Protein AF-0000000084429171 (afdb_homodimer)

Organism: Penicillium patulum (NCBI:txid5078)

InterPro domains:
  IPR000396 Cyclic-AMP phosphodiesterase, class-II [PF02112] (31-155)
  IPR000396 Cyclic-AMP phosphodiesterase, class-II [PF02112] (253-352)
  IPR000396 Cyclic-AMP phosphodiesterase, class-II [PR00388] (100-118)
  IPR000396 Cyclic-AMP phosphodiesterase, class-II [PR00388] (312-323)
  IPR000396 Cyclic-AMP phosphodiesterase, class-II [PR00388] (331-344)
  IPR000396 Cyclic-AMP phosphodiesterase, class-II [PTHR28283] (2-492)
  IPR000396 Cyclic-AMP phosphodiesterase, class-II [cd07735] (7-351)
  IPR036866 Ribonuclease Z/Hydroxyacylglutathione hydrolase-like [G3DSA:3.60.15.10] (13-355)
  IPR036866 Ribonuclease Z/Hydroxyacylglutathione hydrolase-like [SSF56281] (97-347)

Foldseek 3Di:
DPPFFQKWKFWLAFACDPPQQRFGKMKMFGPVCLLAWFGIEIEFPSPALSSQLVLCVVQPDPDPPAWDAGCDWSRHRDTAPGRHSNVSSLVCVATRHQAYEYFAQDNSRCVRVQVSLVSQDPVSFAHEYEYAQLRVLCCCVPPCPCPNGPNCPPPPPHVRNHYYHHADAQADQVDDDDLCGRWDDRTVQKTKHKHKAFQDKDFQDCPVVVNDSPPSNDPPPPPPDPPPPPDCPPPPPDDDDDPPPPVPPPPDPPDSPDGDIDTRITMKMWMAGPPPRAIEIEGDAADFCLLDPHHRLLVVLLSCQVCLLVPRYQEYEFAAAAEPVDDSVPQSRHHYLVRVLLSLLSSLVNNVVVNVVVVVVVVVVVVVVPDPDPDDDDDDDYDDDDDDDYYDDDDDDDDDDDDPPDPPPPVCPPPPPPPCPVPPPPSPPLVPDQPPVVRSNANYEYEYGRHYADPDPDDTRVVNRQVSNVVSCVVSRRNYHYHYDDNRHMDGD/DPPFFQKWKFWLAFACDPPQQRFGKMKMFGPVCLLAWFGIEIEFPSPALSSQLVLCVVQPDPDPPAWDAGCDWSRHRDTANGRHSNVSSLVCVATRHQAYEYFAQDNSRCVRVQVSLVSQDPVSFAHEYEYAQLRVLCCCVPPCPCPNGPNCPPPPPHVRNHYYHHADAQADQVDDDDLCGRWDDRTVQKTKHKHKAFQDKDFQDCPVVVNDSPPSNDPPPPPPPPPPPPDCPPPDPDDDPPPPCPVPPPPDPPDSPDGDIDTRITMKMWMAGPPPRAIEIEGDAADFCLLDPHHRLLVVLLSCQVCLLVPRYQEYEFAAAAEPVDDSVPQSRHHYLVRVLLSLLSSLVSNVVVNVVVVVVVVCVVVVVPDPDPDDDDDDDDDDDDDDDDDDDDDDDDDPPPPPPPPPPPVCPPPPPPPCPVPPVPSPPLVPPQPPVVRSNANYEYEYGRHYAPPDPDDTVVVNRQVSNVVSCVVSRRNYHYHYDDNRHMDGD

Secondary structure (DSSP, 8-state):
-----SEEEEEEE-B-SSSGGGBSEEEEEEGGGTT-TT-EEEEEESSSHHHHHHHHHHH----SSS-EE--SSTTTT-EESSSSHHHHHHHIIIIIEEEEE-S---HHHHHHHHHHGGG--GGG-PEEEEE-HHHHHHHHHHTSSSSSS---BSSTT--SSEEEEEPPBT-BTTS--GGGTB-EEEETTEEEEEEEEEEEEEE--B-TTT-SB--TT------------------------------------SSTTS--EEEEEEEEEEEEETTT--EEEEE-S---TTTSSS-HHHHHHHHHHHHHHTT-EEEEEEE--S-TTS-GGG-TT---HHHHHHHHHHHHHHHHHHHHHHHHHHHHHHH--S--------------------------------------------------TTSSS----GGGGTT-SS-TTTT-EEEEE-BPP--SSSPPHHHHHHHHHHHHHHHTT---EEE---TTS-EE-/-----SEEEEEEE-B-SSSGGGBSEEEEEEGGGTT-TT-EEEEEESSSHHHHHHHHHHH----SSS-EE--SSTTTT-EESSSSHHHHHHHIIIIIEEEEE-S---HHHHHHHHHHGGG--GGG-PEEEEE-HHHHHHHHHHTSSSSSS---BSSTT--SSEEEEEPPBT-BTTS--GGGTB-EEEETTEEEEEEEEEEEEEE--B-TTT-SB--TT---------------------S--------------SSTTS--EEEEEEEEEEEEETTT--EEEEE-S---TTTSSS-HHHHHHHHHHHHHHTT-EEEEEEE--S-TTS-GGG-TT---HHHHHHHHHHHHHHHHHHHHHHHHHHHHHHHS-S--------------------------------------------------TTSSS----GGGGTT-SS-TTTT-EEEEE-BPP--SSSPPHHHHHHHHHHHHHHHTT---EEE---TTS-EE-

pLDDT: mean 77.56, std 29.95, range [14.12, 98.94]

Nearest PDB structures (foldseek):
  4ojv-assembly1_A  TM=7.947E-01  e=2.753E-25  Saccharomyces cerevisiae S288C
  6kns-assembly3_C-2  TM=7.940E-01  e=4.463E-09  Bacillus subtilis
  2fk6-assembly1_A-2  TM=5.391E-01  e=2.054E-06  Bacillus subtilis
  3qh8-assembly1_A  TM=6.195E-01  e=1.087E-05  Brucella abortus 2308
  4ojv-assembly1_A  TM=7.947E-01  e=4.058E-25  Saccharomyces cerevisiae S288C

Structure (mmCIF, N/CA/C/O backbone):
data_AF-0000000084429171-model_v1
#
loop_
_entity.id
_entity.type
_entity.pdbx_description
1 polymer 'Cyclic-AMP phosphodiesterase, class-II'
#
loop_
_atom_site.group_PDB
_atom_site.id
_atom_site.type_symbol
_atom_site.label_atom_id
_atom_site.label_alt_id
_atom_site.label_comp_id
_atom_site.label_asym_id
_atom_site.label_entity_id
_atom_site.label_seq_id
_atom_site.pdbx_PDB_ins_code
_atom_site.Cartn_x
_atom_site.Cartn_y
_atom_site.Cartn_z
_atom_site.occupancy
_atom_site.B_iso_or_equiv
_atom_site.auth_seq_id
_atom_site.auth_comp_id
_atom_site.auth_asym_id
_atom_site.auth_atom_id
_atom_site.pdbx_PDB_model_num
ATOM 1 N N . MET A 1 1 ? -4.066 -26.031 -35.844 1 31.12 1 MET A N 1
ATOM 2 C CA . MET A 1 1 ? -4.824 -24.828 -35.5 1 31.12 1 MET A CA 1
ATOM 3 C C . MET A 1 1 ? -4.344 -24.25 -34.156 1 31.12 1 MET A C 1
ATOM 5 O O . MET A 1 1 ? -4.164 -25 -33.188 1 31.12 1 MET A O 1
ATOM 9 N N . ALA A 1 2 ? -3.631 -23.281 -34.156 1 42.75 2 ALA A N 1
ATOM 10 C CA . ALA A 1 2 ? -3.018 -22.734 -32.938 1 42.75 2 ALA A CA 1
ATOM 11 C C . ALA A 1 2 ? -4 -22.75 -31.781 1 42.75 2 ALA A C 1
ATOM 13 O O . ALA A 1 2 ? -5.137 -22.297 -31.906 1 42.75 2 ALA A O 1
ATOM 14 N N . GLU A 1 3 ? -3.953 -23.719 -30.844 1 62.72 3 GLU A N 1
ATOM 15 C CA . GLU A 1 3 ? -4.883 -23.984 -29.75 1 62.72 3 GLU A CA 1
ATOM 16 C C . GLU A 1 3 ? -5.285 -22.688 -29.047 1 62.72 3 GLU A C 1
ATOM 18 O O . GLU A 1 3 ? -4.445 -21.812 -28.812 1 62.72 3 GLU A O 1
ATOM 23 N N . LYS A 1 4 ? -6.547 -22.25 -29.203 1 85.56 4 LYS A N 1
ATOM 24 C CA . LYS A 1 4 ? -7.172 -21.062 -28.625 1 85.56 4 LYS A CA 1
ATOM 25 C C . LYS A 1 4 ? -6.824 -20.938 -27.141 1 85.56 4 LYS A C 1
ATOM 27 O O . LYS A 1 4 ? -6.84 -21.938 -26.406 1 85.56 4 LYS A O 1
ATOM 32 N N . ALA A 1 5 ? -6.355 -19.812 -26.766 1 95.62 5 ALA A N 1
ATOM 33 C CA . ALA A 1 5 ? -5.961 -19.547 -25.375 1 95.62 5 ALA A CA 1
ATOM 34 C C . ALA A 1 5 ? -7.129 -19.781 -24.422 1 95.62 5 ALA A C 1
ATOM 36 O O . ALA A 1 5 ? -8.25 -19.344 -24.688 1 95.62 5 ALA A O 1
ATOM 37 N N . ALA A 1 6 ? -6.887 -20.531 -23.422 1 97.69 6 ALA A N 1
ATOM 38 C CA . ALA A 1 6 ? -7.891 -20.812 -22.406 1 97.69 6 ALA A CA 1
ATOM 39 C C . ALA A 1 6 ? -7.934 -19.703 -21.359 1 97.69 6 ALA A C 1
ATOM 41 O O . ALA A 1 6 ? -9 -19.375 -20.828 1 97.69 6 ALA A O 1
ATOM 42 N N . PHE A 1 7 ? -6.738 -19.125 -21.094 1 98.12 7 PHE A N 1
ATOM 43 C CA . PHE A 1 7 ? -6.605 -18.109 -20.062 1 98.12 7 PHE A CA 1
ATOM 44 C C . PHE A 1 7 ? -6.066 -16.812 -20.641 1 98.12 7 PHE A C 1
ATOM 46 O O . PHE A 1 7 ? -5.336 -16.812 -21.625 1 98.12 7 PHE A O 1
ATOM 53 N N . GLN A 1 8 ? -6.484 -15.773 -20.016 1 98.38 8 GLN A N 1
ATOM 54 C CA . GLN A 1 8 ? -5.75 -14.516 -20.094 1 98.38 8 GLN A CA 1
ATOM 55 C C . GLN A 1 8 ? -5.289 -14.062 -18.719 1 98.38 8 GLN A C 1
ATOM 57 O O . GLN A 1 8 ? -6.066 -14.086 -17.75 1 98.38 8 GLN A O 1
ATOM 62 N N . VAL A 1 9 ? -4.023 -13.719 -18.609 1 98.81 9 VAL A N 1
ATOM 63 C CA . VAL A 1 9 ? -3.443 -13.266 -17.359 1 98.81 9 VAL A CA 1
ATOM 64 C C . VAL A 1 9 ? -2.9 -11.852 -17.516 1 98.81 9 VAL A C 1
ATOM 66 O O . VAL A 1 9 ? -2.223 -11.539 -18.5 1 98.81 9 VAL A O 1
ATOM 69 N N . ILE A 1 10 ? -3.287 -10.977 -16.625 1 98.75 10 ILE A N 1
ATOM 70 C CA . ILE A 1 10 ? -2.805 -9.602 -16.594 1 98.75 10 ILE A CA 1
ATOM 71 C C . ILE A 1 10 ? -2.025 -9.352 -15.297 1 98.75 10 ILE A C 1
ATOM 73 O O . ILE A 1 10 ? -2.58 -9.453 -14.203 1 98.75 10 ILE A O 1
ATOM 77 N N . VAL A 1 11 ? -0.753 -9.07 -15.453 1 98.62 11 VAL A N 1
ATOM 78 C CA . VAL A 1 11 ? 0.075 -8.797 -14.289 1 98.62 11 VAL A CA 1
ATOM 79 C C . VAL A 1 11 ? 0.024 -7.305 -13.953 1 98.62 11 VAL A C 1
ATOM 81 O O . VAL A 1 11 ? 0.568 -6.48 -14.695 1 98.62 11 VAL A O 1
ATOM 84 N N . LEU A 1 12 ? -0.607 -6.961 -12.844 1 98.44 12 LEU A N 1
ATOM 85 C CA . LEU A 1 12 ? -0.762 -5.57 -12.422 1 98.44 12 LEU A CA 1
ATOM 86 C C . LEU A 1 12 ? 0.488 -5.074 -11.703 1 98.44 12 LEU A C 1
ATOM 88 O O . LEU A 1 12 ? 0.891 -3.922 -11.867 1 98.44 12 LEU A O 1
ATOM 92 N N . GLY A 1 13 ? 1.049 -5.871 -10.867 1 97.56 13 GLY A N 1
ATOM 93 C CA . GLY A 1 13 ? 2.289 -5.617 -10.148 1 97.56 13 GLY A CA 1
ATOM 94 C C . GLY A 1 13 ? 3.246 -6.793 -10.18 1 97.56 13 GLY A C 1
ATOM 95 O O . GLY A 1 13 ? 2.998 -7.816 -9.539 1 97.56 13 GLY A O 1
ATOM 96 N N . PRO A 1 14 ? 4.336 -6.688 -10.844 1 95.31 14 PRO A N 1
ATOM 97 C CA . PRO A 1 14 ? 5.238 -7.82 -11.062 1 95.31 14 PRO A CA 1
ATOM 98 C C . PRO A 1 14 ? 6.32 -7.93 -9.992 1 95.31 14 PRO A C 1
ATOM 100 O O . PRO A 1 14 ? 7.121 -8.867 -10.008 1 95.31 14 PRO A O 1
ATOM 103 N N . THR A 1 15 ? 6.367 -7.012 -9.031 1 97 15 THR A N 1
ATOM 104 C CA . THR A 1 15 ? 7.531 -6.965 -8.156 1 97 15 THR A CA 1
ATOM 105 C C . THR A 1 15 ? 7.125 -7.23 -6.707 1 97 15 THR A C 1
ATOM 107 O O . THR A 1 15 ? 5.938 -7.273 -6.387 1 97 15 THR A O 1
ATOM 110 N N . GLY A 1 16 ? 8.117 -7.484 -5.91 1 96.44 16 GLY A N 1
ATOM 111 C CA . GLY A 1 16 ? 7.934 -7.617 -4.477 1 96.44 16 GLY A CA 1
ATOM 112 C C . GLY A 1 16 ? 8.438 -6.418 -3.695 1 96.44 16 GLY A C 1
ATOM 113 O O . GLY A 1 16 ? 8.641 -6.5 -2.482 1 96.44 16 GLY A O 1
ATOM 114 N N . GLY A 1 17 ? 8.609 -5.312 -4.363 1 95.12 17 GLY A N 1
ATOM 115 C CA . GLY A 1 17 ? 9.203 -4.145 -3.738 1 95.12 17 GLY A CA 1
ATOM 116 C C . GLY A 1 17 ? 10.664 -3.953 -4.098 1 95.12 17 GLY A C 1
ATOM 117 O O . GLY A 1 17 ? 11.211 -4.695 -4.918 1 95.12 17 GLY A O 1
ATOM 118 N N . PRO A 1 18 ? 11.195 -2.84 -3.594 1 96.25 18 PRO A N 1
ATOM 119 C CA . PRO A 1 18 ? 10.734 -1.986 -2.496 1 96.25 18 PRO A CA 1
ATOM 120 C C . PRO A 1 18 ? 9.805 -0.874 -2.965 1 96.25 18 PRO A C 1
ATOM 122 O O . PRO A 1 18 ? 9.203 -0.174 -2.143 1 96.25 18 PRO A O 1
ATOM 125 N N . ARG A 1 19 ? 9.672 -0.654 -4.211 1 96.88 19 ARG A N 1
ATOM 126 C CA . ARG A 1 19 ? 8.68 0.303 -4.699 1 96.88 19 ARG A CA 1
ATOM 127 C C . ARG A 1 19 ? 7.262 -0.179 -4.41 1 96.88 19 ARG A C 1
ATOM 129 O O . ARG A 1 19 ? 6.918 -1.325 -4.707 1 96.88 19 ARG A O 1
ATOM 136 N N . GLU A 1 20 ? 6.418 0.656 -3.816 1 98.25 20 GLU A N 1
ATOM 137 C CA . GLU A 1 20 ? 5.184 0.157 -3.219 1 98.25 20 GLU A CA 1
ATOM 138 C C . GLU A 1 20 ? 4.031 0.192 -4.219 1 98.25 20 GLU A C 1
ATOM 140 O O . GLU A 1 20 ? 2.961 -0.359 -3.959 1 98.25 20 GLU A O 1
ATOM 145 N N . ASP A 1 21 ? 4.184 0.769 -5.438 1 97.5 21 ASP A N 1
ATOM 146 C CA . ASP A 1 21 ? 3.021 0.945 -6.301 1 97.5 21 ASP A CA 1
ATOM 147 C C . ASP A 1 21 ? 2.994 -0.104 -7.41 1 97.5 21 ASP A C 1
ATOM 149 O O . ASP A 1 21 ? 2.186 -0.016 -8.336 1 97.5 21 ASP A O 1
ATOM 153 N N . THR A 1 22 ? 3.918 -1.086 -7.398 1 97.5 22 THR A N 1
ATOM 154 C CA . THR A 1 22 ? 3.922 -2.152 -8.398 1 97.5 22 THR A CA 1
ATOM 155 C C . THR A 1 22 ? 4.195 -3.504 -7.742 1 97.5 22 THR A C 1
ATOM 157 O O . THR A 1 22 ? 4.926 -4.332 -8.289 1 97.5 22 THR A O 1
ATOM 160 N N . VAL A 1 23 ? 3.672 -3.66 -6.617 1 98.56 23 VAL A N 1
ATOM 161 C CA . VAL A 1 23 ? 3.877 -4.906 -5.887 1 98.56 23 VAL A CA 1
ATOM 162 C C . VAL A 1 23 ? 2.848 -5.941 -6.332 1 98.56 23 VAL A C 1
ATOM 164 O O . VAL A 1 23 ? 1.96 -5.641 -7.133 1 98.56 23 VAL A O 1
ATOM 167 N N . THR A 1 24 ? 2.9 -7.113 -5.895 1 98.69 24 THR A N 1
ATOM 168 C CA . THR A 1 24 ? 2.354 -8.32 -6.512 1 98.69 24 THR A CA 1
ATOM 169 C C . THR A 1 24 ? 0.834 -8.234 -6.609 1 98.69 24 THR A C 1
ATOM 171 O O . THR A 1 24 ? 0.154 -7.98 -5.613 1 98.69 24 THR A O 1
ATOM 174 N N . GLY A 1 25 ? 0.268 -8.383 -7.777 1 98.75 25 GLY A N 1
ATOM 175 C CA . GLY A 1 25 ? -1.138 -8.461 -8.141 1 98.75 25 GLY A CA 1
ATOM 176 C C . GLY A 1 25 ? -1.361 -8.953 -9.555 1 98.75 25 GLY A C 1
ATOM 177 O O . GLY A 1 25 ? -0.735 -8.461 -10.5 1 98.75 25 GLY A O 1
ATOM 178 N N . ILE A 1 26 ? -2.27 -9.977 -9.703 1 98.75 26 ILE A N 1
ATOM 179 C CA . ILE A 1 26 ? -2.486 -10.617 -11 1 98.75 26 ILE A CA 1
ATOM 180 C C . ILE A 1 26 ? -3.982 -10.82 -11.227 1 98.75 26 ILE A C 1
ATOM 182 O O . ILE A 1 26 ? -4.715 -11.195 -10.312 1 98.75 26 ILE A O 1
ATOM 186 N N . LEU A 1 27 ? -4.438 -10.555 -12.422 1 98.94 27 LEU A N 1
ATOM 187 C CA . LEU A 1 27 ? -5.793 -10.898 -12.836 1 98.94 27 LEU A CA 1
ATOM 188 C C . LEU A 1 27 ? -5.789 -12.102 -13.766 1 98.94 27 LEU A C 1
ATOM 190 O O . LEU A 1 27 ? -4.918 -12.227 -14.625 1 98.94 27 LEU A O 1
ATOM 194 N N . VAL A 1 28 ? -6.699 -12.992 -13.57 1 98.88 28 VAL A N 1
ATOM 195 C CA . VAL A 1 28 ? -6.836 -14.18 -14.406 1 98.88 28 VAL A CA 1
ATOM 196 C C . VAL A 1 28 ? -8.289 -14.336 -14.844 1 98.88 28 VAL A C 1
ATOM 198 O O . VAL A 1 28 ? -9.211 -14.164 -14.039 1 98.88 28 VAL A O 1
ATOM 201 N N . ARG A 1 29 ? -8.516 -14.633 -16.047 1 98.5 29 ARG A N 1
ATOM 202 C CA . ARG A 1 29 ? -9.867 -14.922 -16.516 1 98.5 29 ARG A CA 1
ATOM 203 C C . ARG A 1 29 ? -9.859 -16.031 -17.562 1 98.5 29 ARG A C 1
ATOM 205 O O . ARG A 1 29 ? -8.844 -16.266 -18.234 1 98.5 29 ARG A O 1
ATOM 212 N N . SER A 1 30 ? -10.969 -16.688 -17.641 1 98.31 30 SER A N 1
ATOM 213 C CA . SER A 1 30 ? -11.219 -17.594 -18.781 1 98.31 30 SER A CA 1
ATOM 214 C C . SER A 1 30 ? -11.57 -16.797 -20.031 1 98.31 30 SER A C 1
ATOM 216 O O . SER A 1 30 ? -12.406 -15.906 -20 1 98.31 30 SER A O 1
ATOM 218 N N . THR A 1 31 ? -10.969 -17.141 -21.109 1 97 31 THR A N 1
ATOM 219 C CA . THR A 1 31 ? -11.258 -16.438 -22.359 1 97 31 THR A CA 1
ATOM 220 C C . THR A 1 31 ? -12.672 -16.75 -22.844 1 97 31 THR A C 1
ATOM 222 O O . THR A 1 31 ? -13.227 -16.016 -23.656 1 97 31 THR A O 1
ATOM 225 N N . ALA A 1 32 ? -13.234 -17.75 -22.312 1 96.5 32 ALA A N 1
ATOM 226 C CA . ALA A 1 32 ? -14.57 -18.172 -22.719 1 96.5 32 ALA A CA 1
ATOM 227 C C . ALA A 1 32 ? -15.641 -17.25 -22.156 1 96.5 32 ALA A C 1
ATOM 229 O O . ALA A 1 32 ? -16.766 -17.203 -22.672 1 96.5 32 ALA A O 1
ATOM 230 N N . THR A 1 33 ? -15.312 -16.422 -21.172 1 95.81 33 THR A N 1
ATOM 231 C CA . THR A 1 33 ? -16.344 -15.656 -20.453 1 95.81 33 THR A CA 1
ATOM 232 C C . THR A 1 33 ? -16.469 -14.25 -21.031 1 95.81 33 THR A C 1
ATOM 234 O O . THR A 1 33 ? -17.391 -13.516 -20.672 1 95.81 33 THR A O 1
ATOM 237 N N . LYS A 1 34 ? -15.625 -13.758 -21.906 1 93.31 34 LYS A N 1
ATOM 238 C CA . LYS A 1 34 ? -15.688 -12.5 -22.625 1 93.31 34 LYS A CA 1
ATOM 239 C C . LYS A 1 34 ? -15.914 -11.32 -21.688 1 93.31 34 LYS A C 1
ATOM 241 O O . LYS A 1 34 ? -16.797 -10.492 -21.906 1 93.31 34 LYS A O 1
ATOM 246 N N . TRP A 1 35 ? -15.352 -11.297 -20.562 1 96.62 35 TRP A N 1
ATOM 247 C CA . TRP A 1 35 ? -15.367 -10.211 -19.578 1 96.62 35 TRP A CA 1
ATOM 248 C C . TRP A 1 35 ? -16.75 -10.055 -18.953 1 96.62 35 TRP A C 1
ATOM 250 O O . TRP A 1 35 ? -17.203 -8.938 -18.688 1 96.62 35 TRP A O 1
ATOM 260 N N . SER A 1 36 ? -17.484 -11.117 -18.828 1 97 36 SER A N 1
ATOM 261 C CA . SER A 1 36 ? -18.781 -11.086 -18.156 1 97 36 SER A CA 1
ATOM 262 C C . SER A 1 36 ? -18.641 -10.766 -16.672 1 97 36 SER A C 1
ATOM 264 O O . SER A 1 36 ? -17.531 -10.844 -16.125 1 97 36 SER A O 1
ATOM 266 N N . PRO A 1 37 ? -19.734 -10.32 -16.047 1 96.44 37 PRO A N 1
ATOM 267 C CA . PRO A 1 37 ? -19.656 -10.047 -14.617 1 96.44 37 PRO A CA 1
ATOM 268 C C . PRO A 1 37 ? -19.141 -11.242 -13.812 1 96.44 37 PRO A C 1
ATOM 270 O O . PRO A 1 37 ? -19.5 -12.391 -14.102 1 96.44 37 PRO A O 1
ATOM 273 N N . ASN A 1 38 ? -18.219 -10.945 -12.82 1 97.38 38 ASN A N 1
ATOM 274 C CA . ASN A 1 38 ? -17.672 -11.945 -11.906 1 97.38 38 ASN A CA 1
ATOM 275 C C . ASN A 1 38 ? -16.875 -13.016 -12.648 1 97.38 38 ASN A C 1
ATOM 277 O O . ASN A 1 38 ? -16.891 -14.188 -12.266 1 97.38 38 ASN A O 1
ATOM 281 N N . SER A 1 39 ? -16.172 -12.609 -13.695 1 98.25 39 SER A N 1
ATOM 282 C CA . SER A 1 39 ? -15.492 -13.594 -14.531 1 98.25 39 SER A CA 1
ATOM 283 C C . SER A 1 39 ? -13.977 -13.5 -14.375 1 98.25 39 SER A C 1
ATOM 285 O O . SER A 1 39 ? -13.234 -14.234 -15.039 1 98.25 39 SER A O 1
ATOM 287 N N . VAL A 1 40 ? -13.547 -12.625 -13.562 1 98.69 40 VAL A N 1
ATOM 288 C CA . VAL A 1 40 ? -12.117 -12.43 -13.344 1 98.69 40 VAL A CA 1
ATOM 289 C C . VAL A 1 40 ? -11.773 -12.695 -11.883 1 98.69 40 VAL A C 1
ATOM 291 O O . VAL A 1 40 ? -12.539 -12.336 -10.984 1 98.69 40 VAL A O 1
ATOM 294 N N . VAL A 1 41 ? -10.633 -13.344 -11.664 1 98.75 41 VAL A N 1
ATOM 295 C CA . VAL A 1 41 ? -10.117 -13.484 -10.305 1 98.75 41 VAL A CA 1
ATOM 296 C C . VAL A 1 41 ? -8.836 -12.672 -10.141 1 98.75 41 VAL A C 1
ATOM 298 O O . VAL A 1 41 ? -8.008 -12.625 -11.055 1 98.75 41 VAL A O 1
ATOM 301 N N . ALA A 1 42 ? -8.773 -11.984 -9.047 1 98.94 42 ALA A N 1
ATOM 302 C CA . ALA A 1 42 ? -7.488 -11.414 -8.648 1 98.94 42 ALA A CA 1
ATOM 303 C C . ALA A 1 42 ? -6.715 -12.375 -7.746 1 98.94 42 ALA A C 1
ATOM 305 O O . ALA A 1 42 ? -7.266 -12.898 -6.77 1 98.94 42 ALA A O 1
ATOM 306 N N . VAL A 1 43 ? -5.496 -12.703 -8.102 1 98.94 43 VAL A N 1
ATOM 307 C CA . VAL A 1 43 ? -4.594 -13.438 -7.219 1 98.94 43 VAL A CA 1
ATOM 308 C C . VAL A 1 43 ? -3.596 -12.477 -6.582 1 98.94 43 VAL A C 1
ATOM 310 O O . VAL A 1 43 ? -2.709 -11.953 -7.258 1 98.94 43 VAL A O 1
ATOM 313 N N . ASP A 1 44 ? -3.738 -12.305 -5.273 1 98.88 44 ASP A N 1
ATOM 314 C CA . ASP A 1 44 ? -3.078 -11.25 -4.512 1 98.88 44 ASP A CA 1
ATOM 315 C C . ASP A 1 44 ? -3.49 -9.867 -5.02 1 98.88 44 ASP A C 1
ATOM 317 O O . ASP A 1 44 ? -4.043 -9.742 -6.113 1 98.88 44 ASP A O 1
ATOM 321 N N . ALA A 1 45 ? -3.295 -8.938 -4.207 1 98.81 45 ALA A N 1
ATOM 322 C CA . ALA A 1 45 ? -3.816 -7.598 -4.457 1 98.81 45 ALA A CA 1
ATOM 323 C C . ALA A 1 45 ? -2.945 -6.535 -3.791 1 98.81 45 ALA A C 1
ATOM 325 O O . ALA A 1 45 ? -3.455 -5.641 -3.115 1 98.81 45 ALA A O 1
ATOM 326 N N . GLY A 1 46 ? -1.596 -6.742 -3.953 1 98.75 46 GLY A N 1
ATOM 327 C CA . GLY A 1 46 ? -0.746 -5.617 -3.592 1 98.75 46 GLY A CA 1
ATOM 328 C C . GLY A 1 46 ? -0.994 -4.387 -4.438 1 98.75 46 GLY A C 1
ATOM 329 O O . GLY A 1 46 ? -1.114 -3.277 -3.91 1 98.75 46 GLY A O 1
ATOM 330 N N . THR A 1 47 ? -0.996 -4.586 -5.703 1 98.75 47 THR A N 1
ATOM 331 C CA . THR A 1 47 ? -1.476 -3.621 -6.688 1 98.75 47 THR A CA 1
ATOM 332 C C . THR A 1 47 ? -2.758 -4.117 -7.352 1 98.75 47 THR A C 1
ATOM 334 O O . THR A 1 47 ? -2.789 -5.215 -7.906 1 98.75 47 THR A O 1
ATOM 337 N N . LEU A 1 48 ? -3.842 -3.348 -7.266 1 98.62 48 LEU A N 1
ATOM 338 C CA . LEU A 1 48 ? -5.125 -3.76 -7.82 1 98.62 48 LEU A CA 1
ATOM 339 C C . LEU A 1 48 ? -5.797 -2.604 -8.555 1 98.62 48 LEU A C 1
ATOM 341 O O . LEU A 1 48 ? -5.551 -2.391 -9.742 1 98.62 48 LEU A O 1
ATOM 345 N N . LEU A 1 49 ? -6.469 -1.729 -7.883 1 98.38 49 LEU A N 1
ATOM 346 C CA . LEU A 1 49 ? -7.199 -0.641 -8.523 1 98.38 49 LEU A CA 1
ATOM 347 C C . LEU A 1 49 ? -6.246 0.29 -9.266 1 98.38 49 LEU A C 1
ATOM 349 O O . LEU A 1 49 ? -6.527 0.698 -10.398 1 98.38 49 LEU A O 1
ATOM 353 N N . ALA A 1 50 ? -5.164 0.653 -8.625 1 98.25 50 ALA A N 1
ATOM 354 C CA . ALA A 1 50 ? -4.18 1.534 -9.25 1 98.25 50 ALA A CA 1
ATOM 355 C C . ALA A 1 50 ? -3.635 0.923 -10.539 1 98.25 50 ALA A C 1
ATOM 357 O O . ALA A 1 50 ? -3.443 1.626 -11.539 1 98.25 50 ALA A O 1
ATOM 358 N N . GLY A 1 51 ? -3.365 -0.401 -10.5 1 98.38 51 GLY A N 1
ATOM 359 C CA . GLY A 1 51 ? -2.889 -1.08 -11.695 1 98.38 51 GLY A CA 1
ATOM 360 C C . GLY A 1 51 ? -3.898 -1.076 -12.828 1 98.38 51 GLY A C 1
ATOM 361 O O . GLY A 1 51 ? -3.539 -0.855 -13.984 1 98.38 51 GLY A O 1
ATOM 362 N N . ILE A 1 52 ? -5.125 -1.301 -12.484 1 98.62 52 ILE A N 1
ATOM 363 C CA . ILE A 1 52 ? -6.195 -1.292 -13.477 1 98.62 52 ILE A CA 1
ATOM 364 C C . ILE A 1 52 ? -6.332 0.106 -14.078 1 98.62 52 ILE A C 1
ATOM 366 O O . ILE A 1 52 ? -6.414 0.261 -15.297 1 98.62 52 ILE A O 1
ATOM 370 N N . ILE A 1 53 ? -6.324 1.146 -13.266 1 98 53 ILE A N 1
ATOM 371 C CA . ILE A 1 53 ? -6.461 2.527 -13.711 1 98 53 ILE A CA 1
ATOM 372 C C . ILE A 1 53 ? -5.324 2.873 -14.672 1 98 53 ILE A C 1
ATOM 374 O O . ILE A 1 53 ? -5.559 3.443 -15.742 1 98 53 ILE A O 1
ATOM 378 N N . ARG A 1 54 ? -4.117 2.49 -14.32 1 97.19 54 ARG A N 1
ATOM 379 C CA . ARG A 1 54 ? -2.953 2.803 -15.148 1 97.19 54 ARG A CA 1
ATOM 380 C C . ARG A 1 54 ? -3.086 2.188 -16.531 1 97.19 54 ARG A C 1
ATOM 382 O O . ARG A 1 54 ? -2.801 2.842 -17.547 1 97.19 54 ARG A O 1
ATOM 389 N N . LEU A 1 55 ? -3.504 0.979 -16.594 1 97.75 55 LEU A N 1
ATOM 390 C CA . LEU A 1 55 ? -3.645 0.283 -17.875 1 97.75 55 LEU A CA 1
ATOM 391 C C . LEU A 1 55 ? -4.781 0.881 -18.703 1 97.75 55 LEU A C 1
ATOM 393 O O . LEU A 1 55 ? -4.648 1.058 -19.906 1 97.75 55 LEU A O 1
ATOM 397 N N . LEU A 1 56 ? -5.883 1.195 -18.062 1 97 56 LEU A N 1
ATOM 398 C CA . LEU A 1 56 ? -7.004 1.797 -18.766 1 97 56 LEU A CA 1
ATOM 399 C C . LEU A 1 56 ? -6.637 3.18 -19.297 1 97 56 LEU A C 1
ATOM 401 O O . LEU A 1 56 ? -6.996 3.537 -20.422 1 97 56 LEU A O 1
ATOM 405 N N . GLU A 1 57 ? -5.949 3.969 -18.469 1 95.19 57 GLU A N 1
ATOM 406 C CA . GLU A 1 57 ? -5.539 5.305 -18.891 1 95.19 57 GLU A CA 1
ATOM 407 C C . GLU A 1 57 ? -4.648 5.25 -20.125 1 95.19 57 GLU A C 1
ATOM 409 O O . GLU A 1 57 ? -4.715 6.129 -20.984 1 95.19 57 GLU A O 1
ATOM 414 N N . GLN A 1 58 ? -3.865 4.27 -20.25 1 94.12 58 GLN A N 1
ATOM 415 C CA . GLN A 1 58 ? -2.895 4.133 -21.328 1 94.12 58 GLN A CA 1
ATOM 416 C C . GLN A 1 58 ? -3.578 3.752 -22.641 1 94.12 58 GLN A C 1
ATOM 418 O O . GLN A 1 58 ? -3.125 4.137 -23.719 1 94.12 58 GLN A O 1
ATOM 423 N N . TYR A 1 59 ? -4.715 3.049 -22.5 1 92.94 59 TYR A N 1
ATOM 424 C CA . TYR A 1 59 ? -5.223 2.434 -23.719 1 92.94 59 TYR A CA 1
ATOM 425 C C . TYR A 1 59 ? -6.652 2.873 -24 1 92.94 59 TYR A C 1
ATOM 427 O O . TYR A 1 59 ? -7.219 2.537 -25.047 1 92.94 59 TYR A O 1
ATOM 435 N N . ILE A 1 60 ? -7.227 3.629 -23.031 1 90.25 60 ILE A N 1
ATOM 436 C CA . ILE A 1 60 ? -8.625 4.004 -23.203 1 90.25 60 ILE A CA 1
ATOM 437 C C . ILE A 1 60 ? -8.789 4.855 -24.469 1 90.25 60 ILE A C 1
ATOM 439 O O . ILE A 1 60 ? -8.016 5.793 -24.688 1 90.25 60 ILE A O 1
ATOM 443 N N . PRO A 1 61 ? -9.727 4.363 -25.375 1 84.62 61 PRO A N 1
ATOM 444 C CA . PRO A 1 61 ? -9.906 5.113 -26.625 1 84.62 61 PRO A CA 1
ATOM 445 C C . PRO A 1 61 ? -10.477 6.512 -26.391 1 84.62 61 PRO A C 1
ATOM 447 O O . PRO A 1 61 ? -11.219 6.73 -25.422 1 84.62 61 PRO A O 1
ATOM 450 N N . GLU A 1 62 ? -10.016 7.469 -27.109 1 74.44 62 GLU A N 1
ATOM 451 C CA . GLU A 1 62 ? -10.555 8.828 -27.062 1 74.44 62 GLU A CA 1
ATOM 452 C C . GLU A 1 62 ? -11.961 8.883 -27.641 1 74.44 62 GLU A C 1
ATOM 454 O O . GLU A 1 62 ? -12.148 8.68 -28.844 1 74.44 62 GLU A O 1
ATOM 459 N N . CYS A 1 63 ? -12.703 7.938 -27.25 1 58.84 63 CYS A N 1
ATOM 460 C CA . CYS A 1 63 ? -13.961 7.906 -28 1 58.84 63 CYS A CA 1
ATOM 461 C C . CYS A 1 63 ? -14.867 9.062 -27.594 1 58.84 63 CYS A C 1
ATOM 463 O O . CYS A 1 63 ? -14.969 9.391 -26.406 1 58.84 63 CYS A O 1
ATOM 465 N N . LYS A 1 64 ? -15.352 9.789 -28.625 1 55.16 64 LYS A N 1
ATOM 466 C CA . LYS A 1 64 ? -16.281 10.914 -28.578 1 55.16 64 LYS A CA 1
ATOM 467 C C . LYS A 1 64 ? -17.609 10.5 -27.922 1 55.16 64 LYS A C 1
ATOM 469 O O . LYS A 1 64 ? -18.328 11.344 -27.391 1 55.16 64 LYS A O 1
ATOM 474 N N . ASP A 1 65 ? -18.219 9.312 -28.188 1 50.88 65 ASP A N 1
ATOM 475 C CA . ASP A 1 65 ? -19.578 8.938 -27.766 1 50.88 65 ASP A CA 1
ATOM 476 C C . ASP A 1 65 ? -19.531 8 -26.562 1 50.88 65 ASP A C 1
ATOM 478 O O . ASP A 1 65 ? -20.094 6.898 -26.625 1 50.88 65 ASP A O 1
ATOM 482 N N . ASP A 1 66 ? -19.188 8.375 -25.219 1 58.44 66 ASP A N 1
ATOM 483 C CA . ASP A 1 66 ? -19.156 8.023 -23.797 1 58.44 66 ASP A CA 1
ATOM 484 C C . ASP A 1 66 ? -18.922 6.531 -23.609 1 58.44 66 ASP A C 1
ATOM 486 O O . ASP A 1 66 ? -18.297 6.113 -22.625 1 58.44 66 ASP A O 1
ATOM 490 N N . ARG A 1 67 ? -19.875 5.535 -24.25 1 61.53 67 ARG A N 1
ATOM 491 C CA . ARG A 1 67 ? -19.812 4.09 -24.062 1 61.53 67 ARG A CA 1
ATOM 492 C C . ARG A 1 67 ? -19 3.43 -25.172 1 61.53 67 ARG A C 1
ATOM 494 O O . ARG A 1 67 ? -19.062 3.854 -26.328 1 61.53 67 ARG A O 1
ATOM 501 N N . GLY A 1 68 ? -17.844 2.805 -24.75 1 83.5 68 GLY A N 1
ATOM 502 C CA . GLY A 1 68 ? -17.016 2.176 -25.766 1 83.5 68 GLY A CA 1
ATOM 503 C C . GLY A 1 68 ? -16.406 0.863 -25.312 1 83.5 68 GLY A C 1
ATOM 504 O O . GLY A 1 68 ? -16.984 0.161 -24.484 1 83.5 68 GLY A O 1
ATOM 505 N N . MET A 1 69 ? -15.625 0.351 -25.969 1 91.06 69 MET A N 1
ATOM 506 C CA . MET A 1 69 ? -14.906 -0.896 -25.719 1 91.06 69 MET A CA 1
ATOM 507 C C . MET A 1 69 ? -13.406 -0.695 -25.859 1 91.06 69 MET A C 1
ATOM 509 O O . MET A 1 69 ? -12.953 0.067 -26.719 1 91.06 69 MET A O 1
ATOM 513 N N . MET A 1 70 ? -12.766 -1.397 -24.969 1 94.31 70 MET A N 1
ATOM 514 C CA . MET A 1 70 ? -11.312 -1.389 -25.094 1 94.31 70 MET A CA 1
ATOM 515 C C . MET A 1 70 ? -10.883 -2.074 -26.391 1 94.31 70 MET A C 1
ATOM 517 O O . MET A 1 70 ? -11.273 -3.213 -26.656 1 94.31 70 MET A O 1
ATOM 521 N N . THR A 1 71 ? -10.031 -1.46 -27.141 1 92.06 71 THR A N 1
ATOM 522 C CA . THR A 1 71 ? -9.656 -2.008 -28.438 1 92.06 71 THR A CA 1
ATOM 523 C C . THR A 1 71 ? -8.203 -2.492 -28.422 1 92.06 71 THR A C 1
ATOM 525 O O . THR A 1 71 ? -7.777 -3.213 -29.328 1 92.06 71 THR A O 1
ATOM 528 N N . SER A 1 72 ? -7.492 -2.096 -27.438 1 92.62 72 SER A N 1
ATOM 529 C CA . SER A 1 72 ? -6.086 -2.479 -27.328 1 92.62 72 SER A CA 1
ATOM 530 C C . SER A 1 72 ? -5.672 -2.645 -25.875 1 92.62 72 SER A C 1
ATOM 532 O O . SER A 1 72 ? -6.434 -2.318 -24.969 1 92.62 72 SER A O 1
ATOM 534 N N . GLY A 1 73 ? -4.516 -3.303 -25.734 1 95.12 73 GLY A N 1
ATOM 535 C CA . GLY A 1 73 ? -3.988 -3.475 -24.391 1 95.12 73 GLY A CA 1
ATOM 536 C C . GLY A 1 73 ? -4.508 -4.719 -23.703 1 95.12 73 GLY A C 1
ATOM 537 O O . GLY A 1 73 ? -5.223 -5.52 -24.312 1 95.12 73 GLY A O 1
ATOM 538 N N . PRO A 1 74 ? -4.176 -4.824 -22.453 1 97.38 74 PRO A N 1
ATOM 539 C CA . PRO A 1 74 ? -4.504 -6.043 -21.719 1 97.38 74 PRO A CA 1
ATOM 540 C C . PRO A 1 74 ? -6.008 -6.215 -21.5 1 97.38 74 PRO A C 1
ATOM 542 O O . PRO A 1 74 ? -6.48 -7.34 -21.312 1 97.38 74 PRO A O 1
ATOM 545 N N . PHE A 1 75 ? -6.738 -5.113 -21.516 1 97.5 75 PHE A N 1
ATOM 546 C CA . PHE A 1 75 ? -8.172 -5.191 -21.281 1 97.5 75 PHE A CA 1
ATOM 547 C C . PHE A 1 75 ? -8.945 -5.156 -22.594 1 97.5 75 PHE A C 1
ATOM 549 O O . PHE A 1 75 ? -10.117 -4.77 -22.609 1 97.5 75 PHE A O 1
ATOM 556 N N . GLN A 1 76 ? -8.312 -5.508 -23.656 1 94.94 76 GLN A N 1
ATOM 557 C CA . GLN A 1 76 ? -8.984 -5.531 -24.953 1 94.94 76 GLN A CA 1
ATOM 558 C C . GLN A 1 76 ? -10.266 -6.355 -24.906 1 94.94 76 GLN A C 1
ATOM 560 O O . GLN A 1 76 ? -10.281 -7.453 -24.344 1 94.94 76 GLN A O 1
ATOM 565 N N . GLY A 1 77 ? -11.336 -5.762 -25.438 1 94.69 77 GLY A N 1
ATOM 566 C CA . GLY A 1 77 ? -12.625 -6.445 -25.484 1 94.69 77 GLY A CA 1
ATOM 567 C C . GLY A 1 77 ? -13.523 -6.102 -24.312 1 94.69 77 GLY A C 1
ATOM 568 O O . GLY A 1 77 ? -14.703 -6.441 -24.312 1 94.69 77 GLY A O 1
ATOM 569 N N . LEU A 1 78 ? -13.023 -5.449 -23.344 1 96.62 78 LEU A N 1
ATOM 570 C CA . LEU A 1 78 ? -13.805 -5.043 -22.172 1 96.62 78 LEU A CA 1
ATOM 571 C C . LEU A 1 78 ?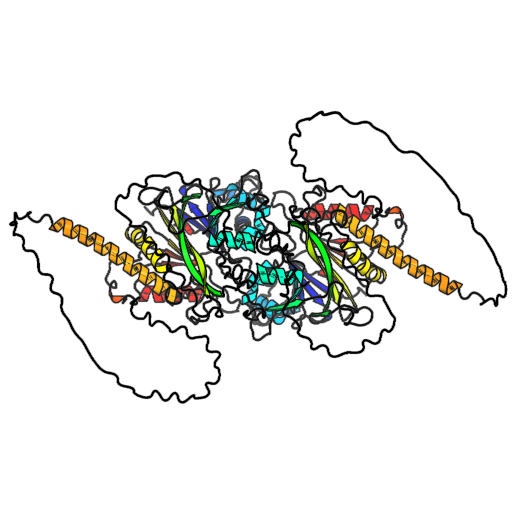 -14.742 -3.891 -22.531 1 96.62 78 LEU A C 1
ATOM 573 O O . LEU A 1 78 ? -14.305 -2.885 -23.094 1 96.62 78 LEU A O 1
ATOM 577 N N . GLU A 1 79 ? -15.977 -4.023 -22.203 1 95.19 79 GLU A N 1
ATOM 578 C CA . GLU A 1 79 ? -16.938 -2.93 -22.359 1 95.19 79 GLU A CA 1
ATOM 579 C C . GLU A 1 79 ? -16.719 -1.847 -21.312 1 95.19 79 GLU A C 1
ATOM 581 O O . GLU A 1 79 ? -16.469 -2.15 -20.141 1 95.19 79 GLU A O 1
ATOM 586 N N . LEU A 1 80 ? -16.828 -0.652 -21.719 1 94.38 80 LEU A N 1
ATOM 587 C CA . LEU A 1 80 ? -16.625 0.503 -20.844 1 94.38 80 LEU A CA 1
ATOM 588 C C . LEU A 1 80 ? -17.953 1.224 -20.594 1 94.38 80 LEU A C 1
ATOM 590 O O . LEU A 1 80 ? -18.375 2.053 -21.406 1 94.38 80 LEU A O 1
ATOM 594 N N . PRO A 1 81 ? -18.516 1.016 -19.484 1 93.69 81 PRO A N 1
ATOM 595 C CA . PRO A 1 81 ? -19.781 1.679 -19.172 1 93.69 81 PRO A CA 1
ATOM 596 C C . PRO A 1 81 ? -19.609 3.158 -18.844 1 93.69 81 PRO A C 1
ATOM 598 O O . PRO A 1 81 ? -20.594 3.9 -18.797 1 93.69 81 PRO A O 1
ATOM 601 N N . CYS A 1 82 ? -18.375 3.578 -18.594 1 94.19 82 CYS A N 1
ATOM 602 C CA . CYS A 1 82 ? -18.094 4.957 -18.203 1 94.19 82 CYS A CA 1
ATOM 603 C C . CYS A 1 82 ? -17.109 5.609 -19.156 1 94.19 82 CYS A C 1
ATOM 605 O O . CYS A 1 82 ? -16.625 4.969 -20.094 1 94.19 82 CYS A O 1
ATOM 607 N N . ARG A 1 83 ? -16.875 6.84 -18.938 1 92.44 83 ARG A N 1
ATOM 608 C CA . ARG A 1 83 ? -16.016 7.617 -19.828 1 92.44 83 ARG A CA 1
ATOM 609 C C . ARG A 1 83 ? -14.57 7.609 -19.344 1 92.44 83 ARG A C 1
ATOM 611 O O . ARG A 1 83 ? -13.641 7.484 -20.141 1 92.44 83 ARG A O 1
ATOM 618 N N . THR A 1 84 ? -14.391 7.73 -18.078 1 93.75 84 THR A N 1
ATOM 619 C CA . THR A 1 84 ? -13.055 7.914 -17.531 1 93.75 84 THR A CA 1
ATOM 620 C C . THR A 1 84 ? -12.445 6.57 -17.125 1 93.75 84 THR A C 1
ATOM 622 O O . THR A 1 84 ? -13.164 5.617 -16.844 1 93.75 84 THR A O 1
ATOM 625 N N . ALA A 1 85 ? -11.109 6.457 -17.141 1 95.69 85 ALA A N 1
ATOM 626 C CA . ALA A 1 85 ? -10.383 5.27 -16.688 1 95.69 85 ALA A CA 1
ATOM 627 C C . ALA A 1 85 ? -10.727 4.938 -15.242 1 95.69 85 ALA A C 1
ATOM 629 O O . ALA A 1 85 ? -10.891 3.768 -14.891 1 95.69 85 ALA A O 1
ATOM 630 N N . GLN A 1 86 ? -10.859 5.969 -14.453 1 96.25 86 GLN A N 1
ATOM 631 C CA . GLN A 1 86 ? -11.133 5.801 -13.031 1 96.25 86 GLN A CA 1
ATOM 632 C C . GLN A 1 86 ? -12.492 5.148 -12.805 1 96.25 86 GLN A C 1
ATOM 634 O O . GLN A 1 86 ? -12.609 4.184 -12.039 1 96.25 86 GLN A O 1
ATOM 639 N N . ALA A 1 87 ? -13.492 5.652 -13.414 1 95.94 87 ALA A N 1
ATOM 640 C CA . ALA A 1 87 ? -14.836 5.113 -13.258 1 95.94 87 ALA A CA 1
ATOM 641 C C . ALA A 1 87 ? -14.922 3.684 -13.773 1 95.94 87 ALA A C 1
ATOM 643 O O . ALA A 1 87 ? -15.578 2.834 -13.164 1 95.94 87 ALA A O 1
ATOM 644 N N . ASN A 1 88 ? -14.266 3.43 -14.891 1 96.69 88 ASN A N 1
ATOM 645 C CA . ASN A 1 88 ? -14.273 2.082 -15.453 1 96.69 88 ASN A CA 1
ATOM 646 C C . ASN A 1 88 ? -13.484 1.109 -14.578 1 96.69 88 ASN A C 1
ATOM 648 O O . ASN A 1 88 ? -13.836 -0.069 -14.484 1 96.69 88 ASN A O 1
ATOM 652 N N . ALA A 1 89 ? -12.398 1.603 -14 1 97.88 89 ALA A N 1
ATOM 653 C CA . ALA A 1 89 ? -11.648 0.755 -13.078 1 97.88 89 ALA A CA 1
ATOM 654 C C . ALA A 1 89 ? -12.508 0.352 -11.883 1 97.88 89 ALA A C 1
ATOM 656 O O . ALA A 1 89 ? -12.453 -0.794 -11.43 1 97.88 89 ALA A O 1
ATOM 657 N N . ALA A 1 90 ? -13.266 1.299 -11.352 1 96.69 90 ALA A N 1
ATOM 658 C CA . ALA A 1 90 ? -14.203 0.989 -10.281 1 96.69 90 ALA A CA 1
ATOM 659 C C . ALA A 1 90 ? -15.195 -0.086 -10.711 1 96.69 90 ALA A C 1
ATOM 661 O O . ALA A 1 90 ? -15.484 -1.015 -9.953 1 96.69 90 ALA A O 1
ATOM 662 N N . HIS A 1 91 ? -15.68 0.023 -11.906 1 95.88 91 HIS A N 1
ATOM 663 C CA . HIS A 1 91 ? -16.594 -0.965 -12.469 1 95.88 91 HIS A CA 1
ATOM 664 C C . HIS A 1 91 ? -15.945 -2.34 -12.547 1 95.88 91 HIS A C 1
ATOM 666 O O . HIS A 1 91 ? -16.562 -3.346 -12.188 1 95.88 91 HIS A O 1
ATOM 672 N N . VAL A 1 92 ? -14.734 -2.371 -13.008 1 97.62 92 VAL A N 1
ATOM 673 C CA . VAL A 1 92 ? -14.008 -3.635 -13.125 1 97.62 92 VAL A CA 1
ATOM 674 C C . VAL A 1 92 ? -13.883 -4.285 -11.75 1 97.62 92 VAL A C 1
ATOM 676 O O . VAL A 1 92 ? -14.18 -5.473 -11.586 1 97.62 92 VAL A O 1
ATOM 679 N N . PHE A 1 93 ? -13.508 -3.527 -10.789 1 98.19 93 PHE A N 1
ATOM 680 C CA . PHE A 1 93 ? -13.312 -4.062 -9.445 1 98.19 93 PHE A CA 1
ATOM 681 C C . PHE A 1 93 ? -14.641 -4.504 -8.844 1 98.19 93 PHE A C 1
ATOM 683 O O . PHE A 1 93 ? -14.719 -5.57 -8.227 1 98.19 93 PHE A O 1
ATOM 690 N N . ARG A 1 94 ? -15.672 -3.803 -9.008 1 96.25 94 ARG A N 1
ATOM 691 C CA . ARG A 1 94 ? -16.969 -4.059 -8.375 1 96.25 94 ARG A CA 1
ATOM 692 C C . ARG A 1 94 ? -17.688 -5.203 -9.062 1 96.25 94 ARG A C 1
ATOM 694 O O . ARG A 1 94 ? -18.297 -6.047 -8.398 1 96.25 94 ARG A O 1
ATOM 701 N N . GLU A 1 95 ? -17.594 -5.223 -10.445 1 95.88 95 GLU A N 1
ATOM 702 C CA . GLU A 1 95 ? -18.562 -6.047 -11.164 1 95.88 95 GLU A CA 1
ATOM 703 C C . GLU A 1 95 ? -17.859 -7.168 -11.93 1 95.88 95 GLU A C 1
ATOM 705 O O . GLU A 1 95 ? -18.453 -8.227 -12.156 1 95.88 95 GLU A O 1
ATOM 710 N N . ILE A 1 96 ? -16.656 -6.863 -12.414 1 97.56 96 ILE A N 1
ATOM 711 C CA . ILE A 1 96 ? -16.016 -7.824 -13.297 1 97.56 96 ILE A CA 1
ATOM 712 C C . ILE A 1 96 ? -15.188 -8.82 -12.477 1 97.56 96 ILE A C 1
ATOM 714 O O . ILE A 1 96 ? -15.211 -10.023 -12.742 1 97.56 96 ILE A O 1
ATOM 718 N N . ILE A 1 97 ? -14.469 -8.312 -11.492 1 98.19 97 ILE A N 1
ATOM 719 C CA . ILE A 1 97 ? -13.703 -9.188 -10.609 1 98.19 97 ILE A CA 1
ATOM 720 C C . ILE A 1 97 ? -14.656 -9.883 -9.633 1 98.19 97 ILE A C 1
ATOM 722 O O . ILE A 1 97 ? -15.328 -9.219 -8.836 1 98.19 97 ILE A O 1
ATOM 726 N N . GLY A 1 98 ? -14.617 -11.164 -9.688 1 97.5 98 GLY A N 1
ATOM 727 C CA . GLY A 1 98 ? -15.555 -11.938 -8.883 1 97.5 98 GLY A CA 1
ATOM 728 C C . GLY A 1 98 ? -15.023 -12.281 -7.508 1 97.5 98 GLY A C 1
ATOM 729 O O . GLY A 1 98 ? -15.789 -12.43 -6.555 1 97.5 98 GLY A O 1
ATOM 730 N N . ALA A 1 99 ? -13.711 -12.469 -7.414 1 98.25 99 ALA A N 1
ATOM 731 C CA . ALA A 1 99 ? -13.102 -12.828 -6.137 1 98.25 99 ALA A CA 1
ATOM 732 C C . ALA A 1 99 ? -11.625 -12.438 -6.109 1 98.25 99 ALA A C 1
ATOM 734 O O . ALA A 1 99 ? -11.008 -12.234 -7.16 1 98.25 99 ALA A O 1
ATOM 735 N N . VAL A 1 100 ? -11.195 -12.281 -4.926 1 98.88 100 VAL A N 1
ATOM 736 C CA . VAL A 1 100 ? -9.773 -12.062 -4.707 1 98.88 100 VAL A CA 1
ATOM 737 C C . VAL A 1 100 ? -9.18 -13.242 -3.943 1 98.88 100 VAL A C 1
ATOM 739 O O . VAL A 1 100 ? -9.609 -13.547 -2.828 1 98.88 100 VAL A O 1
ATOM 742 N N . LEU A 1 101 ? -8.242 -13.961 -4.559 1 98.94 101 LEU A N 1
ATOM 743 C CA . LEU A 1 101 ? -7.492 -15.023 -3.908 1 98.94 101 LEU A CA 1
ATOM 744 C C . LEU A 1 101 ? -6.215 -14.477 -3.275 1 98.94 101 LEU A C 1
ATOM 746 O O . LEU A 1 101 ? -5.422 -13.812 -3.943 1 98.94 101 LEU A O 1
ATOM 750 N N . ILE A 1 102 ? -6.035 -14.727 -1.983 1 98.94 102 ILE A N 1
ATOM 751 C CA . ILE A 1 102 ? -4.855 -14.219 -1.298 1 98.94 102 ILE A CA 1
ATOM 752 C C . ILE A 1 102 ? -3.93 -15.375 -0.929 1 98.94 102 ILE A C 1
ATOM 754 O O . ILE A 1 102 ? -4.344 -16.312 -0.246 1 98.94 102 ILE A O 1
ATOM 758 N N . THR A 1 103 ? -2.705 -15.281 -1.344 1 98.88 103 THR A N 1
ATOM 759 C CA . THR A 1 103 ? -1.753 -16.359 -1.108 1 98.88 103 THR A CA 1
ATOM 760 C C . THR A 1 103 ? -1.275 -16.359 0.34 1 98.88 103 THR A C 1
ATOM 762 O O . THR A 1 103 ? -1.2 -17.406 0.979 1 98.88 103 THR A O 1
ATOM 765 N N . HIS A 1 104 ? -0.912 -15.219 0.808 1 98.62 104 HIS A N 1
ATOM 766 C CA . HIS A 1 104 ? -0.459 -15.031 2.182 1 98.62 104 HIS A CA 1
ATOM 767 C C . HIS A 1 104 ? -0.659 -13.594 2.635 1 98.62 104 HIS A C 1
ATOM 769 O O . HIS A 1 104 ? -0.983 -12.719 1.824 1 98.62 104 HIS A O 1
ATOM 775 N N . PRO A 1 105 ? -0.517 -13.297 3.873 1 98.12 105 PRO A N 1
ATOM 776 C CA . PRO A 1 105 ? -1.062 -12.039 4.379 1 98.12 105 PRO A CA 1
ATOM 777 C C . PRO A 1 105 ? -0.047 -10.898 4.34 1 98.12 105 PRO A C 1
ATOM 779 O O . PRO A 1 105 ? -0.319 -9.805 4.848 1 98.12 105 PRO A O 1
ATOM 782 N N . HIS A 1 106 ? 1.102 -11.062 3.756 1 98.56 106 HIS A N 1
ATOM 783 C CA . HIS A 1 106 ? 2.078 -9.977 3.709 1 98.56 106 HIS A CA 1
ATOM 784 C C . HIS A 1 106 ? 1.519 -8.758 2.98 1 98.56 106 HIS A C 1
ATOM 786 O O . HIS A 1 106 ? 0.721 -8.898 2.051 1 98.56 106 HIS A O 1
ATOM 792 N N . LEU A 1 107 ? 2.021 -7.73 3.342 1 98.69 107 LEU A N 1
ATOM 793 C CA . LEU A 1 107 ? 1.482 -6.426 2.963 1 98.69 107 LEU A CA 1
ATOM 794 C C . LEU A 1 107 ? 1.549 -6.23 1.453 1 98.69 107 LEU A C 1
ATOM 796 O O . LEU A 1 107 ? 0.604 -5.719 0.847 1 98.69 107 LEU A O 1
ATOM 800 N N . ASP A 1 108 ? 2.639 -6.574 0.814 1 98.62 108 ASP A N 1
ATOM 801 C CA . ASP A 1 108 ? 2.838 -6.352 -0.614 1 98.62 108 ASP A CA 1
ATOM 802 C C . ASP A 1 108 ? 1.938 -7.266 -1.443 1 98.62 108 ASP A C 1
ATOM 804 O O . ASP A 1 108 ? 1.972 -7.227 -2.676 1 98.62 108 ASP A O 1
ATOM 808 N N . HIS A 1 109 ? 1.103 -8.031 -0.785 1 98.81 109 HIS A N 1
ATOM 809 C CA . HIS A 1 109 ? 0.146 -8.891 -1.477 1 98.81 109 HIS A CA 1
ATOM 810 C C . HIS A 1 109 ? -1.289 -8.484 -1.16 1 98.81 109 HIS A C 1
ATOM 812 O O . HIS A 1 109 ? -2.23 -8.961 -1.793 1 98.81 109 HIS A O 1
ATOM 818 N N . ILE A 1 110 ? -1.539 -7.547 -0.182 1 98.75 110 ILE A N 1
ATOM 819 C CA . ILE A 1 110 ? -2.922 -7.332 0.231 1 98.75 110 ILE A CA 1
ATOM 820 C C . ILE A 1 110 ? -3.189 -5.836 0.381 1 98.75 110 ILE A C 1
ATOM 822 O O . ILE A 1 110 ? -4.34 -5.418 0.542 1 98.75 110 ILE A O 1
ATOM 826 N N . SER A 1 111 ? -2.193 -4.98 0.371 1 98.69 111 SER A N 1
ATOM 827 C CA . SER A 1 111 ? -2.357 -3.564 0.685 1 98.69 111 SER A CA 1
ATOM 828 C C . SER A 1 111 ? -3.363 -2.902 -0.252 1 98.69 111 SER A C 1
ATOM 830 O O . SER A 1 111 ? -4.215 -2.129 0.189 1 98.69 111 SER A O 1
ATOM 832 N N . GLY A 1 112 ? -3.227 -3.215 -1.571 1 98.75 112 GLY A N 1
ATOM 833 C CA . GLY A 1 112 ? -4.176 -2.658 -2.523 1 98.75 112 GLY A CA 1
ATOM 834 C C . GLY A 1 112 ? -5.613 -3.031 -2.221 1 98.75 112 GLY A C 1
ATOM 835 O O . GLY A 1 112 ? -6.5 -2.176 -2.246 1 98.75 112 GLY A O 1
ATOM 836 N N . LEU A 1 113 ? -5.863 -4.277 -1.882 1 98.56 113 LEU A N 1
ATOM 837 C CA . LEU A 1 113 ? -7.211 -4.727 -1.55 1 98.56 113 LEU A CA 1
ATOM 838 C C . LEU A 1 113 ? -7.789 -3.91 -0.397 1 98.56 113 LEU A C 1
ATOM 840 O O . LEU A 1 113 ? -8.914 -3.412 -0.486 1 98.56 113 LEU A O 1
ATOM 844 N N . ALA A 1 114 ? -7.008 -3.787 0.646 1 98.38 114 ALA A N 1
ATOM 845 C CA . ALA A 1 114 ? -7.492 -3.09 1.834 1 98.38 114 ALA A CA 1
ATOM 846 C C . ALA A 1 114 ? -7.871 -1.647 1.508 1 98.38 114 ALA A C 1
ATOM 848 O O . ALA A 1 114 ? -8.992 -1.215 1.783 1 98.38 114 ALA A O 1
ATOM 849 N N . ILE A 1 115 ? -7.043 -0.924 0.878 1 98.31 115 ILE A N 1
ATOM 850 C CA . ILE A 1 115 ? -7.23 0.497 0.608 1 98.31 115 ILE A CA 1
ATOM 851 C C . ILE A 1 115 ? -8.344 0.686 -0.414 1 98.31 115 ILE A C 1
ATOM 853 O O . ILE A 1 115 ? -9.062 1.688 -0.381 1 98.31 115 ILE A O 1
ATOM 857 N N . ASN A 1 116 ? -8.562 -0.328 -1.302 1 98.25 116 ASN A N 1
ATOM 858 C CA . ASN A 1 116 ? -9.555 -0.243 -2.367 1 98.25 116 ASN A CA 1
ATOM 859 C C . ASN A 1 116 ? -10.961 -0.548 -1.854 1 98.25 116 ASN A C 1
ATOM 861 O O . ASN A 1 116 ? -11.945 -0.217 -2.506 1 98.25 116 ASN A O 1
ATOM 865 N N . THR A 1 117 ? -11.117 -1.193 -0.747 1 96.12 117 THR A N 1
ATOM 866 C CA . THR A 1 117 ? -12.336 -1.854 -0.297 1 96.12 117 THR A CA 1
ATOM 867 C C . THR A 1 117 ? -13.477 -0.846 -0.139 1 96.12 117 THR A C 1
ATOM 869 O O . THR A 1 117 ? -14.633 -1.161 -0.41 1 96.12 117 THR A O 1
ATOM 872 N N . PRO A 1 118 ? -13.219 0.458 0.203 1 93 118 PRO A N 1
ATOM 873 C CA . PRO A 1 118 ? -14.32 1.408 0.386 1 93 118 PRO A CA 1
ATOM 874 C C . PRO A 1 118 ? -15.117 1.636 -0.894 1 93 118 PRO A C 1
ATOM 876 O O . PRO A 1 118 ? -16.234 2.156 -0.841 1 93 118 PRO A O 1
ATOM 879 N N . ILE A 1 119 ? -14.578 1.28 -2.025 1 93.69 119 ILE A N 1
ATOM 880 C CA . ILE A 1 119 ? -15.281 1.543 -3.277 1 93.69 119 ILE A CA 1
ATOM 881 C C . ILE A 1 119 ? -16.375 0.497 -3.486 1 93.69 119 ILE A C 1
ATOM 883 O O . ILE A 1 119 ? -17.234 0.655 -4.355 1 93.69 119 ILE A O 1
ATOM 887 N N . LEU A 1 120 ? -16.219 -0.585 -2.727 1 93.19 120 LEU A N 1
ATOM 888 C CA . LEU A 1 120 ? -17.234 -1.633 -2.838 1 93.19 120 LEU A CA 1
ATOM 889 C C . LEU A 1 120 ? -18.578 -1.152 -2.297 1 93.19 120 LEU A C 1
ATOM 891 O O . LEU A 1 120 ? -18.625 -0.322 -1.388 1 93.19 120 LEU A O 1
ATOM 895 N N . GLU A 1 121 ? -19.625 -1.39 -2.99 1 77.25 121 GLU A N 1
ATOM 896 C CA . GLU A 1 121 ? -20.984 -1.021 -2.621 1 77.25 121 GLU A CA 1
ATOM 897 C C . GLU A 1 121 ? -21.766 -2.23 -2.117 1 77.25 121 GLU A C 1
ATOM 899 O O . GLU A 1 121 ? -21.609 -3.34 -2.633 1 77.25 121 GLU A O 1
ATOM 904 N N . ALA A 1 122 ? -22.578 -1.962 -1.191 1 66.75 122 ALA A N 1
ATOM 905 C CA . ALA A 1 122 ? -23.359 -3.035 -0.588 1 66.75 122 ALA A CA 1
ATOM 906 C C . ALA A 1 122 ? -24.297 -3.666 -1.609 1 66.75 122 ALA A C 1
ATOM 908 O O . ALA A 1 122 ? -24.578 -4.867 -1.545 1 66.75 122 ALA A O 1
ATOM 909 N N . GLY A 1 123 ? -24.656 -2.959 -2.58 1 68.94 123 GLY A N 1
ATOM 910 C CA . GLY A 1 123 ? -25.672 -3.455 -3.494 1 68.94 123 GLY A CA 1
ATOM 911 C C . GLY A 1 123 ? -25.203 -4.629 -4.332 1 68.94 123 GLY A C 1
ATOM 912 O O . GLY A 1 123 ? -26.016 -5.418 -4.816 1 68.94 123 GLY A O 1
AT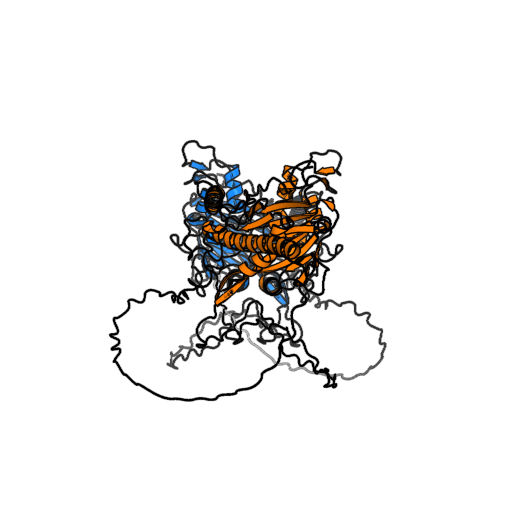OM 913 N N . ASN A 1 124 ? -23.969 -4.805 -4.508 1 77.06 124 ASN A N 1
ATOM 914 C CA . ASN A 1 124 ? -23.422 -5.879 -5.332 1 77.06 124 ASN A CA 1
ATOM 915 C C . ASN A 1 124 ? -23.031 -7.09 -4.492 1 77.06 124 ASN A C 1
ATOM 917 O O . ASN A 1 124 ? -22.469 -8.055 -5.008 1 77.06 124 ASN A O 1
ATOM 921 N N . GLY A 1 125 ? -23.406 -7.07 -3.268 1 86.44 125 GLY A N 1
ATOM 922 C CA . GLY A 1 125 ? -22.953 -8.133 -2.379 1 86.44 125 GLY A CA 1
ATOM 923 C C . GLY A 1 125 ? -21.5 -8 -1.973 1 86.44 125 GLY A C 1
ATOM 924 O O . GLY A 1 125 ? -20.734 -7.293 -2.627 1 86.44 125 GLY A O 1
ATOM 925 N N . PRO A 1 126 ? -21.172 -8.695 -0.972 1 94.69 126 PRO A N 1
ATOM 926 C CA . PRO A 1 126 ? -19.797 -8.578 -0.487 1 94.69 126 PRO A CA 1
ATOM 927 C C . PRO A 1 126 ? -18.797 -9.273 -1.405 1 94.69 126 PRO A C 1
ATOM 929 O O . PRO A 1 126 ? -19.094 -10.32 -1.979 1 94.69 126 PRO A O 1
ATOM 932 N N . LYS A 1 127 ? -17.688 -8.688 -1.669 1 96.94 127 LYS A N 1
ATOM 933 C CA . LYS A 1 127 ? -16.609 -9.25 -2.475 1 96.94 127 LYS A CA 1
ATOM 934 C C . LYS A 1 127 ? -15.938 -10.422 -1.761 1 96.94 127 LYS A C 1
ATOM 936 O O . LYS A 1 127 ? -15.445 -10.266 -0.641 1 96.94 127 LYS A O 1
ATOM 941 N N . PRO A 1 128 ? -15.914 -11.602 -2.357 1 98 128 PRO A N 1
ATOM 942 C CA . PRO A 1 128 ? -15.25 -12.742 -1.729 1 98 128 PRO A CA 1
ATOM 943 C C . PRO A 1 128 ? -13.727 -12.586 -1.689 1 98 128 PRO A C 1
ATOM 945 O O . PRO A 1 128 ? -13.117 -12.195 -2.688 1 98 128 PRO A O 1
ATOM 948 N N . VAL A 1 129 ? -13.195 -12.805 -0.56 1 98.75 129 VAL A N 1
ATOM 949 C CA . VAL A 1 129 ? -11.766 -12.969 -0.343 1 98.75 129 VAL A CA 1
ATOM 950 C C . VAL A 1 129 ? -11.469 -14.406 0.086 1 98.75 129 VAL A C 1
ATOM 952 O O . VAL A 1 129 ? -11.828 -14.812 1.191 1 98.75 129 VAL A O 1
ATOM 955 N N . ALA A 1 130 ? -10.805 -15.148 -0.768 1 98.81 130 ALA A N 1
ATOM 956 C CA . ALA A 1 130 ? -10.578 -16.562 -0.529 1 98.81 130 ALA A CA 1
ATOM 957 C C . ALA A 1 130 ? -9.117 -16.844 -0.213 1 98.81 130 ALA A C 1
ATOM 959 O O . ALA A 1 130 ? -8.219 -16.344 -0.89 1 98.81 130 ALA A O 1
ATOM 960 N N . ALA A 1 131 ? -8.867 -17.594 0.78 1 98.75 131 ALA A N 1
ATOM 961 C CA . ALA A 1 131 ? -7.527 -17.969 1.213 1 98.75 131 ALA A CA 1
ATOM 962 C C . ALA A 1 131 ? -7.586 -19.125 2.221 1 98.75 131 ALA A C 1
ATOM 964 O O . ALA A 1 131 ? -8.672 -19.562 2.6 1 98.75 131 ALA A O 1
ATOM 965 N N . LEU A 1 132 ? -6.445 -19.641 2.508 1 98.19 132 LEU A N 1
ATOM 966 C CA . LEU A 1 132 ? -6.375 -20.594 3.6 1 98.19 132 LEU A CA 1
ATOM 967 C C . LEU A 1 132 ? -6.805 -19.953 4.918 1 98.19 132 LEU A C 1
ATOM 969 O O . LEU A 1 132 ? -6.652 -18.75 5.102 1 98.19 132 LEU A O 1
ATOM 973 N N . PRO A 1 133 ? -7.32 -20.734 5.844 1 97.69 133 PRO A N 1
ATOM 974 C CA . PRO A 1 133 ? -7.863 -20.188 7.09 1 97.69 133 PRO A CA 1
ATOM 975 C C . PRO A 1 133 ? -6.836 -19.375 7.875 1 97.69 133 PRO A C 1
ATOM 977 O O . PRO A 1 133 ? -7.172 -18.328 8.43 1 97.69 133 PRO A O 1
ATOM 980 N N . SER A 1 134 ? -5.617 -19.812 7.926 1 96.56 134 SER A N 1
ATOM 981 C CA . SER A 1 134 ? -4.59 -19.078 8.664 1 96.56 134 SER A CA 1
ATOM 982 C C . SER A 1 134 ? -4.355 -17.688 8.07 1 96.56 134 SER A C 1
ATOM 984 O O . SER A 1 134 ? -4.141 -16.734 8.805 1 96.56 134 SER A O 1
ATOM 986 N N . VAL A 1 135 ? -4.449 -17.609 6.789 1 98.12 135 VAL A N 1
ATOM 987 C CA . VAL A 1 135 ? -4.242 -16.344 6.086 1 98.12 135 VAL A CA 1
ATOM 988 C C . VAL A 1 135 ? -5.391 -15.391 6.395 1 98.12 135 VAL A C 1
ATOM 990 O O . VAL A 1 135 ? -5.164 -14.219 6.699 1 98.12 135 VAL A O 1
ATOM 993 N N . LEU A 1 136 ? -6.594 -15.93 6.332 1 98.38 136 LEU A N 1
ATOM 994 C CA . LEU A 1 136 ? -7.758 -15.094 6.613 1 98.38 136 LEU A CA 1
ATOM 995 C C . LEU A 1 136 ? -7.758 -14.641 8.07 1 98.38 136 LEU A C 1
ATOM 997 O O . LEU A 1 136 ? -8.172 -13.516 8.375 1 98.38 136 LEU A O 1
ATOM 1001 N N . SER A 1 137 ? -7.309 -15.516 8.945 1 97.62 137 SER A N 1
ATOM 1002 C CA . SER A 1 137 ? -7.188 -15.133 10.344 1 97.62 137 SER A CA 1
ATOM 1003 C C . SER A 1 137 ? -6.207 -13.977 10.523 1 97.62 137 SER A C 1
ATOM 1005 O O . SER A 1 137 ? -6.469 -13.047 11.289 1 97.62 137 SER A O 1
ATOM 1007 N N . ALA A 1 138 ? -5.137 -14.039 9.867 1 97.31 138 ALA A N 1
ATOM 1008 C CA . ALA A 1 138 ? -4.152 -12.961 9.922 1 97.31 138 ALA A CA 1
ATOM 1009 C C . ALA A 1 138 ? -4.742 -11.656 9.398 1 97.31 138 ALA A C 1
ATOM 1011 O O . ALA A 1 138 ? -4.559 -10.602 10.008 1 97.31 138 ALA A O 1
ATOM 1012 N N . ILE A 1 139 ? -5.43 -11.719 8.312 1 98.12 139 ILE A N 1
ATOM 1013 C CA . ILE A 1 139 ? -6.035 -10.539 7.703 1 98.12 139 ILE A CA 1
ATOM 1014 C C . ILE A 1 139 ? -7.074 -9.945 8.648 1 98.12 139 ILE A C 1
ATOM 1016 O O . ILE A 1 139 ? -7.109 -8.734 8.867 1 98.12 139 ILE A O 1
ATOM 1020 N N . LYS A 1 140 ? -7.844 -10.781 9.203 1 96.94 140 LYS A N 1
ATOM 1021 C CA . LYS A 1 140 ? -8.906 -10.375 10.125 1 96.94 140 LYS A CA 1
ATOM 1022 C C . LYS A 1 140 ? -8.32 -9.695 11.359 1 96.94 140 LYS A C 1
ATOM 1024 O O . LYS A 1 140 ? -8.828 -8.664 11.805 1 96.94 140 LYS A O 1
ATOM 1029 N N . ASN A 1 141 ? -7.223 -10.18 11.82 1 96.25 141 ASN A N 1
ATOM 1030 C CA . ASN A 1 141 ? -6.727 -9.766 13.133 1 96.25 141 ASN A CA 1
ATOM 1031 C C . ASN A 1 141 ? -5.707 -8.633 13.008 1 96.25 141 ASN A C 1
ATOM 1033 O O . ASN A 1 141 ? -5.48 -7.887 13.961 1 96.25 141 ASN A O 1
ATOM 1037 N N . HIS A 1 142 ? -5.176 -8.508 11.859 1 97.5 142 HIS A N 1
ATOM 1038 C CA . HIS A 1 142 ? -4.055 -7.578 11.797 1 97.5 142 HIS A CA 1
ATOM 1039 C C . HIS A 1 142 ? -4.262 -6.531 10.711 1 97.5 142 HIS A C 1
ATOM 1041 O O . HIS A 1 142 ? -3.537 -5.535 10.656 1 97.5 142 HIS A O 1
ATOM 1047 N N . MET A 1 143 ? -5.191 -6.707 9.875 1 97.75 143 MET A N 1
ATOM 1048 C CA . MET A 1 143 ? -5.426 -5.738 8.805 1 97.75 143 MET A CA 1
ATOM 1049 C C . MET A 1 143 ? -6.789 -5.078 8.953 1 97.75 143 MET A C 1
ATOM 1051 O O . MET A 1 143 ? -6.879 -3.904 9.312 1 97.75 143 MET A O 1
ATOM 1055 N N . PHE A 1 144 ? -7.828 -5.934 8.781 1 97.06 144 PHE A N 1
ATOM 1056 C CA . PHE A 1 144 ? -9.188 -5.438 8.953 1 97.06 144 PHE A CA 1
ATOM 1057 C C . PHE A 1 144 ? -9.625 -5.531 10.406 1 97.06 144 PHE A C 1
ATOM 1059 O O . PHE A 1 144 ? -10.586 -6.23 10.734 1 97.06 144 PHE A O 1
ATOM 1066 N N . ASN A 1 145 ? -8.961 -4.727 11.266 1 95.12 145 ASN A N 1
ATOM 1067 C CA . ASN A 1 145 ? -9.086 -4.902 12.711 1 95.12 145 ASN A CA 1
ATOM 1068 C C . ASN A 1 145 ? -9.461 -3.598 13.406 1 95.12 145 ASN A C 1
ATOM 1070 O O . ASN A 1 145 ? -9.281 -3.461 14.617 1 95.12 145 ASN A O 1
ATOM 1074 N N . ASP A 1 146 ? -9.789 -2.533 12.664 1 93.94 146 ASP A N 1
ATOM 1075 C CA . ASP A 1 146 ? -10.234 -1.229 13.141 1 93.94 146 ASP A CA 1
ATOM 1076 C C . ASP A 1 146 ? -9.07 -0.438 13.734 1 93.94 146 ASP A C 1
ATOM 1078 O O . ASP A 1 146 ? -9.273 0.603 14.359 1 93.94 146 ASP A O 1
ATOM 1082 N N . VAL A 1 147 ? -7.84 -0.943 13.625 1 94.88 147 VAL A N 1
ATOM 1083 C CA . VAL A 1 147 ? -6.641 -0.232 14.055 1 94.88 147 VAL A CA 1
ATOM 1084 C C . VAL A 1 147 ? -5.84 0.213 12.828 1 94.88 147 VAL A C 1
ATOM 1086 O O . VAL A 1 147 ? -5.578 1.405 12.648 1 94.88 147 VAL A O 1
ATOM 1089 N N . ILE A 1 148 ? -5.566 -0.802 12.008 1 97.56 148 ILE A N 1
ATOM 1090 C CA . ILE A 1 148 ? -4.789 -0.512 10.805 1 97.56 148 ILE A CA 1
ATOM 1091 C C . ILE A 1 148 ? -5.723 -0.069 9.68 1 97.56 148 ILE A C 1
ATOM 1093 O O . ILE A 1 148 ? -5.395 0.84 8.914 1 97.56 148 ILE A O 1
ATOM 1097 N N . TRP A 1 149 ? -6.828 -0.777 9.641 1 97 149 TRP A N 1
ATOM 1098 C CA . TRP A 1 149 ? -7.875 -0.499 8.664 1 97 149 TRP A CA 1
ATOM 1099 C C . TRP A 1 149 ? -9.25 -0.878 9.211 1 97 149 TRP A C 1
ATOM 1101 O O . TRP A 1 149 ? -9.367 -1.802 10.016 1 97 149 TRP A O 1
ATOM 1111 N N . PRO A 1 150 ? -10.344 -0.16 8.883 1 94.69 150 PRO A N 1
ATOM 1112 C CA . PRO A 1 150 ? -11.664 -0.534 9.391 1 94.69 150 PRO A CA 1
ATOM 1113 C C . PRO A 1 150 ? -12.047 -1.973 9.039 1 94.69 150 PRO A C 1
ATOM 1115 O O . PRO A 1 150 ? -11.688 -2.467 7.969 1 94.69 150 PRO A O 1
ATOM 1118 N N . ASN A 1 151 ? -12.727 -2.666 9.977 1 95.25 151 ASN A N 1
ATOM 1119 C CA . ASN A 1 151 ? -13.297 -3.969 9.648 1 95.25 151 ASN A CA 1
ATOM 1120 C C . ASN A 1 151 ? -14.406 -3.852 8.617 1 95.25 151 ASN A C 1
ATOM 1122 O O . ASN A 1 151 ? -15.562 -3.588 8.969 1 95.25 151 ASN A O 1
ATOM 1126 N N . LEU A 1 152 ? -14.102 -4.141 7.414 1 94.56 152 LEU A N 1
ATOM 1127 C CA . LEU A 1 152 ? -15.07 -3.992 6.332 1 94.56 152 LEU A CA 1
ATOM 1128 C C . LEU A 1 152 ? -15.609 -5.352 5.891 1 94.56 152 LEU A C 1
ATOM 1130 O O . LEU A 1 152 ? -16.281 -5.453 4.867 1 94.56 152 LEU A O 1
ATOM 1134 N N . SER A 1 153 ? -15.242 -6.363 6.637 1 95.88 153 SER A N 1
ATOM 1135 C CA . SER A 1 153 ? -15.75 -7.703 6.359 1 95.88 153 SER A CA 1
ATOM 1136 C C . SER A 1 153 ? -17.125 -7.91 6.965 1 95.88 153 SER A C 1
ATOM 1138 O O . SER A 1 153 ? -17.672 -7.016 7.625 1 95.88 153 SER A O 1
ATOM 1140 N N . ASP A 1 154 ? -17.719 -9.062 6.672 1 94.69 154 ASP A N 1
ATOM 1141 C CA . ASP A 1 154 ? -19.031 -9.391 7.23 1 94.69 154 ASP A CA 1
ATOM 1142 C C . ASP A 1 154 ? -18.891 -10.172 8.531 1 94.69 154 ASP A C 1
ATOM 1144 O O . ASP A 1 154 ? -19.875 -10.758 9.016 1 94.69 154 ASP A O 1
ATOM 1148 N N . GLU A 1 155 ? -17.734 -10.219 9.062 1 95.19 155 GLU A N 1
ATOM 1149 C CA . GLU A 1 155 ? -17.516 -10.906 10.328 1 95.19 155 GLU A CA 1
ATOM 1150 C C . GLU A 1 155 ? -17.25 -9.906 11.461 1 95.19 155 GLU A C 1
ATOM 1152 O O . GLU A 1 155 ? -16.781 -8.797 11.211 1 95.19 155 GLU A O 1
ATOM 1157 N N . ASP A 1 156 ? -17.609 -10.281 12.727 1 91.56 156 ASP A N 1
ATOM 1158 C CA . ASP A 1 156 ? -17.297 -9.555 13.953 1 91.56 156 ASP A CA 1
ATOM 1159 C C . ASP A 1 156 ? -17.844 -8.125 13.898 1 91.56 156 ASP A C 1
ATOM 1161 O O . ASP A 1 156 ? -17.141 -7.184 14.266 1 91.56 156 ASP A O 1
ATOM 1165 N N . GLY A 1 157 ? -18.984 -7.945 13.297 1 90 157 GLY A N 1
ATOM 1166 C CA . GLY A 1 157 ? -19.656 -6.656 13.297 1 90 157 GLY A CA 1
ATOM 1167 C C . GLY A 1 157 ? -19.094 -5.684 12.281 1 90 157 GLY A C 1
ATOM 1168 O O . GLY A 1 157 ? -19.203 -4.469 12.453 1 90 157 GLY A O 1
ATOM 1169 N N . GLY A 1 158 ? -18.469 -6.219 11.297 1 92.06 158 GLY A N 1
ATOM 1170 C CA . GLY A 1 158 ? -17.906 -5.355 10.273 1 92.06 158 GLY A CA 1
ATOM 1171 C C . GLY A 1 158 ? -18.953 -4.809 9.32 1 92.06 158 GLY A C 1
ATOM 1172 O O . GLY A 1 158 ? -20.141 -5.066 9.477 1 92.06 158 GLY A O 1
ATOM 1173 N N . ALA A 1 159 ? -18.562 -4.039 8.344 1 90.88 159 ALA A N 1
ATOM 1174 C CA . ALA A 1 159 ? -19.453 -3.291 7.453 1 90.88 159 ALA A CA 1
ATOM 1175 C C . ALA A 1 159 ? -20.078 -4.207 6.406 1 90.88 159 ALA A C 1
ATOM 1177 O O . ALA A 1 159 ? -21.047 -3.83 5.742 1 90.88 159 ALA A O 1
ATOM 1178 N N . GLY A 1 160 ? -19.422 -5.375 6.129 1 94.19 160 GLY A N 1
ATOM 1179 C CA . GLY A 1 160 ? -20.031 -6.371 5.258 1 94.19 160 GLY A CA 1
ATOM 1180 C C . GLY A 1 160 ? -19.703 -6.152 3.793 1 94.19 160 GLY A C 1
ATOM 1181 O O . GLY A 1 160 ? -20.469 -6.582 2.918 1 94.19 160 GLY A O 1
ATOM 1182 N N . LEU A 1 161 ? -18.656 -5.492 3.461 1 95.94 161 LEU A N 1
ATOM 1183 C CA . LEU A 1 161 ? -18.25 -5.238 2.08 1 95.94 161 LEU A CA 1
ATOM 1184 C C . LEU A 1 161 ? -17.438 -6.406 1.526 1 95.94 161 LEU A C 1
ATOM 1186 O O . LEU A 1 161 ? -17.359 -6.594 0.31 1 95.94 161 LEU A O 1
ATOM 1190 N N . LEU A 1 162 ? -16.781 -7.137 2.422 1 96.75 162 LEU A N 1
ATOM 1191 C CA . LEU A 1 162 ? -16.016 -8.328 2.084 1 96.75 162 LEU A CA 1
ATOM 1192 C C . LEU A 1 162 ? -16.594 -9.562 2.779 1 96.75 162 LEU A C 1
ATOM 1194 O O . LEU A 1 162 ? -17.156 -9.453 3.871 1 96.75 162 LEU A O 1
ATOM 1198 N N . THR A 1 163 ? -16.484 -10.68 2.141 1 97.5 163 THR A N 1
ATOM 1199 C CA . THR A 1 163 ? -16.797 -11.961 2.768 1 97.5 163 THR A CA 1
ATOM 1200 C C . THR A 1 163 ? -15.617 -12.914 2.654 1 97.5 163 THR A C 1
ATOM 1202 O O . THR A 1 163 ? -14.992 -13.023 1.597 1 97.5 163 THR A O 1
ATOM 1205 N N . TYR A 1 164 ? -15.281 -13.602 3.779 1 98.12 164 TYR A N 1
ATOM 1206 C CA . TYR A 1 164 ? -14.133 -14.508 3.812 1 98.12 164 TYR A CA 1
ATOM 1207 C C . TYR A 1 164 ? -14.539 -15.914 3.389 1 98.12 164 TYR A C 1
ATOM 1209 O O . TYR A 1 164 ? -15.461 -16.5 3.957 1 98.12 164 TYR A O 1
ATOM 1217 N N . GLN A 1 165 ? -13.898 -16.359 2.4 1 98 165 GLN A N 1
ATOM 1218 C CA . GLN A 1 165 ? -14.062 -17.75 1.979 1 98 165 GLN A CA 1
ATOM 1219 C C . GLN A 1 165 ? -12.859 -18.594 2.393 1 98 165 GLN A C 1
ATOM 1221 O O . GLN A 1 165 ? -11.789 -18.5 1.791 1 98 165 GLN A O 1
ATOM 1226 N N . ARG A 1 166 ? -13.047 -19.469 3.357 1 97.81 166 ARG A N 1
ATOM 1227 C CA . ARG A 1 166 ? -11.984 -20.312 3.867 1 97.81 166 ARG A CA 1
ATOM 1228 C C . ARG A 1 166 ? -11.805 -21.562 2.99 1 97.81 166 ARG A C 1
ATOM 1230 O O . ARG A 1 166 ? -12.695 -22.406 2.932 1 97.81 166 ARG A O 1
ATOM 1237 N N . LEU A 1 167 ? -10.695 -21.641 2.336 1 97.81 167 LEU A N 1
ATOM 1238 C CA . LEU A 1 167 ? -10.398 -22.766 1.45 1 97.81 167 LEU A CA 1
ATOM 1239 C C . LEU A 1 167 ? -9.844 -23.953 2.238 1 97.81 167 LEU A C 1
ATOM 1241 O O . LEU A 1 167 ? -9.227 -23.766 3.285 1 97.81 167 LEU A O 1
ATOM 1245 N N . VAL A 1 168 ? -10.078 -25.078 1.711 1 96.75 168 VAL A N 1
ATOM 1246 C CA . VAL A 1 168 ? -9.523 -26.297 2.291 1 96.75 168 VAL A CA 1
ATOM 1247 C C . VAL A 1 168 ? -8.188 -26.625 1.623 1 96.75 168 VAL A C 1
ATOM 1249 O O . VAL A 1 168 ? -8.109 -26.734 0.396 1 96.75 168 VAL A O 1
ATOM 1252 N N . GLU A 1 169 ? -7.188 -26.766 2.465 1 95.81 169 GLU A N 1
ATOM 1253 C CA . GLU A 1 169 ? -5.875 -27.141 1.944 1 95.81 169 GLU A CA 1
ATOM 1254 C C . GLU A 1 169 ? -5.945 -28.438 1.142 1 95.81 169 GLU A C 1
ATOM 1256 O O . GLU A 1 169 ? -6.492 -29.438 1.614 1 95.81 169 GLU A O 1
ATOM 1261 N N . GLY A 1 170 ? -5.434 -28.453 -0.05 1 94.5 170 GLY A N 1
ATOM 1262 C CA . GLY A 1 170 ? -5.441 -29.625 -0.898 1 94.5 170 GLY A CA 1
ATOM 1263 C C . GLY A 1 170 ? -6.746 -29.812 -1.651 1 94.5 170 GLY A C 1
ATOM 1264 O O . GLY A 1 170 ? -6.863 -30.719 -2.482 1 94.5 170 GLY A O 1
ATOM 1265 N N . GLY A 1 171 ? -7.688 -28.984 -1.356 1 93.5 171 GLY A N 1
ATOM 1266 C CA . GLY A 1 171 ? -8.984 -29.094 -2.004 1 93.5 171 GLY A CA 1
ATOM 1267 C C . GLY A 1 171 ? -10.016 -29.812 -1.15 1 93.5 171 GLY A C 1
ATOM 1268 O O . GLY A 1 171 ? -9.656 -30.578 -0.242 1 93.5 171 GLY A O 1
ATOM 1269 N N . ASN A 1 172 ? -11.227 -29.547 -1.46 1 89.06 172 ASN A N 1
ATOM 1270 C CA . ASN A 1 172 ? -12.336 -30.219 -0.792 1 89.06 172 ASN A CA 1
ATOM 1271 C C . ASN A 1 172 ? -12.789 -31.453 -1.571 1 89.06 172 ASN A C 1
ATOM 1273 O O . ASN A 1 172 ? -13.422 -31.328 -2.621 1 89.06 172 ASN A O 1
ATOM 1277 N N . PRO A 1 173 ? -12.617 -32.625 -1.036 1 86.06 173 PRO A N 1
ATOM 1278 C CA . PRO A 1 173 ? -12.906 -33.844 -1.78 1 86.06 173 PRO A CA 1
ATOM 1279 C C . PRO A 1 173 ? -14.391 -34.031 -2.07 1 86.06 173 PRO A C 1
ATOM 1281 O O . PRO A 1 173 ? -14.766 -34.844 -2.93 1 86.06 173 PRO A O 1
ATOM 1284 N N . ARG A 1 174 ? -15.195 -33.281 -1.361 1 89.06 174 ARG A N 1
ATOM 1285 C CA . ARG A 1 174 ? -16.641 -33.406 -1.54 1 89.06 174 ARG A CA 1
ATOM 1286 C C . ARG A 1 174 ? -17.109 -32.656 -2.775 1 89.06 174 ARG A C 1
ATOM 1288 O O . ARG A 1 174 ? -18.25 -32.781 -3.205 1 89.06 174 ARG A O 1
ATOM 1295 N N . PHE A 1 175 ? -16.156 -31.891 -3.277 1 88.38 175 PHE A N 1
ATOM 1296 C CA . PHE A 1 175 ? -16.562 -31.062 -4.402 1 88.38 175 PHE A CA 1
ATOM 1297 C C . PHE A 1 175 ? -15.906 -31.547 -5.695 1 88.38 175 PHE A C 1
ATOM 1299 O O . PHE A 1 175 ? -14.766 -32.031 -5.68 1 88.38 175 PHE A O 1
ATOM 1306 N N . GLY A 1 176 ? -16.656 -31.391 -6.746 1 86.06 176 GLY A N 1
ATOM 1307 C CA . GLY A 1 176 ? -16.125 -31.734 -8.055 1 86.06 176 GLY A CA 1
ATOM 1308 C C . GLY A 1 176 ? -16.172 -33.219 -8.352 1 86.06 176 GLY A C 1
ATOM 1309 O O . GLY A 1 176 ? -16.469 -34.031 -7.465 1 86.06 176 GLY A O 1
ATOM 1310 N N . ARG A 1 177 ? -16 -33.594 -9.664 1 86.19 177 ARG A N 1
ATOM 1311 C CA . ARG A 1 177 ? -15.938 -34.938 -10.156 1 86.19 177 ARG A CA 1
ATOM 1312 C C . ARG A 1 177 ? -14.789 -35.125 -11.133 1 86.19 177 ARG A C 1
ATOM 1314 O O . ARG A 1 177 ? -14.367 -34.188 -11.797 1 86.19 177 ARG A O 1
ATOM 1321 N N . GLY A 1 178 ? -14.195 -36.281 -11.047 1 87.69 178 GLY A N 1
ATOM 1322 C CA . GLY A 1 178 ? -13.133 -36.562 -11.992 1 87.69 178 GLY A CA 1
ATOM 1323 C C . GLY A 1 178 ? -11.922 -35.656 -11.82 1 87.69 178 GLY A C 1
ATOM 1324 O O . GLY A 1 178 ? -11.406 -35.5 -10.711 1 87.69 178 GLY A O 1
ATOM 1325 N N . ASP A 1 179 ? -11.578 -34.969 -12.938 1 86.38 179 ASP A N 1
ATOM 1326 C CA . ASP A 1 179 ? -10.383 -34.156 -12.969 1 86.38 179 ASP A CA 1
ATOM 1327 C C . ASP A 1 179 ? -10.586 -32.875 -12.164 1 86.38 179 ASP A C 1
ATOM 1329 O O . ASP A 1 179 ? -9.617 -32.188 -11.812 1 86.38 179 ASP A O 1
ATOM 1333 N N . SER A 1 180 ? -11.812 -32.562 -11.828 1 90.19 180 SER A N 1
ATOM 1334 C CA . SER A 1 180 ? -12.117 -31.328 -11.109 1 90.19 180 SER A CA 1
ATOM 1335 C C . SER A 1 180 ? -12.352 -31.594 -9.625 1 90.19 180 SER A C 1
ATOM 1337 O O . SER A 1 180 ? -12.781 -30.703 -8.883 1 90.19 180 SER A O 1
ATOM 1339 N N . ARG A 1 181 ? -12.07 -32.812 -9.203 1 92.44 181 ARG A N 1
ATOM 1340 C CA . ARG A 1 181 ? -12.242 -33.156 -7.797 1 92.44 181 ARG A CA 1
ATOM 1341 C C . ARG A 1 181 ? -11.383 -32.281 -6.906 1 92.44 181 ARG A C 1
ATOM 1343 O O . ARG A 1 181 ? -10.195 -32.062 -7.18 1 92.44 181 ARG A O 1
ATOM 1350 N N . GLY A 1 182 ? -12.016 -31.688 -5.895 1 95.06 182 GLY A N 1
ATOM 1351 C CA . GLY A 1 182 ? -11.297 -30.859 -4.934 1 95.06 182 GLY A CA 1
ATOM 1352 C C . GLY A 1 182 ? -11.336 -29.391 -5.27 1 95.06 182 GLY A C 1
ATOM 1353 O O . GLY A 1 182 ? -11.008 -28.547 -4.434 1 95.06 182 GLY A O 1
ATOM 1354 N N . TYR A 1 183 ? -11.727 -29.078 -6.512 1 97.19 183 TYR A N 1
ATOM 1355 C CA . TYR A 1 183 ? -11.781 -27.688 -6.941 1 97.19 183 TYR A CA 1
ATOM 1356 C C . TYR A 1 183 ? -13.094 -27.031 -6.52 1 97.19 183 TYR A C 1
ATOM 1358 O O . TYR A 1 183 ? -14.133 -27.703 -6.453 1 97.19 183 TYR A O 1
ATOM 1366 N N . VAL A 1 184 ? -13.016 -25.797 -6.184 1 96.62 184 VAL A N 1
ATOM 1367 C CA . VAL A 1 184 ? -14.195 -24.984 -5.906 1 96.62 184 VAL A CA 1
ATOM 1368 C C . VAL A 1 184 ? -14.266 -23.812 -6.887 1 96.62 184 VAL A C 1
ATOM 1370 O O . VAL A 1 184 ? -13.258 -23.469 -7.512 1 96.62 184 VAL A O 1
ATOM 1373 N N . ARG A 1 185 ? -15.383 -23.297 -7.023 1 96.12 185 ARG A N 1
ATOM 1374 C CA . ARG A 1 185 ? -15.555 -22.172 -7.941 1 96.12 185 ARG A CA 1
ATOM 1375 C C . ARG A 1 185 ? -14.82 -20.938 -7.445 1 96.12 185 ARG A C 1
ATOM 1377 O O . ARG A 1 185 ? -14.984 -20.516 -6.293 1 96.12 185 ARG A O 1
ATOM 1384 N N . ALA A 1 186 ? -14 -20.391 -8.25 1 97.38 186 ALA A N 1
ATOM 1385 C CA . ALA A 1 186 ? -13.328 -19.125 -7.945 1 97.38 186 ALA A CA 1
ATOM 1386 C C . ALA A 1 186 ? -14.125 -17.938 -8.477 1 97.38 186 ALA A C 1
ATOM 1388 O O . ALA A 1 186 ? -14.297 -16.938 -7.781 1 97.38 186 ALA A O 1
ATOM 1389 N N . CYS A 1 187 ? -14.531 -17.969 -9.633 1 97.88 187 CYS A N 1
ATOM 1390 C CA . CYS A 1 187 ? -15.406 -17.031 -10.328 1 97.88 187 CYS A CA 1
ATOM 1391 C C . CYS A 1 187 ? -16.062 -17.688 -11.531 1 97.88 187 CYS A C 1
ATOM 1393 O O . CYS A 1 187 ? -15.945 -18.906 -11.727 1 97.88 187 CYS A O 1
ATOM 1395 N N . ASN A 1 188 ? -16.844 -16.875 -12.281 1 97.56 188 ASN A N 1
ATOM 1396 C CA . ASN A 1 188 ? -17.406 -17.438 -13.5 1 97.56 188 ASN A CA 1
ATOM 1397 C C . ASN A 1 188 ? -16.328 -17.875 -14.477 1 97.56 188 ASN A C 1
ATOM 1399 O O . ASN A 1 188 ? -15.469 -17.078 -14.852 1 97.56 188 ASN A O 1
ATOM 1403 N N . GLY A 1 189 ? -16.281 -19.188 -14.727 1 97.94 189 GLY A N 1
ATOM 1404 C CA . GLY A 1 189 ? -15.375 -19.719 -15.734 1 97.94 189 GLY A CA 1
ATOM 1405 C C . GLY A 1 189 ? -14.117 -20.328 -15.141 1 97.94 189 GLY A C 1
ATOM 1406 O O . GLY A 1 189 ? -13.383 -21.047 -15.828 1 97.94 189 GLY A O 1
ATOM 1407 N N . LEU A 1 190 ? -13.914 -20.078 -13.852 1 98.38 190 LEU A N 1
ATOM 1408 C CA . LEU A 1 190 ? -12.68 -20.578 -13.25 1 98.38 190 LEU A CA 1
ATOM 1409 C C . LEU A 1 190 ? -12.969 -21.328 -11.945 1 98.38 190 LEU A C 1
ATOM 1411 O O . LEU A 1 190 ? -13.844 -20.906 -11.172 1 98.38 190 LEU A O 1
ATOM 1415 N N . MET A 1 191 ? -12.227 -22.359 -11.766 1 97.69 191 MET A N 1
ATOM 1416 C CA . MET A 1 191 ? -12.203 -23.109 -10.508 1 97.69 191 MET A CA 1
ATOM 1417 C C . MET A 1 191 ? -10.82 -23.047 -9.867 1 97.69 191 MET A C 1
ATOM 1419 O O . MET A 1 191 ? -9.828 -22.766 -10.547 1 97.69 191 MET A O 1
ATOM 1423 N N . THR A 1 192 ? -10.812 -23.328 -8.539 1 98.19 192 THR A N 1
ATOM 1424 C CA . THR A 1 192 ? -9.508 -23.219 -7.898 1 98.19 192 THR A CA 1
ATOM 1425 C C . THR A 1 192 ? -9.352 -24.266 -6.809 1 98.19 192 THR A C 1
ATOM 1427 O O . THR A 1 192 ? -10.344 -24.781 -6.281 1 98.19 192 THR A O 1
ATOM 1430 N N . LYS A 1 193 ? -8.172 -24.656 -6.66 1 97.12 193 LYS A N 1
ATOM 1431 C CA . LYS A 1 193 ? -7.656 -25.469 -5.555 1 97.12 193 LYS A CA 1
ATOM 1432 C C . LYS A 1 193 ? -6.344 -24.891 -5.023 1 97.12 193 LYS A C 1
ATOM 1434 O O . LYS A 1 193 ? -5.551 -24.344 -5.781 1 97.12 193 LYS A O 1
ATOM 1439 N N . CYS A 1 194 ? -6.188 -25.047 -3.703 1 96.88 194 CYS A N 1
ATOM 1440 C CA . CYS A 1 194 ? -5.055 -24.359 -3.088 1 96.88 194 CYS A CA 1
ATOM 1441 C C . CYS A 1 194 ? -4.207 -25.344 -2.279 1 96.88 194 CYS A C 1
ATOM 1443 O O . CYS A 1 194 ? -4.742 -26.188 -1.563 1 96.88 194 CYS A O 1
ATOM 1445 N N . LEU A 1 195 ? -2.895 -25.297 -2.42 1 98 195 LEU A N 1
ATOM 1446 C CA . LEU A 1 195 ? -1.952 -26.031 -1.591 1 98 195 LEU A CA 1
ATOM 1447 C C . LEU A 1 195 ? -1.031 -25.094 -0.829 1 98 195 LEU A C 1
ATOM 1449 O O . LEU A 1 195 ? -0.629 -24.047 -1.356 1 98 195 LEU A O 1
ATOM 1453 N N . SER A 1 196 ? -0.708 -25.453 0.372 1 97.5 196 SER A N 1
ATOM 1454 C CA . SER A 1 196 ? 0.148 -24.625 1.218 1 97.5 196 SER A CA 1
ATOM 1455 C C . SER A 1 196 ? 1.617 -24.797 0.844 1 97.5 196 SER A C 1
ATOM 1457 O O . SER A 1 196 ? 2.061 -25.891 0.519 1 97.5 196 SER A O 1
ATOM 1459 N N . VAL A 1 197 ? 2.346 -23.703 0.853 1 98.06 197 VAL A N 1
ATOM 1460 C CA . VAL A 1 197 ? 3.793 -23.703 0.678 1 98.06 197 VAL A CA 1
ATOM 1461 C C . VAL A 1 197 ? 4.445 -22.875 1.778 1 98.06 197 VAL A C 1
ATOM 1463 O O . VAL A 1 197 ? 3.754 -22.219 2.562 1 98.06 197 VAL A O 1
ATOM 1466 N N . SER A 1 198 ? 5.758 -22.938 1.797 1 96.69 198 SER A N 1
ATOM 1467 C CA . SER A 1 198 ? 6.488 -22.234 2.846 1 96.69 198 SER A CA 1
ATOM 1468 C C . SER A 1 198 ? 7.121 -20.953 2.314 1 96.69 198 SER A C 1
ATOM 1470 O O . SER A 1 198 ? 7.723 -20.953 1.238 1 96.69 198 SER A O 1
ATOM 1472 N N . HIS A 1 199 ? 6.926 -19.875 3.066 1 96.69 199 HIS A N 1
ATOM 1473 C CA . HIS A 1 199 ? 7.512 -18.578 2.752 1 96.69 199 HIS A CA 1
ATOM 1474 C C . HIS A 1 199 ? 8.422 -18.094 3.877 1 96.69 199 HIS A C 1
ATOM 1476 O O . HIS A 1 199 ? 8.305 -16.953 4.328 1 96.69 199 HIS A O 1
ATOM 1482 N N . GLY A 1 200 ? 9.203 -19.016 4.414 1 92.69 200 GLY A N 1
ATOM 1483 C CA . GLY A 1 200 ? 10.133 -18.672 5.48 1 92.69 200 GLY A CA 1
ATOM 1484 C C . GLY A 1 200 ? 9.625 -19.047 6.859 1 92.69 200 GLY A C 1
ATOM 1485 O O . GLY A 1 200 ? 8.664 -19.812 6.984 1 92.69 200 GLY A O 1
ATOM 1486 N N . ARG A 1 201 ? 10.414 -18.594 7.871 1 87.25 201 ARG A N 1
ATOM 1487 C CA . ARG A 1 201 ? 10.078 -18.922 9.25 1 87.25 201 ARG A CA 1
ATOM 1488 C C . ARG A 1 201 ? 10.062 -17.656 10.117 1 87.25 201 ARG A C 1
ATOM 1490 O O . ARG A 1 201 ? 10.719 -16.672 9.797 1 87.25 201 ARG A O 1
ATOM 1497 N N . CYS A 1 202 ? 9.18 -17.703 11.039 1 79.5 202 CYS A N 1
ATOM 1498 C CA . CYS A 1 202 ? 9.109 -16.578 11.977 1 79.5 202 CYS A CA 1
ATOM 1499 C C . CYS A 1 202 ? 9.031 -17.078 13.414 1 79.5 202 CYS A C 1
ATOM 1501 O O . CYS A 1 202 ? 8.641 -18.219 13.664 1 79.5 202 CYS A O 1
ATOM 1503 N N . LYS A 1 203 ? 9.617 -16.219 14.336 1 71.44 203 LYS A N 1
ATOM 1504 C CA . LYS A 1 203 ? 9.547 -16.531 15.758 1 71.44 203 LYS A CA 1
ATOM 1505 C C . LYS A 1 203 ? 8.117 -16.406 16.281 1 71.44 203 LYS A C 1
ATOM 1507 O O . LYS A 1 203 ? 7.398 -15.477 15.906 1 71.44 203 LYS A O 1
ATOM 1512 N N . GLN A 1 204 ? 7.645 -17.438 16.719 1 61.97 204 GLN A N 1
ATOM 1513 C CA . GLN A 1 204 ? 6.32 -17.344 17.312 1 61.97 204 GLN A CA 1
ATOM 1514 C C . GLN A 1 204 ? 6.371 -16.594 18.641 1 61.97 204 GLN A C 1
ATOM 1516 O O . GLN A 1 204 ? 7.254 -16.844 19.469 1 61.97 204 GLN A O 1
ATOM 1521 N N . ARG A 1 205 ? 5.883 -15.414 18.625 1 54.03 205 ARG A N 1
ATOM 1522 C CA . ARG A 1 205 ? 5.887 -14.625 19.844 1 54.03 205 ARG A CA 1
ATOM 1523 C C . ARG A 1 205 ? 5.055 -15.297 20.938 1 54.03 205 ARG A C 1
ATOM 1525 O O . ARG A 1 205 ? 3.945 -15.766 20.672 1 54.03 205 ARG A O 1
ATOM 1532 N N . TYR A 1 206 ? 5.754 -15.766 22.047 1 44.91 206 TYR A N 1
ATOM 1533 C CA . TYR A 1 206 ? 5.078 -16.219 23.25 1 44.91 206 TYR A CA 1
ATOM 1534 C C . TYR A 1 206 ? 4.344 -15.07 23.938 1 44.91 206 TYR A C 1
ATOM 1536 O O . TYR A 1 206 ? 4.926 -14.008 24.172 1 44.91 206 TYR A O 1
ATOM 1544 N N . HIS A 1 207 ? 3.018 -14.961 23.672 1 41.94 207 HIS A N 1
ATOM 1545 C CA . HIS A 1 207 ? 2.344 -14.008 24.547 1 41.94 207 HIS A CA 1
ATOM 1546 C C . HIS A 1 207 ? 2.223 -14.555 25.969 1 41.94 207 HIS A C 1
ATOM 1548 O O . HIS A 1 207 ? 1.506 -15.531 26.203 1 41.94 207 HIS A O 1
ATOM 1554 N N . PRO A 1 208 ? 3.17 -14.242 26.781 1 37.5 208 PRO A N 1
ATOM 1555 C CA . PRO A 1 208 ? 3.129 -14.773 28.141 1 37.5 208 PRO A CA 1
ATOM 1556 C C . PRO A 1 208 ? 1.729 -14.742 28.75 1 37.5 208 PRO A C 1
ATOM 1558 O O . PRO A 1 208 ? 1.427 -15.523 29.656 1 37.5 208 PRO A O 1
ATOM 1561 N N . GLU A 1 209 ? 1.024 -13.695 28.453 1 36.16 209 GLU A N 1
ATOM 1562 C CA . GLU A 1 209 ? -0.255 -13.617 29.141 1 36.16 209 GLU A CA 1
ATOM 1563 C C . GLU A 1 209 ? -1.152 -14.797 28.797 1 36.16 209 GLU A C 1
ATOM 1565 O O . GLU A 1 209 ? -1.955 -15.242 29.609 1 36.16 209 GLU A O 1
ATOM 1570 N N . THR A 1 210 ? -1.082 -15.141 27.5 1 38 210 THR A N 1
ATOM 1571 C CA . THR A 1 210 ? -1.961 -16.266 27.188 1 38 210 THR A CA 1
ATOM 1572 C C . THR A 1 210 ? -1.199 -17.578 27.25 1 38 210 THR A C 1
ATOM 1574 O O . THR A 1 210 ? -1.798 -18.656 27.172 1 38 210 THR A O 1
ATOM 1577 N N . GLY A 1 211 ? -0.066 -17.672 27.703 1 37.03 211 GLY A N 1
ATOM 1578 C CA . GLY A 1 211 ? 0.729 -18.891 27.797 1 37.03 211 GLY A CA 1
ATOM 1579 C C . GLY A 1 211 ? 0.834 -19.641 26.484 1 37.03 211 GLY A C 1
ATOM 1580 O O . GLY A 1 211 ? 1.327 -20.766 26.453 1 37.03 211 GLY A O 1
ATOM 1581 N N . THR A 1 212 ? -0.108 -19.359 25.625 1 35.34 212 THR A N 1
ATOM 1582 C CA . THR A 1 212 ? -0.156 -20.109 24.375 1 35.34 212 THR A CA 1
ATOM 1583 C C . THR A 1 212 ? 0.66 -19.406 23.297 1 35.34 212 THR A C 1
ATOM 1585 O O . THR A 1 212 ? 0.838 -18.188 23.328 1 35.34 212 THR A O 1
ATOM 1588 N N . HIS A 1 213 ? 1.583 -20.016 22.797 1 38.59 213 HIS A N 1
ATOM 1589 C CA . HIS A 1 213 ? 2.23 -19.578 21.578 1 38.59 213 HIS A CA 1
ATOM 1590 C C . HIS A 1 213 ? 1.199 -19.203 20.516 1 38.59 213 HIS A C 1
ATOM 1592 O O . HIS A 1 213 ? 0.283 -19.969 20.234 1 38.59 213 HIS A O 1
ATOM 1598 N N . HIS A 1 214 ? 0.812 -18 20.469 1 37.5 214 HIS A N 1
ATOM 1599 C CA . HIS A 1 214 ? -0.135 -17.578 19.453 1 37.5 214 HIS A CA 1
ATOM 1600 C C . HIS A 1 214 ? 0.291 -18.062 18.062 1 37.5 214 HIS A C 1
ATOM 1602 O O . HIS A 1 214 ? 1.322 -17.625 17.547 1 37.5 214 HIS A O 1
ATOM 1608 N N . ARG A 1 215 ? 0.018 -19.234 17.828 1 37.25 215 ARG A N 1
ATOM 1609 C CA . ARG A 1 215 ? 0.096 -19.609 16.422 1 37.25 215 ARG A CA 1
ATOM 1610 C C . ARG A 1 215 ? -0.753 -18.688 15.562 1 37.25 215 ARG A C 1
ATOM 1612 O O . ARG A 1 215 ? -1.908 -18.406 15.891 1 37.25 215 ARG A O 1
ATOM 1619 N N . VAL A 1 216 ? -0.212 -17.891 14.805 1 39.28 216 VAL A N 1
ATOM 1620 C CA . VAL A 1 216 ? -1.017 -17.047 13.93 1 39.28 216 VAL A CA 1
ATOM 1621 C C . VAL A 1 216 ? -2.342 -17.734 13.617 1 39.28 216 VAL A C 1
ATOM 1623 O O . VAL A 1 216 ? -3.381 -17.078 13.508 1 39.28 216 VAL A O 1
ATOM 1626 N N . GLY A 1 217 ? -2.455 -19.031 13.344 1 32.66 217 GLY A N 1
ATOM 1627 C CA . GLY A 1 217 ? -3.65 -19.766 12.961 1 32.66 217 GLY A CA 1
ATOM 1628 C C . GLY A 1 217 ? -4.488 -20.203 14.148 1 32.66 217 GLY A C 1
ATOM 1629 O O . GLY A 1 217 ? -5.52 -20.859 13.984 1 32.66 217 GLY A O 1
ATOM 1630 N N . SER A 1 218 ? -3.947 -20.297 15.297 1 29.98 218 SER A N 1
ATOM 1631 C CA . SER A 1 218 ? -4.707 -21 16.328 1 29.98 218 SER A CA 1
ATOM 1632 C C . SER A 1 218 ? -5.805 -20.109 16.906 1 29.98 218 SER A C 1
ATOM 1634 O O . SER A 1 218 ? -5.512 -19.109 17.562 1 29.98 218 SER A O 1
ATOM 1636 N N . THR A 1 219 ? -6.934 -19.969 16.297 1 28.97 219 THR A N 1
ATOM 1637 C CA . THR A 1 219 ? -8.117 -19.562 17.047 1 28.97 219 THR A CA 1
ATOM 1638 C C . THR A 1 219 ? -8.211 -20.328 18.359 1 28.97 219 THR A C 1
ATOM 1640 O O . THR A 1 219 ? -8.211 -21.562 18.375 1 28.97 219 THR A O 1
ATOM 1643 N N . VAL A 1 220 ? -7.766 -19.938 19.438 1 27.53 220 VAL A N 1
ATOM 1644 C CA . VAL A 1 220 ? -8.242 -20.5 20.688 1 27.53 220 VAL A CA 1
ATOM 1645 C C . VAL A 1 220 ? -9.773 -20.531 20.703 1 27.53 220 VAL A C 1
ATOM 1647 O O . VAL A 1 220 ? -10.414 -19.469 20.734 1 27.53 220 VAL A O 1
ATOM 1650 N N . PHE A 1 221 ? -10.539 -21.438 19.953 1 27.03 221 PHE A N 1
ATOM 1651 C CA . PHE A 1 221 ? -11.883 -21.781 20.375 1 27.03 221 PHE A CA 1
ATOM 1652 C C . PHE A 1 221 ? -11.953 -21.969 21.891 1 27.03 221 PHE A C 1
ATOM 1654 O O . PHE A 1 221 ? -11.203 -22.781 22.453 1 27.03 221 PHE A O 1
ATOM 1661 N N . GLY A 1 222 ? -12.195 -21.016 22.594 1 24.88 222 GLY A N 1
ATOM 1662 C CA . GLY A 1 222 ? -12.602 -21.266 23.969 1 24.88 222 GLY A CA 1
ATOM 1663 C C . GLY A 1 222 ? -13.516 -22.469 24.109 1 24.88 222 GLY A C 1
ATOM 1664 O O . GLY A 1 222 ? -14.227 -22.828 23.172 1 24.88 222 GLY A O 1
ATOM 1665 N N . ASP A 1 223 ? -13.273 -23.5 24.859 1 25.23 223 ASP A N 1
ATOM 1666 C CA . ASP A 1 223 ? -14.039 -24.641 25.359 1 25.23 223 ASP A CA 1
ATOM 1667 C C . ASP A 1 223 ? -15.477 -24.234 25.703 1 25.23 223 ASP A C 1
ATOM 1669 O O . ASP A 1 223 ? -15.758 -23.812 26.828 1 25.23 223 ASP A O 1
ATOM 1673 N N . HIS A 1 224 ? -16.125 -23.359 25.078 1 24.16 224 HIS A N 1
ATOM 1674 C CA . HIS A 1 224 ? -17.531 -23.516 25.438 1 24.16 224 HIS A CA 1
ATOM 1675 C C . HIS A 1 224 ? -17.984 -24.953 25.266 1 24.16 224 HIS A C 1
ATOM 1677 O O . HIS A 1 224 ? -17.688 -25.578 24.25 1 24.16 224 HIS A O 1
ATOM 1683 N N . GLN A 1 225 ? -18.438 -25.656 26.359 1 23.94 225 GLN A N 1
ATOM 1684 C CA . GLN A 1 225 ? -19.031 -26.953 26.672 1 23.94 225 GLN A CA 1
ATOM 1685 C C . GLN A 1 225 ? -20.203 -27.25 25.719 1 23.94 225 GLN A C 1
ATOM 1687 O O . GLN A 1 225 ? -21.203 -26.547 25.734 1 23.94 225 GLN A O 1
ATOM 1692 N N . LEU A 1 226 ? -20 -27.672 24.422 1 23.06 226 LEU A N 1
ATOM 1693 C CA . LEU A 1 226 ? -21 -28.547 23.812 1 23.06 226 LEU A CA 1
ATOM 1694 C C . LEU A 1 226 ? -21.531 -29.547 24.828 1 23.06 226 LEU A C 1
ATOM 1696 O O . LEU A 1 226 ? -20.812 -30.438 25.266 1 23.06 226 LEU A O 1
ATOM 1700 N N . MET A 1 227 ? -22.359 -29.094 25.812 1 22.94 227 MET A N 1
ATOM 1701 C CA . MET A 1 227 ? -23.312 -30 26.453 1 22.94 227 MET A CA 1
ATOM 1702 C C . MET A 1 227 ? -24.109 -30.766 25.406 1 22.94 227 MET A C 1
ATOM 1704 O O . MET A 1 227 ? -25.078 -30.25 24.859 1 22.94 227 MET A O 1
ATOM 1708 N N . LEU A 1 228 ? -23.453 -31.422 24.359 1 22.34 228 LEU A N 1
ATOM 1709 C CA . LEU A 1 228 ? -24.25 -32.469 23.734 1 22.34 228 LEU A CA 1
ATOM 1710 C C . LEU A 1 228 ? -24.875 -33.375 24.781 1 22.34 228 LEU A C 1
ATOM 1712 O O . LEU A 1 228 ? -24.219 -33.719 25.781 1 22.34 228 LEU A O 1
ATOM 1716 N N . PRO A 1 229 ? -26.188 -33.406 24.906 1 24.14 229 PRO A N 1
ATOM 1717 C CA . PRO A 1 229 ? -26.797 -34.5 25.609 1 24.14 229 PRO A CA 1
ATOM 1718 C C . PRO A 1 229 ? -26.266 -35.875 25.156 1 24.14 229 PRO A C 1
ATOM 1720 O O . PRO A 1 229 ? -25.75 -36 24.047 1 24.14 229 PRO A O 1
ATOM 1723 N N . SER A 1 230 ? -25.891 -36.812 26 1 23.7 230 SER A N 1
ATOM 1724 C CA . SER A 1 230 ? -25.406 -38.188 25.969 1 23.7 230 SER A CA 1
ATOM 1725 C C . SER A 1 230 ? -26.203 -39.031 24.984 1 23.7 230 SER A C 1
ATOM 1727 O O . SER A 1 230 ? -26.188 -40.281 25.047 1 23.7 230 SER A O 1
ATOM 1729 N N . ARG A 1 231 ? -27.172 -38.562 24.156 1 24.11 231 ARG A N 1
ATOM 1730 C CA . ARG A 1 231 ? -27.859 -39.688 23.578 1 24.11 231 ARG A CA 1
ATOM 1731 C C . ARG A 1 231 ? -26.922 -40.562 22.75 1 24.11 231 ARG A C 1
ATOM 1733 O O . ARG A 1 231 ? -26 -40.062 22.125 1 24.11 231 ARG A O 1
ATOM 1740 N N . ALA A 1 232 ? -26.938 -41.938 22.844 1 22.97 232 ALA A N 1
ATOM 1741 C CA . ALA A 1 232 ? -26.406 -43.25 22.516 1 22.97 232 ALA A CA 1
ATOM 1742 C C . ALA A 1 232 ? -26.281 -43.438 21 1 22.97 232 ALA A C 1
ATOM 1744 O O . ALA A 1 232 ? -27.25 -43.75 20.328 1 22.97 232 ALA A O 1
ATOM 1745 N N . ILE A 1 233 ? -25.906 -42.344 20.125 1 21.33 233 ILE A N 1
ATOM 1746 C CA . ILE A 1 233 ? -25.922 -42.906 18.781 1 21.33 233 ILE A CA 1
ATOM 1747 C C . ILE A 1 233 ? -24.969 -44.094 18.703 1 21.33 233 ILE A C 1
ATOM 1749 O O . ILE A 1 233 ? -23.812 -44 19.125 1 21.33 233 ILE A O 1
ATOM 1753 N N . SER A 1 234 ? -25.469 -45.25 18.609 1 22.16 234 SER A N 1
ATOM 1754 C CA . SER A 1 234 ? -24.906 -46.562 18.359 1 22.16 234 SER A CA 1
ATOM 1755 C C . SER A 1 234 ? -24.016 -46.562 17.109 1 22.16 234 SER A C 1
ATOM 1757 O O . SER A 1 234 ? -24.5 -46.375 16 1 22.16 234 SER A O 1
ATOM 1759 N N . VAL A 1 235 ? -22.828 -45.812 17.172 1 22.72 235 VAL A N 1
ATOM 1760 C CA . VAL A 1 235 ? -21.797 -45.969 16.172 1 22.72 235 VAL A CA 1
ATOM 1761 C C . VAL A 1 235 ? -21.562 -47.438 15.875 1 22.72 235 VAL A C 1
ATOM 1763 O O . VAL A 1 235 ? -21.172 -48.188 16.766 1 22.72 235 VAL A O 1
ATOM 1766 N N . ASP A 1 236 ? -22.375 -47.875 15.016 1 21.91 236 ASP A N 1
ATOM 1767 C CA . ASP A 1 236 ? -21.984 -49.188 14.516 1 21.91 236 ASP A CA 1
ATOM 1768 C C . ASP A 1 236 ? -20.547 -49.188 13.984 1 21.91 236 ASP A C 1
ATOM 1770 O O . ASP A 1 236 ? -20.109 -48.188 13.414 1 21.91 236 ASP A O 1
ATOM 1774 N N . HIS A 1 237 ? -19.562 -49.938 14.484 1 22.25 237 HIS A N 1
ATOM 1775 C CA . HIS A 1 237 ? -18.156 -50.312 14.477 1 22.25 237 HIS A CA 1
ATOM 1776 C C . HIS A 1 237 ? -17.672 -50.594 13.062 1 22.25 237 HIS A C 1
ATOM 1778 O O . HIS A 1 237 ? -16.578 -51.156 12.867 1 22.25 237 HIS A O 1
ATOM 1784 N N . THR A 1 238 ? -18.453 -50.406 11.992 1 20.5 238 THR A N 1
ATOM 1785 C CA . THR A 1 238 ? -17.828 -51.219 10.961 1 20.5 238 THR A CA 1
ATOM 1786 C C . THR A 1 238 ? -16.469 -50.656 10.57 1 20.5 238 THR A C 1
ATOM 1788 O O . THR A 1 238 ? -16.188 -49.469 10.805 1 20.5 238 THR A O 1
ATOM 1791 N N . ASP A 1 239 ? -15.68 -51.062 9.5 1 19.59 239 ASP A N 1
ATOM 1792 C CA . ASP A 1 239 ? -14.297 -51.406 9.172 1 19.59 239 ASP A CA 1
ATOM 1793 C C . ASP A 1 239 ? -13.5 -50.156 8.805 1 19.59 239 ASP A C 1
ATOM 1795 O O . ASP A 1 239 ? -12.406 -49.938 9.328 1 19.59 239 ASP A O 1
ATOM 1799 N N . GLY A 1 240 ? -13.617 -49.5 7.543 1 22.44 240 GLY A N 1
ATOM 1800 C CA . GLY A 1 240 ? -12.453 -49.188 6.723 1 22.44 240 GLY A CA 1
ATOM 1801 C C . GLY A 1 240 ? -11.727 -47.938 7.145 1 22.44 240 GLY A C 1
ATOM 1802 O O . GLY A 1 240 ? -12.367 -46.938 7.473 1 22.44 240 GLY A O 1
ATOM 1803 N N . SER A 1 241 ? -10.336 -47.844 7.582 1 21.58 241 SER A N 1
ATOM 1804 C CA . SER A 1 241 ? -9.289 -47.188 8.359 1 21.58 241 SER A CA 1
ATOM 1805 C C . SER A 1 241 ? -8.805 -45.938 7.68 1 21.58 241 SER A C 1
ATOM 1807 O O . SER A 1 241 ? -7.953 -45.219 8.211 1 21.58 241 SER A O 1
ATOM 1809 N N . PHE A 1 242 ? -8.969 -45.406 6.418 1 21.62 242 PHE A N 1
ATOM 1810 C CA . PHE A 1 242 ? -7.77 -44.75 5.906 1 21.62 242 PHE A CA 1
ATOM 1811 C C . PHE A 1 242 ? -7.676 -43.312 6.426 1 21.62 242 PHE A C 1
ATOM 1813 O O . PHE A 1 242 ? -8.047 -42.375 5.727 1 21.62 242 PHE A O 1
ATOM 1820 N N . TYR A 1 243 ? -8.078 -42.875 7.562 1 22.39 243 TYR A N 1
ATOM 1821 C CA . TYR A 1 243 ? -7.957 -41.469 7.992 1 22.39 243 TYR A CA 1
ATOM 1822 C C . TYR A 1 243 ? -6.492 -41.062 8.141 1 22.39 243 TYR A C 1
ATOM 1824 O O . TYR A 1 243 ? -5.832 -41.469 9.109 1 22.39 243 TYR A O 1
ATOM 1832 N N . SER A 1 244 ? -5.605 -41 7.062 1 23.25 244 SER A N 1
ATOM 1833 C CA . SER A 1 244 ? -4.215 -40.688 7.379 1 23.25 244 SER A CA 1
ATOM 1834 C C . SER A 1 244 ? -4.113 -39.375 8.164 1 23.25 244 SER A C 1
ATOM 1836 O O . SER A 1 244 ? -4.566 -38.312 7.703 1 23.25 244 SER A O 1
ATOM 1838 N N . PRO A 1 245 ? -4.035 -39.344 9.422 1 25.38 245 PRO A N 1
ATOM 1839 C CA . PRO A 1 245 ? -3.76 -38.312 10.406 1 25.38 245 PRO A CA 1
ATOM 1840 C C . PRO A 1 245 ? -2.453 -37.562 10.125 1 25.38 245 PRO A C 1
ATOM 1842 O O . PRO A 1 245 ? -1.38 -38.031 10.516 1 25.38 245 PRO A O 1
ATOM 1845 N N . ALA A 1 246 ? -2.037 -37.219 8.961 1 27.11 246 ALA A N 1
ATOM 1846 C CA . ALA A 1 246 ? -0.684 -36.656 8.914 1 27.11 246 ALA A CA 1
ATOM 1847 C C . ALA A 1 246 ? -0.547 -35.469 9.852 1 27.11 246 ALA A C 1
ATOM 1849 O O . ALA A 1 246 ? -0.622 -34.312 9.414 1 27.11 246 ALA A O 1
ATOM 1850 N N . ARG A 1 247 ? -1.274 -35.344 10.93 1 27.11 247 ARG A N 1
ATOM 1851 C CA . ARG A 1 247 ? -1.011 -34.281 11.898 1 27.11 247 ARG A CA 1
ATOM 1852 C C . ARG A 1 247 ? 0.382 -34.438 12.5 1 27.11 247 ARG A C 1
ATOM 1854 O O . ARG A 1 247 ? 0.657 -35.406 13.219 1 27.11 247 ARG A O 1
ATOM 1861 N N . SER A 1 248 ? 1.444 -34.094 11.844 1 26.8 248 SER A N 1
ATOM 1862 C CA . SER A 1 248 ? 2.723 -34.188 12.547 1 26.8 248 SER A CA 1
ATOM 1863 C C . SER A 1 248 ? 2.607 -33.594 13.953 1 26.8 248 SER A C 1
ATOM 1865 O O . SER A 1 248 ? 1.952 -32.594 14.164 1 26.8 248 SER A O 1
ATOM 1867 N N . PRO A 1 249 ? 2.73 -34.406 14.922 1 28.58 249 PRO A N 1
ATOM 1868 C CA . PRO A 1 249 ? 2.781 -33.938 16.312 1 28.58 249 PRO A CA 1
ATOM 1869 C C . PRO A 1 249 ? 3.699 -32.75 16.5 1 28.58 249 PRO A C 1
ATOM 1871 O O . PRO A 1 249 ? 4.816 -32.719 15.977 1 28.58 249 PRO A O 1
ATOM 1874 N N . ARG A 1 250 ? 3.225 -31.531 16.625 1 31.89 250 ARG A N 1
ATOM 1875 C CA . ARG A 1 250 ? 4.039 -30.391 17.031 1 31.89 250 ARG A CA 1
ATOM 1876 C C . ARG A 1 250 ? 4.934 -30.766 18.219 1 31.89 250 ARG A C 1
ATOM 1878 O O . ARG A 1 250 ? 4.445 -31.188 19.266 1 31.89 250 ARG A O 1
ATOM 1885 N N . ILE A 1 251 ? 6.086 -31.25 17.938 1 30.91 251 ILE A N 1
ATOM 1886 C CA . ILE A 1 251 ? 7.066 -31.453 19 1 30.91 251 ILE A CA 1
ATOM 1887 C C . ILE A 1 251 ? 7.098 -30.234 19.906 1 30.91 251 ILE A C 1
ATOM 1889 O O . ILE A 1 251 ? 7.379 -29.125 19.469 1 30.91 251 ILE A O 1
ATOM 1893 N N . LEU A 1 252 ? 6.332 -30.266 20.953 1 34.72 252 LEU A N 1
ATOM 1894 C CA . LEU A 1 252 ? 6.48 -29.312 22.047 1 34.72 252 LEU A CA 1
ATOM 1895 C C . LEU A 1 252 ? 7.949 -29.094 22.375 1 34.72 252 LEU A C 1
ATOM 1897 O O . LEU A 1 252 ? 8.711 -30.062 22.5 1 34.72 252 LEU A O 1
ATOM 1901 N N . PRO A 1 253 ? 8.492 -27.797 22.062 1 38.53 253 PRO A N 1
ATOM 1902 C CA . PRO A 1 253 ? 9.875 -27.703 22.516 1 38.53 253 PRO A CA 1
ATOM 1903 C C . PRO A 1 253 ? 10.07 -28.219 23.938 1 38.53 253 PRO A C 1
ATOM 1905 O O . PRO A 1 253 ? 9.133 -28.188 24.75 1 38.53 253 PRO A O 1
ATOM 1908 N N . SER A 1 254 ? 10.867 -29.172 24.047 1 37.94 254 SER A N 1
ATOM 1909 C CA . SER A 1 254 ? 11.258 -29.688 25.359 1 37.94 254 SER A CA 1
ATOM 1910 C C . SER A 1 254 ? 11.5 -28.547 26.344 1 37.94 254 SER A C 1
ATOM 1912 O O . SER A 1 254 ? 11.25 -28.703 27.547 1 37.94 254 SER A O 1
ATOM 1914 N N . ASN A 1 255 ? 12.375 -27.484 25.828 1 40.44 255 ASN A N 1
ATOM 1915 C CA . ASN A 1 255 ? 12.664 -26.391 26.75 1 40.44 255 ASN A CA 1
ATOM 1916 C C . ASN A 1 255 ? 11.75 -25.203 26.5 1 40.44 255 ASN A C 1
ATOM 1918 O O . ASN A 1 255 ? 11.75 -24.625 25.406 1 40.44 255 ASN A O 1
ATOM 1922 N N . PRO A 1 256 ? 10.797 -24.906 27.328 1 43.31 256 PRO A N 1
ATOM 1923 C CA . PRO A 1 256 ? 9.75 -23.875 27.25 1 43.31 256 PRO A CA 1
ATOM 1924 C C . PRO A 1 256 ? 10.289 -22.516 26.844 1 43.31 256 PRO A C 1
ATOM 1926 O O . PRO A 1 256 ? 9.508 -21.625 26.484 1 43.31 256 PRO A O 1
ATOM 1929 N N . LYS A 1 257 ? 11.539 -22.25 27.109 1 46.47 257 LYS A N 1
ATOM 1930 C CA . LYS A 1 257 ? 12.039 -20.891 26.969 1 46.47 257 LYS A CA 1
ATOM 1931 C C . LYS A 1 257 ? 12.438 -20.609 25.516 1 46.47 257 LYS A C 1
ATOM 1933 O O . LYS A 1 257 ? 12.852 -19.5 25.188 1 46.47 257 LYS A O 1
ATOM 1938 N N . GLU A 1 258 ? 12.578 -21.547 24.703 1 50.91 258 GLU A N 1
ATOM 1939 C CA . GLU A 1 258 ? 13.055 -21.266 23.344 1 50.91 258 GLU A CA 1
ATOM 1940 C C . GLU A 1 258 ? 11.898 -20.969 22.406 1 50.91 258 GLU A C 1
ATOM 1942 O O . GLU A 1 258 ? 10.922 -21.719 22.344 1 50.91 258 GLU A O 1
ATOM 1947 N N . PRO A 1 259 ? 11.914 -19.75 21.891 1 57.5 259 PRO A N 1
ATOM 1948 C CA . PRO A 1 259 ? 10.82 -19.406 20.984 1 57.5 259 PRO A CA 1
ATOM 1949 C C . PRO A 1 259 ? 10.625 -20.422 19.859 1 57.5 259 PRO A C 1
ATOM 1951 O O . PRO A 1 259 ? 11.602 -20.891 19.281 1 57.5 259 PRO A O 1
ATOM 1954 N N . VAL A 1 260 ? 9.531 -21.047 19.719 1 64.81 260 VAL A N 1
ATOM 1955 C CA . VAL A 1 260 ? 9.156 -22.016 18.688 1 64.81 260 VAL A CA 1
ATOM 1956 C C . VAL A 1 260 ? 9.062 -21.312 17.344 1 64.81 260 VAL A C 1
ATOM 1958 O O . VAL A 1 260 ? 8.453 -20.234 17.234 1 64.81 260 VAL A O 1
ATOM 1961 N N . MET A 1 261 ? 9.961 -21.625 16.375 1 77.62 261 MET A N 1
ATOM 1962 C CA . MET A 1 261 ? 9.898 -21.125 15 1 77.62 261 MET A CA 1
ATOM 1963 C C . MET A 1 261 ? 8.727 -21.75 14.25 1 77.62 261 MET A C 1
ATOM 1965 O O . MET A 1 261 ? 8.453 -22.938 14.398 1 77.62 261 MET A O 1
ATOM 1969 N N . ALA A 1 262 ? 7.949 -20.859 13.703 1 82.44 262 ALA A N 1
ATOM 1970 C CA . ALA A 1 262 ? 6.836 -21.344 12.883 1 82.44 262 ALA A CA 1
ATOM 1971 C C . ALA A 1 262 ? 7.02 -20.938 11.422 1 82.44 262 ALA A C 1
ATOM 1973 O O . ALA A 1 262 ? 7.641 -19.906 11.125 1 82.44 262 ALA A O 1
ATOM 1974 N N . THR A 1 263 ? 6.535 -21.797 10.578 1 88.31 263 THR A N 1
ATOM 1975 C CA . THR A 1 263 ? 6.586 -21.516 9.148 1 88.31 263 THR A CA 1
ATOM 1976 C C . THR A 1 263 ? 5.578 -20.438 8.766 1 88.31 263 THR A C 1
ATOM 1978 O O . THR A 1 263 ? 4.449 -20.438 9.258 1 88.31 263 THR A O 1
ATOM 1981 N N . VAL A 1 264 ? 6.016 -19.516 7.984 1 91.38 264 VAL A N 1
ATOM 1982 C CA . VAL A 1 264 ? 5.086 -18.578 7.359 1 91.38 264 VAL A CA 1
ATOM 1983 C C . VAL A 1 264 ? 4.375 -19.25 6.191 1 91.38 264 VAL A C 1
ATOM 1985 O O . VAL A 1 264 ? 5.008 -19.609 5.191 1 91.38 264 VAL A O 1
ATOM 1988 N N . GLU A 1 265 ? 3.113 -19.359 6.371 1 94.81 265 GLU A N 1
ATOM 1989 C CA . GLU A 1 265 ? 2.318 -20.094 5.395 1 94.81 265 GLU A CA 1
ATOM 1990 C C . GLU A 1 265 ? 1.952 -19.219 4.199 1 94.81 265 GLU A C 1
ATOM 1992 O O . GLU A 1 265 ? 1.543 -18.062 4.371 1 94.81 265 GLU A O 1
ATOM 1997 N N . SER A 1 266 ? 2.236 -19.703 3.064 1 97.94 266 SER A N 1
ATOM 1998 C CA . SER A 1 266 ? 1.794 -19.172 1.783 1 97.94 266 SER A CA 1
ATOM 1999 C C . SER A 1 266 ? 1.026 -20.219 0.979 1 97.94 266 SER A C 1
ATOM 2001 O O . SER A 1 266 ? 0.636 -21.25 1.515 1 97.94 266 SER A O 1
ATOM 2003 N N . SER A 1 267 ? 0.664 -19.844 -0.3 1 98.62 267 SER A N 1
ATOM 2004 C CA . SER A 1 267 ? -0.187 -20.766 -1.046 1 98.62 267 SER A CA 1
ATOM 2005 C C . SER A 1 267 ? 0.21 -20.812 -2.518 1 98.62 267 SER A C 1
ATOM 2007 O O . SER A 1 267 ? 0.796 -19.875 -3.041 1 98.62 267 SER A O 1
ATOM 2009 N N . ALA A 1 268 ? -0.033 -21.938 -3.121 1 98.81 268 ALA A N 1
ATOM 2010 C CA . ALA A 1 268 ? -0.064 -22.125 -4.57 1 98.81 268 ALA A CA 1
ATOM 2011 C C . ALA A 1 268 ? -1.481 -22.406 -5.055 1 98.81 268 ALA A C 1
ATOM 2013 O O . ALA A 1 268 ? -2.09 -23.406 -4.656 1 98.81 268 ALA A O 1
ATOM 2014 N N . PHE A 1 269 ? -2.008 -21.609 -5.934 1 98.88 269 PHE A N 1
ATOM 2015 C CA . PHE A 1 269 ? -3.363 -21.766 -6.445 1 98.88 269 PHE A CA 1
ATOM 2016 C C . PHE A 1 269 ? -3.354 -22.5 -7.789 1 98.88 269 PHE A C 1
ATOM 2018 O O . PHE A 1 269 ? -2.734 -22.016 -8.75 1 98.88 269 PHE A O 1
ATOM 2025 N N . PHE A 1 270 ? -3.984 -23.625 -7.852 1 98.62 270 PHE A N 1
ATOM 2026 C CA . PHE A 1 270 ? -4.344 -24.234 -9.125 1 98.62 270 PHE A CA 1
ATOM 2027 C C . PHE A 1 270 ? -5.613 -23.609 -9.688 1 98.62 270 PHE A C 1
ATOM 2029 O O . PHE A 1 270 ? -6.652 -23.594 -9.023 1 98.62 270 PHE A O 1
ATOM 2036 N N . LEU A 1 271 ? -5.512 -23.016 -10.805 1 98.75 271 LEU A N 1
ATOM 2037 C CA . LEU A 1 271 ? -6.676 -22.469 -11.492 1 98.75 271 LEU A CA 1
ATOM 2038 C C . LEU A 1 271 ? -7.035 -23.297 -12.719 1 98.75 271 LEU A C 1
ATOM 2040 O O . LEU A 1 271 ? -6.184 -23.562 -13.57 1 98.75 271 LEU A O 1
ATOM 2044 N N . ARG A 1 272 ? -8.242 -23.703 -12.773 1 98 272 ARG A N 1
ATOM 2045 C CA . ARG A 1 272 ? -8.727 -24.578 -13.844 1 98 272 ARG A CA 1
ATOM 2046 C C . ARG A 1 272 ? -9.812 -23.891 -14.664 1 98 272 ARG A C 1
ATOM 2048 O O . ARG A 1 272 ? -10.781 -23.359 -14.109 1 98 272 ARG A O 1
ATOM 2055 N N . ASP A 1 273 ? -9.602 -23.781 -15.922 1 98.06 273 ASP A N 1
ATOM 2056 C CA . ASP A 1 273 ? -10.633 -23.312 -16.828 1 98.06 273 ASP A CA 1
ATOM 2057 C C . ASP A 1 273 ? -11.758 -24.344 -16.969 1 98.06 273 ASP A C 1
ATOM 2059 O O . ASP A 1 273 ? -11.531 -25.453 -17.422 1 98.06 273 ASP A O 1
ATOM 2063 N N . HIS A 1 274 ? -12.875 -23.953 -16.625 1 94.81 274 HIS A N 1
ATOM 2064 C CA . HIS A 1 274 ? -14.016 -24.859 -16.625 1 94.81 274 HIS A CA 1
ATOM 2065 C C . HIS A 1 274 ? -14.336 -25.359 -18.031 1 94.81 274 HIS A C 1
ATOM 2067 O O . HIS A 1 274 ? -14.766 -26.5 -18.203 1 94.81 274 HIS A O 1
ATOM 2073 N N . HIS A 1 275 ? -14.148 -24.656 -19.016 1 95.06 275 HIS A N 1
ATOM 2074 C CA . HIS A 1 275 ? -14.539 -24.938 -20.391 1 95.06 275 HIS A CA 1
ATOM 2075 C C . HIS A 1 275 ? -13.57 -25.938 -21.047 1 95.06 275 HIS A C 1
ATOM 2077 O O . HIS A 1 275 ? -14 -26.891 -21.703 1 95.06 275 HIS A O 1
ATOM 2083 N N . THR A 1 276 ? -12.32 -25.75 -20.859 1 95.88 276 THR A N 1
ATOM 2084 C CA . THR A 1 276 ? -11.328 -26.531 -21.594 1 95.88 276 THR A CA 1
ATOM 2085 C C . THR A 1 276 ? -10.711 -27.594 -20.688 1 95.88 276 THR A C 1
ATOM 2087 O O . THR A 1 276 ? -10.125 -28.562 -21.188 1 95.88 276 THR A O 1
ATOM 2090 N N . GLY A 1 277 ? -10.695 -27.312 -19.359 1 96.19 277 GLY A N 1
ATOM 2091 C CA . GLY A 1 277 ? -10.016 -28.203 -18.422 1 96.19 277 GLY A CA 1
ATOM 2092 C C . GLY A 1 277 ? -8.547 -27.875 -18.266 1 96.19 277 GLY A C 1
ATOM 2093 O O . GLY A 1 277 ? -7.859 -28.469 -17.422 1 96.19 277 GLY A O 1
ATOM 2094 N N . SER A 1 278 ? -8.062 -26.891 -19.047 1 97.81 278 SER A N 1
ATOM 2095 C CA . SER A 1 278 ? -6.68 -26.438 -18.906 1 97.81 278 SER A CA 1
ATOM 2096 C C . SER A 1 278 ? -6.438 -25.812 -17.531 1 97.81 278 SER A C 1
ATOM 2098 O O . SER A 1 278 ? -7.375 -25.328 -16.891 1 97.81 278 SER A O 1
ATOM 2100 N N . GLU A 1 279 ? -5.152 -25.828 -17.141 1 98.31 279 GLU A N 1
ATOM 2101 C CA . GLU A 1 279 ? -4.848 -25.312 -15.82 1 98.31 279 GLU A CA 1
ATOM 2102 C C . GLU A 1 279 ? -3.574 -24.469 -15.836 1 98.31 279 GLU A C 1
ATOM 2104 O O . GLU A 1 279 ? -2.729 -24.625 -16.719 1 98.31 279 GLU A O 1
ATOM 2109 N N . ILE A 1 280 ? -3.529 -23.547 -14.898 1 98.81 280 ILE A N 1
ATOM 2110 C CA . ILE A 1 280 ? -2.307 -22.828 -14.547 1 98.81 280 ILE A CA 1
ATOM 2111 C C . ILE A 1 280 ? -2.119 -22.828 -13.031 1 98.81 280 ILE A C 1
ATOM 2113 O O . ILE A 1 280 ? -3.064 -23.078 -12.289 1 98.81 280 ILE A O 1
ATOM 2117 N N . ILE A 1 281 ? -0.916 -22.625 -12.609 1 98.94 281 ILE A N 1
ATOM 2118 C CA . ILE A 1 281 ? -0.626 -22.453 -11.195 1 98.94 281 ILE A CA 1
ATOM 2119 C C . ILE A 1 281 ? -0.085 -21.062 -10.93 1 98.94 281 ILE A C 1
ATOM 2121 O O . ILE A 1 281 ? 0.769 -20.562 -11.672 1 98.94 281 ILE A O 1
ATOM 2125 N N . VAL A 1 282 ? -0.605 -20.406 -9.922 1 98.94 282 VAL A N 1
ATOM 2126 C CA . VAL A 1 282 ? -0.067 -19.141 -9.453 1 98.94 282 VAL A CA 1
ATOM 2127 C C . VAL A 1 282 ? 0.422 -19.281 -8.016 1 98.94 282 VAL A C 1
ATOM 2129 O O . VAL A 1 282 ? -0.375 -19.516 -7.102 1 98.94 282 VAL A O 1
ATOM 2132 N N . PHE A 1 283 ? 1.697 -19.125 -7.832 1 98.88 283 PHE A N 1
ATOM 2133 C CA . PHE A 1 283 ? 2.318 -19.219 -6.516 1 98.88 283 PHE A CA 1
ATOM 2134 C C . PHE A 1 283 ? 2.312 -17.875 -5.805 1 98.88 283 PHE A C 1
ATOM 2136 O O . PHE A 1 283 ? 2.438 -16.828 -6.445 1 98.88 283 PHE A O 1
ATOM 2143 N N . GLY A 1 284 ? 2.127 -17.922 -4.445 1 98.69 284 GLY A N 1
ATOM 2144 C CA . GLY A 1 284 ? 2.604 -16.828 -3.629 1 98.69 284 GLY A CA 1
ATOM 2145 C C . GLY A 1 284 ? 4.102 -16.859 -3.387 1 98.69 284 GLY A C 1
ATOM 2146 O O . GLY A 1 284 ? 4.836 -17.531 -4.113 1 98.69 284 GLY A O 1
ATOM 2147 N N . ASP A 1 285 ? 4.539 -16.094 -2.416 1 98.56 285 ASP A N 1
ATOM 2148 C CA . ASP A 1 285 ? 5.945 -16.172 -2.039 1 98.56 285 ASP A CA 1
ATOM 2149 C C . ASP A 1 285 ? 6.301 -17.562 -1.518 1 98.56 285 ASP A C 1
ATOM 2151 O O . ASP A 1 285 ? 5.527 -18.156 -0.777 1 98.56 285 ASP A O 1
ATOM 2155 N N . VAL A 1 286 ? 7.449 -18.047 -1.942 1 98.5 286 VAL A N 1
ATOM 2156 C CA . VAL A 1 286 ? 7.773 -19.422 -1.637 1 98.5 286 VAL A CA 1
ATOM 2157 C C . VAL A 1 286 ? 9.289 -19.594 -1.524 1 98.5 286 VAL A C 1
ATOM 2159 O O . VAL A 1 286 ? 10.039 -18.953 -2.262 1 98.5 286 VAL A O 1
ATOM 2162 N N . GLU A 1 287 ? 9.711 -20.375 -0.594 1 97.75 287 GLU A N 1
ATOM 2163 C CA . GLU A 1 287 ? 11.109 -20.781 -0.468 1 97.75 287 GLU A CA 1
ATOM 2164 C C . GLU A 1 287 ? 11.312 -22.219 -0.932 1 97.75 287 GLU A C 1
ATOM 2166 O O . GLU A 1 287 ? 10.352 -23 -0.991 1 97.75 287 GLU A O 1
ATOM 2171 N N . PRO A 1 288 ? 12.523 -22.578 -1.386 1 97.56 288 PRO A N 1
ATOM 2172 C CA . PRO A 1 288 ? 12.75 -23.953 -1.838 1 97.56 288 PRO A CA 1
ATOM 2173 C C . PRO A 1 288 ? 12.688 -24.969 -0.698 1 97.56 288 PRO A C 1
ATOM 2175 O O . PRO A 1 288 ? 13.07 -24.641 0.434 1 97.56 288 PRO A O 1
ATOM 2178 N N . ASP A 1 289 ? 12.281 -26.141 -0.992 1 96.81 289 ASP A N 1
ATOM 2179 C CA . ASP A 1 289 ? 12.219 -27.203 0.002 1 96.81 289 ASP A CA 1
ATOM 2180 C C . ASP A 1 289 ? 13.594 -27.469 0.609 1 96.81 289 ASP A C 1
ATOM 2182 O O . ASP A 1 289 ? 13.703 -27.859 1.773 1 96.81 289 ASP A O 1
ATOM 2186 N N . SER A 1 290 ? 14.656 -27.219 -0.1 1 94.88 290 SER A N 1
ATOM 2187 C CA . SER A 1 290 ? 16.016 -27.469 0.36 1 94.88 290 SER A CA 1
ATOM 2188 C C . SER A 1 290 ? 16.406 -26.531 1.497 1 94.88 290 SER A C 1
ATOM 2190 O O . SER A 1 290 ? 17.344 -26.812 2.248 1 94.88 290 SER A O 1
ATOM 2192 N N . VAL A 1 291 ? 15.75 -25.406 1.571 1 93.19 291 VAL A N 1
ATOM 2193 C CA . VAL A 1 291 ? 16.062 -24.422 2.598 1 93.19 291 VAL A CA 1
ATOM 2194 C C . VAL A 1 291 ? 14.961 -24.422 3.66 1 93.19 291 VAL A C 1
ATOM 2196 O O . VAL A 1 291 ? 15.211 -24.078 4.816 1 93.19 291 VAL A O 1
ATOM 2199 N N . SER A 1 292 ? 13.805 -24.859 3.318 1 92.25 292 SER A N 1
ATOM 2200 C CA . SER A 1 292 ? 12.625 -24.797 4.176 1 92.25 292 SER A CA 1
ATOM 2201 C C . SER A 1 292 ? 12.664 -25.875 5.254 1 92.25 292 SER A C 1
ATOM 2203 O O . SER A 1 292 ? 13.461 -26.812 5.168 1 92.25 292 SER A O 1
ATOM 2205 N N . MET A 1 293 ? 11.797 -25.734 6.289 1 85 293 MET A N 1
ATOM 2206 C CA . MET A 1 293 ? 11.68 -26.703 7.367 1 85 293 MET A CA 1
ATOM 2207 C C . MET A 1 293 ? 10.883 -27.922 6.91 1 85 293 MET A C 1
ATOM 2209 O O . MET A 1 293 ? 10.961 -28.984 7.527 1 85 293 MET A O 1
ATOM 2213 N N . GLY A 1 294 ? 10.109 -27.75 5.871 1 84 294 GLY A N 1
ATOM 2214 C CA . GLY A 1 294 ? 9.273 -28.828 5.371 1 84 294 GLY A CA 1
ATOM 2215 C C . GLY A 1 294 ? 9.328 -28.984 3.863 1 84 294 GLY A C 1
ATOM 2216 O O . GLY A 1 294 ? 10.016 -28.219 3.184 1 84 294 GLY A O 1
ATOM 2217 N N . THR A 1 295 ? 8.695 -30.016 3.443 1 87.06 295 THR A N 1
ATOM 2218 C CA . THR A 1 295 ? 8.688 -30.297 2.012 1 87.06 295 THR A CA 1
ATOM 2219 C C . THR A 1 295 ? 7.309 -30.016 1.418 1 87.06 295 THR A C 1
ATOM 2221 O O . THR A 1 295 ? 6.723 -30.891 0.766 1 87.06 295 THR A O 1
ATOM 2224 N N . HIS A 1 296 ? 6.969 -28.828 1.462 1 93.94 296 HIS A N 1
ATOM 2225 C CA . HIS A 1 296 ? 5.637 -28.453 1.001 1 93.94 296 HIS A CA 1
ATOM 2226 C C . HIS A 1 296 ? 5.582 -28.375 -0.521 1 93.94 296 HIS A C 1
ATOM 2228 O O . HIS A 1 296 ? 4.559 -28.688 -1.129 1 93.94 296 HIS A O 1
ATOM 2234 N N . ASN A 1 297 ? 6.664 -27.953 -1.145 1 97.88 297 ASN A N 1
ATOM 2235 C CA . ASN A 1 297 ? 6.695 -27.812 -2.598 1 97.88 297 ASN A CA 1
ATOM 2236 C C . ASN A 1 297 ? 6.516 -29.172 -3.291 1 97.88 297 ASN A C 1
ATOM 2238 O O . ASN A 1 297 ? 5.898 -29.25 -4.352 1 97.88 297 ASN A O 1
ATOM 2242 N N . LYS A 1 298 ? 7.051 -30.203 -2.691 1 97.25 298 LYS A N 1
ATOM 2243 C CA . LYS A 1 298 ? 6.941 -31.547 -3.252 1 97.25 298 LYS A CA 1
ATOM 2244 C C . LYS A 1 298 ? 5.48 -31.922 -3.502 1 97.25 298 LYS A C 1
ATOM 2246 O O . LYS A 1 298 ? 5.16 -32.562 -4.516 1 97.25 298 LYS A O 1
ATOM 2251 N N . ARG A 1 299 ? 4.668 -31.547 -2.592 1 97 299 ARG A N 1
ATOM 2252 C CA . ARG A 1 299 ? 3.246 -31.844 -2.721 1 97 299 ARG A CA 1
ATOM 2253 C C . ARG A 1 299 ? 2.637 -31.125 -3.914 1 97 299 ARG A C 1
ATOM 2255 O O . ARG A 1 299 ? 1.765 -31.656 -4.598 1 97 299 ARG A O 1
ATOM 2262 N N . VAL A 1 300 ? 3.045 -29.922 -4.094 1 98.44 300 VAL A N 1
ATOM 2263 C CA . VAL A 1 300 ? 2.572 -29.156 -5.242 1 98.44 300 VAL A CA 1
ATOM 2264 C C . VAL A 1 300 ? 3.023 -29.844 -6.535 1 98.44 300 VAL A C 1
ATOM 2266 O O . VAL A 1 300 ? 2.238 -29.984 -7.473 1 98.44 300 VAL A O 1
ATOM 2269 N N . TRP A 1 301 ? 4.277 -30.312 -6.594 1 98.56 301 TRP A N 1
ATOM 2270 C CA . TRP A 1 301 ? 4.82 -30.938 -7.789 1 98.56 301 TRP A CA 1
ATOM 2271 C C . TRP A 1 301 ? 4.133 -32.281 -8.062 1 98.56 301 TRP A C 1
ATOM 2273 O O . TRP A 1 301 ? 3.865 -32.625 -9.219 1 98.56 301 TRP A O 1
ATOM 2283 N N . GLU A 1 302 ? 3.818 -32.969 -6.996 1 97.25 302 GLU A N 1
ATOM 2284 C CA . GLU A 1 302 ? 3.092 -34.25 -7.137 1 97.25 302 GLU A CA 1
ATOM 2285 C C . GLU A 1 302 ? 1.712 -34 -7.75 1 97.25 302 GLU A C 1
ATOM 2287 O O . GLU A 1 302 ? 1.254 -34.812 -8.57 1 97.25 302 GLU A O 1
ATOM 2292 N N . ALA A 1 303 ? 1.119 -32.938 -7.344 1 96.94 303 ALA A N 1
ATOM 2293 C CA . ALA A 1 303 ? -0.198 -32.594 -7.883 1 96.94 303 ALA A CA 1
ATOM 2294 C C . ALA A 1 303 ? -0.093 -32.094 -9.312 1 96.94 303 ALA A C 1
ATOM 2296 O O . ALA A 1 303 ? -0.997 -32.312 -10.125 1 96.94 303 ALA A O 1
ATOM 2297 N N . ALA A 1 304 ? 0.969 -31.484 -9.656 1 98.25 304 ALA A N 1
ATOM 2298 C CA . ALA A 1 304 ? 1.151 -30.828 -10.953 1 98.25 304 ALA A CA 1
ATOM 2299 C C . ALA A 1 304 ? 1.594 -31.828 -12.016 1 98.25 304 ALA A C 1
ATOM 2301 O O . ALA A 1 304 ? 1.223 -31.703 -13.188 1 98.25 304 ALA A O 1
ATOM 2302 N N . ALA A 1 305 ? 2.363 -32.781 -11.664 1 98.25 305 ALA A N 1
ATOM 2303 C CA . ALA A 1 305 ? 3.07 -33.656 -12.594 1 98.25 305 ALA A CA 1
ATOM 2304 C C . ALA A 1 305 ? 2.096 -34.375 -13.523 1 98.25 305 ALA A C 1
ATOM 2306 O O . ALA A 1 305 ? 2.279 -34.375 -14.742 1 98.25 305 ALA A O 1
ATOM 2307 N N . PRO A 1 306 ? 1.038 -35.031 -12.984 1 96.81 306 PRO A N 1
ATOM 2308 C CA . PRO A 1 306 ? 0.11 -35.719 -13.906 1 96.81 306 PRO A CA 1
ATOM 2309 C C . PRO A 1 306 ? -0.528 -34.75 -14.906 1 96.81 306 PRO A C 1
ATOM 2311 O O . PRO A 1 306 ? -0.84 -35.125 -16.031 1 96.81 306 PRO A O 1
ATOM 2314 N N . LYS A 1 307 ? -0.739 -33.5 -14.484 1 97.19 307 LYS A N 1
ATOM 2315 C CA . LYS A 1 307 ? -1.36 -32.5 -15.344 1 97.19 307 LYS A CA 1
ATOM 2316 C C . LYS A 1 307 ? -0.41 -32.062 -16.453 1 97.19 307 LYS A C 1
ATOM 2318 O O . LYS A 1 307 ? -0.846 -31.734 -17.562 1 97.19 307 LYS A O 1
ATOM 2323 N N . ILE A 1 308 ? 0.847 -32.031 -16.156 1 97.56 308 ILE A N 1
ATOM 2324 C CA . ILE A 1 308 ? 1.843 -31.719 -17.172 1 97.56 308 ILE A CA 1
ATOM 2325 C C . ILE A 1 308 ? 1.964 -32.875 -18.141 1 97.56 308 ILE A C 1
ATOM 2327 O O . ILE A 1 308 ? 2.002 -32.688 -19.359 1 97.56 308 ILE A O 1
ATOM 2331 N N . ALA A 1 309 ? 1.976 -34.094 -17.609 1 95.69 309 ALA A N 1
ATOM 2332 C CA . ALA A 1 309 ? 2.111 -35.281 -18.422 1 95.69 309 ALA A CA 1
ATOM 2333 C C . ALA A 1 309 ? 0.96 -35.406 -19.406 1 95.69 309 ALA A C 1
ATOM 2335 O O . ALA A 1 309 ? 1.139 -35.938 -20.516 1 95.69 309 ALA A O 1
ATOM 2336 N N . THR A 1 310 ? -0.197 -34.969 -19.031 1 93.62 310 THR A N 1
ATOM 2337 C CA . THR A 1 310 ? -1.372 -35.062 -19.875 1 93.62 310 THR A CA 1
ATOM 2338 C C . THR A 1 310 ? -1.569 -33.812 -20.703 1 93.62 310 THR A C 1
ATOM 2340 O O . THR A 1 310 ? -2.543 -33.688 -21.453 1 93.62 310 THR A O 1
ATOM 2343 N N . GLY A 1 311 ? -0.771 -32.75 -20.5 1 94.19 311 GLY A N 1
ATOM 2344 C CA . GLY A 1 311 ? -0.819 -31.531 -21.281 1 94.19 311 GLY A CA 1
ATOM 2345 C C . GLY A 1 311 ? -1.854 -30.547 -20.797 1 94.19 311 GLY A C 1
ATOM 2346 O O . GLY A 1 311 ? -2.215 -29.609 -21.5 1 94.19 311 GLY A O 1
ATOM 2347 N N . LYS A 1 312 ? -2.357 -30.734 -19.594 1 96 312 LYS A N 1
ATOM 2348 C CA . LYS A 1 312 ? -3.424 -29.891 -19.062 1 96 312 LYS A CA 1
ATOM 2349 C C . LYS A 1 312 ? -2.855 -28.656 -18.359 1 96 312 LYS A C 1
ATOM 2351 O O . LYS A 1 312 ? -3.467 -27.578 -18.391 1 96 312 LYS A O 1
ATOM 2356 N N . LEU A 1 313 ? -1.748 -28.828 -17.703 1 98.19 313 LEU A N 1
ATOM 2357 C CA . LEU A 1 313 ? -1.101 -27.688 -17.062 1 98.19 313 LEU A CA 1
ATOM 2358 C C . LEU A 1 313 ? -0.209 -26.938 -18.047 1 98.19 313 LEU A C 1
ATOM 2360 O O . LEU A 1 313 ? 0.818 -27.469 -18.484 1 98.19 313 LEU A O 1
ATOM 2364 N N . ARG A 1 314 ? -0.519 -25.688 -18.281 1 97.81 314 ARG A N 1
ATOM 2365 C CA . ARG A 1 314 ? 0.083 -24.984 -19.406 1 97.81 314 ARG A CA 1
ATOM 2366 C C . ARG A 1 314 ? 1.101 -23.953 -18.922 1 97.81 314 ARG A C 1
ATOM 2368 O O . ARG A 1 314 ? 2.035 -23.609 -19.656 1 97.81 314 ARG A O 1
ATOM 2375 N N . ALA A 1 315 ? 0.871 -23.422 -17.703 1 98.81 315 ALA A N 1
ATOM 2376 C CA . ALA A 1 315 ? 1.776 -22.375 -17.234 1 98.81 315 ALA A CA 1
ATOM 2377 C C . ALA A 1 315 ? 1.861 -22.359 -15.719 1 98.81 315 ALA A C 1
ATOM 2379 O O . ALA A 1 315 ? 0.932 -22.781 -15.031 1 98.81 315 ALA A O 1
ATOM 2380 N N . ILE A 1 316 ? 2.967 -21.906 -15.289 1 98.88 316 ILE A N 1
ATOM 2381 C CA . ILE A 1 316 ? 3.211 -21.672 -13.867 1 98.88 316 ILE A CA 1
ATOM 2382 C C . ILE A 1 316 ? 3.705 -20.234 -13.664 1 98.88 316 ILE A C 1
ATOM 2384 O O . ILE A 1 316 ? 4.617 -19.781 -14.359 1 98.88 316 ILE A O 1
ATOM 2388 N N . PHE A 1 317 ? 3.047 -19.516 -12.797 1 98.88 317 PHE A N 1
ATOM 2389 C CA . PHE A 1 317 ? 3.531 -18.219 -12.305 1 98.88 317 PHE A CA 1
ATOM 2390 C C . PHE A 1 317 ? 4.18 -18.375 -10.938 1 98.88 317 PHE A C 1
ATOM 2392 O O . PHE A 1 317 ? 3.52 -18.75 -9.969 1 98.88 317 PHE A O 1
ATOM 2399 N N . ILE A 1 318 ? 5.445 -18.078 -10.852 1 98.88 318 ILE A N 1
ATOM 2400 C CA . ILE A 1 318 ? 6.18 -18.391 -9.625 1 98.88 318 ILE A CA 1
ATOM 2401 C C . ILE A 1 318 ? 7.266 -17.344 -9.406 1 98.88 318 ILE A C 1
ATOM 2403 O O . ILE A 1 318 ? 7.812 -16.797 -10.367 1 98.88 318 ILE A O 1
ATOM 2407 N N . GLU A 1 319 ? 7.543 -17.109 -8.148 1 98.38 319 GLU A N 1
ATOM 2408 C CA . GLU A 1 319 ? 8.508 -16.062 -7.836 1 98.38 319 GLU A CA 1
ATOM 2409 C C . GLU A 1 319 ? 9.945 -16.562 -8.008 1 98.38 319 GLU A C 1
ATOM 2411 O O . GLU A 1 319 ? 10.203 -17.766 -7.898 1 98.38 319 GLU A O 1
ATOM 2416 N N . CYS A 1 320 ? 10.789 -15.766 -8.352 1 98.25 320 CYS A N 1
ATOM 2417 C CA . CYS A 1 320 ? 12.242 -15.797 -8.234 1 98.25 320 CYS A CA 1
ATOM 2418 C C . CYS A 1 320 ? 12.789 -14.422 -7.871 1 98.25 320 CYS A C 1
ATOM 2420 O O . CYS A 1 320 ? 13.234 -13.672 -8.75 1 98.25 320 CYS A O 1
ATOM 2422 N N . SER A 1 321 ? 12.852 -14.18 -6.621 1 97.88 321 SER A N 1
ATOM 2423 C CA . SER A 1 321 ? 12.953 -12.82 -6.109 1 97.88 321 SER A CA 1
ATOM 2424 C C . SER A 1 321 ? 14.383 -12.297 -6.191 1 97.88 321 SER A C 1
ATOM 2426 O O . SER A 1 321 ? 14.602 -11.086 -6.27 1 97.88 321 SER A O 1
ATOM 2428 N N . TYR A 1 322 ? 15.383 -13.242 -6.152 1 97.56 322 TYR A N 1
ATOM 2429 C CA . TYR A 1 322 ? 16.781 -12.852 -6.105 1 97.56 322 TYR A CA 1
ATOM 2430 C C . TYR A 1 322 ? 17.594 -13.586 -7.172 1 97.56 322 TYR A C 1
ATOM 2432 O O . TYR A 1 322 ? 17.125 -14.578 -7.738 1 97.56 322 TYR A O 1
ATOM 2440 N N . ASN A 1 323 ? 18.703 -12.984 -7.484 1 97.56 323 ASN A N 1
ATOM 2441 C CA . ASN A 1 323 ? 19.609 -13.672 -8.406 1 97.56 323 ASN A CA 1
ATOM 2442 C C . ASN A 1 323 ? 20.484 -14.688 -7.676 1 97.56 323 ASN A C 1
ATOM 2444 O O . ASN A 1 323 ? 20.406 -14.812 -6.453 1 97.56 323 ASN A O 1
ATOM 2448 N N . ASP A 1 324 ? 21.312 -15.344 -8.336 1 98.06 324 ASP A N 1
ATOM 2449 C CA . ASP A 1 324 ? 22.062 -16.484 -7.812 1 98.06 324 ASP A CA 1
ATOM 2450 C C . ASP A 1 324 ? 23.188 -16.016 -6.895 1 98.06 324 ASP A C 1
ATOM 2452 O O . ASP A 1 324 ? 23.797 -16.812 -6.18 1 98.06 324 ASP A O 1
ATOM 2456 N N . SER A 1 325 ? 23.531 -14.766 -6.918 1 96.19 325 SER A N 1
ATOM 2457 C CA . SER A 1 325 ? 24.594 -14.258 -6.055 1 96.19 325 SER A CA 1
ATOM 2458 C C . SER A 1 325 ? 24.125 -14.141 -4.609 1 96.19 325 SER A C 1
ATOM 2460 O O . SER A 1 325 ? 24.938 -13.938 -3.703 1 96.19 325 SER A O 1
ATOM 2462 N N . THR A 1 326 ? 22.906 -14.344 -4.41 1 95.88 326 THR A N 1
ATOM 2463 C CA . THR A 1 326 ? 22.344 -14.219 -3.068 1 95.88 326 THR A CA 1
ATOM 2464 C C . THR A 1 326 ? 22.547 -15.508 -2.277 1 95.88 326 THR A C 1
ATOM 2466 O O . THR A 1 326 ? 22.156 -16.594 -2.727 1 95.88 326 THR A O 1
ATOM 2469 N N . ASP A 1 327 ? 23.078 -15.336 -1.058 1 95.88 327 ASP A N 1
ATOM 2470 C CA . ASP A 1 327 ? 23.266 -16.469 -0.161 1 95.88 327 ASP A CA 1
ATOM 2471 C C . ASP A 1 327 ? 21.938 -16.938 0.43 1 95.88 327 ASP A C 1
ATOM 2473 O O . ASP A 1 327 ? 21.031 -16.141 0.628 1 95.88 327 ASP A O 1
ATOM 2477 N N . ASP A 1 328 ? 21.891 -18.219 0.805 1 94.94 328 ASP A N 1
ATOM 2478 C CA . ASP A 1 328 ? 20.672 -18.812 1.324 1 94.94 328 ASP A CA 1
ATOM 2479 C C . ASP A 1 328 ? 20.203 -18.094 2.584 1 94.94 328 ASP A C 1
ATOM 2481 O O . ASP A 1 328 ? 19 -17.984 2.832 1 94.94 328 ASP A O 1
ATOM 2485 N N . SER A 1 329 ? 21.109 -17.594 3.393 1 92.25 329 SER A N 1
ATOM 2486 C CA . SER A 1 329 ? 20.781 -16.922 4.648 1 92.25 329 SER A CA 1
ATOM 2487 C C . SER A 1 329 ? 20.094 -15.586 4.395 1 92.25 329 SER A C 1
ATOM 2489 O O . SER A 1 329 ? 19.5 -15.008 5.309 1 92.25 329 SER A O 1
ATOM 2491 N N . TYR A 1 330 ? 20.141 -15.148 3.094 1 92.12 330 TYR A N 1
ATOM 2492 C CA . TYR A 1 330 ? 19.578 -13.836 2.779 1 92.12 330 TYR A CA 1
ATOM 2493 C C . TYR A 1 330 ? 18.422 -13.953 1.801 1 92.12 330 TYR A C 1
ATOM 2495 O O . TYR A 1 330 ? 18.094 -12.992 1.096 1 92.12 330 TYR A O 1
ATOM 2503 N N . LEU A 1 331 ? 17.812 -15.102 1.815 1 94.75 331 LEU A N 1
ATOM 2504 C CA . LEU A 1 331 ? 16.719 -15.305 0.885 1 94.75 331 LEU A CA 1
ATOM 2505 C C . LEU A 1 331 ? 15.414 -14.766 1.461 1 94.75 331 LEU A C 1
ATOM 2507 O O . LEU A 1 331 ? 14.453 -14.523 0.721 1 94.75 331 LEU A O 1
ATOM 2511 N N . TYR A 1 332 ? 15.297 -14.711 2.766 1 92.38 332 TYR A N 1
ATOM 2512 C CA . TYR A 1 332 ? 14.125 -14.211 3.465 1 92.38 332 TYR A CA 1
ATOM 2513 C C . TYR A 1 332 ? 12.867 -14.945 3.01 1 92.38 332 TYR A C 1
ATOM 2515 O O . TYR A 1 332 ? 11.836 -14.32 2.74 1 92.38 332 TYR A O 1
ATOM 2523 N N . GLY A 1 333 ? 12.992 -16.219 2.828 1 96.12 333 GLY A N 1
ATOM 2524 C CA . GLY A 1 333 ? 11.844 -17.047 2.484 1 96.12 333 GLY A CA 1
ATOM 2525 C C . GLY A 1 333 ? 11.531 -17.031 1.001 1 96.12 333 GLY A C 1
ATOM 2526 O O . GLY A 1 333 ? 10.398 -17.328 0.6 1 96.12 333 GLY A O 1
ATOM 2527 N N . HIS A 1 334 ? 12.477 -16.656 0.152 1 97.88 334 HIS A N 1
ATOM 2528 C CA . HIS A 1 334 ? 12.289 -16.594 -1.293 1 97.88 334 HIS A CA 1
ATOM 2529 C C . HIS A 1 334 ? 13.242 -17.547 -2.008 1 97.88 334 HIS A C 1
ATOM 2531 O O . HIS A 1 334 ? 13.891 -18.375 -1.369 1 97.88 334 HIS A O 1
ATOM 2537 N N . MET A 1 335 ? 13.266 -17.422 -3.369 1 97.62 335 MET A N 1
ATOM 2538 C CA . MET A 1 335 ? 14.117 -18.312 -4.16 1 97.62 335 MET A CA 1
ATOM 2539 C C . MET A 1 335 ? 15.031 -17.516 -5.086 1 97.62 335 MET A C 1
ATOM 2541 O O . MET A 1 335 ? 14.758 -16.344 -5.367 1 97.62 335 MET A O 1
ATOM 2545 N N . CYS A 1 336 ? 16.062 -18.188 -5.48 1 98.19 336 CYS A N 1
ATOM 2546 C CA . CYS A 1 336 ? 16.906 -17.75 -6.594 1 98.19 336 CYS A CA 1
ATOM 2547 C C . CYS A 1 336 ? 16.875 -18.766 -7.73 1 98.19 336 CYS A C 1
ATOM 2549 O O . CYS A 1 336 ? 16.266 -19.828 -7.602 1 98.19 336 CYS A O 1
ATOM 2551 N N . PRO A 1 337 ? 17.469 -18.469 -8.867 1 98.75 337 PRO A N 1
ATOM 2552 C CA . PRO A 1 337 ? 17.375 -19.344 -10.039 1 98.75 337 PRO A CA 1
ATOM 2553 C C . PRO A 1 337 ? 17.859 -20.766 -9.766 1 98.75 337 PRO A C 1
ATOM 2555 O O . PRO A 1 337 ? 17.234 -21.734 -10.203 1 98.75 337 PRO A O 1
ATOM 2558 N N . ARG A 1 338 ? 18.922 -20.922 -9.062 1 98.38 338 ARG A N 1
ATOM 2559 C CA . ARG A 1 338 ? 19.406 -22.266 -8.766 1 98.38 338 ARG A CA 1
ATOM 2560 C C . ARG A 1 338 ? 18.359 -23.062 -7.988 1 98.38 338 ARG A C 1
ATOM 2562 O O . ARG A 1 338 ? 18.188 -24.266 -8.219 1 98.38 338 ARG A O 1
ATOM 2569 N N . HIS A 1 339 ? 17.688 -22.391 -7.102 1 98.56 339 HIS A N 1
ATOM 2570 C CA . HIS A 1 339 ? 16.641 -23.047 -6.32 1 98.56 339 HIS A CA 1
ATOM 2571 C C . HIS A 1 339 ? 15.453 -23.422 -7.191 1 98.56 339 HIS A C 1
ATOM 2573 O O . HIS A 1 339 ? 14.93 -24.531 -7.094 1 98.56 339 HIS A O 1
ATOM 2579 N N . LEU A 1 340 ? 15.008 -22.5 -7.996 1 98.75 340 LEU A N 1
ATOM 2580 C CA . LEU A 1 340 ? 13.836 -22.75 -8.828 1 98.75 340 LEU A CA 1
ATOM 2581 C C . LEU A 1 340 ? 14.086 -23.891 -9.797 1 98.75 340 LEU A C 1
ATOM 2583 O O . LEU A 1 340 ? 13.227 -24.766 -9.977 1 98.75 340 LEU A O 1
ATOM 2587 N N . VAL A 1 341 ? 15.234 -23.938 -10.406 1 98.62 341 VAL A N 1
ATOM 2588 C CA . VAL A 1 341 ? 15.562 -25 -11.344 1 98.62 341 VAL A CA 1
ATOM 2589 C C . VAL A 1 341 ? 15.641 -26.328 -10.609 1 98.62 341 VAL A C 1
ATOM 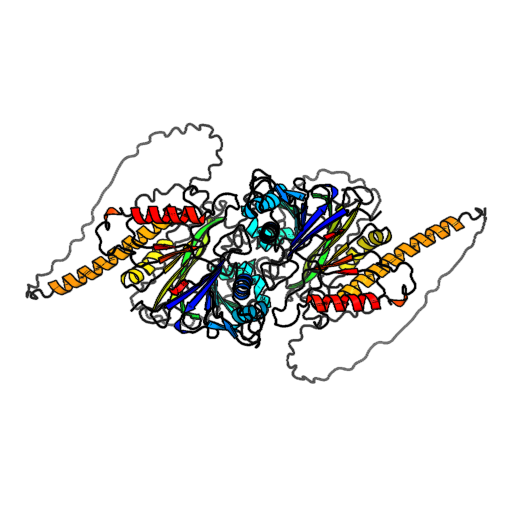2591 O O . VAL A 1 341 ? 15.219 -27.359 -11.133 1 98.62 341 VAL A O 1
ATOM 2594 N N . SER A 1 342 ? 16.188 -26.281 -9.422 1 98.12 342 SER A N 1
ATOM 2595 C CA . SER A 1 342 ? 16.188 -27.5 -8.609 1 98.12 342 SER A CA 1
ATOM 2596 C C . SER A 1 342 ? 14.773 -27.984 -8.328 1 98.12 342 SER A C 1
ATOM 2598 O O . SER A 1 342 ? 14.492 -29.172 -8.414 1 98.12 342 SER A O 1
ATOM 2600 N N . GLU A 1 343 ? 13.938 -27.078 -7.965 1 98.56 343 GLU A N 1
ATOM 2601 C CA . GLU A 1 343 ? 12.531 -27.406 -7.734 1 98.56 343 GLU A CA 1
ATOM 2602 C C . GLU A 1 343 ? 11.883 -27.984 -8.992 1 98.56 343 GLU A C 1
ATOM 2604 O O . GLU A 1 343 ? 11.156 -28.969 -8.93 1 98.56 343 GLU A O 1
ATOM 2609 N N . LEU A 1 344 ? 12.125 -27.391 -10.125 1 98.69 344 LEU A N 1
ATOM 2610 C CA . LEU A 1 344 ? 11.547 -27.844 -11.383 1 98.69 344 LEU A CA 1
ATOM 2611 C C . LEU A 1 344 ? 12.133 -29.172 -11.805 1 98.69 344 LEU A C 1
ATOM 2613 O O . LEU A 1 344 ? 11.477 -29.953 -12.516 1 98.69 344 LEU A O 1
ATOM 2617 N N . SER A 1 345 ? 13.328 -29.453 -11.398 1 98.12 345 SER A N 1
ATOM 2618 C CA . SER A 1 345 ? 13.922 -30.75 -11.672 1 98.12 345 SER A CA 1
ATOM 2619 C C . SER A 1 345 ? 13.188 -31.859 -10.914 1 98.12 345 SER A C 1
ATOM 2621 O O . SER A 1 345 ? 13.047 -32.969 -11.422 1 98.12 345 SER A O 1
ATOM 2623 N N . VAL A 1 346 ? 12.805 -31.547 -9.703 1 97.69 346 VAL A N 1
ATOM 2624 C CA . VAL A 1 346 ? 11.969 -32.469 -8.961 1 97.69 346 VAL A CA 1
ATOM 2625 C C . VAL A 1 346 ? 10.672 -32.719 -9.719 1 97.69 346 VAL A C 1
ATOM 2627 O O . VAL A 1 346 ? 10.234 -33.875 -9.859 1 97.69 346 VAL A O 1
ATOM 2630 N N . LEU A 1 347 ? 10.086 -31.703 -10.156 1 98.44 347 LEU A N 1
ATOM 2631 C CA . LEU A 1 347 ? 8.867 -31.812 -10.953 1 98.44 347 LEU A CA 1
ATOM 2632 C C . LEU A 1 347 ? 9.109 -32.625 -12.203 1 98.44 347 LEU A C 1
ATOM 2634 O O . LEU A 1 347 ? 8.305 -33.5 -12.539 1 98.44 347 LEU A O 1
ATOM 2638 N N . ALA A 1 348 ? 10.18 -32.375 -12.898 1 98 348 ALA A N 1
ATOM 2639 C CA . ALA A 1 348 ? 10.547 -33.125 -14.117 1 98 348 ALA A CA 1
ATOM 2640 C C . ALA A 1 348 ? 10.656 -34.594 -13.844 1 98 348 ALA A C 1
ATOM 2642 O O . ALA A 1 348 ? 10.18 -35.438 -14.641 1 98 348 ALA A O 1
ATOM 2643 N N . SER A 1 349 ? 11.297 -34.906 -12.797 1 97 349 SER A N 1
ATOM 2644 C CA . SER A 1 349 ? 11.438 -36.312 -12.422 1 97 349 SER A CA 1
ATOM 2645 C C . SER A 1 349 ? 10.086 -36.969 -12.242 1 97 349 SER A C 1
ATOM 2647 O O . SER A 1 349 ? 9.883 -38.094 -12.672 1 97 349 SER A O 1
ATOM 2649 N N . ARG A 1 350 ? 9.234 -36.281 -11.578 1 97.25 350 ARG A N 1
ATOM 2650 C CA . ARG A 1 350 ? 7.898 -36.844 -11.352 1 97.25 350 ARG A CA 1
ATOM 2651 C C . ARG A 1 350 ? 7.141 -37 -12.656 1 97.25 350 ARG A C 1
ATOM 2653 O O . ARG A 1 350 ? 6.406 -37.969 -12.836 1 97.25 350 ARG A O 1
ATOM 2660 N N . VAL A 1 351 ? 7.227 -36.094 -13.555 1 97.62 351 VAL A N 1
ATOM 2661 C CA . VAL A 1 351 ? 6.57 -36.125 -14.859 1 97.62 351 VAL A CA 1
ATOM 2662 C C . VAL A 1 351 ? 7.07 -37.344 -15.633 1 97.62 351 VAL A C 1
ATOM 2664 O O . VAL A 1 351 ? 6.277 -38.094 -16.219 1 97.62 351 VAL A O 1
ATOM 2667 N N . MET A 1 352 ? 8.352 -37.594 -15.617 1 95.88 352 MET A N 1
ATOM 2668 C CA . MET A 1 352 ? 8.938 -38.719 -16.344 1 95.88 352 MET A CA 1
ATOM 2669 C C . MET A 1 352 ? 8.477 -40.062 -15.75 1 95.88 352 MET A C 1
ATOM 2671 O O . MET A 1 352 ? 8.242 -41 -16.484 1 95.88 352 MET A O 1
ATOM 2675 N N . GLU A 1 353 ? 8.398 -40.062 -14.453 1 94.94 353 GLU A N 1
ATOM 2676 C CA . GLU A 1 353 ? 7.887 -41.25 -13.797 1 94.94 353 GLU A CA 1
ATOM 2677 C C . GLU A 1 353 ? 6.48 -41.594 -14.281 1 94.94 353 GLU A C 1
ATOM 2679 O O . GLU A 1 353 ? 6.168 -42.781 -14.531 1 94.94 353 GLU A O 1
ATOM 2684 N N . ILE A 1 354 ? 5.727 -40.656 -14.43 1 95.06 354 ILE A N 1
ATOM 2685 C CA . ILE A 1 354 ? 4.344 -40.844 -14.852 1 95.06 354 ILE A CA 1
ATOM 2686 C C . ILE A 1 354 ? 4.309 -41.281 -16.312 1 95.06 354 ILE A C 1
ATOM 2688 O O . ILE A 1 354 ? 3.553 -42.188 -16.688 1 95.06 354 ILE A O 1
ATOM 2692 N N . ARG A 1 355 ? 5.066 -40.719 -17.141 1 92.56 355 ARG A N 1
ATOM 2693 C CA . ARG A 1 355 ? 5.113 -41.031 -18.562 1 92.56 355 ARG A CA 1
ATOM 2694 C C . ARG A 1 355 ? 5.594 -42.469 -18.781 1 92.56 355 ARG A C 1
ATOM 2696 O O . ARG A 1 355 ? 5.078 -43.188 -19.641 1 92.56 355 ARG A O 1
ATOM 2703 N N . ASP A 1 356 ? 6.543 -42.875 -17.969 1 89.75 356 ASP A N 1
ATOM 2704 C CA . ASP A 1 356 ? 7.078 -44.219 -18.062 1 89.75 356 ASP A CA 1
ATOM 2705 C C . ASP A 1 356 ? 6.047 -45.25 -17.594 1 89.75 356 ASP A C 1
ATOM 2707 O O . ASP A 1 356 ? 5.949 -46.344 -18.156 1 89.75 356 ASP A O 1
ATOM 2711 N N . SER A 1 357 ? 5.43 -44.875 -16.594 1 87.94 357 SER A N 1
ATOM 2712 C CA . SER A 1 357 ? 4.406 -45.781 -16.078 1 87.94 357 SER A CA 1
ATOM 2713 C C . SER A 1 357 ? 3.264 -45.938 -17.062 1 87.94 357 SER A C 1
ATOM 2715 O O . SER A 1 357 ? 2.717 -47.031 -17.219 1 87.94 357 SER A O 1
ATOM 2717 N N . ASN A 1 358 ? 2.922 -44.969 -17.719 1 83.31 358 ASN A N 1
ATOM 2718 C CA . ASN A 1 358 ? 1.866 -45.031 -18.734 1 83.31 358 ASN A CA 1
ATOM 2719 C C . ASN A 1 358 ? 2.307 -45.812 -19.969 1 83.31 358 ASN A C 1
ATOM 2721 O O . ASN A 1 358 ? 1.489 -46.5 -20.609 1 83.31 358 ASN A O 1
ATOM 2725 N N . ALA A 1 359 ? 3.574 -45.812 -20.25 1 74.5 359 ALA A N 1
ATOM 2726 C CA . ALA A 1 359 ? 4.121 -46.594 -21.359 1 74.5 359 ALA A CA 1
ATOM 2727 C C . ALA A 1 359 ? 4.207 -48.062 -21.031 1 74.5 359 ALA A C 1
ATOM 2729 O O . ALA A 1 359 ? 3.967 -48.906 -21.891 1 74.5 359 ALA A O 1
ATOM 2730 N N . GLY A 1 360 ? 4.586 -48.312 -19.781 1 68 360 GLY A N 1
ATOM 2731 C CA . GLY A 1 360 ? 4.668 -49.688 -19.375 1 68 360 GLY A CA 1
ATOM 2732 C C . GLY A 1 360 ? 3.318 -50.375 -19.312 1 68 360 GLY A C 1
ATOM 2733 O O . GLY A 1 360 ? 3.197 -51.562 -19.656 1 68 360 GLY A O 1
ATOM 2734 N N . GLU A 1 361 ? 2.42 -49.625 -18.797 1 64.25 361 GLU A N 1
ATOM 2735 C CA . GLU A 1 361 ? 1.079 -50.219 -18.734 1 64.25 361 GLU A CA 1
ATOM 2736 C C . GLU A 1 361 ? 0.535 -50.469 -20.141 1 64.25 361 GLU A C 1
ATOM 2738 O O . GLU A 1 361 ? -0.152 -51.469 -20.375 1 64.25 361 GLU A O 1
ATOM 2743 N N . LYS A 1 362 ? 0.925 -49.719 -21.016 1 58.28 362 LYS A N 1
ATOM 2744 C CA . LYS A 1 362 ? 0.539 -49.969 -22.406 1 58.28 362 LYS A CA 1
ATOM 2745 C C . LYS A 1 362 ? 1.274 -51.188 -22.984 1 58.28 362 LYS A C 1
ATOM 2747 O O . LYS A 1 362 ? 0.707 -51.938 -23.766 1 58.28 362 LYS A O 1
ATOM 2752 N N . LYS A 1 363 ? 2.537 -51.438 -22.453 1 53.81 363 LYS A N 1
ATOM 2753 C CA . LYS A 1 363 ? 3.291 -52.594 -22.906 1 53.81 363 LYS A CA 1
ATOM 2754 C C . LYS A 1 363 ? 2.77 -53.875 -22.25 1 53.81 363 LYS A C 1
ATOM 2756 O O . LYS A 1 363 ? 2.684 -54.938 -22.891 1 53.81 363 LYS A O 1
ATOM 2761 N N . ARG A 1 364 ? 2.449 -53.688 -20.906 1 54.5 364 ARG A N 1
ATOM 2762 C CA . ARG A 1 364 ? 1.934 -54.906 -20.25 1 54.5 364 ARG A CA 1
ATOM 2763 C C . ARG A 1 364 ? 0.56 -55.281 -20.781 1 54.5 364 ARG A C 1
ATOM 2765 O O . ARG A 1 364 ? 0.226 -56.469 -20.875 1 54.5 364 ARG A O 1
ATOM 2772 N N . LYS A 1 365 ? -0.178 -54.281 -20.953 1 53.66 365 LYS A N 1
ATOM 2773 C CA . LYS A 1 365 ? -1.489 -54.625 -21.5 1 53.66 365 LYS A CA 1
ATOM 2774 C C . LYS A 1 365 ? -1.36 -55.25 -22.875 1 53.66 365 LYS A C 1
ATOM 2776 O O . LYS A 1 365 ? -2.221 -56.062 -23.281 1 53.66 365 LYS A O 1
ATOM 2781 N N . ARG A 1 366 ? -0.322 -54.906 -23.484 1 48.78 366 ARG A N 1
ATOM 2782 C CA . ARG A 1 366 ? -0.15 -55.562 -24.781 1 48.78 366 ARG A CA 1
ATOM 2783 C C . ARG A 1 366 ? 0.387 -56.969 -24.625 1 48.78 366 ARG A C 1
ATOM 2785 O O . ARG A 1 366 ? 0.196 -57.812 -25.5 1 48.78 366 ARG A O 1
ATOM 2792 N N . GLU A 1 367 ? 1.184 -57.031 -23.469 1 44.72 367 GLU A N 1
ATOM 2793 C CA . GLU A 1 367 ? 1.796 -58.344 -23.344 1 44.72 367 GLU A CA 1
ATOM 2794 C C . GLU A 1 367 ? 0.818 -59.375 -22.75 1 44.72 367 GLU A C 1
ATOM 2796 O O . GLU A 1 367 ? 1.055 -60.562 -22.812 1 44.72 367 GLU A O 1
ATOM 2801 N N . HIS A 1 368 ? -0.074 -58.75 -21.875 1 43.03 368 HIS A N 1
ATOM 2802 C CA . HIS A 1 368 ? -0.877 -59.719 -21.141 1 43.03 368 HIS A CA 1
ATOM 2803 C C . HIS A 1 368 ? -1.819 -60.469 -22.078 1 43.03 368 HIS A C 1
ATOM 2805 O O . HIS A 1 368 ? -2.715 -61.188 -21.625 1 43.03 368 HIS A O 1
ATOM 2811 N N . ILE A 1 369 ? -1.759 -60.031 -23.281 1 39.28 369 ILE A N 1
ATOM 2812 C CA . ILE A 1 369 ? -2.656 -60.938 -24 1 39.28 369 ILE A CA 1
ATOM 2813 C C . ILE A 1 369 ? -2.064 -62.344 -24.016 1 39.28 369 ILE A C 1
ATOM 2815 O O . ILE A 1 369 ? -1.795 -62.906 -25.078 1 39.28 369 ILE A O 1
ATOM 2819 N N . GLY A 1 370 ? -1.062 -62.469 -22.953 1 30.97 370 GLY A N 1
ATOM 2820 C CA . GLY A 1 370 ? -0.548 -63.812 -23.078 1 30.97 370 GLY A CA 1
ATOM 2821 C C . GLY A 1 370 ? -1.574 -64.875 -22.734 1 30.97 370 GLY A C 1
ATOM 2822 O O . GLY A 1 370 ? -2.605 -64.562 -22.125 1 30.97 370 GLY A O 1
ATOM 2823 N N . PRO A 1 371 ? -1.413 -66.062 -23.25 1 33.53 371 PRO A N 1
ATOM 2824 C CA . PRO A 1 371 ? -2.35 -67.188 -23.125 1 33.53 371 PRO A CA 1
ATOM 2825 C C . PRO A 1 371 ? -2.514 -67.625 -21.672 1 33.53 371 PRO A C 1
ATOM 2827 O O . PRO A 1 371 ? -1.54 -67.688 -20.922 1 33.53 371 PRO A O 1
ATOM 2830 N N . VAL A 1 372 ? -3.58 -67.25 -20.906 1 31.62 372 VAL A N 1
ATOM 2831 C CA . VAL A 1 372 ? -4.059 -67.688 -19.609 1 31.62 372 VAL A CA 1
ATOM 2832 C C . VAL A 1 372 ? -3.693 -69.188 -19.422 1 31.62 372 VAL A C 1
ATOM 2834 O O . VAL A 1 372 ? -4.25 -70.062 -20.078 1 31.62 372 VAL A O 1
ATOM 2837 N N . GLU A 1 373 ? -2.299 -69.375 -19.094 1 22.45 373 GLU A N 1
ATOM 2838 C CA . GLU A 1 373 ? -2.025 -70.812 -18.828 1 22.45 373 GLU A CA 1
ATOM 2839 C C . GLU A 1 373 ? -2.674 -71.25 -17.531 1 22.45 373 GLU A C 1
ATOM 2841 O O . GLU A 1 373 ? -2.768 -70.5 -16.578 1 22.45 373 GLU A O 1
ATOM 2846 N N . SER A 1 374 ? -3.316 -72.375 -17.438 1 25.34 374 SER A N 1
ATOM 2847 C CA . SER A 1 374 ? -4.129 -73.188 -16.531 1 25.34 374 SER A CA 1
ATOM 2848 C C . SER A 1 374 ? -3.303 -73.688 -15.359 1 25.34 374 SER A C 1
ATOM 2850 O O . SER A 1 374 ? -3.768 -74.562 -14.594 1 25.34 374 SER A O 1
ATOM 2852 N N . GLY A 1 375 ? -2.109 -73 -14.898 1 19.36 375 GLY A N 1
ATOM 2853 C CA . GLY A 1 375 ? -1.277 -73.938 -14.148 1 19.36 375 GLY A CA 1
ATOM 2854 C C . GLY A 1 375 ? -1.834 -74.312 -12.773 1 19.36 375 GLY A C 1
ATOM 2855 O O . GLY A 1 375 ? -2.615 -73.5 -12.219 1 19.36 375 GLY A O 1
ATOM 2856 N N . SER A 1 376 ? -1.357 -75.438 -12.234 1 18.86 376 SER A N 1
ATOM 2857 C CA . SER A 1 376 ? -1.776 -76.438 -11.258 1 18.86 376 SER A CA 1
ATOM 2858 C C . SER A 1 376 ? -1.382 -76.062 -9.844 1 18.86 376 SER A C 1
ATOM 2860 O O . SER A 1 376 ? -2.234 -75.938 -8.961 1 18.86 376 SER A O 1
ATOM 2862 N N . GLU A 1 377 ? -0.416 -76.812 -9.148 1 17.73 377 GLU A N 1
ATOM 2863 C CA . GLU A 1 377 ? -0.634 -77.75 -8.047 1 17.73 377 GLU A CA 1
ATOM 2864 C C . GLU A 1 377 ? -0.125 -77.125 -6.727 1 17.73 377 GLU A C 1
ATOM 2866 O O . GLU A 1 377 ? -0.851 -77.125 -5.73 1 17.73 377 GLU A O 1
ATOM 2871 N N . GLN A 1 378 ? 1.311 -77.062 -6.363 1 17.17 378 GLN A N 1
ATOM 2872 C CA . GLN A 1 378 ? 1.781 -77.938 -5.266 1 17.17 378 GLN A CA 1
ATOM 2873 C C . GLN A 1 378 ? 1.824 -77.125 -3.957 1 17.17 378 GLN A C 1
ATOM 2875 O O . GLN A 1 378 ? 1.87 -75.938 -3.963 1 17.17 378 GLN A O 1
ATOM 2880 N N . VAL A 1 379 ? 2.439 -77.812 -2.762 1 18.61 379 VAL A N 1
ATOM 2881 C CA . VAL A 1 379 ? 2.191 -78.312 -1.404 1 18.61 379 VAL A CA 1
ATOM 2882 C C . VAL A 1 379 ? 3.068 -77.5 -0.421 1 18.61 379 VAL A C 1
ATOM 2884 O O . VAL A 1 379 ? 2.697 -77.312 0.741 1 18.61 379 VAL A O 1
ATOM 2887 N N . SER A 1 380 ? 4.312 -76.875 -0.708 1 16.72 380 SER A N 1
ATOM 2888 C CA . SER A 1 380 ? 5.273 -77.375 0.276 1 16.72 380 SER A CA 1
ATOM 2889 C C . SER A 1 380 ? 5.129 -76.625 1.603 1 16.72 380 SER A C 1
ATOM 2891 O O . SER A 1 380 ? 4.621 -75.5 1.642 1 16.72 380 SER A O 1
ATOM 2893 N N . PRO A 1 381 ? 6.156 -77.125 2.666 1 16.55 381 PRO A N 1
ATOM 2894 C CA . PRO A 1 381 ? 6.105 -77.438 4.098 1 16.55 381 PRO A CA 1
ATOM 2895 C C . PRO A 1 381 ? 6.566 -76.25 4.969 1 16.55 381 PRO A C 1
ATOM 2897 O O . PRO A 1 381 ? 5.82 -75.812 5.84 1 16.55 381 PRO A O 1
ATOM 2900 N N . ARG A 1 382 ? 7.957 -76.312 5.469 1 15.82 382 ARG A N 1
ATOM 2901 C CA . ARG A 1 382 ? 8.367 -76.688 6.816 1 15.82 382 ARG A CA 1
ATOM 2902 C C . ARG A 1 382 ? 8.664 -75.438 7.668 1 15.82 382 ARG A C 1
ATOM 2904 O O . ARG A 1 382 ? 8.805 -74.375 7.141 1 15.82 382 ARG A O 1
ATOM 2911 N N . SER A 1 383 ? 9.938 -75.5 8.32 1 15.12 383 SER A N 1
ATOM 2912 C CA . SER A 1 383 ? 10.297 -75.688 9.719 1 15.12 383 SER A CA 1
ATOM 2913 C C . SER A 1 383 ? 10.656 -74.375 10.383 1 15.12 383 SER A C 1
ATOM 2915 O O . SER A 1 383 ? 10.844 -73.375 9.703 1 15.12 383 SER A O 1
ATOM 2917 N N . LYS A 1 384 ? 11.922 -74.312 11.109 1 15.58 384 LYS A N 1
ATOM 2918 C CA . LYS A 1 384 ? 12.258 -74.375 12.531 1 15.58 384 LYS A CA 1
ATOM 2919 C C . LYS A 1 384 ? 12.703 -73 13.016 1 15.58 384 LYS A C 1
ATOM 2921 O O . LYS A 1 384 ? 13.016 -72.125 12.203 1 15.58 384 LYS A O 1
ATOM 2926 N N . ARG A 1 385 ? 13.586 -72.938 14.133 1 15.05 385 ARG A N 1
ATOM 2927 C CA . ARG A 1 385 ? 13.57 -72.562 15.547 1 15.05 385 ARG A CA 1
ATOM 2928 C C . ARG A 1 385 ? 14.5 -71.438 15.805 1 15.05 385 ARG A C 1
ATOM 2930 O O . ARG A 1 385 ? 14.188 -70.5 16.609 1 15.05 385 ARG A O 1
ATOM 2937 N N . THR A 1 386 ? 15.703 -71.25 15.234 1 14.52 386 THR A N 1
ATOM 2938 C CA . THR A 1 386 ? 16.766 -71.188 16.25 1 14.52 386 THR A CA 1
ATOM 2939 C C . THR A 1 386 ? 16.891 -69.812 16.812 1 14.52 386 THR A C 1
ATOM 2941 O O . THR A 1 386 ? 16.688 -68.812 16.109 1 14.52 386 THR A O 1
ATOM 2944 N N . LEU A 1 387 ? 17.562 -69.75 18.141 1 14.46 387 LEU A N 1
ATOM 2945 C CA . LEU A 1 387 ? 17.578 -69.062 19.453 1 14.46 387 LEU A CA 1
ATOM 2946 C C . LEU A 1 387 ? 18.625 -68 19.5 1 14.46 387 LEU A C 1
ATOM 2948 O O . LEU A 1 387 ? 18.547 -67.062 20.328 1 14.46 387 LEU A O 1
ATOM 2952 N N . SER A 1 388 ? 19.688 -67.875 18.703 1 14.24 388 SER A N 1
ATOM 2953 C CA . SER A 1 388 ? 20.891 -67.75 19.516 1 14.24 388 SER A CA 1
ATOM 2954 C C . SER A 1 388 ? 20.984 -66.375 20.172 1 14.24 388 SER A C 1
ATOM 2956 O O . SER A 1 388 ? 20.328 -65.438 19.734 1 14.24 388 SER A O 1
ATOM 2958 N N . SER A 1 389 ? 22.344 -66.188 20.719 1 14.27 389 SER A N 1
ATOM 2959 C CA . SER A 1 389 ? 23.031 -65.938 22 1 14.27 389 SER A CA 1
ATOM 2960 C C . SER A 1 389 ? 23.312 -64.438 22.219 1 14.27 389 SER A C 1
ATOM 2962 O O . SER A 1 389 ? 22.922 -63.875 23.234 1 14.27 389 SER A O 1
ATOM 2964 N N . SER A 1 390 ? 24.688 -64.062 22.297 1 14.29 390 SER A N 1
ATOM 2965 C CA . SER A 1 390 ? 25.5 -63.75 23.484 1 14.29 390 SER A CA 1
ATOM 2966 C C . SER A 1 390 ? 25.578 -62.25 23.734 1 14.29 390 SER A C 1
ATOM 2968 O O . SER A 1 390 ? 25.188 -61.438 22.891 1 14.29 390 SER A O 1
ATOM 2970 N N . VAL A 1 391 ? 26.906 -61.781 24.078 1 14.63 391 VAL A N 1
ATOM 2971 C CA . VAL A 1 391 ? 27.516 -61.375 25.344 1 14.63 391 VAL A CA 1
ATOM 2972 C C . VAL A 1 391 ? 27.594 -59.844 25.406 1 14.63 391 VAL A C 1
ATOM 2974 O O . VAL A 1 391 ? 26.578 -59.156 25.281 1 14.63 391 VAL A O 1
ATOM 2977 N N . ASP A 1 392 ? 28.859 -59.344 25.469 1 14.38 392 ASP A N 1
ATOM 2978 C CA . ASP A 1 392 ? 29.531 -58.844 26.672 1 14.38 392 ASP A CA 1
ATOM 2979 C C . ASP A 1 392 ? 29.422 -57.344 26.781 1 14.38 392 ASP A C 1
ATOM 2981 O O . ASP A 1 392 ? 28.781 -56.812 27.703 1 14.38 392 ASP A O 1
ATOM 2985 N N . LYS A 1 393 ? 30.641 -56.594 26.609 1 15.09 393 LYS A N 1
ATOM 2986 C CA . LYS A 1 393 ? 31.5 -55.969 27.625 1 15.09 393 LYS A CA 1
ATOM 2987 C C . LYS A 1 393 ? 31.203 -54.469 27.75 1 15.09 393 LYS A C 1
ATOM 2989 O O . LYS A 1 393 ? 30.891 -53.812 26.766 1 15.09 393 LYS A O 1
ATOM 2994 N N . ASP A 1 394 ? 31.359 -54 28.938 1 14.12 394 ASP A N 1
ATOM 2995 C CA . ASP A 1 394 ? 30.953 -52.969 29.875 1 14.12 394 ASP A CA 1
ATOM 2996 C C . ASP A 1 394 ? 31.562 -51.625 29.484 1 14.12 394 ASP A C 1
ATOM 2998 O O . ASP A 1 394 ? 30.844 -50.625 29.328 1 14.12 394 ASP A O 1
ATOM 3002 N N . LYS A 1 395 ? 32.844 -51.375 30.281 1 14.98 395 LYS A N 1
ATOM 3003 C CA . LYS A 1 395 ? 32.812 -50.375 31.344 1 14.98 395 LYS A CA 1
ATOM 3004 C C . LYS A 1 395 ? 33.125 -49 30.766 1 14.98 395 LYS A C 1
ATOM 3006 O O . LYS A 1 395 ? 32.469 -48 31.125 1 14.98 395 LYS A O 1
ATOM 3011 N N . THR A 1 396 ? 34.406 -48.75 30.266 1 14.55 396 THR A N 1
ATOM 3012 C CA . THR A 1 396 ? 35.25 -47.938 31.109 1 14.55 396 THR A CA 1
ATOM 3013 C C . THR A 1 396 ? 34.969 -46.438 30.875 1 14.55 396 THR A C 1
ATOM 3015 O O . THR A 1 396 ? 34.406 -46.094 29.844 1 14.55 396 THR A O 1
ATOM 3018 N N . SER A 1 397 ? 36.156 -45.625 31.109 1 14.9 397 SER A N 1
ATOM 3019 C CA . SER A 1 397 ? 36.594 -44.625 32.094 1 14.9 397 SER A CA 1
ATOM 3020 C C . SER A 1 397 ? 36.406 -43.219 31.594 1 14.9 397 SER A C 1
ATOM 3022 O O . SER A 1 397 ? 35.875 -42.375 32.312 1 14.9 397 SER A O 1
ATOM 3024 N N . GLU A 1 398 ? 37.281 -42.719 30.688 1 15.83 398 GLU A N 1
ATOM 3025 C CA . GLU A 1 398 ? 38.188 -41.656 31.031 1 15.83 398 GLU A CA 1
ATOM 3026 C C . GLU A 1 398 ? 37.531 -40.281 30.938 1 15.83 398 GLU A C 1
ATOM 3028 O O . GLU A 1 398 ? 36.75 -40.031 30.016 1 15.83 398 GLU A O 1
ATOM 3033 N N . SER A 1 399 ? 37.688 -39.594 32.062 1 15.57 399 SER A N 1
ATOM 3034 C CA . SER A 1 399 ? 37.125 -38.406 32.688 1 15.57 399 SER A CA 1
ATOM 3035 C C . SER A 1 399 ? 37.312 -37.188 31.828 1 15.57 399 SER A C 1
ATOM 3037 O O . SER A 1 399 ? 36.344 -36.469 31.531 1 15.57 399 SER A O 1
ATOM 3039 N N . LEU A 1 400 ? 38.5 -36.469 32.094 1 15.91 400 LEU A N 1
ATOM 3040 C CA . LEU A 1 400 ? 38.438 -35.219 32.875 1 15.91 400 LEU A CA 1
ATOM 3041 C C . LEU A 1 400 ? 38.312 -34 31.938 1 15.91 400 LEU A C 1
ATOM 3043 O O . LEU A 1 400 ? 37.5 -33.094 32.188 1 15.91 400 LEU A O 1
ATOM 3047 N N . ILE A 1 401 ? 39.469 -33.656 31.25 1 17.3 401 ILE A N 1
ATOM 3048 C CA . ILE A 1 401 ? 40.094 -32.375 31.562 1 17.3 401 ILE A CA 1
ATOM 3049 C C . ILE A 1 401 ? 39.312 -31.234 30.922 1 17.3 401 ILE A C 1
ATOM 3051 O O . ILE A 1 401 ? 38.719 -31.406 29.844 1 17.3 401 ILE A O 1
ATOM 3055 N N . GLU A 1 402 ? 39.625 -29.969 31.453 1 17.48 402 GLU A N 1
ATOM 3056 C CA . GLU A 1 402 ? 39.094 -28.688 31.922 1 17.48 402 GLU A CA 1
ATOM 3057 C C . GLU A 1 402 ? 39.031 -27.672 30.781 1 17.48 402 GLU A C 1
ATOM 3059 O O . GLU A 1 402 ? 38.312 -26.672 30.875 1 17.48 402 GLU A O 1
ATOM 3064 N N . HIS A 1 403 ? 39.844 -27.875 29.734 1 18.44 403 HIS A N 1
ATOM 3065 C CA . HIS A 1 403 ? 40.312 -26.562 29.328 1 18.44 403 HIS A CA 1
ATOM 3066 C C . HIS A 1 403 ? 39.156 -25.641 28.922 1 18.44 403 HIS A C 1
ATOM 3068 O O . HIS A 1 403 ? 38.344 -26.016 28.094 1 18.44 403 HIS A O 1
ATOM 3074 N N . ARG A 1 404 ? 38.969 -24.672 29.766 1 18.28 404 ARG A N 1
ATOM 3075 C CA . ARG A 1 404 ? 37.938 -23.656 29.781 1 18.28 404 ARG A CA 1
ATOM 3076 C C . ARG A 1 404 ? 38.062 -22.688 28.625 1 18.28 404 ARG A C 1
ATOM 3078 O O . ARG A 1 404 ? 38.469 -21.531 28.828 1 18.28 404 ARG A O 1
ATOM 3085 N N . SER A 1 405 ? 38.531 -23.109 27.484 1 18.33 405 SER A N 1
ATOM 3086 C CA . SER A 1 405 ? 38.781 -21.984 26.578 1 18.33 405 SER A CA 1
ATOM 3087 C C . SER A 1 405 ? 37.562 -21.094 26.469 1 18.33 405 SER A C 1
ATOM 3089 O O . SER A 1 405 ? 36.438 -21.562 26.531 1 18.33 405 SER A O 1
ATOM 3091 N N . HIS A 1 406 ? 37.781 -19.844 26.875 1 19.39 406 HIS A N 1
ATOM 3092 C CA . HIS A 1 406 ? 36.875 -18.688 26.906 1 19.39 406 HIS A CA 1
ATOM 3093 C C . HIS A 1 406 ? 36.156 -18.531 25.578 1 19.39 406 HIS A C 1
ATOM 3095 O O . HIS A 1 406 ? 36.781 -18.484 24.516 1 19.39 406 HIS A O 1
ATOM 3101 N N . GLN A 1 407 ? 35 -19.047 25.469 1 20.73 407 GLN A N 1
ATOM 3102 C CA . GLN A 1 407 ? 34.156 -19.062 24.281 1 20.73 407 GLN A CA 1
ATOM 3103 C C . GLN A 1 407 ? 33.75 -17.641 23.875 1 20.73 407 GLN A C 1
ATOM 3105 O O . GLN A 1 407 ? 33.188 -16.891 24.672 1 20.73 407 GLN A O 1
ATOM 3110 N N . SER A 1 408 ? 34.719 -16.891 23.297 1 21.73 408 SER A N 1
ATOM 3111 C CA . SER A 1 408 ? 34.156 -15.742 22.578 1 21.73 408 SER A CA 1
ATOM 3112 C C . SER A 1 408 ? 32.812 -16.047 21.984 1 21.73 408 SER A C 1
ATOM 3114 O O . SER A 1 408 ? 32.625 -17.047 21.266 1 21.73 408 SER A O 1
ATOM 3116 N N . GLU A 1 409 ? 31.812 -15.695 22.688 1 22.81 409 GLU A N 1
ATOM 3117 C CA . GLU A 1 409 ? 30.422 -16.016 22.406 1 22.81 409 GLU A CA 1
ATOM 3118 C C . GLU A 1 409 ? 30.047 -15.641 20.984 1 22.81 409 GLU A C 1
ATOM 3120 O O . GLU A 1 409 ? 30.031 -14.461 20.625 1 22.81 409 GLU A O 1
ATOM 3125 N N . SER A 1 410 ? 30.734 -16.203 19.969 1 23.53 410 SER A N 1
ATOM 3126 C CA . SER A 1 410 ? 30.156 -16.156 18.625 1 23.53 410 SER A CA 1
ATOM 3127 C C . SER A 1 410 ? 28.641 -16.359 18.672 1 23.53 410 SER A C 1
ATOM 3129 O O . SER A 1 410 ? 28.141 -17.219 19.406 1 23.53 410 SER A O 1
ATOM 3131 N N . PHE A 1 411 ? 27.938 -15.219 18.594 1 24.06 411 PHE A N 1
ATOM 3132 C CA . PHE A 1 411 ? 26.484 -15.352 18.453 1 24.06 411 PHE A CA 1
ATOM 3133 C C . PHE A 1 411 ? 26.141 -16.594 17.641 1 24.06 411 PHE A C 1
ATOM 3135 O O . PHE A 1 411 ? 26.344 -16.641 16.438 1 24.06 411 PHE A O 1
ATOM 3142 N N . GLU A 1 412 ? 26.438 -17.719 18.25 1 24.45 412 GLU A N 1
ATOM 3143 C CA . GLU A 1 412 ? 26.156 -19.031 17.672 1 24.45 412 GLU A CA 1
ATOM 3144 C C . GLU A 1 412 ? 24.688 -19.156 17.266 1 24.45 412 GLU A C 1
ATOM 3146 O O . GLU A 1 412 ? 23.812 -19.125 18.125 1 24.45 412 GLU A O 1
ATOM 3151 N N . THR A 1 413 ? 24.312 -18.344 16.25 1 27.8 413 THR A N 1
ATOM 3152 C CA . THR A 1 413 ? 23.016 -18.781 15.711 1 27.8 413 THR A CA 1
ATOM 3153 C C . THR A 1 413 ? 22.891 -20.297 15.773 1 27.8 413 THR A C 1
ATOM 3155 O O . THR A 1 413 ? 23.766 -21.016 15.281 1 27.8 413 THR A O 1
ATOM 3158 N N . PRO A 1 414 ? 22.344 -20.734 16.844 1 27.77 414 PRO A N 1
ATOM 3159 C CA . PRO A 1 414 ? 22.328 -22.203 16.969 1 27.77 414 PRO A CA 1
ATOM 3160 C C . PRO A 1 414 ? 22.219 -22.906 15.609 1 27.77 414 PRO A C 1
ATOM 3162 O O . PRO A 1 414 ? 21.406 -22.5 14.766 1 27.77 414 PRO A O 1
ATOM 3165 N N . GLN A 1 415 ? 23.406 -23.266 15.141 1 27.33 415 GLN A N 1
ATOM 3166 C CA . GLN A 1 415 ? 23.422 -24.141 13.969 1 27.33 415 GLN A CA 1
ATOM 3167 C C . GLN A 1 415 ? 22.391 -25.266 14.102 1 27.33 415 GLN A C 1
ATOM 3169 O O . GLN A 1 415 ? 22.5 -26.094 15 1 27.33 415 GLN A O 1
ATOM 3174 N N . VAL A 1 416 ? 21.141 -24.953 13.977 1 28.48 416 VAL A N 1
ATOM 3175 C CA . VAL A 1 416 ? 20.281 -26.125 13.875 1 28.48 416 VAL A CA 1
ATOM 3176 C C . VAL A 1 416 ? 20.984 -27.203 13.07 1 28.48 416 VAL A C 1
ATOM 3178 O O . VAL A 1 416 ? 21.531 -26.938 12 1 28.48 416 VAL A O 1
ATOM 3181 N N . PRO A 1 417 ? 21.5 -28.203 13.789 1 28.14 417 PRO A N 1
ATOM 3182 C CA . PRO A 1 417 ? 22.172 -29.234 13.008 1 28.14 417 PRO A CA 1
ATOM 3183 C C . PRO A 1 417 ? 21.5 -29.469 11.648 1 28.14 417 PRO A C 1
ATOM 3185 O O . PRO A 1 417 ? 20.281 -29.469 11.555 1 28.14 417 PRO A O 1
ATOM 3188 N N . ARG A 1 418 ? 22.172 -29 10.641 1 29.27 418 ARG A N 1
ATOM 3189 C CA . ARG A 1 418 ? 21.75 -29.484 9.328 1 29.27 418 ARG A CA 1
ATOM 3190 C C . ARG A 1 418 ? 21.453 -30.969 9.359 1 29.27 418 ARG A C 1
ATOM 3192 O O . ARG A 1 418 ? 22.328 -31.781 9.664 1 29.27 418 ARG A O 1
ATOM 3199 N N . VAL A 1 419 ? 20.328 -31.312 9.906 1 29.09 419 VAL A N 1
ATOM 3200 C CA . VAL A 1 419 ? 20.047 -32.688 9.562 1 29.09 419 VAL A CA 1
ATOM 3201 C C . VAL A 1 419 ? 20.5 -32.969 8.133 1 29.09 419 VAL A C 1
ATOM 3203 O O . VAL A 1 419 ? 20.234 -32.188 7.219 1 29.09 419 VAL A O 1
ATOM 3206 N N . ASP A 1 420 ? 21.672 -33.469 8.023 1 29.41 420 ASP A N 1
ATOM 3207 C CA . ASP A 1 420 ? 22.188 -33.969 6.754 1 29.41 420 ASP A CA 1
ATOM 3208 C C . ASP A 1 420 ? 21.078 -34.625 5.934 1 29.41 420 ASP A C 1
ATOM 3210 O O . ASP A 1 420 ? 20.812 -35.812 6.086 1 29.41 420 ASP A O 1
ATOM 3214 N N . PHE A 1 421 ? 20 -33.875 5.855 1 30.25 421 PHE A N 1
ATOM 3215 C CA . PHE A 1 421 ? 19.031 -34.375 4.906 1 30.25 421 PHE A CA 1
ATOM 3216 C C . PHE A 1 421 ? 19.688 -34.688 3.562 1 30.25 421 PHE A C 1
ATOM 3218 O O . PHE A 1 421 ? 19.391 -34.031 2.562 1 30.25 421 PHE A O 1
ATOM 3225 N N . GLU A 1 422 ? 21.016 -34.719 3.541 1 33.38 422 GLU A N 1
ATOM 3226 C CA . GLU A 1 422 ? 21.672 -35.094 2.289 1 33.38 422 GLU A CA 1
ATOM 3227 C C . GLU A 1 422 ? 20.953 -36.281 1.629 1 33.38 422 GLU A C 1
ATOM 3229 O O . GLU A 1 422 ? 20.906 -36.375 0.401 1 33.38 422 GLU A O 1
ATOM 3234 N N . ASP A 1 423 ? 20.625 -37.281 2.48 1 33.09 423 ASP A N 1
ATOM 3235 C CA . ASP A 1 423 ? 20.344 -38.594 1.867 1 33.09 423 ASP A CA 1
ATOM 3236 C C . ASP A 1 423 ? 19 -38.562 1.133 1 33.09 423 ASP A C 1
ATOM 3238 O O . ASP A 1 423 ? 18.75 -39.406 0.262 1 33.09 423 ASP A O 1
ATOM 3242 N N . ALA A 1 424 ? 17.969 -37.938 1.713 1 34.59 424 ALA A N 1
ATOM 3243 C CA . ALA A 1 424 ? 16.656 -38.312 1.168 1 34.59 424 ALA A CA 1
ATOM 3244 C C . ALA A 1 424 ? 16.391 -37.562 -0.148 1 34.59 424 ALA A C 1
ATOM 3246 O O . ALA A 1 424 ? 15.539 -38 -0.934 1 34.59 424 ALA A O 1
ATOM 3247 N N . LEU A 1 425 ? 16.578 -36.219 -0.179 1 38.91 425 LEU A N 1
ATOM 3248 C CA . LEU A 1 425 ? 16.219 -35.625 -1.473 1 38.91 425 LEU A CA 1
ATOM 3249 C C . LEU A 1 425 ? 17.344 -35.844 -2.486 1 38.91 425 LEU A C 1
ATOM 3251 O O . LEU A 1 425 ? 18.375 -35.156 -2.439 1 38.91 425 LEU A O 1
ATOM 3255 N N . GLY A 1 426 ? 17.781 -36.969 -2.783 1 36.19 426 GLY A N 1
ATOM 3256 C CA . GLY A 1 426 ? 18.688 -37.156 -3.898 1 36.19 426 GLY A CA 1
ATOM 3257 C C . GLY A 1 426 ? 18.5 -36.156 -5.023 1 36.19 426 GLY A C 1
ATOM 3258 O O . GLY A 1 426 ? 17.359 -35.906 -5.434 1 36.19 426 GLY A O 1
ATOM 3259 N N . ASP A 1 427 ? 19.266 -35.062 -5.066 1 45.28 427 ASP A N 1
ATOM 3260 C CA . ASP A 1 427 ? 19.219 -34.281 -6.305 1 45.28 427 ASP A CA 1
ATOM 3261 C C . ASP A 1 427 ? 19.016 -35.188 -7.512 1 45.28 427 ASP A C 1
ATOM 3263 O O . ASP A 1 427 ? 19.812 -36.094 -7.777 1 45.28 427 ASP A O 1
ATOM 3267 N N . PRO A 1 428 ? 17.859 -35.438 -7.969 1 47.72 428 PRO A N 1
ATOM 3268 C CA . PRO A 1 428 ? 17.797 -36.312 -9.125 1 47.72 428 PRO A CA 1
ATOM 3269 C C . PRO A 1 428 ? 18.859 -36 -10.172 1 47.72 428 PRO A C 1
ATOM 3271 O O . PRO A 1 428 ? 19.172 -34.844 -10.422 1 47.72 428 PRO A O 1
ATOM 3274 N N . ASP A 1 429 ? 19.875 -36.781 -10.305 1 52.66 429 ASP A N 1
ATOM 3275 C CA . ASP A 1 429 ? 20.859 -36.719 -11.375 1 52.66 429 ASP A CA 1
ATOM 3276 C C . ASP A 1 429 ? 20.203 -36.438 -12.719 1 52.66 429 ASP A C 1
ATOM 3278 O O . ASP A 1 429 ? 19.344 -37.219 -13.164 1 52.66 429 ASP A O 1
ATOM 3282 N N . PRO A 1 430 ? 20.203 -35.219 -13.242 1 57 430 PRO A N 1
ATOM 3283 C CA . PRO A 1 430 ? 19.641 -34.906 -14.57 1 57 430 PRO A CA 1
ATOM 3284 C C . PRO A 1 430 ? 19.906 -36.031 -15.57 1 57 430 PRO A C 1
ATOM 3286 O O . PRO A 1 430 ? 19.391 -36 -16.688 1 57 430 PRO A O 1
ATOM 3289 N N . GLU A 1 431 ? 20.734 -36.906 -15.172 1 61.72 431 GLU A N 1
ATOM 3290 C CA . GLU A 1 431 ? 21.203 -37.938 -16.125 1 61.72 431 GLU A CA 1
ATOM 3291 C C . GLU A 1 431 ? 20.047 -38.812 -16.594 1 61.72 431 GLU A C 1
ATOM 3293 O O . GLU A 1 431 ? 20.094 -39.375 -17.672 1 61.72 431 GLU A O 1
ATOM 3298 N N . ASN A 1 432 ? 18.875 -38.625 -15.922 1 72.5 432 ASN A N 1
ATOM 3299 C CA . ASN A 1 432 ? 17.906 -39.688 -16.188 1 72.5 432 ASN A CA 1
ATOM 3300 C C . ASN A 1 432 ? 17.031 -39.344 -17.391 1 72.5 432 ASN A C 1
ATOM 3302 O O . ASN A 1 432 ? 16.344 -40.25 -17.922 1 72.5 432 ASN A O 1
ATOM 3306 N N . TRP A 1 433 ? 17.078 -38 -17.906 1 85.12 433 TRP A N 1
ATOM 3307 C CA . TRP A 1 433 ? 16.156 -37.75 -19.016 1 85.12 433 TRP A CA 1
ATOM 3308 C C . TRP A 1 433 ? 16.844 -36.969 -20.141 1 85.12 433 TRP A C 1
ATOM 3310 O O . TRP A 1 433 ? 16.188 -36.375 -21 1 85.12 433 TRP A O 1
ATOM 3320 N N . VAL A 1 434 ? 18.125 -36.938 -20.203 1 82.56 434 VAL A N 1
ATOM 3321 C CA . VAL A 1 434 ? 18.875 -36.156 -21.188 1 82.56 434 VAL A CA 1
ATOM 3322 C C . VAL A 1 434 ? 18.5 -36.625 -22.594 1 82.56 434 VAL A C 1
ATOM 3324 O O . VAL A 1 434 ? 18.375 -35.812 -23.516 1 82.56 434 VAL A O 1
ATOM 3327 N N . GLY A 1 435 ? 18.094 -37.781 -22.859 1 81.31 435 GLY A N 1
ATOM 3328 C CA . GLY A 1 435 ? 17.781 -38.312 -24.188 1 81.31 435 GLY A CA 1
ATOM 3329 C C . GLY A 1 435 ? 16.281 -38.469 -24.406 1 81.31 435 GLY A C 1
ATOM 3330 O O . GLY A 1 435 ? 15.859 -38.938 -25.469 1 81.31 435 GLY A O 1
ATOM 3331 N N . ALA A 1 436 ? 15.57 -37.938 -23.469 1 86.38 436 ALA A N 1
ATOM 3332 C CA . ALA A 1 436 ? 14.125 -38.094 -23.578 1 86.38 436 ALA A CA 1
ATOM 3333 C C . ALA A 1 436 ? 13.531 -37.156 -24.609 1 86.38 436 ALA A C 1
ATOM 3335 O O . ALA A 1 436 ? 13.953 -36 -24.734 1 86.38 436 ALA A O 1
ATOM 3336 N N . THR A 1 437 ? 12.625 -37.656 -25.516 1 88.75 437 THR A N 1
ATOM 3337 C CA . THR A 1 437 ? 11.836 -36.875 -26.469 1 88.75 437 THR A CA 1
ATOM 3338 C C . THR A 1 437 ? 10.352 -37.188 -26.328 1 88.75 437 THR A C 1
ATOM 3340 O O . THR A 1 437 ? 9.922 -38.312 -26.594 1 88.75 437 THR A O 1
ATOM 3343 N N . PRO A 1 438 ? 9.641 -36.156 -25.875 1 92.38 438 PRO A N 1
ATOM 3344 C CA . PRO A 1 438 ? 9.93 -34.781 -25.469 1 92.38 438 PRO A CA 1
ATOM 3345 C C . PRO A 1 438 ? 10.609 -34.688 -24.109 1 92.38 438 PRO A C 1
ATOM 3347 O O . PRO A 1 438 ? 10.508 -35.625 -23.312 1 92.38 438 PRO A O 1
ATOM 3350 N N . LEU A 1 439 ? 11.227 -33.594 -23.938 1 96 439 LEU A N 1
ATOM 3351 C CA . LEU A 1 439 ? 11.805 -33.344 -22.625 1 96 439 LEU A CA 1
ATOM 3352 C C . LEU A 1 439 ? 10.719 -33.25 -21.562 1 96 439 LEU A C 1
ATOM 3354 O O . LEU A 1 439 ? 9.539 -33.062 -21.875 1 96 439 LEU A O 1
ATOM 3358 N N . PRO A 1 440 ? 11.078 -33.375 -20.312 1 96.5 440 PRO A N 1
ATOM 3359 C CA . PRO A 1 440 ? 10.07 -33.594 -19.266 1 96.5 440 PRO A CA 1
ATOM 3360 C C . PRO A 1 440 ? 9.078 -32.438 -19.172 1 96.5 440 PRO A C 1
ATOM 3362 O O . PRO A 1 440 ? 7.887 -32.656 -18.953 1 96.5 440 PRO A O 1
ATOM 3365 N N . LEU A 1 441 ? 9.547 -31.203 -19.297 1 98.31 441 LEU A N 1
ATOM 3366 C CA . LEU A 1 441 ? 8.656 -30.062 -19.109 1 98.31 441 LEU A CA 1
ATOM 3367 C C . LEU A 1 441 ? 8.453 -29.297 -20.406 1 98.31 441 LEU A C 1
ATOM 3369 O O . LEU A 1 441 ? 8.18 -28.094 -20.391 1 98.31 441 LEU A O 1
ATOM 3373 N N . GLU A 1 442 ? 8.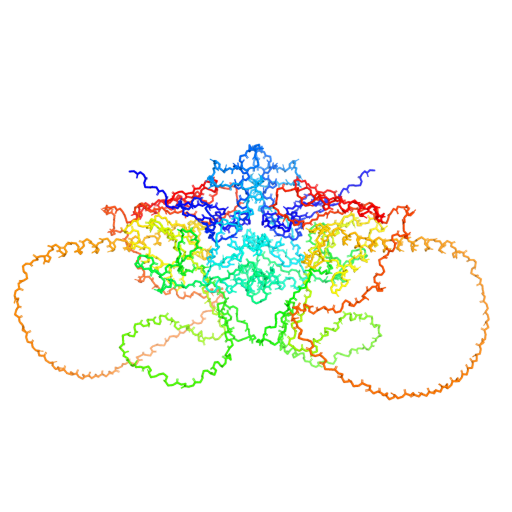633 -29.953 -21.516 1 96.56 442 GLU A N 1
ATOM 3374 C CA . GLU A 1 442 ? 8.422 -29.328 -22.828 1 96.56 442 GLU A CA 1
ATOM 3375 C C . GLU A 1 442 ? 6.977 -28.859 -22.984 1 96.56 442 GLU A C 1
ATOM 3377 O O . GLU A 1 442 ? 6.039 -29.594 -22.656 1 96.56 442 GLU A O 1
ATOM 3382 N N . GLY A 1 443 ? 6.828 -27.594 -23.438 1 95.75 443 GLY A N 1
ATOM 3383 C CA . GLY A 1 443 ? 5.504 -27.031 -23.625 1 95.75 443 GLY A CA 1
ATOM 3384 C C . GLY A 1 443 ? 5.035 -26.188 -22.453 1 95.75 443 GLY A C 1
ATOM 3385 O O . GLY A 1 443 ? 4.082 -25.422 -22.578 1 95.75 443 GLY A O 1
ATOM 3386 N N . LEU A 1 444 ? 5.629 -26.391 -21.297 1 98.25 444 LEU A N 1
ATOM 3387 C CA . LEU A 1 444 ? 5.285 -25.625 -20.109 1 98.25 444 LEU A CA 1
ATOM 3388 C C . LEU A 1 444 ? 5.934 -24.25 -20.141 1 98.25 444 LEU A C 1
ATOM 3390 O O . LEU A 1 444 ? 7.125 -24.125 -20.438 1 98.25 444 LEU A O 1
ATOM 3394 N N . ARG A 1 445 ? 5.16 -23.234 -19.875 1 98.62 445 ARG A N 1
ATOM 3395 C CA . ARG A 1 445 ? 5.68 -21.875 -19.734 1 98.62 445 ARG A CA 1
ATOM 3396 C C . ARG A 1 445 ? 5.77 -21.484 -18.266 1 98.62 445 ARG A C 1
ATOM 3398 O O . ARG A 1 445 ? 4.809 -21.656 -17.5 1 98.62 445 ARG A O 1
ATOM 3405 N N . VAL A 1 446 ? 6.914 -20.984 -17.844 1 98.88 446 VAL A N 1
ATOM 3406 C CA . VAL A 1 446 ? 7.137 -20.547 -16.469 1 98.88 446 VAL A CA 1
ATOM 3407 C C . VAL A 1 446 ? 7.336 -19.047 -16.438 1 98.88 446 VAL A C 1
ATOM 3409 O O . VAL A 1 446 ? 8.359 -18.531 -16.891 1 98.88 446 VAL A O 1
ATOM 3412 N N . TYR A 1 447 ? 6.367 -18.328 -15.914 1 98.81 447 TYR A N 1
ATOM 3413 C CA . TYR A 1 447 ? 6.422 -16.875 -15.789 1 98.81 447 TYR A CA 1
ATOM 3414 C C . TYR A 1 447 ? 6.98 -16.469 -14.43 1 98.81 447 TYR A C 1
ATOM 3416 O O . TYR A 1 447 ? 6.449 -16.859 -13.391 1 98.81 447 TYR A O 1
ATOM 3424 N N . ILE A 1 448 ? 8.039 -15.641 -14.453 1 98.81 448 ILE A N 1
ATOM 3425 C CA . ILE A 1 448 ? 8.711 -15.219 -13.227 1 98.81 448 ILE A CA 1
ATOM 3426 C C . ILE A 1 448 ? 8.094 -13.93 -12.711 1 98.81 448 ILE A C 1
ATOM 3428 O O . ILE A 1 448 ? 8.133 -12.898 -13.391 1 98.81 448 ILE A O 1
ATOM 3432 N N . ILE A 1 449 ? 7.562 -13.992 -11.477 1 98.31 449 ILE A N 1
ATOM 3433 C CA . ILE A 1 449 ? 6.895 -12.852 -10.867 1 98.31 449 ILE A CA 1
ATOM 3434 C C . ILE A 1 449 ? 7.57 -12.5 -9.547 1 98.31 449 ILE A C 1
ATOM 3436 O O . ILE A 1 449 ? 8.477 -13.203 -9.102 1 98.31 449 ILE A O 1
ATOM 3440 N N . HIS A 1 450 ? 7.207 -11.367 -8.93 1 98.5 450 HIS A N 1
ATOM 3441 C CA . HIS A 1 450 ? 7.621 -10.945 -7.598 1 98.5 450 HIS A CA 1
ATOM 3442 C C . HIS A 1 450 ? 9.133 -10.773 -7.52 1 98.5 450 HIS A C 1
ATOM 3444 O O . HIS A 1 450 ? 9.758 -11.188 -6.539 1 98.5 450 HIS A O 1
ATOM 3450 N N . ILE A 1 451 ? 9.734 -10.297 -8.539 1 98.12 451 ILE A N 1
ATOM 3451 C CA . ILE A 1 451 ? 11.164 -10 -8.531 1 98.12 451 ILE A CA 1
ATOM 3452 C C . ILE A 1 451 ? 11.43 -8.758 -7.676 1 98.12 451 ILE A C 1
ATOM 3454 O O . ILE A 1 451 ? 10.758 -7.738 -7.824 1 98.12 451 ILE A O 1
ATOM 3458 N N . LYS A 1 452 ? 12.328 -8.852 -6.766 1 96.81 452 LYS A N 1
ATOM 3459 C CA . LYS A 1 452 ? 12.695 -7.715 -5.926 1 96.81 452 LYS A CA 1
ATOM 3460 C C . LYS A 1 452 ? 13.656 -6.777 -6.66 1 96.81 452 LYS A C 1
ATOM 3462 O O . LYS A 1 452 ? 14.602 -7.234 -7.305 1 96.81 452 LYS A O 1
ATOM 3467 N N . GLU A 1 453 ? 13.359 -5.492 -6.527 1 94.94 453 GLU A N 1
ATOM 3468 C CA . GLU A 1 453 ? 14.188 -4.496 -7.203 1 94.94 453 GLU A CA 1
ATOM 3469 C C . GLU A 1 453 ? 15.305 -3.998 -6.297 1 94.94 453 GLU A C 1
ATOM 3471 O O . GLU A 1 453 ? 15.148 -3.955 -5.074 1 94.94 453 GLU A O 1
ATOM 3476 N N . ASN A 1 454 ? 16.391 -3.598 -6.938 1 92 454 ASN A N 1
ATOM 3477 C CA . ASN A 1 454 ? 17.5 -3.053 -6.16 1 92 454 ASN A CA 1
ATOM 3478 C C . ASN A 1 454 ? 17.531 -1.528 -6.203 1 92 454 ASN A C 1
ATOM 3480 O O . ASN A 1 454 ? 18.172 -0.888 -5.379 1 92 454 ASN A O 1
ATOM 3484 N N . LEU A 1 455 ? 16.859 -0.924 -7.117 1 94.75 455 LEU A N 1
ATOM 3485 C CA . LEU A 1 455 ? 16.797 0.521 -7.312 1 94.75 455 LEU A CA 1
ATOM 3486 C C . LEU A 1 455 ? 18.203 1.114 -7.41 1 94.75 455 LEU A C 1
ATOM 3488 O O . LEU A 1 455 ? 18.516 2.07 -6.703 1 94.75 455 LEU A O 1
ATOM 3492 N N . THR A 1 456 ? 19.031 0.533 -8.18 1 94.19 456 THR A N 1
ATOM 3493 C CA . THR A 1 456 ? 20.375 0.992 -8.492 1 94.19 456 THR A CA 1
ATOM 3494 C C . THR A 1 456 ? 20.484 1.391 -9.961 1 94.19 456 THR A C 1
ATOM 3496 O O . THR A 1 456 ? 19.516 1.232 -10.727 1 94.19 456 THR A O 1
ATOM 3499 N N . ASP A 1 457 ? 21.609 1.935 -10.359 1 92.44 457 ASP A N 1
ATOM 3500 C CA . ASP A 1 457 ? 21.844 2.357 -11.742 1 92.44 457 ASP A CA 1
ATOM 3501 C C . ASP A 1 457 ? 22.031 1.154 -12.656 1 92.44 457 ASP A C 1
ATOM 3503 O O . ASP A 1 457 ? 21.938 1.278 -13.883 1 92.44 457 ASP A O 1
ATOM 3507 N N . GLY A 1 458 ? 22.297 0.03 -12.133 1 90.5 458 GLY A N 1
ATOM 3508 C CA . GLY A 1 458 ? 22.5 -1.166 -12.938 1 90.5 458 GLY A CA 1
ATOM 3509 C C . GLY A 1 458 ? 21.219 -1.681 -13.57 1 90.5 458 GLY A C 1
ATOM 3510 O O . GLY A 1 458 ? 20.156 -1.111 -13.367 1 90.5 458 GLY A O 1
ATOM 3511 N N . PRO A 1 459 ? 21.422 -2.662 -14.406 1 91.88 459 PRO A N 1
ATOM 3512 C CA . PRO A 1 459 ? 20.234 -3.248 -15.031 1 91.88 459 PRO A CA 1
ATOM 3513 C C . PRO A 1 459 ? 19.266 -3.836 -14.016 1 91.88 459 PRO A C 1
ATOM 3515 O O . PRO A 1 459 ? 19.672 -4.25 -12.93 1 91.88 459 PRO A O 1
ATOM 3518 N N . HIS A 1 460 ? 18.078 -3.828 -14.406 1 92.31 460 HIS A N 1
ATOM 3519 C CA . HIS A 1 460 ? 17.078 -4.453 -13.555 1 92.31 460 HIS A CA 1
ATOM 3520 C C . HIS A 1 460 ? 17.391 -5.922 -13.305 1 92.31 460 HIS A C 1
ATOM 3522 O O . HIS A 1 460 ? 17.797 -6.637 -14.219 1 92.31 460 HIS A O 1
ATOM 3528 N N . PRO A 1 461 ? 17.172 -6.418 -12.094 1 95.94 461 PRO A N 1
ATOM 3529 C CA . PRO A 1 461 ? 17.516 -7.797 -11.742 1 95.94 461 PRO A CA 1
ATOM 3530 C C . PRO A 1 461 ? 16.812 -8.828 -12.617 1 95.94 461 PRO A C 1
ATOM 3532 O O . PRO A 1 461 ? 17.297 -9.961 -12.75 1 95.94 461 PRO A O 1
ATOM 3535 N N . ARG A 1 462 ? 15.734 -8.461 -13.188 1 96.75 462 ARG A N 1
ATOM 3536 C CA . ARG A 1 462 ? 14.945 -9.398 -13.984 1 96.75 462 ARG A CA 1
ATOM 3537 C C . ARG A 1 462 ? 15.766 -9.953 -15.148 1 96.75 462 ARG A C 1
ATOM 3539 O O . ARG A 1 462 ? 15.609 -11.117 -15.523 1 96.75 462 ARG A O 1
ATOM 3546 N N . GLU A 1 463 ? 16.656 -9.148 -15.68 1 96.19 463 GLU A N 1
ATOM 3547 C CA . GLU A 1 463 ? 17.469 -9.586 -16.812 1 96.19 463 GLU A CA 1
ATOM 3548 C C . GLU A 1 463 ? 18.453 -10.68 -16.391 1 96.19 463 GLU A C 1
ATOM 3550 O O . GLU A 1 463 ? 18.547 -11.711 -17.062 1 96.19 463 GLU A O 1
ATOM 3555 N N . GLN A 1 464 ? 19.062 -10.422 -15.344 1 97.62 464 GLN A N 1
ATOM 3556 C CA . GLN A 1 464 ? 20.031 -11.391 -14.836 1 97.62 464 GLN A CA 1
ATOM 3557 C C . GLN A 1 464 ? 19.328 -12.68 -14.391 1 97.62 464 GLN A C 1
ATOM 3559 O O . GLN A 1 464 ? 19.812 -13.773 -14.68 1 97.62 464 GLN A O 1
ATOM 3564 N N . ILE A 1 465 ? 18.266 -12.562 -13.742 1 98.62 465 ILE A N 1
ATOM 3565 C CA . ILE A 1 465 ? 17.516 -13.711 -13.234 1 98.62 465 ILE A CA 1
ATOM 3566 C C . ILE A 1 465 ? 17.031 -14.562 -14.406 1 98.62 465 ILE A C 1
ATOM 3568 O O . ILE A 1 465 ? 17.172 -15.789 -14.383 1 98.62 465 ILE A O 1
ATOM 3572 N N . LEU A 1 466 ? 16.5 -13.914 -15.398 1 98.69 466 LEU A N 1
ATOM 3573 C CA . LEU A 1 466 ? 16.016 -14.648 -16.562 1 98.69 466 LEU A CA 1
ATOM 3574 C C . LEU A 1 466 ? 17.141 -15.414 -17.25 1 98.69 466 LEU A C 1
ATOM 3576 O O . LEU A 1 466 ? 16.984 -16.578 -17.609 1 98.69 466 LEU A O 1
ATOM 3580 N N . LYS A 1 467 ? 18.266 -14.766 -17.422 1 98.56 467 LYS A N 1
ATOM 3581 C CA . LYS A 1 467 ? 19.422 -15.406 -18.047 1 98.56 467 LYS A CA 1
ATOM 3582 C C . LYS A 1 467 ? 19.891 -16.609 -17.25 1 98.56 467 LYS A C 1
ATOM 3584 O O . LYS A 1 467 ? 20.156 -17.672 -17.812 1 98.56 467 LYS A O 1
ATOM 3589 N N . GLU A 1 468 ? 19.922 -16.422 -15.977 1 98.81 468 GLU A N 1
ATOM 3590 C CA . GLU A 1 468 ? 20.359 -17.516 -15.094 1 98.81 468 GLU A CA 1
ATOM 3591 C C . GLU A 1 468 ? 19.375 -18.688 -15.156 1 98.81 468 GLU A C 1
ATOM 3593 O O . GLU A 1 468 ? 19.797 -19.844 -15.18 1 98.81 468 GLU A O 1
ATOM 3598 N N . LEU A 1 469 ? 18.141 -18.391 -15.203 1 98.88 469 LEU A N 1
ATOM 3599 C CA . LEU A 1 469 ? 17.125 -19.422 -15.289 1 98.88 469 LEU A CA 1
ATOM 3600 C C . LEU A 1 469 ? 17.234 -20.188 -16.609 1 98.88 469 LEU A C 1
ATOM 3602 O O . LEU A 1 469 ? 17.141 -21.406 -16.641 1 98.88 469 LEU A O 1
ATOM 3606 N N . GLN A 1 470 ? 17.422 -19.5 -17.656 1 98.69 470 GLN A N 1
ATOM 3607 C CA . GLN A 1 470 ? 17.562 -20.109 -18.969 1 98.69 470 GLN A CA 1
ATOM 3608 C C . GLN A 1 470 ? 18.812 -21 -19.031 1 98.69 470 GLN A C 1
ATOM 3610 O O . GLN A 1 470 ? 18.75 -22.125 -19.531 1 98.69 470 GLN A O 1
ATOM 3615 N N . ASP A 1 471 ? 19.891 -20.516 -18.516 1 98.62 471 ASP A N 1
ATOM 3616 C CA . ASP A 1 471 ? 21.125 -21.281 -18.484 1 98.62 471 ASP A CA 1
ATOM 3617 C C . ASP A 1 471 ? 20.969 -22.562 -17.656 1 98.62 471 ASP A C 1
ATOM 3619 O O . ASP A 1 471 ? 21.312 -23.641 -18.125 1 98.62 471 ASP A O 1
ATOM 3623 N N . HIS A 1 472 ? 20.453 -22.391 -16.453 1 98.44 472 HIS A N 1
ATOM 3624 C CA . HIS A 1 472 ? 20.266 -23.531 -15.578 1 98.44 472 HIS A CA 1
ATOM 3625 C C . HIS A 1 472 ? 19.25 -24.516 -16.172 1 98.44 472 HIS A C 1
ATOM 3627 O O . HIS A 1 472 ? 19.422 -25.734 -16.047 1 98.44 472 HIS A O 1
ATOM 3633 N N . GLY A 1 473 ? 18.172 -24.016 -16.734 1 98 473 GLY A N 1
ATOM 3634 C CA . GLY A 1 473 ? 17.141 -24.844 -17.344 1 98 473 GLY A CA 1
ATOM 3635 C C . GLY A 1 473 ? 17.656 -25.688 -18.5 1 98 473 GLY A C 1
ATOM 3636 O O . GLY A 1 473 ? 17.297 -26.859 -18.641 1 98 473 GLY A O 1
ATOM 3637 N N . GLU A 1 474 ? 18.484 -25.047 -19.312 1 97.19 474 GLU A N 1
ATOM 3638 C CA . GLU A 1 474 ? 19.094 -25.766 -20.438 1 97.19 474 GLU A CA 1
ATOM 3639 C C . GLU A 1 474 ? 20.047 -26.844 -19.938 1 97.19 474 GLU A C 1
ATOM 3641 O O . GLU A 1 474 ? 20.062 -27.953 -20.469 1 97.19 474 GLU A O 1
ATOM 3646 N N . ALA A 1 475 ? 20.844 -26.469 -19.016 1 97.25 475 ALA A N 1
ATOM 3647 C CA . ALA A 1 475 ? 21.812 -27.406 -18.453 1 97.25 475 ALA A CA 1
ATOM 3648 C C . ALA A 1 475 ? 21.094 -28.609 -17.844 1 97.25 475 ALA A C 1
ATOM 3650 O O . ALA A 1 475 ? 21.609 -29.734 -17.891 1 97.25 475 ALA A O 1
ATOM 3651 N N . ALA A 1 476 ? 19.922 -28.406 -17.297 1 97.25 476 ALA A N 1
ATOM 3652 C CA . ALA A 1 476 ? 19.172 -29.469 -16.641 1 97.25 476 ALA A CA 1
ATOM 3653 C C . ALA A 1 476 ? 18.266 -30.203 -17.609 1 97.25 476 ALA A C 1
ATOM 3655 O O . ALA A 1 476 ? 17.562 -31.141 -17.25 1 97.25 476 ALA A O 1
ATOM 3656 N N . HIS A 1 477 ? 18.219 -29.719 -18.844 1 97.31 477 HIS A N 1
ATOM 3657 C CA . HIS A 1 477 ? 17.406 -30.312 -19.891 1 97.31 477 HIS A CA 1
ATOM 3658 C C . HIS A 1 477 ? 15.945 -30.375 -19.484 1 97.31 477 HIS A C 1
ATOM 3660 O O . HIS A 1 477 ? 15.305 -31.422 -19.625 1 97.31 477 HIS A O 1
ATOM 3666 N N . LEU A 1 478 ? 15.43 -29.328 -18.953 1 97.69 478 LEU A N 1
ATOM 3667 C CA . LEU A 1 478 ? 14.062 -29.328 -18.438 1 97.69 478 LEU A CA 1
ATOM 3668 C C . LEU A 1 478 ? 13.055 -29.219 -19.578 1 97.69 478 LEU A C 1
ATOM 3670 O O . LEU A 1 478 ? 12 -29.875 -19.531 1 97.69 478 LEU A O 1
ATOM 3674 N N . GLY A 1 479 ? 13.367 -28.359 -20.578 1 97.69 479 GLY A N 1
ATOM 3675 C CA . GLY A 1 479 ? 12.523 -28.219 -21.75 1 97.69 479 GLY A CA 1
ATOM 3676 C C . GLY A 1 479 ? 11.508 -27.094 -21.625 1 97.69 479 GLY A C 1
ATOM 3677 O O . GLY A 1 479 ? 10.93 -26.656 -22.625 1 97.69 479 GLY A O 1
ATOM 3678 N N . CYS A 1 480 ? 11.219 -26.578 -20.469 1 98.12 480 CYS A N 1
ATOM 3679 C CA . CYS A 1 480 ? 10.242 -25.516 -20.281 1 98.12 480 CYS A CA 1
ATOM 3680 C C . CYS A 1 480 ? 10.812 -24.172 -20.734 1 98.12 480 CYS A C 1
ATOM 3682 O O . CYS A 1 480 ? 12.008 -24.047 -20.969 1 98.12 480 CYS A O 1
ATOM 3684 N N . GLU A 1 481 ? 9.922 -23.156 -20.906 1 98.5 481 GLU A N 1
ATOM 3685 C CA . GLU A 1 481 ? 10.305 -21.797 -21.281 1 98.5 481 GLU A CA 1
ATOM 3686 C C . GLU A 1 481 ? 10.164 -20.844 -20.094 1 98.5 481 GLU A C 1
ATOM 3688 O O . GLU A 1 481 ? 9.117 -20.812 -19.438 1 98.5 481 GLU A O 1
ATOM 3693 N N . PHE A 1 482 ? 11.203 -20.125 -19.828 1 98.81 482 PHE A N 1
ATOM 3694 C CA . PHE A 1 482 ? 11.164 -19.094 -18.797 1 98.81 482 PHE A CA 1
ATOM 3695 C C . PHE A 1 482 ? 10.859 -17.734 -19.391 1 98.81 482 PHE A C 1
ATOM 3697 O O . PHE A 1 482 ? 11.492 -17.312 -20.375 1 98.81 482 PHE A O 1
ATOM 3704 N N . LEU A 1 483 ? 9.875 -17.016 -18.781 1 98.5 483 LEU A N 1
ATOM 3705 C CA . LEU A 1 483 ? 9.438 -15.719 -19.312 1 98.5 483 LEU A CA 1
ATOM 3706 C C . LEU A 1 483 ? 9.266 -14.703 -18.188 1 98.5 483 LEU A C 1
ATOM 3708 O O . LEU A 1 483 ? 9.016 -15.07 -17.047 1 98.5 483 LEU A O 1
ATOM 3712 N N . ILE A 1 484 ? 9.469 -13.445 -18.5 1 98.06 484 ILE A N 1
ATOM 3713 C CA . ILE A 1 484 ? 9.133 -12.32 -17.641 1 98.06 484 ILE A CA 1
ATOM 3714 C C . ILE A 1 484 ? 7.895 -11.602 -18.172 1 98.06 484 ILE A C 1
ATOM 3716 O O . ILE A 1 484 ? 7.891 -11.133 -19.312 1 98.06 484 ILE A O 1
ATOM 3720 N N . PRO A 1 485 ? 6.91 -11.516 -17.359 1 97.25 485 PRO A N 1
ATOM 3721 C CA . PRO A 1 485 ? 5.703 -10.844 -17.844 1 97.25 485 PRO A CA 1
ATOM 3722 C C . PRO A 1 485 ? 5.941 -9.367 -18.172 1 97.25 485 PRO A C 1
ATOM 3724 O O . PRO A 1 485 ? 6.676 -8.68 -17.469 1 97.25 485 PRO A O 1
ATOM 3727 N N . ASN A 1 486 ? 5.387 -8.961 -19.25 1 94.75 486 ASN A N 1
ATOM 3728 C CA . ASN A 1 486 ? 5.262 -7.547 -19.562 1 94.75 486 ASN A CA 1
ATOM 3729 C C . ASN A 1 486 ? 3.949 -6.969 -19.047 1 94.75 486 ASN A C 1
ATOM 3731 O O . ASN A 1 486 ? 2.877 -7.273 -19.562 1 94.75 486 ASN A O 1
ATOM 3735 N N . PRO A 1 487 ? 4.055 -6.07 -18.094 1 91.75 487 PRO A N 1
ATOM 3736 C CA . PRO A 1 487 ? 2.826 -5.578 -17.469 1 91.75 487 PRO A CA 1
ATOM 3737 C C . PRO A 1 487 ? 1.946 -4.789 -18.438 1 91.75 487 PRO A C 1
ATOM 3739 O O . PRO A 1 487 ? 0.779 -4.527 -18.141 1 91.75 487 PRO A O 1
ATOM 3742 N N . LEU A 1 488 ? 2.42 -4.418 -19.578 1 94.25 488 LEU A N 1
ATOM 3743 C CA . LEU A 1 488 ? 1.654 -3.623 -20.531 1 94.25 488 LEU A CA 1
ATOM 3744 C C . LEU A 1 488 ? 0.918 -4.523 -21.516 1 94.25 488 LEU A C 1
ATOM 3746 O O . LEU A 1 488 ? 0.148 -4.039 -22.359 1 94.25 488 LEU A O 1
ATOM 3750 N N . GLU A 1 489 ? 1.154 -5.812 -21.312 1 95.19 489 GLU A N 1
ATOM 3751 C CA . GLU A 1 489 ? 0.528 -6.766 -22.219 1 95.19 489 GLU A CA 1
ATOM 3752 C C . GLU A 1 489 ? -0.221 -7.852 -21.453 1 95.19 489 GLU A C 1
ATOM 3754 O O . GLU A 1 489 ? 0.119 -8.156 -20.312 1 95.19 489 GLU A O 1
ATOM 3759 N N . GLY A 1 490 ? -1.247 -8.312 -22.094 1 96.75 490 GLY A N 1
ATOM 3760 C CA . GLY A 1 490 ? -1.908 -9.5 -21.578 1 96.75 490 GLY A CA 1
ATOM 3761 C C . GLY A 1 490 ? -1.228 -10.789 -21.984 1 96.75 490 GLY A C 1
ATOM 3762 O O . GLY A 1 490 ? -0.726 -10.898 -23.109 1 96.75 490 GLY A O 1
ATOM 3763 N N . ILE A 1 491 ? -1.195 -11.734 -21.125 1 98.31 491 ILE A N 1
ATOM 3764 C CA . ILE A 1 491 ? -0.63 -13.055 -21.406 1 98.31 491 ILE A CA 1
ATOM 3765 C C . ILE A 1 491 ? -1.745 -14.016 -21.797 1 98.31 491 ILE A C 1
ATOM 3767 O O . ILE A 1 491 ? -2.684 -14.242 -21.031 1 98.31 491 ILE A O 1
ATOM 3771 N N . TRP A 1 492 ? -1.647 -14.602 -22.984 1 97.69 492 TRP A N 1
ATOM 3772 C CA . TRP A 1 492 ? -2.625 -15.562 -23.484 1 97.69 492 TRP A CA 1
ATOM 3773 C C . TRP A 1 492 ? -2.082 -16.984 -23.406 1 97.69 492 TRP A C 1
ATOM 3775 O O . TRP A 1 492 ? -1.021 -17.281 -23.953 1 97.69 492 TRP A O 1
ATOM 3785 N N . ILE A 1 493 ? -2.838 -17.844 -22.672 1 97.75 493 ILE A N 1
ATOM 3786 C CA . ILE A 1 493 ? -2.365 -19.203 -22.406 1 97.75 493 ILE A CA 1
ATOM 3787 C C . ILE A 1 493 ? -3.4 -20.203 -22.891 1 97.75 493 ILE A C 1
ATOM 3789 O O . ILE A 1 493 ? -4.559 -20.172 -22.469 1 97.75 493 ILE A O 1
ATOM 3793 N N . MET B 1 1 ? 10.234 43.219 0.399 1 31.23 1 MET B N 1
ATOM 3794 C CA . MET B 1 1 ? 11.031 42.125 -0.119 1 31.23 1 MET B CA 1
ATOM 3795 C C . MET B 1 1 ? 10.289 40.781 0.064 1 31.23 1 MET B C 1
ATOM 3797 O O . MET B 1 1 ? 9.766 40.5 1.145 1 31.23 1 MET B O 1
ATOM 3801 N N . ALA B 1 2 ? 9.727 40.281 -0.875 1 42.75 2 ALA B N 1
ATOM 3802 C CA . ALA B 1 2 ? 8.898 39.062 -0.779 1 42.75 2 ALA B CA 1
ATOM 3803 C C . ALA B 1 2 ? 9.531 38.031 0.154 1 42.75 2 ALA B C 1
ATOM 3805 O O . ALA B 1 2 ? 10.719 37.719 0.021 1 42.75 2 ALA B O 1
ATOM 3806 N N . GLU B 1 3 ? 9.125 37.906 1.421 1 62.66 3 GLU B N 1
ATOM 3807 C CA . GLU B 1 3 ? 9.695 37.125 2.504 1 62.66 3 GLU B CA 1
ATOM 3808 C C . GLU B 1 3 ? 10.062 35.719 2.021 1 62.66 3 GLU B C 1
ATOM 3810 O O . GLU B 1 3 ? 9.312 35.094 1.262 1 62.66 3 GLU B O 1
ATOM 3815 N N . LYS B 1 4 ? 11.367 35.406 1.93 1 85.56 4 LYS B N 1
ATOM 3816 C CA . LYS B 1 4 ? 11.969 34.156 1.527 1 85.56 4 LYS B CA 1
ATOM 3817 C C . LYS B 1 4 ? 11.258 32.969 2.195 1 85.56 4 LYS B C 1
ATOM 3819 O O . LYS B 1 4 ? 10.953 33 3.387 1 85.56 4 LYS B O 1
ATOM 3824 N N . ALA B 1 5 ? 10.859 32.031 1.414 1 95.62 5 ALA B N 1
ATOM 3825 C CA . ALA B 1 5 ? 10.156 30.844 1.909 1 95.62 5 ALA B CA 1
ATOM 3826 C C . ALA B 1 5 ? 10.984 30.094 2.951 1 95.62 5 ALA B C 1
ATOM 3828 O O . ALA B 1 5 ? 12.18 29.875 2.754 1 95.62 5 ALA B O 1
ATOM 3829 N N . ALA B 1 6 ? 10.391 29.859 4.043 1 97.69 6 ALA B N 1
ATOM 3830 C CA . ALA B 1 6 ? 11.039 29.109 5.113 1 97.69 6 ALA B CA 1
ATOM 3831 C C . ALA B 1 6 ? 10.953 27.609 4.871 1 97.69 6 ALA B C 1
ATOM 3833 O O . ALA B 1 6 ? 11.867 26.859 5.223 1 97.69 6 ALA B O 1
ATOM 3834 N N . PHE B 1 7 ? 9.812 27.188 4.258 1 98.12 7 PHE B N 1
ATOM 3835 C CA . PHE B 1 7 ? 9.539 25.781 4.047 1 98.12 7 PHE B CA 1
ATOM 3836 C C . PHE B 1 7 ? 9.352 25.469 2.564 1 98.12 7 PHE B C 1
ATOM 3838 O O . PHE B 1 7 ? 8.922 26.344 1.801 1 98.12 7 PHE B O 1
ATOM 3845 N N . GLN B 1 8 ? 9.719 24.297 2.246 1 98.38 8 GLN B N 1
ATOM 3846 C CA . GLN B 1 8 ? 9.195 23.672 1.037 1 98.38 8 GLN B CA 1
ATOM 3847 C C . GLN B 1 8 ? 8.445 22.375 1.366 1 98.38 8 GLN B C 1
ATOM 3849 O O . GLN B 1 8 ? 8.93 21.562 2.148 1 98.38 8 GLN B O 1
ATOM 3854 N N . VAL B 1 9 ? 7.262 22.266 0.815 1 98.81 9 VAL B N 1
ATOM 3855 C CA . VAL B 1 9 ? 6.43 21.078 1.044 1 98.81 9 VAL B CA 1
ATOM 3856 C C . VAL B 1 9 ? 6.137 20.391 -0.285 1 98.81 9 VAL B C 1
ATOM 3858 O O . VAL B 1 9 ? 5.789 21.047 -1.271 1 98.81 9 VAL B O 1
ATOM 3861 N N . ILE B 1 10 ? 6.379 19.109 -0.332 1 98.75 10 ILE B N 1
ATOM 3862 C CA . ILE B 1 10 ? 6.09 18.297 -1.502 1 98.75 10 ILE B CA 1
ATOM 3863 C C . ILE B 1 10 ? 5.031 17.25 -1.15 1 98.75 10 ILE B C 1
ATOM 3865 O O . ILE B 1 10 ? 5.25 16.391 -0.286 1 98.75 10 ILE B O 1
ATOM 3869 N N . VAL B 1 11 ? 3.895 17.359 -1.804 1 98.62 11 VAL B N 1
ATOM 3870 C CA . VAL B 1 11 ? 2.826 16.391 -1.559 1 98.62 11 VAL B CA 1
ATOM 3871 C C . VAL B 1 11 ? 2.979 15.203 -2.502 1 98.62 11 VAL B C 1
ATOM 3873 O O . VAL B 1 11 ? 2.756 15.32 -3.707 1 98.62 11 VAL B O 1
ATOM 3876 N N . LEU B 1 12 ? 3.336 14.039 -1.953 1 98.44 12 LEU B N 1
ATOM 3877 C CA . LEU B 1 12 ? 3.555 12.836 -2.742 1 98.44 12 LEU B CA 1
ATOM 3878 C C . LEU B 1 12 ? 2.232 12.133 -3.039 1 98.44 12 LEU B C 1
ATOM 3880 O O . LEU B 1 12 ? 2.043 11.594 -4.133 1 98.44 12 LEU B O 1
ATOM 3884 N N . GLY B 1 13 ? 1.367 12.055 -2.09 1 97.56 13 GLY B N 1
ATOM 3885 C CA . GLY B 1 13 ? 0.027 11.508 -2.203 1 97.56 13 GLY B CA 1
ATOM 3886 C C . GLY B 1 13 ? -1.035 12.383 -1.57 1 97.56 13 GLY B C 1
ATOM 3887 O O . GLY B 1 13 ? -1.107 12.5 -0.345 1 97.56 13 GLY B O 1
ATOM 3888 N N . PRO B 1 14 ? -1.883 12.977 -2.326 1 95.31 14 PRO B N 1
ATOM 3889 C CA . PRO B 1 14 ? -2.834 13.969 -1.823 1 95.31 14 PRO B CA 1
ATOM 3890 C C . PRO B 1 14 ? -4.168 13.359 -1.413 1 95.31 14 PRO B C 1
ATOM 3892 O O . PRO B 1 14 ? -5.051 14.062 -0.913 1 95.31 14 PRO B O 1
ATOM 3895 N N . THR B 1 15 ? -4.348 12.047 -1.571 1 97 15 THR B N 1
ATOM 3896 C CA . THR B 1 15 ? -5.688 11.492 -1.413 1 97 15 THR B CA 1
ATOM 3897 C C . THR B 1 15 ? -5.73 10.492 -0.261 1 97 15 THR B C 1
ATOM 3899 O O . THR B 1 15 ? -4.684 10.117 0.274 1 97 15 THR B O 1
ATOM 3902 N N . GLY B 1 16 ? -6.926 10.172 0.126 1 96.5 16 GLY B N 1
ATOM 3903 C CA . GLY B 1 16 ? -7.152 9.133 1.112 1 96.5 16 GLY B CA 1
ATOM 3904 C C . GLY B 1 16 ? -7.691 7.848 0.51 1 96.5 16 GLY B C 1
ATOM 3905 O O . GLY B 1 16 ? -8.219 6.996 1.225 1 96.5 16 GLY B O 1
ATOM 3906 N N . GLY B 1 17 ? -7.539 7.688 -0.77 1 95.25 17 GLY B N 1
ATOM 3907 C CA . GLY B 1 17 ? -8.125 6.551 -1.464 1 95.25 17 GLY B CA 1
ATOM 3908 C C . GLY B 1 17 ? -9.391 6.902 -2.213 1 95.25 17 GLY B C 1
ATOM 3909 O O . GLY B 1 17 ? -9.789 8.07 -2.27 1 95.25 17 GLY B O 1
ATOM 3910 N N . PRO B 1 18 ? -9.891 5.879 -2.926 1 96.31 18 PRO B N 1
ATOM 3911 C CA . PRO B 1 18 ? -9.633 4.441 -2.82 1 96.31 18 PRO B CA 1
ATOM 3912 C C . PRO B 1 18 ? -8.469 3.984 -3.699 1 96.31 18 PRO B C 1
ATOM 3914 O O . PRO B 1 18 ? -8.031 2.836 -3.6 1 96.31 18 PRO B O 1
ATOM 3917 N N . ARG B 1 19 ? -7.98 4.781 -4.559 1 96.94 19 ARG B N 1
ATOM 3918 C CA . ARG B 1 19 ? -6.777 4.426 -5.309 1 96.94 19 ARG B CA 1
ATOM 3919 C C . ARG B 1 19 ? -5.57 4.324 -4.383 1 96.94 19 ARG B C 1
ATOM 3921 O O . ARG B 1 19 ? -5.324 5.219 -3.57 1 96.94 19 ARG B O 1
ATOM 3928 N N . GLU B 1 20 ? -4.801 3.242 -4.461 1 98.25 20 GLU B N 1
ATOM 3929 C CA . GLU B 1 20 ? -3.85 2.934 -3.396 1 98.25 20 GLU B CA 1
ATOM 3930 C C . GLU B 1 20 ? -2.477 3.533 -3.693 1 98.25 20 GLU B C 1
ATOM 3932 O O . GLU B 1 20 ? -1.596 3.535 -2.83 1 98.25 20 GLU B O 1
ATOM 3937 N N . ASP B 1 21 ? -2.221 4.133 -4.879 1 97.56 21 ASP B N 1
ATOM 3938 C CA . ASP B 1 21 ? -0.855 4.527 -5.203 1 97.56 21 ASP B CA 1
ATOM 3939 C C . ASP B 1 21 ? -0.667 6.035 -5.035 1 97.56 21 ASP B C 1
ATOM 3941 O O . ASP B 1 21 ? 0.368 6.582 -5.418 1 97.56 21 ASP B O 1
ATOM 3945 N N . THR B 1 22 ? -1.679 6.77 -4.523 1 97.5 22 THR B N 1
ATOM 3946 C CA . THR B 1 22 ? -1.55 8.203 -4.281 1 97.5 22 THR B CA 1
ATOM 3947 C C . THR B 1 22 ? -2.162 8.586 -2.936 1 97.5 22 THR B C 1
ATOM 3949 O O . THR B 1 22 ? -2.822 9.617 -2.816 1 97.5 22 THR B O 1
ATOM 3952 N N . VAL B 1 23 ? -1.985 7.75 -2.021 1 98.56 23 VAL B N 1
ATOM 3953 C CA . VAL B 1 23 ? -2.541 7.996 -0.696 1 98.56 23 VAL B CA 1
ATOM 3954 C C . VAL B 1 23 ? -1.578 8.852 0.118 1 98.56 23 VAL B C 1
ATOM 3956 O O . VAL B 1 23 ? -0.479 9.172 -0.342 1 98.56 23 VAL B O 1
ATOM 3959 N N . THR B 1 24 ? -1.892 9.25 1.251 1 98.69 24 THR B N 1
ATOM 3960 C CA . THR B 1 24 ? -1.363 10.406 1.969 1 98.69 24 THR B CA 1
ATOM 3961 C C . THR B 1 24 ? 0.126 10.234 2.25 1 98.69 24 THR B C 1
ATOM 3963 O O . THR B 1 24 ? 0.543 9.219 2.811 1 98.69 24 THR B O 1
ATOM 3966 N N . GLY B 1 25 ? 0.956 11.148 1.84 1 98.75 25 GLY B N 1
ATOM 3967 C CA . GLY B 1 25 ? 2.385 11.289 2.07 1 98.75 25 GLY B CA 1
ATOM 3968 C C . GLY B 1 25 ? 2.912 12.664 1.689 1 98.75 25 GLY B C 1
ATOM 3969 O O . GLY B 1 25 ? 2.627 13.164 0.6 1 98.75 25 GLY B O 1
ATOM 3970 N N . ILE B 1 26 ? 3.689 13.297 2.633 1 98.75 26 ILE B N 1
ATOM 3971 C CA . ILE B 1 26 ? 4.156 14.664 2.439 1 98.75 26 ILE B CA 1
ATOM 3972 C C . ILE B 1 26 ? 5.621 14.773 2.857 1 98.75 26 ILE B C 1
ATOM 3974 O O . ILE B 1 26 ? 6.027 14.211 3.873 1 98.75 26 ILE B O 1
ATOM 3978 N N . LEU B 1 27 ? 6.402 15.469 2.076 1 98.94 27 LEU B N 1
ATOM 3979 C CA . LEU B 1 27 ? 7.766 15.82 2.465 1 98.94 27 LEU B CA 1
ATOM 3980 C C . LEU B 1 27 ? 7.852 17.297 2.857 1 98.94 27 LEU B C 1
ATOM 3982 O O . LEU B 1 27 ? 7.234 18.141 2.219 1 98.94 27 LEU B O 1
ATOM 3986 N N . VAL B 1 28 ? 8.555 17.578 3.898 1 98.88 28 VAL B N 1
ATOM 3987 C CA . VAL B 1 28 ? 8.758 18.953 4.363 1 98.88 28 VAL B CA 1
ATOM 3988 C C . VAL B 1 28 ? 10.242 19.188 4.625 1 98.88 28 VAL B C 1
ATOM 3990 O O . VAL B 1 28 ? 10.922 18.344 5.203 1 98.88 28 VAL B O 1
ATOM 3993 N N . ARG B 1 29 ? 10.742 20.281 4.207 1 98.5 29 ARG B N 1
ATOM 3994 C CA . ARG B 1 29 ? 12.117 20.641 4.516 1 98.5 29 ARG B CA 1
ATOM 3995 C C . ARG B 1 29 ? 12.242 22.141 4.766 1 98.5 29 ARG B C 1
ATOM 3997 O O . ARG B 1 29 ? 11.422 22.922 4.285 1 98.5 29 ARG B O 1
ATOM 4004 N N . SER B 1 30 ? 13.242 22.469 5.523 1 98.31 30 SER B N 1
ATOM 4005 C CA . SER B 1 30 ? 13.664 23.859 5.625 1 98.31 30 SER B CA 1
ATOM 4006 C C . SER B 1 30 ? 14.438 24.297 4.383 1 98.31 30 SER B C 1
ATOM 4008 O O . SER B 1 30 ? 15.344 23.594 3.938 1 98.31 30 SER B O 1
ATOM 4010 N N . THR B 1 31 ? 14.109 25.422 3.861 1 97 31 THR B N 1
ATOM 4011 C CA . THR B 1 31 ? 14.812 25.906 2.676 1 97 31 THR B CA 1
ATOM 4012 C C . THR B 1 31 ? 16.25 26.281 3.014 1 97 31 THR B C 1
ATOM 4014 O O . THR B 1 31 ? 17.094 26.375 2.125 1 97 31 THR B O 1
ATOM 4017 N N . ALA B 1 32 ? 16.516 26.422 4.246 1 96.44 32 ALA B N 1
ATOM 4018 C CA . ALA B 1 32 ? 17.844 26.844 4.703 1 96.44 32 ALA B CA 1
ATOM 4019 C C . ALA B 1 32 ? 18.844 25.688 4.594 1 96.44 32 ALA B C 1
ATOM 4021 O O . ALA B 1 32 ? 20.047 25.906 4.566 1 96.44 32 ALA B O 1
ATOM 4022 N N . THR B 1 33 ? 18.359 24.453 4.453 1 95.75 33 THR B N 1
ATOM 4023 C CA . THR B 1 33 ? 19.25 23.297 4.559 1 95.75 33 THR B CA 1
ATOM 4024 C C . THR B 1 33 ? 19.703 22.828 3.176 1 95.75 33 THR B C 1
ATOM 4026 O O . THR B 1 33 ? 20.594 21.984 3.059 1 95.75 33 THR B O 1
ATOM 4029 N N . LYS B 1 34 ? 19.203 23.312 2.068 1 93.06 34 LYS B N 1
ATOM 4030 C CA . LYS B 1 34 ? 19.625 23.078 0.688 1 93.06 34 LYS B CA 1
ATOM 4031 C C . LYS B 1 34 ? 19.75 21.578 0.397 1 93.06 34 LYS B C 1
ATOM 4033 O O . LYS B 1 34 ? 20.766 21.125 -0.134 1 93.06 34 LYS B O 1
ATOM 4038 N N . TRP B 1 35 ? 18.906 20.766 0.857 1 96.5 35 TRP B N 1
ATOM 4039 C CA . TRP B 1 35 ? 18.797 19.328 0.591 1 96.5 35 TRP B CA 1
ATOM 4040 C C . TRP B 1 35 ? 19.984 18.578 1.205 1 96.5 35 TRP B C 1
ATOM 4042 O O . TRP B 1 35 ? 20.484 17.609 0.62 1 96.5 35 TRP B O 1
ATOM 4052 N N . SER B 1 36 ? 20.5 19.047 2.305 1 96.94 36 SER B N 1
ATOM 4053 C CA . SER B 1 36 ? 21.578 18.344 3.012 1 96.94 36 SER B CA 1
ATOM 4054 C C . SER B 1 36 ? 21.078 17.016 3.588 1 96.94 36 SER B C 1
ATOM 4056 O O . SER B 1 36 ? 19.859 16.781 3.662 1 96.94 36 SER B O 1
ATOM 4058 N N . PRO B 1 37 ? 22 16.125 3.906 1 96.38 37 PRO B N 1
ATOM 4059 C CA . PRO B 1 37 ? 21.578 14.852 4.508 1 96.38 37 PRO B CA 1
ATOM 4060 C C . PRO B 1 37 ? 20.719 15.047 5.754 1 96.38 37 PRO B C 1
ATOM 4062 O O . PRO B 1 37 ? 20.984 15.945 6.562 1 96.38 37 PRO B O 1
ATOM 4065 N N . ASN B 1 38 ? 19.625 14.227 5.84 1 97.38 38 ASN B N 1
ATOM 4066 C CA . ASN B 1 38 ? 18.719 14.211 6.988 1 97.38 38 ASN B CA 1
ATOM 4067 C C . ASN B 1 38 ? 18.016 15.555 7.168 1 97.38 38 ASN B C 1
ATOM 4069 O O . ASN B 1 38 ? 17.781 15.992 8.297 1 97.38 38 ASN B O 1
ATOM 4073 N N . SER B 1 39 ? 17.672 16.203 6.062 1 98.19 39 SER B N 1
ATOM 4074 C CA . SER B 1 39 ? 17.125 17.547 6.156 1 98.19 39 SER B CA 1
ATOM 4075 C C . SER B 1 39 ? 15.648 17.562 5.773 1 98.19 39 SER B C 1
ATOM 4077 O O . SER B 1 39 ? 15.016 18.625 5.758 1 98.19 39 SER B O 1
ATOM 4079 N N . VAL B 1 40 ? 15.133 16.453 5.457 1 98.69 40 VAL B N 1
ATOM 4080 C CA . VAL B 1 40 ? 13.734 16.344 5.043 1 98.69 40 VAL B CA 1
ATOM 4081 C C . VAL B 1 40 ? 12.977 15.438 6.004 1 98.69 40 VAL B C 1
ATOM 4083 O O . VAL B 1 40 ? 13.508 14.422 6.457 1 98.69 40 VAL B O 1
ATOM 4086 N N . VAL B 1 41 ? 11.742 15.828 6.328 1 98.75 41 VAL B N 1
ATOM 4087 C CA . VAL B 1 41 ? 10.875 14.938 7.09 1 98.75 41 VAL B CA 1
ATOM 4088 C C . VAL B 1 41 ? 9.719 14.469 6.211 1 98.75 41 VAL B C 1
ATOM 4090 O O . VAL B 1 41 ? 9.172 15.242 5.422 1 98.75 41 VAL B O 1
ATOM 4093 N N . ALA B 1 42 ? 9.453 13.195 6.301 1 98.94 42 ALA B N 1
ATOM 4094 C CA . ALA B 1 42 ? 8.195 12.703 5.75 1 98.94 42 ALA B CA 1
ATOM 4095 C C . ALA B 1 42 ? 7.094 12.703 6.805 1 98.94 42 ALA B C 1
ATOM 4097 O O . ALA B 1 42 ? 7.285 12.211 7.914 1 98.94 42 ALA B O 1
ATOM 4098 N N . VAL B 1 43 ? 5.98 13.352 6.523 1 98.94 43 VAL B N 1
ATOM 4099 C CA . VAL B 1 43 ? 4.789 13.25 7.359 1 98.94 43 VAL B CA 1
ATOM 4100 C C . VAL B 1 43 ? 3.791 12.289 6.723 1 98.94 43 VAL B C 1
ATOM 4102 O O . VAL B 1 43 ? 3.193 12.602 5.688 1 98.94 43 VAL B O 1
ATOM 4105 N N . ASP B 1 44 ? 3.6 11.156 7.387 1 98.88 44 ASP B N 1
ATOM 4106 C CA . ASP B 1 44 ? 2.898 9.992 6.84 1 98.88 44 ASP B CA 1
ATOM 4107 C C . ASP B 1 44 ? 3.604 9.469 5.59 1 98.88 44 ASP B C 1
ATOM 4109 O O . ASP B 1 44 ? 4.43 10.164 4.996 1 98.88 44 ASP B O 1
ATOM 4113 N N . ALA B 1 45 ? 3.33 8.289 5.301 1 98.81 45 ALA B N 1
ATOM 4114 C CA . ALA B 1 45 ? 4.07 7.574 4.262 1 98.81 45 ALA B CA 1
ATOM 4115 C C . ALA B 1 45 ? 3.199 6.512 3.604 1 98.81 45 ALA B C 1
ATOM 4117 O O . ALA B 1 45 ? 3.621 5.359 3.451 1 98.81 45 ALA B O 1
ATOM 4118 N N . GLY B 1 46 ? 1.924 6.934 3.299 1 98.75 46 GLY B N 1
ATOM 4119 C CA . GLY B 1 46 ? 1.163 6.062 2.418 1 98.75 46 GLY B CA 1
ATOM 4120 C C . GLY B 1 46 ? 1.783 5.914 1.042 1 98.75 46 GLY B C 1
ATOM 4121 O O . GLY B 1 46 ? 1.892 4.801 0.52 1 98.75 46 GLY B O 1
ATOM 4122 N N . THR B 1 47 ? 2.105 7.012 0.469 1 98.75 47 THR B N 1
ATOM 4123 C CA . THR B 1 47 ? 2.949 7.105 -0.717 1 98.75 47 THR B CA 1
ATOM 4124 C C . THR B 1 47 ? 4.285 7.758 -0.378 1 98.75 47 THR B C 1
ATOM 4126 O O . THR B 1 47 ? 4.324 8.867 0.153 1 98.75 47 THR B O 1
ATOM 4129 N N . LEU B 1 48 ? 5.398 7.066 -0.631 1 98.69 48 LEU B N 1
ATOM 4130 C CA . LEU B 1 48 ? 6.719 7.59 -0.294 1 98.69 48 LEU B CA 1
ATOM 4131 C C . LEU B 1 48 ? 7.711 7.34 -1.428 1 98.69 48 LEU B C 1
ATOM 4133 O O . LEU B 1 48 ? 7.82 8.148 -2.35 1 98.69 48 LEU B O 1
ATOM 4137 N N . LEU B 1 49 ? 8.281 6.188 -1.528 1 98.38 49 LEU B N 1
ATOM 4138 C CA . LEU B 1 49 ? 9.297 5.898 -2.541 1 98.38 49 LEU B CA 1
ATOM 4139 C C . LEU B 1 49 ? 8.703 6.012 -3.943 1 98.38 49 LEU B C 1
ATOM 4141 O O . LEU B 1 49 ? 9.328 6.586 -4.84 1 98.38 49 LEU B O 1
ATOM 4145 N N . ALA B 1 50 ? 7.547 5.441 -4.141 1 98.25 50 ALA B N 1
ATOM 4146 C CA . ALA B 1 50 ? 6.887 5.5 -5.445 1 98.25 50 ALA B CA 1
ATOM 4147 C C . ALA B 1 50 ? 6.633 6.945 -5.867 1 98.25 50 ALA B C 1
ATOM 4149 O O . ALA B 1 50 ? 6.809 7.297 -7.035 1 98.25 50 ALA B O 1
ATOM 4150 N N . GLY B 1 51 ? 6.195 7.773 -4.898 1 98.38 51 GLY B N 1
ATOM 4151 C CA . GLY B 1 51 ? 5.973 9.18 -5.195 1 98.38 51 GLY B CA 1
ATOM 4152 C C . GLY B 1 51 ? 7.242 9.914 -5.586 1 98.38 51 GLY B C 1
ATOM 4153 O O . GLY B 1 51 ? 7.238 10.719 -6.523 1 98.38 51 GLY B O 1
ATOM 4154 N N . ILE B 1 52 ? 8.289 9.633 -4.891 1 98.62 52 ILE B N 1
ATOM 4155 C CA . ILE B 1 52 ? 9.578 10.25 -5.184 1 98.62 52 ILE B CA 1
ATOM 4156 C C . ILE B 1 52 ? 10.055 9.812 -6.57 1 98.62 52 ILE B C 1
ATOM 4158 O O . ILE B 1 52 ? 10.484 10.648 -7.375 1 98.62 52 ILE B O 1
ATOM 4162 N N . ILE B 1 53 ? 9.961 8.539 -6.902 1 98 53 ILE B N 1
ATOM 4163 C CA . ILE B 1 53 ? 10.391 8.008 -8.188 1 98 53 ILE B CA 1
ATOM 4164 C C . ILE B 1 53 ? 9.609 8.68 -9.312 1 98 53 ILE B C 1
ATOM 4166 O O . ILE B 1 53 ? 10.188 9.109 -10.312 1 98 53 ILE B O 1
ATOM 4170 N N . ARG B 1 54 ? 8.312 8.805 -9.141 1 97.25 54 ARG B N 1
ATOM 4171 C CA . ARG B 1 54 ? 7.465 9.398 -10.164 1 97.25 54 ARG B CA 1
ATOM 4172 C C . ARG B 1 54 ? 7.883 10.836 -10.461 1 97.25 54 ARG B C 1
ATOM 4174 O O . ARG B 1 54 ? 7.965 11.234 -11.625 1 97.25 54 ARG B O 1
ATOM 4181 N N . LEU B 1 55 ? 8.141 11.594 -9.461 1 97.75 55 LEU B N 1
ATOM 4182 C CA . LEU B 1 55 ? 8.531 12.984 -9.625 1 97.75 55 LEU B CA 1
ATOM 4183 C C . LEU B 1 55 ? 9.914 13.102 -10.258 1 97.75 55 LEU B C 1
ATOM 4185 O O . LEU B 1 55 ? 10.133 13.938 -11.133 1 97.75 55 LEU B O 1
ATOM 4189 N N . LEU B 1 56 ? 10.836 12.266 -9.836 1 96.94 56 LEU B N 1
ATOM 4190 C CA . LEU B 1 56 ? 12.172 12.289 -10.414 1 96.94 56 LEU B CA 1
ATOM 4191 C C . LEU B 1 56 ? 12.141 11.875 -11.883 1 96.94 56 LEU B C 1
ATOM 4193 O O . LEU B 1 56 ? 12.836 12.469 -12.711 1 96.94 56 LEU B O 1
ATOM 4197 N N . GLU B 1 57 ? 11.367 10.844 -12.188 1 95.19 57 GLU B N 1
ATOM 4198 C CA . GLU B 1 57 ? 11.258 10.383 -13.57 1 95.19 57 GLU B CA 1
ATOM 4199 C C . GLU B 1 57 ? 10.734 11.484 -14.484 1 95.19 57 GLU B C 1
ATOM 4201 O O . GLU B 1 57 ? 11.141 11.586 -15.641 1 95.19 57 GLU B O 1
ATOM 4206 N N . GLN B 1 58 ? 9.898 12.305 -14.008 1 94.12 58 GLN B N 1
ATOM 4207 C CA . GLN B 1 58 ? 9.25 13.352 -14.789 1 94.12 58 GLN B CA 1
ATOM 4208 C C . GLN B 1 58 ? 10.203 14.508 -15.07 1 94.12 58 GLN B C 1
ATOM 4210 O O . GLN B 1 58 ? 10.109 15.164 -16.109 1 94.12 58 GLN B O 1
ATOM 4215 N N . TYR B 1 59 ? 11.164 14.688 -14.141 1 93 59 TYR B N 1
ATOM 4216 C CA . TYR B 1 59 ? 11.891 15.945 -14.234 1 93 59 TYR B CA 1
ATOM 4217 C C . TYR B 1 59 ? 13.391 15.703 -14.352 1 93 59 TYR B C 1
ATOM 4219 O O . TYR B 1 59 ? 14.164 16.641 -14.547 1 93 59 TYR B O 1
ATOM 4227 N N . ILE B 1 60 ? 13.773 14.406 -14.227 1 90.31 60 ILE B N 1
ATOM 4228 C CA . ILE B 1 60 ? 15.203 14.117 -14.242 1 90.31 60 ILE B CA 1
ATOM 4229 C C . ILE B 1 60 ? 15.797 14.539 -15.586 1 90.31 60 ILE B C 1
ATOM 4231 O O . ILE B 1 60 ? 15.242 14.227 -16.641 1 90.31 60 ILE B O 1
ATOM 4235 N N . PRO B 1 61 ? 16.875 15.422 -15.484 1 84.44 61 PRO B N 1
ATOM 4236 C CA . PRO B 1 61 ? 17.484 15.883 -16.734 1 84.44 61 PRO B CA 1
ATOM 4237 C C . PRO B 1 61 ? 18.141 14.758 -17.531 1 84.44 61 PRO B C 1
ATOM 4239 O O . PRO B 1 61 ? 18.609 13.781 -16.938 1 84.44 61 PRO B O 1
ATOM 4242 N N . GLU B 1 62 ? 18 14.773 -18.797 1 74.12 62 GLU B N 1
ATOM 4243 C CA . GLU B 1 62 ? 18.672 13.82 -19.688 1 74.12 62 GLU B CA 1
ATOM 4244 C C . GLU B 1 62 ? 20.188 14.039 -19.688 1 74.12 62 GLU B C 1
ATOM 4246 O O . GLU B 1 62 ? 20.656 15.07 -20.172 1 74.12 62 GLU B O 1
ATOM 4251 N N . CYS B 1 63 ? 20.656 14.266 -18.531 1 58.91 63 CYS B N 1
ATOM 4252 C CA . CYS B 1 63 ? 22.047 14.688 -18.609 1 58.91 63 CYS B CA 1
ATOM 4253 C C . CYS B 1 63 ? 22.953 13.531 -19 1 58.91 63 CYS B C 1
ATOM 4255 O O . CYS B 1 63 ? 22.781 12.406 -18.531 1 58.91 63 CYS B O 1
ATOM 4257 N N . LYS B 1 64 ? 23.797 13.75 -20.031 1 55.25 64 LYS B N 1
ATOM 4258 C CA . LYS B 1 64 ? 24.828 12.891 -20.609 1 55.25 64 LYS B CA 1
ATOM 4259 C C . LYS B 1 64 ? 25.844 12.484 -19.547 1 55.25 64 LYS B C 1
ATOM 4261 O O . LYS B 1 64 ? 26.531 11.469 -19.703 1 55.25 64 LYS B O 1
ATOM 4266 N N . ASP B 1 65 ? 26.359 13.375 -18.641 1 50.81 65 ASP B N 1
ATOM 4267 C CA . ASP B 1 65 ? 27.5 13.109 -17.766 1 50.81 65 ASP B CA 1
ATOM 4268 C C . ASP B 1 65 ? 27.031 12.789 -16.344 1 50.81 65 ASP B C 1
ATOM 4270 O O . ASP B 1 65 ? 27.719 13.109 -15.367 1 50.81 65 ASP B O 1
ATOM 4274 N N . ASP B 1 66 ? 26.375 11.562 -15.93 1 58.12 66 ASP B N 1
ATOM 4275 C CA . ASP B 1 66 ? 25.938 10.703 -14.844 1 58.12 66 ASP B CA 1
ATOM 4276 C C . ASP B 1 66 ? 25.484 11.523 -13.641 1 58.12 66 ASP B C 1
ATOM 4278 O O . ASP B 1 66 ? 24.594 11.102 -12.891 1 58.12 66 ASP B O 1
ATOM 4282 N N . ARG B 1 67 ? 26.438 12.531 -13.023 1 61.47 67 ARG B N 1
ATOM 4283 C CA . ARG B 1 67 ? 26.156 13.312 -11.82 1 61.47 67 ARG B CA 1
ATOM 4284 C C . ARG B 1 67 ? 25.562 14.672 -12.172 1 61.47 67 ARG B C 1
ATOM 4286 O O . ARG B 1 67 ? 25.969 15.297 -13.156 1 61.47 67 ARG B O 1
ATOM 4293 N N . GLY B 1 68 ? 24.234 14.883 -11.758 1 83.38 68 GLY B N 1
ATOM 4294 C CA . GLY B 1 68 ? 23.625 16.156 -12.086 1 83.38 68 GLY B CA 1
ATOM 4295 C C . GLY B 1 68 ? 22.75 16.703 -10.969 1 83.38 68 GLY B C 1
ATOM 4296 O O . GLY B 1 68 ? 22.984 16.406 -9.789 1 83.38 68 GLY B O 1
ATOM 4297 N N . MET B 1 69 ? 22.141 17.641 -11.156 1 91 69 MET B N 1
ATOM 4298 C CA . MET B 1 69 ? 21.219 18.312 -10.242 1 91 69 MET B CA 1
ATOM 4299 C C . MET B 1 69 ? 19.844 18.5 -10.883 1 91 69 MET B C 1
ATOM 4301 O O . MET B 1 69 ? 19.75 18.75 -12.086 1 91 69 MET B O 1
ATOM 4305 N N . MET B 1 70 ? 18.906 18.312 -10 1 94.25 70 MET B N 1
ATOM 4306 C CA . MET B 1 70 ? 17.562 18.609 -10.469 1 94.25 70 MET B CA 1
ATOM 4307 C C . MET B 1 70 ? 17.406 20.078 -10.805 1 94.25 70 MET B C 1
ATOM 4309 O O . MET B 1 70 ? 17.703 20.953 -9.977 1 94.25 70 MET B O 1
ATOM 4313 N N . THR B 1 71 ? 16.875 20.406 -11.938 1 92.06 71 THR B N 1
ATOM 4314 C CA . THR B 1 71 ? 16.797 21.797 -12.367 1 92.06 71 THR B CA 1
ATOM 4315 C C . THR B 1 71 ? 15.344 22.266 -12.367 1 92.06 71 THR B C 1
ATOM 4317 O O . THR B 1 71 ? 15.086 23.469 -12.453 1 92.06 71 THR B O 1
ATOM 4320 N N . SER B 1 72 ? 14.453 21.344 -12.297 1 92.62 72 SER B N 1
ATOM 4321 C CA . SER B 1 72 ? 13.031 21.688 -12.312 1 92.62 72 SER B CA 1
ATOM 4322 C C . SER B 1 72 ? 12.227 20.719 -11.453 1 92.62 72 SER B C 1
ATOM 4324 O O . SER B 1 72 ? 12.75 19.703 -10.977 1 92.62 72 SER B O 1
ATOM 4326 N N . GLY B 1 73 ? 11.008 21.172 -11.172 1 95.19 73 GLY B N 1
ATOM 4327 C CA . GLY B 1 73 ? 10.117 20.312 -10.414 1 95.19 73 GLY B CA 1
ATOM 4328 C C . GLY B 1 73 ? 10.266 20.484 -8.914 1 95.19 73 GLY B C 1
ATOM 4329 O O . GLY B 1 73 ? 11.008 21.359 -8.453 1 95.19 73 GLY B O 1
ATOM 4330 N N . PRO B 1 74 ? 9.602 19.641 -8.203 1 97.44 74 PRO B N 1
ATOM 4331 C CA . PRO B 1 74 ? 9.555 19.781 -6.746 1 97.44 74 PRO B CA 1
ATOM 4332 C C . PRO B 1 74 ? 10.906 19.516 -6.086 1 97.44 74 PRO B C 1
ATOM 4334 O O . PRO B 1 74 ? 11.156 20 -4.984 1 97.44 74 PRO B O 1
ATOM 4337 N N . PHE B 1 75 ? 11.75 18.75 -6.75 1 97.5 75 PHE B N 1
ATOM 4338 C CA . PHE B 1 75 ? 13.047 18.422 -6.16 1 97.5 75 PHE B CA 1
ATOM 4339 C C . PHE B 1 75 ? 14.141 19.312 -6.742 1 97.5 75 PHE B C 1
ATOM 4341 O O . PHE B 1 75 ? 15.32 18.953 -6.738 1 97.5 75 PHE B O 1
ATOM 4348 N N . GLN B 1 76 ? 13.766 20.438 -7.266 1 94.94 76 GLN B N 1
ATOM 4349 C CA . GLN B 1 76 ? 14.75 21.359 -7.82 1 94.94 76 GLN B CA 1
ATOM 4350 C C . GLN B 1 76 ? 15.852 21.672 -6.812 1 94.94 76 GLN B C 1
ATOM 4352 O O . GLN B 1 76 ? 15.57 21.922 -5.637 1 94.94 76 GLN B O 1
ATOM 4357 N N . GLY B 1 77 ? 17.109 21.578 -7.285 1 94.75 77 GLY B N 1
ATOM 4358 C CA . GLY B 1 77 ? 18.25 21.875 -6.438 1 94.75 77 GLY B CA 1
ATOM 4359 C C . GLY B 1 77 ? 18.844 20.641 -5.777 1 94.75 77 GLY B C 1
ATOM 4360 O O . GLY B 1 77 ? 19.938 20.703 -5.195 1 94.75 77 GLY B O 1
ATOM 4361 N N . LEU B 1 78 ? 18.203 19.547 -5.855 1 96.62 78 LEU B N 1
ATOM 4362 C CA . LEU B 1 78 ? 18.688 18.297 -5.285 1 96.62 78 LEU B CA 1
ATOM 4363 C C . LEU B 1 78 ? 19.828 17.719 -6.129 1 96.62 78 LEU B C 1
ATOM 4365 O O . LEU B 1 78 ? 19.688 17.594 -7.348 1 96.62 78 LEU B O 1
ATOM 4369 N N . GLU B 1 79 ? 20.891 17.391 -5.504 1 95.19 79 GLU B N 1
ATOM 4370 C CA . GLU B 1 79 ? 21.984 16.719 -6.188 1 95.19 79 GLU B CA 1
ATOM 4371 C C . GLU B 1 79 ? 21.641 15.25 -6.469 1 95.19 79 GLU B C 1
ATOM 4373 O O . GLU B 1 79 ? 21.047 14.578 -5.625 1 95.19 79 GLU B O 1
ATOM 4378 N N . LEU B 1 80 ? 22.016 14.812 -7.598 1 94.38 80 LEU B N 1
ATOM 4379 C CA . LEU B 1 80 ? 21.75 13.445 -8.039 1 94.38 80 LEU B CA 1
ATOM 4380 C C . LEU B 1 80 ? 23.031 12.625 -8.094 1 94.38 80 LEU B C 1
ATOM 4382 O O . LEU B 1 80 ? 23.766 12.672 -9.086 1 94.38 80 LEU B O 1
ATOM 4386 N N . PRO B 1 81 ? 23.25 11.82 -7.129 1 93.62 81 PRO B N 1
ATOM 4387 C CA . PRO B 1 81 ? 24.469 11.016 -7.125 1 93.62 81 PRO B CA 1
ATOM 4388 C C . PRO B 1 81 ? 24.406 9.852 -8.117 1 93.62 81 PRO B C 1
ATOM 4390 O O . PRO B 1 81 ? 25.422 9.227 -8.398 1 93.62 81 PRO B O 1
ATOM 4393 N N . CYS B 1 82 ? 23.219 9.555 -8.633 1 94.19 82 CYS B N 1
ATOM 4394 C CA . CYS B 1 82 ? 23.031 8.422 -9.539 1 94.19 82 CYS B CA 1
ATOM 4395 C C . CYS B 1 82 ? 22.438 8.883 -10.859 1 94.19 82 CYS B C 1
ATOM 4397 O O . CYS B 1 82 ? 22.141 10.062 -11.047 1 94.19 82 CYS B O 1
ATOM 4399 N N . ARG B 1 83 ? 22.297 7.977 -11.734 1 92.38 83 ARG B N 1
ATOM 4400 C CA . ARG B 1 83 ? 21.828 8.289 -13.078 1 92.38 83 ARG B CA 1
ATOM 4401 C C . ARG B 1 83 ? 20.312 8.102 -13.18 1 92.38 83 ARG B C 1
ATOM 4403 O O . ARG B 1 83 ? 19.625 8.914 -13.805 1 92.38 83 ARG B O 1
ATOM 4410 N N . THR B 1 84 ? 19.812 7.086 -12.586 1 93.75 84 THR B N 1
ATOM 4411 C CA . THR B 1 84 ? 18.422 6.723 -12.766 1 93.75 84 THR B CA 1
ATOM 4412 C C . THR B 1 84 ? 17.547 7.336 -11.672 1 93.75 84 THR B C 1
ATOM 4414 O O . THR B 1 84 ? 18.031 7.613 -10.57 1 93.75 84 THR B O 1
ATOM 4417 N N . ALA B 1 85 ? 16.266 7.59 -11.945 1 95.62 85 ALA B N 1
ATOM 4418 C CA . ALA B 1 85 ? 15.297 8.078 -10.969 1 95.62 85 ALA B CA 1
ATOM 4419 C C . ALA B 1 85 ? 15.188 7.125 -9.781 1 95.62 85 ALA B C 1
ATOM 4421 O O . ALA B 1 85 ? 15.102 7.566 -8.633 1 95.62 85 ALA B O 1
ATOM 442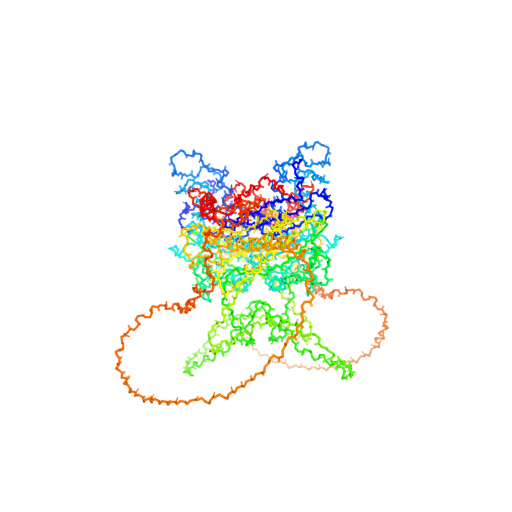2 N N . GLN B 1 86 ? 15.25 5.855 -10.078 1 96.31 86 GLN B N 1
ATOM 4423 C CA . GLN B 1 86 ? 15.102 4.828 -9.055 1 96.31 86 GLN B CA 1
ATOM 4424 C C . GLN B 1 86 ? 16.25 4.883 -8.055 1 96.31 86 GLN B C 1
ATOM 4426 O O . GLN B 1 86 ? 16.031 4.887 -6.84 1 96.31 86 GLN B O 1
ATOM 4431 N N . ALA B 1 87 ? 17.438 4.914 -8.531 1 95.94 87 ALA B N 1
ATOM 4432 C CA . ALA B 1 87 ? 18.609 4.949 -7.664 1 95.94 87 ALA B CA 1
ATOM 4433 C C . ALA B 1 87 ? 18.641 6.234 -6.84 1 95.94 87 ALA B C 1
ATOM 4435 O O . ALA B 1 87 ? 18.984 6.211 -5.656 1 95.94 87 ALA B O 1
ATOM 4436 N N . ASN B 1 88 ? 18.281 7.34 -7.465 1 96.62 88 ASN B N 1
ATOM 4437 C CA . ASN B 1 88 ? 18.266 8.609 -6.754 1 96.62 88 ASN B CA 1
ATOM 4438 C C . ASN B 1 88 ? 17.141 8.656 -5.711 1 96.62 88 ASN B C 1
ATOM 4440 O O . ASN B 1 88 ? 17.297 9.273 -4.656 1 96.62 88 ASN B O 1
ATOM 4444 N N . ALA B 1 89 ? 16.016 8.031 -6.047 1 97.81 89 ALA B N 1
ATOM 4445 C CA . ALA B 1 89 ? 14.938 7.953 -5.059 1 97.81 89 ALA B CA 1
ATOM 4446 C C . ALA B 1 89 ? 15.383 7.172 -3.826 1 97.81 89 ALA B C 1
ATOM 4448 O O . ALA B 1 89 ? 15.062 7.547 -2.697 1 97.81 89 ALA B O 1
ATOM 4449 N N . ALA B 1 90 ? 16.094 6.078 -4.047 1 96.62 90 ALA B N 1
ATOM 4450 C CA . ALA B 1 90 ? 16.656 5.324 -2.934 1 96.62 90 ALA B CA 1
ATOM 4451 C C . ALA B 1 90 ? 17.578 6.195 -2.088 1 96.62 90 ALA B C 1
ATOM 4453 O O . ALA B 1 90 ? 17.531 6.156 -0.857 1 96.62 90 ALA B O 1
ATOM 4454 N N . HIS B 1 91 ? 18.391 6.992 -2.73 1 95.88 91 HIS B N 1
ATOM 4455 C CA . HIS B 1 91 ? 19.281 7.922 -2.053 1 95.88 91 HIS B CA 1
ATOM 4456 C C . HIS B 1 91 ? 18.5 8.93 -1.218 1 95.88 91 HIS B C 1
ATOM 4458 O O . HIS B 1 91 ? 18.844 9.203 -0.069 1 95.88 91 HIS B O 1
ATOM 4464 N N . VAL B 1 92 ? 17.453 9.453 -1.79 1 97.62 92 VAL B N 1
ATOM 4465 C CA . VAL B 1 92 ? 16.625 10.43 -1.081 1 97.62 92 VAL B CA 1
ATOM 4466 C C . VAL B 1 92 ? 16.062 9.797 0.183 1 97.62 92 VAL B C 1
ATOM 4468 O O . VAL B 1 92 ? 16.141 10.375 1.269 1 97.62 92 VAL B O 1
ATOM 4471 N N . PHE B 1 93 ? 15.547 8.633 0.061 1 98.19 93 PHE B N 1
ATOM 4472 C CA . PHE B 1 93 ? 14.93 7.961 1.198 1 98.19 93 PHE B CA 1
ATOM 4473 C C . PHE B 1 93 ? 15.977 7.598 2.246 1 98.19 93 PHE B C 1
ATOM 4475 O O . PHE B 1 93 ? 15.75 7.785 3.445 1 98.19 93 PHE B O 1
ATOM 4482 N N . ARG B 1 94 ? 17.094 7.152 1.89 1 96.19 94 ARG B N 1
ATOM 4483 C CA . ARG B 1 94 ? 18.125 6.656 2.799 1 96.19 94 ARG B CA 1
ATOM 4484 C C . ARG B 1 94 ? 18.859 7.809 3.479 1 96.19 94 ARG B C 1
ATOM 4486 O O . ARG B 1 94 ? 19.141 7.746 4.676 1 96.19 94 ARG B O 1
ATOM 4493 N N . GLU B 1 95 ? 19.125 8.898 2.656 1 95.81 95 GLU B N 1
ATOM 4494 C CA . GLU B 1 95 ? 20.141 9.844 3.129 1 95.81 95 GLU B CA 1
ATOM 4495 C C . GLU B 1 95 ? 19.531 11.227 3.359 1 95.81 95 GLU B C 1
ATOM 4497 O O . GLU B 1 95 ? 20.016 11.992 4.195 1 95.81 95 GLU B O 1
ATOM 4502 N N . ILE B 1 96 ? 18.547 11.555 2.518 1 97.56 96 ILE B N 1
ATOM 4503 C CA . ILE B 1 96 ? 18.031 12.922 2.568 1 97.56 96 ILE B CA 1
ATOM 4504 C C . ILE B 1 96 ? 16.906 13.023 3.588 1 97.56 96 ILE B C 1
ATOM 4506 O O . ILE B 1 96 ? 16.844 13.977 4.367 1 97.56 96 ILE B O 1
ATOM 4510 N N . ILE B 1 97 ? 16.016 12.047 3.578 1 98.19 97 ILE B N 1
ATOM 4511 C CA . ILE B 1 97 ? 14.945 12.008 4.562 1 98.19 97 ILE B CA 1
ATOM 4512 C C . ILE B 1 97 ? 15.492 11.562 5.914 1 98.19 97 ILE B C 1
ATOM 4514 O O . ILE B 1 97 ? 16.016 10.453 6.047 1 98.19 97 ILE B O 1
ATOM 4518 N N . GLY B 1 98 ? 15.312 12.422 6.871 1 97.5 98 GLY B N 1
ATOM 4519 C CA . GLY B 1 98 ? 15.891 12.164 8.18 1 97.5 98 GLY B CA 1
ATOM 4520 C C . GLY B 1 98 ? 14.969 11.391 9.102 1 97.5 98 GLY B C 1
ATOM 4521 O O . GLY B 1 98 ? 15.43 10.656 9.977 1 97.5 98 GLY B O 1
ATOM 4522 N N . ALA B 1 99 ? 13.68 11.594 8.938 1 98.25 99 ALA B N 1
ATOM 4523 C CA . ALA B 1 99 ? 12.703 10.914 9.789 1 98.25 99 ALA B CA 1
ATOM 4524 C C . ALA B 1 99 ? 11.336 10.844 9.117 1 98.25 99 ALA B C 1
ATOM 4526 O O . ALA B 1 99 ? 11.055 11.602 8.188 1 98.25 99 ALA B O 1
ATOM 4527 N N . VAL B 1 100 ? 10.633 9.898 9.578 1 98.88 100 VAL B N 1
ATOM 4528 C CA . VAL B 1 100 ? 9.242 9.781 9.148 1 98.88 100 VAL B CA 1
ATOM 4529 C C . VAL B 1 100 ? 8.312 10.008 10.344 1 98.88 100 VAL B C 1
ATOM 4531 O O . VAL B 1 100 ? 8.383 9.289 11.336 1 98.88 100 VAL B O 1
ATOM 4534 N N . LEU B 1 101 ? 7.488 11.062 10.281 1 98.94 101 LEU B N 1
ATOM 4535 C CA . LEU B 1 101 ? 6.453 11.32 11.273 1 98.94 101 LEU B CA 1
ATOM 4536 C C . LEU B 1 101 ? 5.137 10.656 10.883 1 98.94 101 LEU B C 1
ATOM 4538 O O . LEU B 1 101 ? 4.645 10.859 9.773 1 98.94 101 LEU B O 1
ATOM 4542 N N . ILE B 1 102 ? 4.594 9.844 11.773 1 98.94 102 ILE B N 1
ATOM 4543 C CA . ILE B 1 102 ? 3.35 9.148 11.469 1 98.94 102 ILE B CA 1
ATOM 4544 C C . ILE B 1 102 ? 2.219 9.703 12.32 1 98.94 102 ILE B C 1
ATOM 4546 O O . ILE B 1 102 ? 2.311 9.719 13.555 1 98.94 102 ILE B O 1
ATOM 4550 N N . THR B 1 103 ? 1.175 10.125 11.68 1 98.88 103 THR B N 1
ATOM 4551 C CA . THR B 1 103 ? 0.063 10.75 12.391 1 98.88 103 THR B CA 1
ATOM 4552 C C . THR B 1 103 ? -0.782 9.695 13.102 1 98.88 103 THR B C 1
ATOM 4554 O O . THR B 1 103 ? -1.167 9.867 14.258 1 98.88 103 THR B O 1
ATOM 4557 N N . HIS B 1 104 ? -1.104 8.672 12.398 1 98.62 104 HIS B N 1
ATOM 4558 C CA . HIS B 1 104 ? -1.878 7.551 12.93 1 98.62 104 HIS B CA 1
ATOM 4559 C C . HIS B 1 104 ? -1.621 6.277 12.141 1 98.62 104 HIS B C 1
ATOM 4561 O O . HIS B 1 104 ? -0.976 6.312 11.086 1 98.62 104 HIS B O 1
ATOM 4567 N N . PRO B 1 105 ? -2.061 5.156 12.602 1 98.12 105 PRO B N 1
ATOM 4568 C CA . PRO B 1 105 ? -1.51 3.906 12.07 1 98.12 105 PRO B CA 1
ATOM 4569 C C . PRO B 1 105 ? -2.316 3.357 10.891 1 98.12 105 PRO B C 1
ATOM 4571 O O . PRO B 1 105 ? -2.051 2.25 10.422 1 98.12 105 PRO B O 1
ATOM 4574 N N . HIS B 1 106 ? -3.277 4.059 10.375 1 98.56 106 HIS B N 1
ATOM 4575 C CA . HIS B 1 106 ? -4.055 3.543 9.25 1 98.56 106 HIS B CA 1
ATOM 4576 C C . HIS B 1 106 ? -3.164 3.271 8.047 1 98.56 106 HIS B C 1
ATOM 4578 O O . HIS B 1 106 ? -2.174 3.973 7.828 1 98.56 106 HIS B O 1
ATOM 4584 N N . LEU B 1 107 ? -3.611 2.404 7.324 1 98.69 107 LEU B N 1
ATOM 4585 C CA . LEU B 1 107 ? -2.826 1.81 6.25 1 98.69 107 LEU B CA 1
ATOM 4586 C C . LEU B 1 107 ? -2.461 2.855 5.199 1 98.69 107 LEU B C 1
ATOM 4588 O O . LEU B 1 107 ? -1.331 2.879 4.707 1 98.69 107 LEU B O 1
ATOM 4592 N N . ASP B 1 108 ? -3.371 3.707 4.801 1 98.56 108 ASP B N 1
ATOM 4593 C CA . ASP B 1 108 ? -3.148 4.691 3.746 1 98.56 108 ASP B CA 1
ATOM 4594 C C . ASP B 1 108 ? -2.188 5.785 4.211 1 98.56 108 ASP B C 1
ATOM 4596 O O . ASP B 1 108 ? -1.877 6.707 3.453 1 98.56 108 ASP B O 1
ATOM 4600 N N . HIS B 1 109 ? -1.668 5.656 5.41 1 98.81 109 HIS B N 1
ATOM 4601 C CA . HIS B 1 109 ? -0.682 6.602 5.922 1 98.81 109 HIS B CA 1
ATOM 4602 C C . HIS B 1 109 ? 0.657 5.914 6.176 1 98.81 109 HIS B C 1
ATOM 4604 O O . HIS B 1 109 ? 1.662 6.582 6.434 1 98.81 109 HIS B O 1
ATOM 4610 N N . ILE B 1 110 ? 0.754 4.543 6.094 1 98.75 110 ILE B N 1
ATOM 4611 C CA . ILE B 1 110 ? 1.992 3.912 6.539 1 98.75 110 ILE B CA 1
ATOM 4612 C C . ILE B 1 110 ? 2.402 2.826 5.547 1 98.75 110 ILE B C 1
ATOM 4614 O O . ILE B 1 110 ? 3.514 2.295 5.621 1 98.75 110 ILE B O 1
ATOM 4618 N N . SER B 1 111 ? 1.565 2.43 4.605 1 98.69 111 SER B N 1
ATOM 4619 C CA . SER B 1 111 ? 1.823 1.282 3.742 1 98.69 111 SER B CA 1
ATOM 4620 C C . SER B 1 111 ? 3.119 1.459 2.961 1 98.69 111 SER B C 1
ATOM 4622 O O . SER B 1 111 ? 3.916 0.525 2.85 1 98.69 111 SER B O 1
ATOM 4624 N N . GLY B 1 112 ? 3.301 2.691 2.398 1 98.75 112 GLY B N 1
ATOM 4625 C CA . GLY B 1 112 ? 4.531 2.951 1.671 1 98.75 112 GLY B CA 1
ATOM 4626 C C . GLY B 1 112 ? 5.777 2.766 2.52 1 98.75 112 GLY B C 1
ATOM 4627 O O . GLY B 1 112 ? 6.738 2.129 2.086 1 98.75 112 GLY B O 1
ATOM 4628 N N . LEU B 1 113 ? 5.762 3.25 3.742 1 98.56 113 LEU B N 1
ATOM 4629 C CA . LEU B 1 113 ? 6.898 3.102 4.641 1 98.56 113 LEU B CA 1
ATOM 4630 C C . LEU B 1 113 ? 7.246 1.63 4.84 1 98.56 113 LEU B C 1
ATOM 4632 O O . LEU B 1 113 ? 8.406 1.237 4.703 1 98.56 113 LEU B O 1
ATOM 4636 N N . ALA B 1 114 ? 6.23 0.849 5.145 1 98.38 114 ALA B N 1
ATOM 4637 C CA . ALA B 1 114 ? 6.469 -0.563 5.43 1 98.38 114 ALA B CA 1
ATOM 4638 C C . ALA B 1 114 ? 7.105 -1.267 4.234 1 98.38 114 ALA B C 1
ATOM 4640 O O . ALA B 1 114 ? 8.156 -1.896 4.363 1 98.38 114 ALA B O 1
ATOM 4641 N N . ILE B 1 115 ? 6.578 -1.125 3.09 1 98.31 115 ILE B N 1
ATOM 4642 C CA . ILE B 1 115 ? 7.012 -1.834 1.891 1 98.31 115 ILE B CA 1
ATOM 4643 C C . ILE B 1 115 ? 8.383 -1.314 1.452 1 98.31 115 ILE B C 1
ATOM 4645 O O . ILE B 1 115 ? 9.188 -2.062 0.896 1 98.31 115 ILE B O 1
ATOM 4649 N N . ASN B 1 116 ? 8.688 -0.025 1.771 1 98.25 116 ASN B N 1
ATOM 4650 C CA . ASN B 1 116 ? 9.93 0.611 1.351 1 98.25 116 ASN B CA 1
ATOM 4651 C C . ASN B 1 116 ? 11.094 0.225 2.26 1 98.25 116 ASN B C 1
ATOM 4653 O O . ASN B 1 116 ? 12.258 0.392 1.892 1 98.25 116 ASN B O 1
ATOM 4657 N N . THR B 1 117 ? 10.875 -0.239 3.439 1 96.12 117 THR B N 1
ATOM 4658 C CA . THR B 1 117 ? 11.828 -0.331 4.535 1 96.12 117 THR B CA 1
ATOM 4659 C C . THR B 1 117 ? 13 -1.231 4.156 1 96.12 117 THR B C 1
ATOM 4661 O O . THR B 1 117 ? 14.141 -0.977 4.555 1 96.12 117 THR B O 1
ATOM 4664 N N . PRO B 1 118 ? 12.836 -2.273 3.289 1 93 118 PRO B N 1
ATOM 4665 C CA . PRO B 1 118 ? 13.961 -3.15 2.961 1 93 118 PRO B CA 1
ATOM 4666 C C . PRO B 1 118 ? 15.094 -2.414 2.258 1 93 118 PRO B C 1
ATOM 4668 O O . PRO B 1 118 ? 16.219 -2.926 2.189 1 93 118 PRO B O 1
ATOM 4671 N N . ILE B 1 119 ? 14.836 -1.251 1.729 1 93.69 119 ILE B N 1
ATOM 4672 C CA . ILE B 1 119 ? 15.875 -0.544 0.99 1 93.69 119 ILE B CA 1
ATOM 4673 C C . ILE B 1 119 ? 16.844 0.127 1.967 1 93.69 119 ILE B C 1
ATOM 4675 O O . ILE B 1 119 ? 17.922 0.583 1.573 1 93.69 119 ILE B O 1
ATOM 4679 N N . LEU B 1 120 ? 16.359 0.232 3.205 1 93.19 120 LEU B N 1
ATOM 4680 C CA . LEU B 1 120 ? 17.219 0.841 4.215 1 93.19 120 LEU B CA 1
ATOM 4681 C C . LEU B 1 120 ? 18.406 -0.052 4.523 1 93.19 120 LEU B C 1
ATOM 4683 O O . LEU B 1 120 ? 18.312 -1.278 4.426 1 93.19 120 LEU B O 1
ATOM 4687 N N . GLU B 1 121 ? 19.562 0.493 4.578 1 77.31 121 GLU B N 1
ATOM 4688 C CA . GLU B 1 121 ? 20.812 -0.197 4.883 1 77.31 121 GLU B CA 1
ATOM 4689 C C . GLU B 1 121 ? 21.266 0.081 6.312 1 77.31 121 GLU B C 1
ATOM 4691 O O . GLU B 1 121 ? 21.094 1.193 6.816 1 77.31 121 GLU B O 1
ATOM 4696 N N . ALA B 1 122 ? 21.828 -0.896 6.848 1 66.62 122 ALA B N 1
ATOM 4697 C CA . ALA B 1 122 ? 22.266 -0.78 8.234 1 66.62 122 ALA B CA 1
ATOM 4698 C C . ALA B 1 122 ? 23.359 0.281 8.375 1 66.62 122 ALA B C 1
ATOM 4700 O O . ALA B 1 122 ? 23.453 0.947 9.406 1 66.62 122 ALA B O 1
A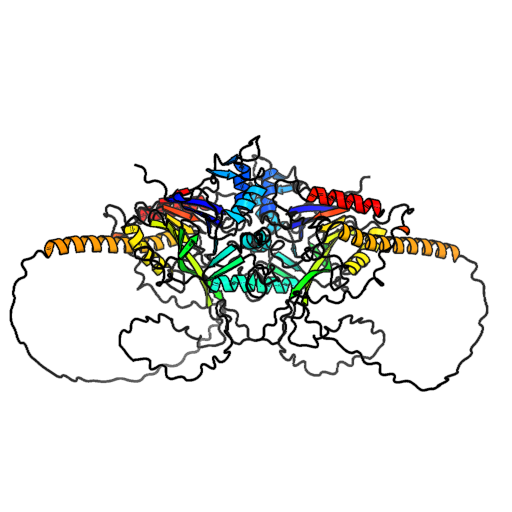TOM 4701 N N . GLY B 1 123 ? 24.047 0.53 7.371 1 68.75 123 GLY B N 1
ATOM 4702 C CA . GLY B 1 123 ? 25.203 1.409 7.488 1 68.75 123 GLY B CA 1
ATOM 4703 C C . GLY B 1 123 ? 24.828 2.848 7.785 1 68.75 123 GLY B C 1
ATOM 4704 O O . GLY B 1 123 ? 25.625 3.604 8.344 1 68.75 123 GLY B O 1
ATOM 4705 N N . ASN B 1 124 ? 23.672 3.258 7.48 1 76.88 124 ASN B N 1
ATOM 4706 C CA . ASN B 1 124 ? 23.25 4.637 7.695 1 76.88 124 ASN B CA 1
ATOM 4707 C C . ASN B 1 124 ? 22.5 4.793 9.008 1 76.88 124 ASN B C 1
ATOM 4709 O O . ASN B 1 124 ? 21.953 5.863 9.297 1 76.88 124 ASN B O 1
ATOM 4713 N N . GLY B 1 125 ? 22.516 3.789 9.789 1 86.38 125 GLY B N 1
ATOM 4714 C CA . GLY B 1 125 ? 21.719 3.82 11.008 1 86.38 125 GLY B CA 1
ATOM 4715 C C . GLY B 1 125 ? 20.234 3.611 10.75 1 86.38 125 GLY B C 1
ATOM 4716 O O . GLY B 1 125 ? 19.766 3.773 9.617 1 86.38 125 GLY B O 1
ATOM 4717 N N . PRO B 1 126 ? 19.562 3.332 11.773 1 94.75 126 PRO B N 1
ATOM 4718 C CA . PRO B 1 126 ? 18.141 3.064 11.602 1 94.75 126 PRO B CA 1
ATOM 4719 C C . PRO B 1 126 ? 17.328 4.332 11.328 1 94.75 126 PRO B C 1
ATOM 4721 O O . PRO B 1 126 ? 17.625 5.391 11.883 1 94.75 126 PRO B O 1
ATOM 4724 N N . LYS B 1 127 ? 16.422 4.312 10.438 1 96.94 127 LYS B N 1
ATOM 4725 C CA . LYS B 1 127 ? 15.531 5.422 10.109 1 96.94 127 LYS B CA 1
ATOM 4726 C C . LYS B 1 127 ? 14.547 5.691 11.242 1 96.94 127 LYS B C 1
ATOM 4728 O O . LYS B 1 127 ? 13.797 4.797 11.648 1 96.94 127 LYS B O 1
ATOM 4733 N N . PRO B 1 128 ? 14.531 6.891 11.805 1 98 128 PRO B N 1
ATOM 4734 C CA . PRO B 1 128 ? 13.578 7.211 12.867 1 98 128 PRO B CA 1
ATOM 4735 C C . PRO B 1 128 ? 12.141 7.281 12.359 1 98 128 PRO B C 1
ATOM 4737 O O . PRO B 1 128 ? 11.875 7.887 11.32 1 98 128 PRO B O 1
ATOM 4740 N N . VAL B 1 129 ? 11.297 6.613 13.039 1 98.75 129 VAL B N 1
ATOM 4741 C CA . VAL B 1 129 ? 9.844 6.734 12.906 1 98.75 129 VAL B CA 1
ATOM 4742 C C . VAL B 1 129 ? 9.258 7.34 14.18 1 98.75 129 VAL B C 1
ATOM 4744 O O . VAL B 1 129 ? 9.258 6.699 15.234 1 98.75 129 VAL B O 1
ATOM 4747 N N . ALA B 1 130 ? 8.766 8.555 14.078 1 98.75 130 ALA B N 1
ATOM 4748 C CA . ALA B 1 130 ? 8.297 9.289 15.25 1 98.75 130 ALA B CA 1
ATOM 4749 C C . ALA B 1 130 ? 6.777 9.406 15.258 1 98.75 130 ALA B C 1
ATOM 4751 O O . ALA B 1 130 ? 6.172 9.727 14.234 1 98.75 130 ALA B O 1
ATOM 4752 N N . ALA B 1 131 ? 6.184 9.133 16.344 1 98.75 131 ALA B N 1
ATOM 4753 C CA . ALA B 1 131 ? 4.738 9.219 16.531 1 98.75 131 ALA B CA 1
ATOM 4754 C C . ALA B 1 131 ? 4.375 9.148 18.016 1 98.75 131 ALA B C 1
ATOM 4756 O O . ALA B 1 131 ? 5.25 8.992 18.859 1 98.75 131 ALA B O 1
ATOM 4757 N N . LEU B 1 132 ? 3.143 9.406 18.266 1 98.12 132 LEU B N 1
ATOM 4758 C CA . LEU B 1 132 ? 2.658 9.18 19.625 1 98.12 132 LEU B CA 1
ATOM 4759 C C . LEU B 1 132 ? 2.795 7.711 20.016 1 98.12 132 LEU B C 1
ATOM 4761 O O . LEU B 1 132 ? 2.758 6.828 19.141 1 98.12 132 LEU B O 1
ATOM 4765 N N . PRO B 1 133 ? 2.932 7.41 21.281 1 97.69 133 PRO B N 1
ATOM 4766 C CA . PRO B 1 133 ? 3.186 6.039 21.734 1 97.69 133 PRO B CA 1
ATOM 4767 C C . PRO B 1 133 ? 2.102 5.062 21.281 1 97.69 133 PRO B C 1
ATOM 4769 O O . PRO B 1 133 ? 2.406 3.934 20.891 1 97.69 133 PRO B O 1
ATOM 4772 N N . SER B 1 134 ? 0.873 5.445 21.328 1 96.5 134 SER B N 1
ATOM 4773 C CA . SER B 1 134 ? -0.215 4.562 20.922 1 96.5 134 SER B CA 1
ATOM 4774 C C . SER B 1 134 ? -0.097 4.18 19.453 1 96.5 134 SER B C 1
ATOM 4776 O O . SER B 1 134 ? -0.374 3.039 19.078 1 96.5 134 SER B O 1
ATOM 4778 N N . VAL B 1 135 ? 0.348 5.105 18.656 1 98.06 135 VAL B N 1
ATOM 4779 C CA . VAL B 1 135 ? 0.502 4.883 17.219 1 98.06 135 VAL B CA 1
ATOM 4780 C C . VAL B 1 135 ? 1.641 3.896 16.969 1 98.06 135 VAL B C 1
ATOM 4782 O O . VAL B 1 135 ? 1.493 2.955 16.188 1 98.06 135 VAL B O 1
ATOM 4785 N N . LEU B 1 136 ? 2.738 4.125 17.672 1 98.38 136 LEU B N 1
ATOM 4786 C CA . LEU B 1 136 ? 3.879 3.23 17.5 1 98.38 136 LEU B CA 1
ATOM 4787 C C . LEU B 1 136 ? 3.551 1.828 18 1 98.38 136 LEU B C 1
ATOM 4789 O O . LEU B 1 136 ? 4.004 0.836 17.438 1 98.38 136 LEU B O 1
ATOM 4793 N N . SER B 1 137 ? 2.775 1.766 19.062 1 97.62 137 SER B N 1
ATOM 4794 C CA . SER B 1 137 ? 2.332 0.464 19.562 1 97.62 137 SER B CA 1
ATOM 4795 C C . SER B 1 137 ? 1.502 -0.268 18.5 1 97.62 137 SER B C 1
ATOM 4797 O O . SER B 1 137 ? 1.667 -1.474 18.312 1 97.62 137 SER B O 1
ATOM 4799 N N . ALA B 1 138 ? 0.642 0.416 17.891 1 97.31 138 ALA B N 1
ATOM 4800 C CA . ALA B 1 138 ? -0.17 -0.176 16.828 1 97.31 138 ALA B CA 1
ATOM 4801 C C . ALA B 1 138 ? 0.704 -0.67 15.68 1 97.31 138 ALA B C 1
ATOM 4803 O O . ALA B 1 138 ? 0.507 -1.777 15.172 1 97.31 138 ALA B O 1
ATOM 4804 N N . ILE B 1 139 ? 1.646 0.111 15.273 1 98.12 139 ILE B N 1
ATOM 4805 C CA . ILE B 1 139 ? 2.539 -0.24 14.172 1 98.12 139 ILE B CA 1
ATOM 4806 C C . ILE B 1 139 ? 3.355 -1.475 14.547 1 98.12 139 ILE B C 1
ATOM 4808 O O . ILE B 1 139 ? 3.488 -2.404 13.75 1 98.12 139 ILE B O 1
ATOM 4812 N N . LYS B 1 140 ? 3.828 -1.471 15.727 1 97 140 LYS B N 1
ATOM 4813 C CA . LYS B 1 140 ? 4.648 -2.572 16.219 1 97 140 LYS B CA 1
ATOM 4814 C C . LYS B 1 140 ? 3.854 -3.873 16.266 1 97 140 LYS B C 1
ATOM 4816 O O . LYS B 1 140 ? 4.355 -4.926 15.867 1 97 140 LYS B O 1
ATOM 4821 N N . ASN B 1 141 ? 2.611 -3.787 16.609 1 96.25 141 ASN B N 1
ATOM 4822 C CA . ASN B 1 141 ? 1.843 -4.988 16.906 1 96.25 141 ASN B CA 1
ATOM 4823 C C . ASN B 1 141 ? 1.048 -5.465 15.695 1 96.25 141 ASN B C 1
ATOM 4825 O O . ASN B 1 141 ? 0.676 -6.637 15.609 1 96.25 141 ASN B O 1
ATOM 4829 N N . HIS B 1 142 ? 0.862 -4.586 14.797 1 97.56 142 HIS B N 1
ATOM 4830 C CA . HIS B 1 142 ? -0.074 -4.973 13.75 1 97.56 142 HIS B CA 1
ATOM 4831 C C . HIS B 1 142 ? 0.557 -4.824 12.367 1 97.56 142 HIS B C 1
ATOM 4833 O O . HIS B 1 142 ? 0.013 -5.316 11.375 1 97.56 142 HIS B O 1
ATOM 4839 N N . MET B 1 143 ? 1.644 -4.191 12.266 1 97.75 143 MET B N 1
ATOM 4840 C CA . MET B 1 143 ? 2.275 -4.004 10.961 1 97.75 143 MET B CA 1
ATOM 4841 C C . MET B 1 143 ? 3.627 -4.711 10.906 1 97.75 143 MET B C 1
ATOM 4843 O O . MET B 1 143 ? 3.77 -5.734 10.234 1 97.75 143 MET B O 1
ATOM 4847 N N . PHE B 1 144 ? 4.551 -4.176 11.742 1 97.06 144 PHE B N 1
ATOM 4848 C CA . PHE B 1 144 ? 5.867 -4.797 11.82 1 97.06 144 PHE B CA 1
ATOM 4849 C C . PHE B 1 144 ? 5.879 -5.914 12.852 1 97.06 144 PHE B C 1
ATOM 4851 O O . PHE B 1 144 ? 6.617 -5.852 13.836 1 97.06 144 PHE B O 1
ATOM 4858 N N . ASN B 1 145 ? 5.117 -6.988 12.555 1 95.25 145 ASN B N 1
ATOM 4859 C CA . ASN B 1 145 ? 4.82 -8 13.562 1 95.25 145 ASN B CA 1
ATOM 4860 C C . ASN B 1 145 ? 5.16 -9.406 13.062 1 95.25 145 ASN B C 1
ATOM 4862 O O . ASN B 1 145 ? 4.684 -10.398 13.617 1 95.25 145 ASN B O 1
ATOM 4866 N N . ASP B 1 146 ? 5.824 -9.539 11.914 1 94.06 146 ASP B N 1
ATOM 4867 C CA . ASP B 1 146 ? 6.289 -10.789 11.312 1 94.06 146 ASP B CA 1
ATOM 4868 C C . ASP B 1 146 ? 5.121 -11.586 10.734 1 94.06 146 ASP B C 1
ATOM 4870 O O . ASP B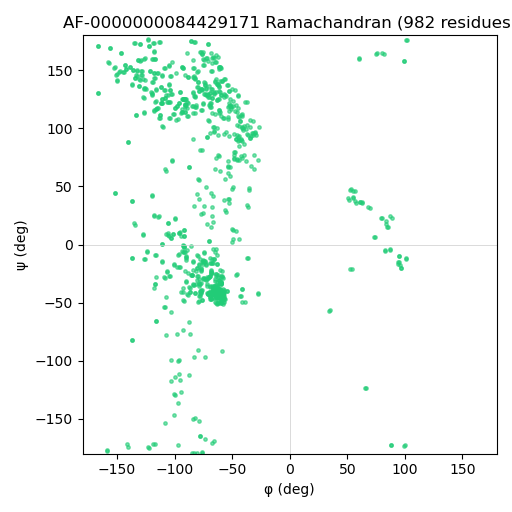 1 146 ? 5.285 -12.75 10.375 1 94.06 146 ASP B O 1
ATOM 4874 N N . VAL B 1 147 ? 3.914 -11.023 10.719 1 95.06 147 VAL B N 1
ATOM 4875 C CA . VAL B 1 147 ? 2.75 -11.648 10.094 1 95.06 147 VAL B CA 1
ATOM 4876 C C . VAL B 1 147 ? 2.371 -10.883 8.828 1 95.06 147 VAL B C 1
ATOM 4878 O O . VAL B 1 147 ? 2.33 -11.453 7.738 1 95.06 147 VAL B O 1
ATOM 4881 N N . ILE B 1 148 ? 2.197 -9.578 9.055 1 97.62 148 ILE B N 1
ATOM 4882 C CA . ILE B 1 148 ? 1.816 -8.734 7.926 1 97.62 148 ILE B CA 1
ATOM 4883 C C . ILE B 1 148 ? 3.068 -8.266 7.188 1 97.62 148 ILE B C 1
ATOM 4885 O O . ILE B 1 148 ? 3.084 -8.211 5.953 1 97.62 148 ILE B O 1
ATOM 4889 N N . TRP B 1 149 ? 4.043 -7.93 8.008 1 97.06 149 TRP B N 1
ATOM 4890 C CA . TRP B 1 149 ? 5.34 -7.488 7.504 1 97.06 149 TRP B CA 1
ATOM 4891 C C . TRP B 1 149 ? 6.453 -7.852 8.484 1 97.06 149 TRP B C 1
ATOM 4893 O O . TRP B 1 149 ? 6.23 -7.906 9.695 1 97.06 149 TRP B O 1
ATOM 4903 N N . PRO B 1 150 ? 7.684 -8.18 8.031 1 94.81 150 PRO B N 1
ATOM 4904 C CA . PRO B 1 150 ? 8.758 -8.516 8.969 1 94.81 150 PRO B CA 1
ATOM 4905 C C . PRO B 1 150 ? 9.031 -7.395 9.977 1 94.81 150 PRO B C 1
ATOM 4907 O O . PRO B 1 150 ? 8.906 -6.215 9.641 1 94.81 150 PRO B O 1
ATOM 4910 N N . ASN B 1 151 ? 9.336 -7.777 11.227 1 95.31 151 ASN B N 1
ATOM 4911 C CA . ASN B 1 151 ? 9.797 -6.785 12.195 1 95.31 151 ASN B CA 1
ATOM 4912 C C . ASN B 1 151 ? 11.156 -6.211 11.805 1 95.31 151 ASN B C 1
ATOM 4914 O O . ASN B 1 151 ? 12.195 -6.801 12.109 1 95.31 151 ASN B O 1
ATOM 4918 N N . LEU B 1 152 ? 11.156 -5.059 11.25 1 94.69 152 LEU B N 1
ATOM 4919 C CA . LEU B 1 152 ? 12.391 -4.445 10.773 1 94.69 152 LEU B CA 1
ATOM 4920 C C . LEU B 1 152 ? 12.836 -3.324 11.703 1 94.69 152 LEU B C 1
ATOM 4922 O O . LEU B 1 152 ? 13.75 -2.564 11.367 1 94.69 152 LEU B O 1
ATOM 4926 N N . SER B 1 153 ? 12.164 -3.221 12.812 1 95.88 153 SER B N 1
ATOM 4927 C CA . SER B 1 153 ? 12.547 -2.23 13.812 1 95.88 153 SER B CA 1
ATOM 4928 C C . SER B 1 153 ? 13.672 -2.746 14.695 1 95.88 153 SER B C 1
ATOM 4930 O O . SER B 1 153 ? 14.133 -3.879 14.531 1 95.88 153 SER B O 1
ATOM 4932 N N . ASP B 1 154 ? 14.172 -1.878 15.57 1 94.75 154 ASP B N 1
ATOM 4933 C CA . ASP B 1 154 ? 15.234 -2.27 16.5 1 94.75 154 ASP B CA 1
ATOM 4934 C C . ASP B 1 154 ? 14.648 -2.766 17.812 1 94.75 154 ASP B C 1
ATOM 4936 O O . ASP B 1 154 ? 15.375 -2.902 18.812 1 94.75 154 ASP B O 1
ATOM 4940 N N . GLU B 1 155 ? 13.398 -3 17.844 1 95.25 155 GLU B N 1
ATOM 4941 C CA . GLU B 1 155 ? 12.758 -3.514 19.047 1 95.25 155 GLU B CA 1
ATOM 4942 C C . GLU B 1 155 ? 12.328 -4.969 18.875 1 95.25 155 GLU B C 1
ATOM 4944 O O . GLU B 1 155 ? 12.102 -5.418 17.75 1 95.25 155 GLU B O 1
ATOM 4949 N N . ASP B 1 156 ? 12.266 -5.754 19.984 1 91.62 156 ASP B N 1
ATOM 4950 C CA . ASP B 1 156 ? 11.742 -7.113 20.062 1 91.62 156 ASP B CA 1
ATOM 4951 C C . ASP B 1 156 ? 12.453 -8.039 19.078 1 91.62 156 ASP B C 1
ATOM 4953 O O . ASP B 1 156 ? 11.812 -8.82 18.375 1 91.62 156 ASP B O 1
ATOM 4957 N N . GLY B 1 157 ? 13.742 -7.836 18.906 1 90.19 157 GLY B N 1
ATOM 4958 C CA . GLY B 1 157 ? 14.547 -8.734 18.094 1 90.19 157 GLY B CA 1
ATOM 4959 C C . GLY B 1 157 ? 14.406 -8.484 16.594 1 90.19 157 GLY B C 1
ATOM 4960 O O . GLY B 1 157 ? 14.617 -9.391 15.789 1 90.19 157 GLY B O 1
ATOM 4961 N N . GLY B 1 158 ? 14.008 -7.316 16.281 1 92.25 158 GLY B N 1
ATOM 4962 C CA . GLY B 1 158 ? 13.852 -6.992 14.867 1 92.25 158 GLY B CA 1
ATOM 4963 C C . GLY B 1 158 ? 15.172 -6.73 14.164 1 92.25 158 GLY B C 1
ATOM 4964 O O . GLY B 1 158 ? 16.234 -6.848 14.773 1 92.25 158 GLY B O 1
ATOM 4965 N N . ALA B 1 159 ? 15.18 -6.414 12.914 1 91.12 159 ALA B N 1
ATOM 4966 C CA . ALA B 1 159 ? 16.359 -6.309 12.055 1 91.12 159 ALA B CA 1
ATOM 4967 C C . ALA B 1 159 ? 17.109 -5.012 12.312 1 91.12 159 ALA B C 1
ATOM 4969 O O . ALA B 1 159 ? 18.266 -4.863 11.898 1 91.12 159 ALA B O 1
ATOM 4970 N N . GLY B 1 160 ? 16.422 -3.988 12.875 1 94.25 160 GLY B N 1
ATOM 4971 C CA . GLY B 1 160 ? 17.094 -2.773 13.289 1 94.25 160 GLY B CA 1
ATOM 4972 C C . GLY B 1 160 ? 17.219 -1.743 12.188 1 94.25 160 GLY B C 1
ATOM 4973 O O . GLY B 1 160 ? 18.125 -0.904 12.211 1 94.25 160 GLY B O 1
ATOM 4974 N N . LEU B 1 161 ? 16.375 -1.765 11.203 1 95.94 161 LEU B N 1
ATOM 4975 C CA . LEU B 1 161 ? 16.391 -0.809 10.102 1 95.94 161 LEU B CA 1
ATOM 4976 C C . LEU B 1 161 ? 15.617 0.451 10.461 1 95.94 161 LEU B C 1
ATOM 4978 O O . LEU B 1 161 ? 15.852 1.517 9.883 1 95.94 161 LEU B O 1
ATOM 4982 N N . LEU B 1 162 ? 14.656 0.3 11.375 1 96.75 162 LEU B N 1
ATOM 4983 C CA . LEU B 1 162 ? 13.859 1.406 11.891 1 96.75 162 LEU B CA 1
ATOM 4984 C C . LEU B 1 162 ? 14.07 1.566 13.391 1 96.75 162 LEU B C 1
ATOM 4986 O O . LEU B 1 162 ? 14.328 0.588 14.094 1 96.75 162 LEU B O 1
ATOM 4990 N N . THR B 1 163 ? 14 2.781 13.852 1 97.5 163 THR B N 1
ATOM 4991 C CA . THR B 1 163 ? 13.953 3.059 15.281 1 97.5 163 THR B CA 1
ATOM 4992 C C . THR B 1 163 ? 12.734 3.896 15.641 1 97.5 163 THR B C 1
ATOM 4994 O O . THR B 1 163 ? 12.406 4.855 14.938 1 97.5 163 THR B O 1
ATOM 4997 N N . TYR B 1 164 ? 12.016 3.504 16.719 1 98.12 164 TYR B N 1
ATOM 4998 C CA . TYR B 1 164 ? 10.797 4.195 17.125 1 98.12 164 TYR B CA 1
ATOM 4999 C C . TYR B 1 164 ? 11.109 5.348 18.078 1 98.12 164 TYR B C 1
ATOM 5001 O O . TYR B 1 164 ? 11.766 5.152 19.094 1 98.12 164 TYR B O 1
ATOM 5009 N N . GLN B 1 165 ? 10.711 6.477 17.672 1 98 165 GLN B N 1
ATOM 5010 C CA . GLN B 1 165 ? 10.797 7.645 18.547 1 98 165 GLN B CA 1
ATOM 5011 C C . GLN B 1 165 ? 9.43 8.016 19.125 1 98 165 GLN B C 1
ATOM 5013 O O . GLN B 1 165 ? 8.578 8.555 18.406 1 98 165 GLN B O 1
ATOM 5018 N N . ARG B 1 166 ? 9.242 7.785 20.391 1 97.75 166 ARG B N 1
ATOM 5019 C CA . ARG B 1 166 ? 7.973 8.062 21.062 1 97.75 166 ARG B CA 1
ATOM 5020 C C . ARG B 1 166 ? 7.879 9.539 21.453 1 97.75 166 ARG B C 1
ATOM 5022 O O . ARG B 1 166 ? 8.625 10 22.328 1 97.75 166 ARG B O 1
ATOM 5029 N N . LEU B 1 167 ? 6.984 10.234 20.844 1 97.81 167 LEU B N 1
ATOM 5030 C CA . LEU B 1 167 ? 6.793 11.656 21.109 1 97.81 167 LEU B CA 1
ATOM 5031 C C . LEU B 1 167 ? 5.898 11.867 22.328 1 97.81 167 LEU B C 1
ATOM 5033 O O . LEU B 1 167 ? 5.047 11.023 22.625 1 97.81 167 LEU B O 1
ATOM 5037 N N . VAL B 1 168 ? 6.113 12.938 22.953 1 96.75 168 VAL B N 1
ATOM 5038 C CA . VAL B 1 168 ? 5.27 13.328 24.094 1 96.75 168 VAL B CA 1
ATOM 5039 C C . VAL B 1 168 ? 4.133 14.227 23.594 1 96.75 168 VAL B C 1
ATOM 5041 O O . VAL B 1 168 ? 4.371 15.242 22.938 1 96.75 168 VAL B O 1
ATOM 5044 N N . GLU B 1 169 ? 2.92 13.797 23.922 1 95.75 169 GLU B N 1
ATOM 5045 C CA . GLU B 1 169 ? 1.758 14.602 23.562 1 95.75 169 GLU B CA 1
ATOM 5046 C C . GLU B 1 169 ? 1.872 16.016 24.109 1 95.75 169 GLU B C 1
ATOM 5048 O O . GLU B 1 169 ? 2.127 16.203 25.297 1 95.75 169 GLU B O 1
ATOM 5053 N N . GLY B 1 170 ? 1.714 17.016 23.297 1 94.38 170 GLY B N 1
ATOM 5054 C CA . GLY B 1 170 ? 1.794 18.406 23.703 1 94.38 170 GLY B CA 1
ATOM 5055 C C . GLY B 1 170 ? 3.217 18.922 23.766 1 94.38 170 GLY B C 1
ATOM 5056 O O . GLY B 1 170 ? 3.436 20.109 24.016 1 94.38 170 GLY B O 1
ATOM 5057 N N . GLY B 1 171 ? 4.145 18.047 23.547 1 93.38 171 GLY B N 1
ATOM 5058 C CA . GLY B 1 171 ? 5.543 18.453 23.609 1 93.38 171 GLY B CA 1
ATOM 5059 C C . GLY B 1 171 ? 6.199 18.109 24.938 1 93.38 171 GLY B C 1
ATOM 5060 O O . GLY B 1 171 ? 5.52 17.906 25.938 1 93.38 171 GLY B O 1
ATOM 5061 N N . ASN B 1 172 ? 7.473 18.031 24.875 1 88.81 172 ASN B N 1
ATOM 5062 C CA . ASN B 1 172 ? 8.258 17.797 26.078 1 88.81 172 ASN B CA 1
ATOM 5063 C C . ASN B 1 172 ? 8.75 19.094 26.688 1 88.81 172 ASN B C 1
ATOM 5065 O O . ASN B 1 172 ? 9.648 19.75 26.156 1 88.81 172 ASN B O 1
ATOM 5069 N N . PRO B 1 173 ? 8.289 19.453 27.844 1 85.75 173 PRO B N 1
ATOM 5070 C CA . PRO B 1 173 ? 8.609 20.75 28.438 1 85.75 173 PRO B CA 1
ATOM 5071 C C . PRO B 1 173 ? 10.086 20.891 28.812 1 85.75 173 PRO B C 1
ATOM 5073 O O . PRO B 1 173 ? 10.57 22 29.031 1 85.75 173 PRO B O 1
ATOM 5076 N N . ARG B 1 174 ? 10.758 19.766 28.859 1 88.94 174 ARG B N 1
ATOM 5077 C CA . ARG B 1 174 ? 12.164 19.797 29.234 1 88.94 174 ARG B CA 1
ATOM 5078 C C . ARG B 1 174 ? 13.039 20.203 28.062 1 88.94 174 ARG B C 1
ATOM 5080 O O . ARG B 1 174 ? 14.234 20.484 28.219 1 88.94 174 ARG B O 1
ATOM 5087 N N . PHE B 1 175 ? 12.367 20.25 26.922 1 88.25 175 PHE B N 1
ATOM 5088 C CA . PHE B 1 175 ? 13.156 20.547 25.734 1 88.25 175 PHE B CA 1
ATOM 5089 C C . PHE B 1 175 ? 12.812 21.922 25.188 1 88.25 175 PHE B C 1
ATOM 5091 O O . PHE B 1 175 ? 11.664 22.359 25.266 1 88.25 175 PHE B O 1
ATOM 5098 N N . GLY B 1 176 ? 13.828 22.547 24.672 1 85.88 176 GLY B N 1
ATOM 5099 C CA . GLY B 1 176 ? 13.617 23.828 24.031 1 85.88 176 GLY B CA 1
ATOM 5100 C C . GLY B 1 176 ? 13.555 24.984 25.016 1 85.88 176 GLY B C 1
ATOM 5101 O O . GLY B 1 176 ? 13.492 24.766 26.219 1 85.88 176 GLY B O 1
ATOM 5102 N N . ARG B 1 177 ? 13.695 26.234 24.484 1 85.88 177 ARG B N 1
ATOM 5103 C CA . ARG B 1 177 ? 13.594 27.484 25.234 1 85.88 177 ARG B CA 1
ATOM 5104 C C . ARG B 1 177 ? 12.727 28.5 24.5 1 85.88 177 ARG B C 1
ATOM 5106 O O . ARG B 1 177 ? 12.633 28.469 23.266 1 85.88 177 ARG B O 1
ATOM 5113 N N . GLY B 1 178 ? 11.992 29.219 25.281 1 87.5 178 GLY B N 1
ATOM 5114 C CA . GLY B 1 178 ? 11.188 30.266 24.656 1 87.5 178 GLY B CA 1
ATOM 5115 C C . GLY B 1 178 ? 10.102 29.734 23.75 1 87.5 178 GLY B C 1
ATOM 5116 O O . GLY B 1 178 ? 9.336 28.859 24.141 1 87.5 178 GLY B O 1
ATOM 5117 N N . ASP B 1 179 ? 10.172 30.203 22.484 1 86.06 179 ASP B N 1
ATOM 5118 C CA . ASP B 1 179 ? 9.141 29.859 21.5 1 86.06 179 ASP B CA 1
ATOM 5119 C C . ASP B 1 179 ? 9.289 28.406 21.047 1 86.06 179 ASP B C 1
ATOM 5121 O O . ASP B 1 179 ? 8.359 27.844 20.469 1 86.06 179 ASP B O 1
ATOM 5125 N N . SER B 1 180 ? 10.422 27.797 21.328 1 89.94 180 SER B N 1
ATOM 5126 C CA . SER B 1 180 ? 10.68 26.438 20.875 1 89.94 180 SER B CA 1
ATOM 5127 C C . SER B 1 180 ? 10.469 25.438 22.016 1 89.94 180 SER B C 1
ATOM 5129 O O . SER B 1 180 ? 10.797 24.25 21.875 1 89.94 180 SER B O 1
ATOM 5131 N N . ARG B 1 181 ? 9.93 25.906 23.109 1 92.31 181 ARG B N 1
ATOM 5132 C CA . ARG B 1 181 ? 9.672 25.031 24.25 1 92.31 181 ARG B CA 1
ATOM 5133 C C . ARG B 1 181 ? 8.727 23.891 23.844 1 92.31 181 ARG B C 1
ATOM 5135 O O . ARG B 1 181 ? 7.699 24.141 23.219 1 92.31 181 ARG B O 1
ATOM 5142 N N . GLY B 1 182 ? 9.133 22.672 24.156 1 95.06 182 GLY B N 1
ATOM 5143 C CA . GLY B 1 182 ? 8.305 21.5 23.891 1 95.06 182 GLY B CA 1
ATOM 5144 C C . GLY B 1 182 ? 8.625 20.828 22.562 1 95.06 182 GLY B C 1
ATOM 5145 O O . GLY B 1 182 ? 8.211 19.703 22.312 1 95.06 182 GLY B O 1
ATOM 5146 N N . TYR B 1 183 ? 9.359 21.547 21.719 1 97.19 183 TYR B N 1
ATOM 5147 C CA . TYR B 1 183 ? 9.711 21 20.406 1 97.19 183 TYR B CA 1
ATOM 5148 C C . TYR B 1 183 ? 10.93 20.094 20.5 1 97.19 183 TYR B C 1
ATOM 5150 O O . TYR B 1 183 ? 11.82 20.328 21.328 1 97.19 183 TYR B O 1
ATOM 5158 N N . VAL B 1 184 ? 10.93 19.094 19.719 1 96.62 184 VAL B N 1
ATOM 5159 C CA . VAL B 1 184 ? 12.086 18.203 19.578 1 96.62 184 VAL B CA 1
ATOM 5160 C C . VAL B 1 184 ? 12.57 18.234 18.125 1 96.62 184 VAL B C 1
ATOM 5162 O O . VAL B 1 184 ? 11.828 18.625 17.219 1 96.62 184 VAL B O 1
ATOM 5165 N N . ARG B 1 185 ? 13.742 17.859 17.938 1 96.06 185 ARG B N 1
ATOM 5166 C CA . ARG B 1 185 ? 14.305 17.844 16.594 1 96.06 185 ARG B CA 1
ATOM 5167 C C . ARG B 1 185 ? 13.625 16.781 15.734 1 96.06 185 ARG B C 1
ATOM 5169 O O . ARG B 1 185 ? 13.523 15.617 16.141 1 96.06 185 ARG B O 1
ATOM 5176 N N . ALA B 1 186 ? 13.141 17.156 14.625 1 97.38 186 ALA B N 1
ATOM 5177 C CA . ALA B 1 186 ? 12.578 16.219 13.648 1 97.38 186 ALA B CA 1
ATOM 5178 C C . ALA B 1 186 ? 13.633 15.789 12.641 1 97.38 186 ALA B C 1
ATOM 5180 O O . ALA B 1 186 ? 13.75 14.602 12.32 1 97.38 186 ALA B O 1
ATOM 5181 N N . CYS B 1 187 ? 14.328 16.641 12.109 1 97.81 187 CYS B N 1
ATOM 5182 C CA . CYS B 1 187 ? 15.469 16.484 11.219 1 97.81 187 CYS B CA 1
ATOM 5183 C C . CYS B 1 187 ? 16.328 17.734 11.203 1 97.81 187 CYS B C 1
ATOM 5185 O O . CYS B 1 187 ? 16.109 18.656 11.984 1 97.81 187 CYS B O 1
ATOM 5187 N N . ASN B 1 188 ? 17.391 17.703 10.352 1 97.56 188 ASN B N 1
ATOM 5188 C CA . ASN B 1 188 ? 18.188 18.922 10.227 1 97.56 188 ASN B CA 1
ATOM 5189 C C . ASN B 1 188 ? 17.359 20.078 9.703 1 97.56 188 ASN B C 1
ATOM 5191 O O . ASN B 1 188 ? 16.734 19.984 8.641 1 97.56 188 ASN B O 1
ATOM 5195 N N . GLY B 1 189 ? 17.203 21.094 10.555 1 97.94 189 GLY B N 1
ATOM 5196 C CA . GLY B 1 189 ? 16.531 22.312 10.148 1 97.94 189 GLY B CA 1
ATOM 5197 C C . GLY B 1 189 ? 15.094 22.406 10.633 1 97.94 189 GLY B C 1
ATOM 5198 O O . GLY B 1 189 ? 14.484 23.469 10.578 1 97.94 189 GLY B O 1
ATOM 5199 N N . LEU B 1 190 ? 14.594 21.281 11.125 1 98.38 190 LEU B N 1
ATOM 5200 C CA . LEU B 1 190 ? 13.195 21.281 11.523 1 98.38 190 LEU B CA 1
ATOM 5201 C C . LEU B 1 190 ? 13.031 20.719 12.93 1 98.38 190 LEU B C 1
ATOM 5203 O O . LEU B 1 190 ? 13.703 19.75 13.297 1 98.38 190 LEU B O 1
ATOM 5207 N N . MET B 1 191 ? 12.133 21.328 13.641 1 97.69 191 MET B N 1
ATOM 5208 C CA . MET B 1 191 ? 11.672 20.828 14.938 1 97.69 191 MET B CA 1
ATOM 5209 C C . MET B 1 191 ? 10.188 20.484 14.891 1 97.69 191 MET B C 1
ATOM 5211 O O . MET B 1 191 ? 9.461 20.938 14.008 1 97.69 191 MET B O 1
ATOM 5215 N N . THR B 1 192 ? 9.789 19.625 15.867 1 98.19 192 THR B N 1
ATOM 5216 C CA . THR B 1 192 ? 8.383 19.234 15.805 1 98.19 192 THR B CA 1
ATOM 5217 C C . THR B 1 192 ? 7.809 19.078 17.219 1 98.19 192 THR B C 1
ATOM 5219 O O . THR B 1 192 ? 8.547 18.859 18.172 1 98.19 192 THR B O 1
ATOM 5222 N N . LYS B 1 193 ? 6.594 19.375 17.281 1 97.06 193 LYS B N 1
ATOM 5223 C CA . LYS B 1 193 ? 5.699 19.094 18.406 1 97.06 193 LYS B CA 1
ATOM 5224 C C . LYS B 1 193 ? 4.383 18.484 17.922 1 97.06 193 LYS B C 1
ATOM 5226 O O . LYS B 1 193 ? 3.902 18.828 16.828 1 97.06 193 LYS B O 1
ATOM 5231 N N . CYS B 1 194 ? 3.859 17.578 18.75 1 96.88 194 CYS B N 1
ATOM 5232 C CA . CYS B 1 194 ? 2.699 16.828 18.281 1 96.88 194 CYS B CA 1
ATOM 5233 C C . CYS B 1 194 ? 1.548 16.922 19.281 1 96.88 194 CYS B C 1
ATOM 5235 O O . CYS B 1 194 ? 1.759 16.844 20.484 1 96.88 194 CYS B O 1
ATOM 5237 N N . LEU B 1 195 ? 0.343 17.188 18.812 1 98 195 LEU B N 1
ATOM 5238 C CA . LEU B 1 195 ? -0.875 17.141 19.609 1 98 195 LEU B CA 1
ATOM 5239 C C . LEU B 1 195 ? -1.835 16.078 19.078 1 98 195 LEU B C 1
ATOM 5241 O O . LEU B 1 195 ? -1.945 15.891 17.859 1 98 195 LEU B O 1
ATOM 5245 N N . SER B 1 196 ? -2.52 15.422 19.969 1 97.56 196 SER B N 1
ATOM 5246 C CA . SER B 1 196 ? -3.457 14.367 19.594 1 97.56 196 SER B CA 1
ATOM 5247 C C . SER B 1 196 ? -4.777 14.945 19.109 1 97.56 196 SER B C 1
ATOM 5249 O O . SER B 1 196 ? -5.258 15.945 19.656 1 97.56 196 SER B O 1
ATOM 5251 N N . VAL B 1 197 ? -5.324 14.359 18.078 1 98.06 197 VAL B N 1
ATOM 5252 C CA . VAL B 1 197 ? -6.66 14.68 17.594 1 98.06 197 VAL B CA 1
ATOM 5253 C C . VAL B 1 197 ? -7.469 13.398 17.422 1 98.06 197 VAL B C 1
ATOM 5255 O O . VAL B 1 197 ? -6.938 12.297 17.562 1 98.06 197 VAL B O 1
ATOM 5258 N N . SER B 1 198 ? -8.75 13.602 17.125 1 96.69 198 SER B N 1
ATOM 5259 C CA . SER B 1 198 ? -9.633 12.445 17 1 96.69 198 SER B CA 1
ATOM 5260 C C . SER B 1 198 ? -9.93 12.133 15.539 1 96.69 198 SER B C 1
ATOM 5262 O O . SER B 1 198 ? -10.219 13.039 14.75 1 96.69 198 SER B O 1
ATOM 5264 N N . HIS B 1 199 ? -9.805 10.859 15.195 1 96.69 199 HIS B N 1
ATOM 5265 C CA . HIS B 1 199 ? -10.109 10.367 13.859 1 96.69 199 HIS B CA 1
ATOM 5266 C C . HIS B 1 199 ? -11.219 9.312 13.906 1 96.69 199 HIS B C 1
ATOM 5268 O O . HIS B 1 199 ? -11.078 8.234 13.328 1 96.69 199 HIS B O 1
ATOM 5274 N N . GLY B 1 200 ? -12.227 9.586 14.695 1 92.69 200 GLY B N 1
ATOM 5275 C CA . GLY B 1 200 ? -13.352 8.68 14.805 1 92.69 200 GLY B CA 1
ATOM 5276 C C . GLY B 1 200 ? -13.281 7.789 16.031 1 92.69 200 GLY B C 1
ATOM 5277 O O . GLY B 1 200 ? -12.508 8.055 16.953 1 92.69 200 GLY B O 1
ATOM 5278 N N . ARG B 1 201 ? -14.258 6.844 16.062 1 87.12 201 ARG B N 1
ATOM 5279 C CA . ARG B 1 201 ? -14.344 5.938 17.203 1 87.12 201 ARG B CA 1
ATOM 5280 C C . ARG B 1 201 ? -14.398 4.484 16.75 1 87.12 201 ARG B C 1
ATOM 5282 O O . ARG B 1 201 ? -14.82 4.199 15.625 1 87.12 201 ARG B O 1
ATOM 5289 N N . CYS B 1 202 ? -13.805 3.684 17.547 1 79.38 202 CYS B N 1
ATOM 5290 C CA . CYS B 1 202 ? -13.844 2.258 17.234 1 79.38 202 CYS B CA 1
ATOM 5291 C C . CYS B 1 202 ? -14.219 1.45 18.484 1 79.38 202 CYS B C 1
ATOM 5293 O O . CYS B 1 202 ? -14.055 1.92 19.609 1 79.38 202 CYS B O 1
ATOM 5295 N N . LYS B 1 203 ? -14.898 0.28 18.188 1 71.44 203 LYS B N 1
ATOM 5296 C CA . LYS B 1 203 ? -15.258 -0.629 19.266 1 71.44 203 LYS B CA 1
ATOM 5297 C C . LYS B 1 203 ? -14.016 -1.3 19.859 1 71.44 203 LYS B C 1
ATOM 5299 O O . LYS B 1 203 ? -13.109 -1.693 19.125 1 71.44 203 LYS B O 1
ATOM 5304 N N . GLN B 1 204 ? -13.812 -1.062 21.031 1 61.66 204 GLN B N 1
ATOM 5305 C CA . GLN B 1 204 ? -12.703 -1.759 21.656 1 61.66 204 GLN B CA 1
ATOM 5306 C C . GLN B 1 204 ? -13.008 -3.246 21.828 1 61.66 204 GLN B C 1
ATOM 5308 O O . GLN B 1 204 ? -14.102 -3.617 22.25 1 61.66 204 GLN B O 1
ATOM 5313 N N . ARG B 1 205 ? -12.383 -4.016 21.016 1 54.5 205 ARG B N 1
ATOM 5314 C CA . ARG B 1 205 ? -12.609 -5.457 21.109 1 54.5 205 ARG B CA 1
ATOM 5315 C C . ARG B 1 205 ? -12.203 -5.98 22.484 1 54.5 205 ARG B C 1
ATOM 5317 O O . ARG B 1 205 ? -11.148 -5.625 23.016 1 54.5 205 ARG B O 1
ATOM 5324 N N . TYR B 1 206 ? -13.242 -6.473 23.297 1 44.59 206 TYR B N 1
ATOM 5325 C CA . TYR B 1 206 ? -13.008 -7.211 24.531 1 44.59 206 TYR B CA 1
ATOM 5326 C C . TYR B 1 206 ? -12.336 -8.547 24.25 1 44.59 206 TYR B C 1
ATOM 5328 O O . TYR B 1 206 ? -12.812 -9.32 23.406 1 44.59 206 TYR B O 1
ATOM 5336 N N . HIS B 1 207 ? -10.984 -8.602 24.391 1 42.06 207 HIS B N 1
ATOM 5337 C CA . HIS B 1 207 ? -10.453 -9.961 24.344 1 42.06 207 HIS B CA 1
ATOM 5338 C C . HIS B 1 207 ? -10.812 -10.734 25.609 1 42.06 207 HIS B C 1
ATOM 5340 O O . HIS B 1 207 ? -10.328 -10.406 26.703 1 42.06 207 HIS B O 1
ATOM 5346 N N . PRO B 1 208 ? -11.883 -11.422 25.578 1 37.94 208 PRO B N 1
ATOM 5347 C CA . PRO B 1 208 ? -12.305 -12.141 26.781 1 37.94 208 PRO B CA 1
ATOM 5348 C C . PRO B 1 208 ? -11.133 -12.812 27.516 1 37.94 208 PRO B C 1
ATOM 5350 O O . PRO B 1 208 ? -11.203 -13.047 28.719 1 37.94 208 PRO B O 1
ATOM 5353 N N . GLU B 1 209 ? -10.227 -13.336 26.719 1 36.44 209 GLU B N 1
ATOM 5354 C CA . GLU B 1 209 ? -9.195 -14.094 27.422 1 36.44 209 GLU B CA 1
ATOM 5355 C C . GLU B 1 209 ? -8.406 -13.203 28.375 1 36.44 209 GLU B C 1
ATOM 5357 O O . GLU B 1 209 ? -7.941 -13.664 29.422 1 36.44 209 GLU B O 1
ATOM 5362 N N . THR B 1 210 ? -8.156 -11.992 27.891 1 38.19 210 THR B N 1
ATOM 5363 C CA . THR B 1 210 ? -7.387 -11.164 28.812 1 38.19 210 THR B CA 1
ATOM 5364 C C . THR B 1 210 ? -8.32 -10.297 29.656 1 38.19 210 THR B C 1
ATOM 5366 O O . THR B 1 210 ? -7.875 -9.633 30.594 1 38.19 210 THR B O 1
ATOM 5369 N N . GLY B 1 211 ? -9.547 -10.422 29.641 1 37.44 211 GLY B N 1
ATOM 5370 C CA . GLY B 1 211 ? -10.5 -9.633 30.406 1 37.44 211 GLY B CA 1
ATOM 5371 C C . GLY B 1 211 ? -10.336 -8.133 30.203 1 37.44 211 GLY B C 1
ATOM 5372 O O . GLY B 1 211 ? -10.961 -7.336 30.906 1 37.44 211 GLY B O 1
ATOM 5373 N N . THR B 1 212 ? -9.148 -7.773 29.75 1 35.78 212 THR B N 1
ATOM 5374 C CA . THR B 1 212 ? -8.859 -6.352 29.609 1 35.78 212 THR B CA 1
ATOM 5375 C C . THR B 1 212 ? -9.25 -5.852 28.219 1 35.78 212 THR B C 1
ATOM 5377 O O . THR B 1 212 ? -9.266 -6.625 27.266 1 35.78 212 THR B O 1
ATOM 5380 N N . HIS B 1 213 ? -10.07 -4.98 28.141 1 39.25 213 HIS B N 1
ATOM 5381 C CA . HIS B 1 213 ? -10.281 -4.23 26.906 1 39.25 213 HIS B CA 1
ATOM 5382 C C . HIS B 1 213 ? -8.953 -3.787 26.297 1 39.25 213 HIS B C 1
ATOM 5384 O O . HIS B 1 213 ? -8.109 -3.205 27 1 39.25 213 HIS B O 1
ATOM 5390 N N . HIS B 1 214 ? -8.398 -4.551 25.469 1 37.81 214 HIS B N 1
ATOM 5391 C CA . HIS B 1 214 ? -7.16 -4.148 24.812 1 37.81 214 HIS B CA 1
ATOM 5392 C C . HIS B 1 214 ? -7.254 -2.727 24.266 1 37.81 214 HIS B C 1
ATOM 5394 O O . HIS B 1 214 ? -8.031 -2.457 23.359 1 37.81 214 HIS B O 1
ATOM 5400 N N . ARG B 1 215 ? -7.086 -1.854 25.125 1 38 215 ARG B N 1
ATOM 5401 C CA . ARG B 1 215 ? -6.812 -0.528 24.578 1 38 215 ARG B CA 1
ATOM 5402 C C . ARG B 1 215 ? -5.633 -0.567 23.609 1 38 215 ARG B C 1
ATOM 5404 O O . ARG B 1 215 ? -4.59 -1.144 23.922 1 38 215 ARG B O 1
ATOM 5411 N N . VAL B 1 216 ? -5.844 -0.449 22.406 1 38.59 216 VAL B N 1
ATOM 5412 C CA . VAL B 1 216 ? -4.719 -0.439 21.469 1 38.59 216 VAL B CA 1
ATOM 5413 C C . VAL B 1 216 ? -3.473 0.097 22.172 1 38.59 216 VAL B C 1
ATOM 5415 O O . VAL B 1 216 ? -2.359 -0.365 21.906 1 38.59 216 VAL B O 1
ATOM 5418 N N . GLY B 1 217 ? -3.492 1.134 22.984 1 32.88 217 GLY B N 1
ATOM 5419 C CA . GLY B 1 217 ? -2.352 1.754 23.641 1 32.88 217 GLY B CA 1
ATOM 5420 C C . GLY B 1 217 ? -1.918 1.022 24.906 1 32.88 217 GLY B C 1
ATOM 5421 O O . GLY B 1 217 ? -0.975 1.441 25.578 1 32.88 217 GLY B O 1
ATOM 5422 N N . SER B 1 218 ? -2.748 0.279 25.516 1 30.05 218 SER B N 1
ATOM 5423 C CA . SER B 1 218 ? -2.375 -0.164 26.859 1 30.05 218 SER B CA 1
ATOM 5424 C C . SER B 1 218 ? -1.343 -1.286 26.797 1 30.05 218 SER B C 1
ATOM 5426 O O . SER B 1 218 ? -1.637 -2.383 26.312 1 30.05 218 SER B O 1
ATOM 5428 N N . THR B 1 219 ? -0.092 -1.03 26.625 1 29.09 219 THR B N 1
ATOM 5429 C CA . THR B 1 219 ? 0.917 -1.984 27.078 1 29.09 219 THR B CA 1
ATOM 5430 C C . THR B 1 219 ? 0.558 -2.551 28.453 1 29.09 219 THR B C 1
ATOM 5432 O O . THR B 1 219 ? 0.389 -1.799 29.406 1 29.09 219 THR B O 1
ATOM 5435 N N . VAL B 1 220 ? -0.095 -3.561 28.609 1 27.61 220 VAL B N 1
ATOM 5436 C CA . VAL B 1 220 ? -0.027 -4.25 29.891 1 27.61 220 VAL B CA 1
ATOM 5437 C C . VAL B 1 220 ? 1.432 -4.422 30.312 1 27.61 220 VAL B C 1
ATOM 5439 O O . VAL B 1 220 ? 2.182 -5.168 29.672 1 27.61 220 VAL B O 1
ATOM 5442 N N . PHE B 1 221 ? 2.225 -3.371 30.797 1 27.02 221 PHE B N 1
ATOM 5443 C CA . PHE B 1 221 ? 3.363 -3.631 31.672 1 27.02 221 PHE B CA 1
ATOM 5444 C C . PHE B 1 221 ? 3.033 -4.723 32.688 1 27.02 221 PHE B C 1
ATOM 5446 O O . PHE B 1 221 ? 2.062 -4.605 33.438 1 27.02 221 PHE B O 1
ATOM 5453 N N . GLY B 1 222 ? 3.211 -5.875 32.344 1 24.89 222 GLY B N 1
ATOM 5454 C CA . GLY B 1 222 ? 3.238 -6.848 33.438 1 24.89 222 GLY B CA 1
ATOM 5455 C C . GLY B 1 222 ? 3.9 -6.324 34.688 1 24.89 222 GLY B C 1
ATOM 5456 O O . GLY B 1 222 ? 4.754 -5.438 34.625 1 24.89 222 GLY B O 1
ATOM 5457 N N . ASP B 1 223 ? 3.32 -6.273 35.844 1 25.22 223 ASP B N 1
ATOM 5458 C CA . ASP B 1 223 ? 3.766 -6.059 37.219 1 25.22 223 ASP B CA 1
ATOM 5459 C C . ASP B 1 223 ? 5.125 -6.711 37.469 1 25.22 223 ASP B C 1
ATOM 5461 O O . ASP B 1 223 ? 5.199 -7.879 37.875 1 25.22 223 ASP B O 1
ATOM 5465 N N . HIS B 1 224 ? 6.012 -6.816 36.594 1 24.06 224 HIS B N 1
ATOM 5466 C CA . HIS B 1 224 ? 7.254 -7.141 37.281 1 24.06 224 HIS B CA 1
ATOM 5467 C C . HIS B 1 224 ? 7.543 -6.141 38.406 1 24.06 224 HIS B C 1
ATOM 5469 O O . HIS B 1 224 ? 7.441 -4.926 38.188 1 24.06 224 HIS B O 1
ATOM 5475 N N . GLN B 1 225 ? 7.539 -6.57 39.688 1 23.8 225 GLN B N 1
ATOM 5476 C CA . GLN B 1 225 ? 7.875 -6.059 41.031 1 23.8 225 GLN B CA 1
ATOM 5477 C C . GLN B 1 225 ? 9.219 -5.332 41 1 23.8 225 GLN B C 1
ATOM 5479 O O . GLN B 1 225 ? 10.258 -5.945 40.781 1 23.8 225 GLN B O 1
ATOM 5484 N N . LEU B 1 226 ? 9.375 -4.094 40.438 1 23.2 226 LEU B N 1
ATOM 5485 C CA . LEU B 1 226 ? 10.414 -3.24 41 1 23.2 226 LEU B CA 1
ATOM 5486 C C . LEU B 1 226 ? 10.453 -3.371 42.531 1 23.2 226 LEU B C 1
ATOM 5488 O O . LEU B 1 226 ? 9.508 -2.984 43.219 1 23.2 226 LEU B O 1
ATOM 5492 N N . MET B 1 227 ? 11.031 -4.469 43.062 1 22.92 227 MET B N 1
ATOM 5493 C CA . MET B 1 227 ? 11.602 -4.465 44.406 1 22.92 227 MET B CA 1
ATOM 5494 C C . MET B 1 227 ? 12.539 -3.275 44.594 1 22.92 227 MET B C 1
ATOM 5496 O O . MET B 1 227 ? 13.703 -3.326 44.188 1 22.92 227 MET B O 1
ATOM 5500 N N . LEU B 1 228 ? 12.141 -1.991 44.219 1 22.56 228 LEU B N 1
ATOM 5501 C CA . LEU B 1 228 ? 12.938 -0.949 44.844 1 22.56 228 LEU B CA 1
ATOM 5502 C C . LEU B 1 228 ? 13.039 -1.184 46.375 1 22.56 228 LEU B C 1
ATOM 5504 O O . LEU B 1 228 ? 12.07 -1.604 47 1 22.56 228 LEU B O 1
ATOM 5508 N N . PRO B 1 229 ? 14.242 -1.372 46.875 1 24.17 229 PRO B N 1
ATOM 5509 C CA . PRO B 1 229 ? 14.414 -1.238 48.344 1 24.17 229 PRO B CA 1
ATOM 5510 C C . PRO B 1 229 ? 13.82 0.058 48.875 1 24.17 229 PRO B C 1
ATOM 5512 O O . PRO B 1 229 ? 13.656 1.029 48.156 1 24.17 229 PRO B O 1
ATOM 5515 N N . SER B 1 230 ? 13.039 0.112 49.969 1 23.61 230 SER B N 1
ATOM 5516 C CA . SER B 1 230 ? 12.352 1.089 50.781 1 23.61 230 SER B CA 1
ATOM 5517 C C . SER B 1 230 ? 13.25 2.277 51.125 1 23.61 230 SER B C 1
ATOM 5519 O O . SER B 1 230 ? 13.031 2.98 52.094 1 23.61 230 SER B O 1
ATOM 5521 N N . ARG B 1 231 ? 14.461 2.523 50.531 1 24.06 231 ARG B N 1
ATOM 5522 C CA . ARG B 1 231 ? 15.109 3.607 51.25 1 24.06 231 ARG B CA 1
ATOM 5523 C C . ARG B 1 231 ? 14.281 4.887 51.188 1 24.06 231 ARG B C 1
ATOM 5525 O O . ARG B 1 231 ? 13.648 5.164 50.156 1 24.06 231 ARG B O 1
ATOM 5532 N N . ALA B 1 232 ? 14.094 5.691 52.312 1 23.09 232 ALA B N 1
ATOM 5533 C CA . ALA B 1 232 ? 13.461 6.824 53 1 23.09 232 ALA B CA 1
ATOM 5534 C C . ALA B 1 232 ? 13.711 8.125 52.25 1 23.09 232 ALA B C 1
ATOM 5536 O O . ALA B 1 232 ? 14.789 8.719 52.344 1 23.09 232 ALA B O 1
ATOM 5537 N N . ILE B 1 233 ? 13.711 8.219 50.812 1 21.86 233 ILE B N 1
ATOM 5538 C CA . ILE B 1 233 ? 13.977 9.609 50.469 1 21.86 233 ILE B CA 1
ATOM 5539 C C . ILE B 1 233 ? 12.922 10.508 51.125 1 21.86 233 ILE B C 1
ATOM 5541 O O . ILE B 1 233 ? 11.719 10.266 50.969 1 21.86 233 ILE B O 1
ATOM 5545 N N . SER B 1 234 ? 13.297 11.25 52.094 1 22.48 234 SER B N 1
ATOM 5546 C CA . SER B 1 234 ? 12.656 12.328 52.844 1 22.48 234 SER B CA 1
ATOM 5547 C C . SER B 1 234 ? 12.141 13.414 51.906 1 22.48 234 SER B C 1
ATOM 5549 O O . SER B 1 234 ? 12.93 14.125 51.281 1 22.48 234 SER B O 1
ATOM 5551 N N . VAL B 1 235 ? 11.133 13.07 50.938 1 23.06 235 VAL B N 1
ATOM 5552 C CA . VAL B 1 235 ? 10.422 14.109 50.219 1 23.06 235 VAL B CA 1
ATOM 5553 C C . VAL B 1 235 ? 10 15.219 51.156 1 23.06 235 VAL B C 1
ATOM 5555 O O . VAL B 1 235 ? 9.258 14.977 52.125 1 23.06 235 VAL B O 1
ATOM 5558 N N . ASP B 1 236 ? 10.867 16.141 51.281 1 22.47 236 ASP B N 1
ATOM 5559 C CA . ASP B 1 236 ? 10.422 17.375 51.906 1 22.47 236 ASP B CA 1
ATOM 5560 C C . ASP B 1 236 ? 9.172 17.922 51.219 1 22.47 236 ASP B C 1
ATOM 5562 O O . ASP B 1 236 ? 9.031 17.781 50 1 22.47 236 ASP B O 1
ATOM 5566 N N . HIS B 1 237 ? 8 18.141 51.844 1 22.94 237 HIS B N 1
ATOM 5567 C CA . HIS B 1 237 ? 6.598 18.531 51.75 1 22.94 237 HIS B CA 1
ATOM 5568 C C . HIS B 1 237 ? 6.43 19.844 50.969 1 22.94 237 HIS B C 1
ATOM 5570 O O . HIS B 1 237 ? 5.359 20.438 51 1 22.94 237 HIS B O 1
ATOM 5576 N N . THR B 1 238 ? 7.5 20.469 50.438 1 21.36 238 THR B N 1
ATOM 5577 C CA . THR B 1 238 ? 7.027 21.844 50.25 1 21.36 238 THR B CA 1
ATOM 5578 C C . THR B 1 238 ? 5.922 21.891 49.219 1 21.36 238 THR B C 1
ATOM 5580 O O . THR B 1 238 ? 5.789 20.984 48.375 1 21.36 238 THR B O 1
ATOM 5583 N N . ASP B 1 239 ? 5.426 23.109 48.656 1 20.3 239 ASP B N 1
ATOM 5584 C CA . ASP B 1 239 ? 4.133 23.688 48.281 1 20.3 239 ASP B CA 1
ATOM 5585 C C . ASP B 1 239 ? 3.664 23.156 46.938 1 20.3 239 ASP B C 1
ATOM 5587 O O . ASP B 1 239 ? 2.541 22.672 46.812 1 20.3 239 ASP B O 1
ATOM 5591 N N . GLY B 1 240 ? 4.023 23.859 45.688 1 23.23 240 GLY B N 1
ATOM 5592 C CA . GLY B 1 240 ? 3.092 24.297 44.656 1 23.23 240 GLY B CA 1
ATOM 5593 C C . GLY B 1 240 ? 2.74 23.219 43.656 1 23.23 240 GLY B C 1
ATOM 5594 O O . GLY B 1 240 ? 3.604 22.75 42.906 1 23.23 240 GLY B O 1
ATOM 5595 N N . SER B 1 241 ? 1.661 22.344 43.781 1 22.14 241 SER B N 1
ATOM 5596 C CA . SER B 1 241 ? 1.115 21.062 43.375 1 22.14 241 SER B CA 1
ATOM 5597 C C . SER B 1 241 ? 0.549 21.156 41.938 1 22.14 241 SER B C 1
ATOM 5599 O O . SER B 1 241 ? -0.443 20.5 41.625 1 22.14 241 SER B O 1
ATOM 5601 N N . PHE B 1 242 ? 0.934 22.031 40.938 1 21.86 242 PHE B N 1
ATOM 5602 C CA . PHE B 1 242 ? -0.074 22.141 39.875 1 21.86 242 PHE B CA 1
ATOM 5603 C C . PHE B 1 242 ? -0.081 20.906 39 1 21.86 242 PHE B C 1
ATOM 5605 O O . PHE B 1 242 ? 0.562 20.875 37.938 1 21.86 242 PHE B O 1
ATOM 5612 N N . TYR B 1 243 ? 0.165 19.672 39.344 1 22.88 243 TYR B N 1
ATOM 5613 C CA . TYR B 1 243 ? 0.1 18.516 38.469 1 22.88 243 TYR B CA 1
ATOM 5614 C C . TYR B 1 243 ? -1.305 18.344 37.906 1 22.88 243 TYR B C 1
ATOM 5616 O O . TYR B 1 243 ? -2.225 17.938 38.625 1 22.88 243 TYR B O 1
ATOM 5624 N N . SER B 1 244 ? -1.897 19.281 37.094 1 23.22 244 SER B N 1
ATOM 5625 C CA . SER B 1 244 ? -3.275 19 36.688 1 23.22 244 SER B CA 1
ATOM 5626 C C . SER B 1 244 ? -3.398 17.609 36.062 1 23.22 244 SER B C 1
ATOM 5628 O O . SER B 1 244 ? -2.742 17.312 35.062 1 23.22 244 SER B O 1
ATOM 5630 N N . PRO B 1 245 ? -3.707 16.625 36.781 1 25.38 245 PRO B N 1
ATOM 5631 C CA . PRO B 1 245 ? -4.09 15.242 36.438 1 25.38 245 PRO B CA 1
ATOM 5632 C C . PRO B 1 245 ? -5.234 15.18 35.438 1 25.38 245 PRO B C 1
ATOM 5634 O O . PRO B 1 245 ? -6.406 15.203 35.812 1 25.38 245 PRO B O 1
ATOM 5637 N N . ALA B 1 246 ? -5.359 15.984 34.438 1 26.84 246 ALA B N 1
ATOM 5638 C CA . ALA B 1 246 ? -6.621 15.836 33.719 1 26.84 246 ALA B CA 1
ATOM 5639 C C . ALA B 1 246 ? -6.816 14.406 33.25 1 26.84 246 ALA B C 1
ATOM 5641 O O . ALA B 1 246 ? -6.523 14.086 32.094 1 26.84 246 ALA B O 1
ATOM 5642 N N . ARG B 1 247 ? -6.32 13.391 33.906 1 27.55 247 ARG B N 1
ATOM 5643 C CA . ARG B 1 247 ? -6.68 12.023 33.531 1 27.55 247 ARG B CA 1
ATOM 5644 C C . ARG B 1 247 ? -8.18 11.797 33.688 1 27.55 247 ARG B C 1
ATOM 5646 O O . ARG B 1 247 ? -8.719 11.82 34.781 1 27.55 247 ARG B O 1
ATOM 5653 N N . SER B 1 248 ? -9.023 12.273 32.812 1 26.7 248 SER B N 1
ATOM 5654 C CA . SER B 1 248 ? -10.422 11.906 32.969 1 26.7 248 SER B CA 1
ATOM 5655 C C . SER B 1 248 ? -10.578 10.43 33.344 1 26.7 248 SER B C 1
ATOM 5657 O O . SER B 1 248 ? -9.867 9.578 32.812 1 26.7 248 SER B O 1
ATOM 5659 N N . PRO B 1 249 ? -11.008 10.172 34.5 1 28.67 249 PRO B N 1
ATOM 5660 C CA . PRO B 1 249 ? -11.336 8.805 34.906 1 28.67 249 PRO B CA 1
ATOM 5661 C C . PRO B 1 249 ? -12.125 8.047 33.844 1 28.67 249 PRO B C 1
ATOM 5663 O O . PRO B 1 249 ? -13.07 8.594 33.25 1 28.67 249 PRO B O 1
ATOM 5666 N N . ARG B 1 250 ? -11.539 7.164 33.062 1 31.81 250 ARG B N 1
ATOM 5667 C CA . ARG B 1 250 ? -12.305 6.258 32.219 1 31.81 250 ARG B CA 1
ATOM 5668 C C . ARG B 1 250 ? -13.508 5.688 32.969 1 31.81 250 ARG B C 1
ATOM 5670 O O . ARG B 1 250 ? -13.352 5.055 34 1 31.81 250 ARG B O 1
ATOM 5677 N N . ILE B 1 251 ? -14.594 6.359 32.875 1 30.81 251 ILE B N 1
ATOM 5678 C CA . ILE B 1 251 ? -15.828 5.789 33.406 1 30.81 251 ILE B CA 1
ATOM 5679 C C . ILE B 1 251 ? -15.945 4.328 32.969 1 30.81 251 ILE B C 1
ATOM 5681 O O . ILE B 1 251 ? -15.945 4.027 31.766 1 30.81 251 ILE B O 1
ATOM 5685 N N . LEU B 1 252 ? -15.5 3.439 33.781 1 34.75 252 LEU B N 1
ATOM 5686 C CA . LEU B 1 252 ? -15.82 2.025 33.625 1 34.75 252 LEU B CA 1
ATOM 5687 C C . LEU B 1 252 ? -17.281 1.836 33.25 1 34.75 252 LEU B C 1
ATOM 5689 O O . LEU B 1 252 ? -18.172 2.457 33.844 1 34.75 252 LEU B O 1
ATOM 5693 N N . PRO B 1 253 ? -17.516 1.366 31.906 1 38.62 253 PRO B N 1
ATOM 5694 C CA . PRO B 1 253 ? -18.953 1.146 31.703 1 38.62 253 PRO B CA 1
ATOM 5695 C C . PRO B 1 253 ? -19.609 0.4 32.875 1 38.62 253 PRO B C 1
ATOM 5697 O O . PRO B 1 253 ? -18.938 -0.364 33.562 1 38.62 253 PRO B O 1
ATOM 5700 N N . SER B 1 254 ? -20.5 1.054 33.469 1 37.97 254 SER B N 1
ATOM 5701 C CA . SER B 1 254 ? -21.312 0.418 34.5 1 37.97 254 SER B CA 1
ATOM 5702 C C . SER B 1 254 ? -21.656 -1.021 34.125 1 37.97 254 SER B C 1
ATOM 5704 O O . SER B 1 254 ? -21.797 -1.877 35 1 37.97 254 SER B O 1
ATOM 5706 N N . ASN B 1 255 ? -22.188 -1.169 32.75 1 40.34 255 ASN B N 1
ATOM 5707 C CA . ASN B 1 255 ? -22.578 -2.523 32.375 1 40.34 255 ASN B CA 1
ATOM 5708 C C . ASN B 1 255 ? -21.484 -3.209 31.562 1 40.34 255 ASN B C 1
ATOM 5710 O O . ASN B 1 255 ? -21.109 -2.729 30.5 1 40.34 255 ASN B O 1
ATOM 5714 N N . PRO B 1 256 ? -20.766 -4.145 32.094 1 43.19 256 PRO B N 1
ATOM 5715 C CA . PRO B 1 256 ? -19.609 -4.867 31.531 1 43.19 256 PRO B CA 1
ATOM 5716 C C . PRO B 1 256 ? -19.844 -5.336 30.094 1 43.19 256 PRO B C 1
ATOM 5718 O O . PRO B 1 256 ? -18.891 -5.711 29.406 1 43.19 256 PRO B O 1
ATOM 5721 N N . LYS B 1 257 ? -21.062 -5.523 29.703 1 46.56 257 LYS B N 1
ATOM 5722 C CA . LYS B 1 257 ? -21.328 -6.195 28.438 1 46.56 257 LYS B CA 1
ATOM 5723 C C . LYS B 1 257 ? -21.266 -5.207 27.266 1 46.56 257 LYS B C 1
ATOM 5725 O O . LYS B 1 257 ? -21.438 -5.598 26.109 1 46.56 257 LYS B O 1
ATOM 5730 N N . GLU B 1 258 ? -21.281 -3.965 27.484 1 51.12 258 GLU B N 1
ATOM 5731 C CA . GLU B 1 258 ? -21.328 -3.051 26.344 1 51.12 258 GLU B CA 1
ATOM 5732 C C . GLU B 1 258 ? -19.922 -2.666 25.891 1 51.12 258 GLU B C 1
ATOM 5734 O O . GLU B 1 258 ? -19.094 -2.281 26.703 1 51.12 258 GLU B O 1
ATOM 5739 N N . PRO B 1 259 ? -19.641 -3.025 24.656 1 57.44 259 PRO B N 1
ATOM 5740 C CA . PRO B 1 259 ? -18.297 -2.705 24.156 1 57.44 259 PRO B CA 1
ATOM 5741 C C . PRO B 1 259 ? -17.938 -1.23 24.344 1 57.44 259 PRO B C 1
ATOM 5743 O O . PRO B 1 259 ? -18.766 -0.355 24.094 1 57.44 259 PRO B O 1
ATOM 5746 N N . VAL B 1 260 ? -16.953 -0.876 25.047 1 64.88 260 VAL B N 1
ATOM 5747 C CA . VAL B 1 260 ? -16.422 0.465 25.297 1 64.88 260 VAL B CA 1
ATOM 5748 C C . VAL B 1 260 ? -15.883 1.056 24 1 64.88 260 VAL B C 1
ATOM 5750 O O . VAL B 1 260 ? -15.133 0.394 23.266 1 64.88 260 VAL B O 1
ATOM 5753 N N . MET B 1 261 ? -16.5 2.125 23.422 1 77.69 261 MET B N 1
ATOM 5754 C CA . MET B 1 261 ? -16 2.857 22.266 1 77.69 261 MET B CA 1
ATOM 5755 C C . MET B 1 261 ? -14.766 3.674 22.625 1 77.69 261 MET B C 1
ATOM 5757 O O . MET B 1 261 ? -14.703 4.262 23.703 1 77.69 261 MET B O 1
ATOM 5761 N N . ALA B 1 262 ? -13.758 3.438 21.828 1 82.56 262 ALA B N 1
ATOM 5762 C CA . ALA B 1 262 ? -12.539 4.219 22.031 1 82.56 262 ALA B CA 1
ATOM 5763 C C . ALA B 1 262 ? -12.266 5.117 20.812 1 82.56 262 ALA B C 1
ATOM 5765 O O . ALA B 1 262 ? -12.656 4.789 19.688 1 82.56 262 ALA B O 1
ATOM 5766 N N . THR B 1 263 ? -11.688 6.242 21.125 1 88.19 263 THR B N 1
ATOM 5767 C CA . THR B 1 263 ? -11.312 7.18 20.078 1 88.19 263 THR B CA 1
ATOM 5768 C C . THR B 1 263 ? -10.109 6.664 19.297 1 88.19 263 THR B C 1
ATOM 5770 O O . THR B 1 263 ? -9.164 6.133 19.875 1 88.19 263 THR B O 1
ATOM 5773 N N . VAL B 1 264 ? -10.203 6.734 18.016 1 91.44 264 VAL B N 1
ATOM 5774 C CA . VAL B 1 264 ? -9.031 6.508 17.172 1 91.44 264 VAL B CA 1
ATOM 5775 C C . VAL B 1 264 ? -8.125 7.738 17.203 1 91.44 264 VAL B C 1
ATOM 5777 O O . VAL B 1 264 ? -8.508 8.812 16.734 1 91.44 264 VAL B O 1
ATOM 5780 N N . GLU B 1 265 ? -6.984 7.5 17.734 1 94.81 265 GLU B N 1
ATOM 5781 C CA . GLU B 1 265 ? -6.062 8.609 17.953 1 94.81 265 GLU B CA 1
ATOM 5782 C C . GLU B 1 265 ? -5.281 8.93 16.672 1 94.81 265 GLU B C 1
ATOM 5784 O O . GLU B 1 265 ? -4.793 8.031 15.992 1 94.81 265 GLU B O 1
ATOM 5789 N N . SER B 1 266 ? -5.305 10.148 16.312 1 97.94 266 SER B N 1
ATOM 5790 C CA . SER B 1 266 ? -4.469 10.742 15.273 1 97.94 266 SER B CA 1
ATOM 5791 C C . SER B 1 266 ? -3.656 11.914 15.82 1 97.94 266 SER B C 1
ATOM 5793 O O . SER B 1 266 ? -3.562 12.094 17.031 1 97.94 266 SER B O 1
ATOM 5795 N N . SER B 1 267 ? -2.918 12.625 14.891 1 98.62 267 SER B N 1
ATOM 5796 C CA . SER B 1 267 ? -2.025 13.656 15.398 1 98.62 267 SER B CA 1
ATOM 5797 C C . SER B 1 267 ? -2.016 14.875 14.477 1 98.62 267 SER B C 1
ATOM 5799 O O . SER B 1 267 ? -2.311 14.766 13.289 1 98.62 267 SER B O 1
ATOM 5801 N N . ALA B 1 268 ? -1.767 16 15.055 1 98.81 268 ALA B N 1
ATOM 5802 C CA . ALA B 1 268 ? -1.371 17.219 14.367 1 98.81 268 ALA B CA 1
ATOM 5803 C C . ALA B 1 268 ? 0.074 17.594 14.688 1 98.81 268 ALA B C 1
ATOM 5805 O O . ALA B 1 268 ? 0.416 17.828 15.852 1 98.81 268 ALA B O 1
ATOM 5806 N N . PHE B 1 269 ? 0.912 17.703 13.703 1 98.88 269 PHE B N 1
ATOM 5807 C CA . PHE B 1 269 ? 2.322 18.016 13.891 1 98.88 269 PHE B CA 1
ATOM 5808 C C . PHE B 1 269 ? 2.578 19.5 13.664 1 98.88 269 PHE B C 1
ATOM 5810 O O . PHE B 1 269 ? 2.307 20.031 12.578 1 98.88 269 PHE B O 1
ATOM 5817 N N . PHE B 1 270 ? 3.061 20.172 14.664 1 98.62 270 PHE B N 1
ATOM 5818 C CA . PHE B 1 270 ? 3.664 21.5 14.484 1 98.62 270 PHE B CA 1
ATOM 5819 C C . PHE B 1 270 ? 5.109 21.375 14.016 1 98.62 270 PHE B C 1
ATOM 5821 O O . PHE B 1 270 ? 5.926 20.719 14.672 1 98.62 270 PHE B O 1
ATOM 5828 N N . LEU B 1 271 ? 5.383 21.875 12.898 1 98.75 271 LEU B N 1
ATOM 5829 C CA . LEU B 1 271 ? 6.75 21.906 12.383 1 98.75 271 LEU B CA 1
ATOM 5830 C C . LEU B 1 271 ? 7.312 23.312 12.406 1 98.75 271 LEU B C 1
ATOM 5832 O O . LEU B 1 271 ? 6.695 24.25 11.875 1 98.75 271 LEU B O 1
ATOM 5836 N N . ARG B 1 272 ? 8.422 23.469 13.016 1 98 272 ARG B N 1
ATOM 5837 C CA . ARG B 1 272 ? 9.055 24.766 13.195 1 98 272 ARG B CA 1
ATOM 5838 C C . ARG B 1 272 ? 10.398 24.828 12.469 1 98 272 ARG B C 1
ATOM 5840 O O . ARG B 1 272 ? 11.242 23.953 12.656 1 98 272 ARG B O 1
ATOM 5847 N N . ASP B 1 273 ? 10.539 25.75 11.617 1 98.06 273 ASP B N 1
ATOM 5848 C CA . ASP B 1 273 ? 11.836 26.016 11 1 98.06 273 ASP B CA 1
ATOM 5849 C C . ASP B 1 273 ? 12.812 26.625 12.008 1 98.06 273 ASP B C 1
ATOM 5851 O O . ASP B 1 273 ? 12.57 27.703 12.547 1 98.06 273 ASP B O 1
ATOM 5855 N N . HIS B 1 274 ? 13.828 25.984 12.203 1 94.75 274 HIS B N 1
ATOM 5856 C CA . HIS B 1 274 ? 14.797 26.391 13.219 1 94.75 274 HIS B CA 1
ATOM 5857 C C . HIS B 1 274 ? 15.422 27.734 12.867 1 94.75 274 HIS B C 1
ATOM 5859 O O . HIS B 1 274 ? 15.734 28.531 13.758 1 94.75 274 HIS B O 1
ATOM 5865 N N . HIS B 1 275 ? 15.594 28.078 11.703 1 95.06 275 HIS B N 1
ATOM 5866 C CA . HIS B 1 275 ? 16.297 29.266 11.234 1 95.06 275 HIS B CA 1
ATOM 5867 C C . HIS B 1 275 ? 15.414 30.516 11.359 1 95.06 275 HIS B C 1
ATOM 5869 O O . HIS B 1 275 ? 15.875 31.562 11.836 1 95.06 275 HIS B O 1
ATOM 5875 N N . THR B 1 276 ? 14.203 30.406 10.984 1 95.88 276 THR B N 1
ATOM 5876 C CA . THR B 1 276 ? 13.352 31.594 10.891 1 95.88 276 THR B CA 1
ATOM 5877 C C . THR B 1 276 ? 12.383 31.656 12.07 1 95.88 276 THR B C 1
ATOM 5879 O O . THR B 1 276 ? 11.836 32.719 12.375 1 95.88 276 THR B O 1
ATOM 5882 N N . GLY B 1 277 ? 12.055 30.453 12.633 1 96.19 277 GLY B N 1
ATOM 5883 C CA . GLY B 1 277 ? 11.039 30.391 13.672 1 96.19 277 GLY B CA 1
ATOM 5884 C C . GLY B 1 277 ? 9.633 30.25 13.117 1 96.19 277 GLY B C 1
ATOM 5885 O O . GLY B 1 277 ? 8.68 30.062 13.883 1 96.19 277 GLY B O 1
ATOM 5886 N N . SER B 1 278 ? 9.516 30.297 11.781 1 97.75 278 SER B N 1
ATOM 5887 C CA . SER B 1 278 ? 8.211 30.094 11.148 1 97.75 278 SER B CA 1
ATOM 5888 C C . SER B 1 278 ? 7.699 28.688 11.391 1 97.75 278 SER B C 1
ATOM 5890 O O . SER B 1 278 ? 8.484 27.766 11.641 1 97.75 278 SER B O 1
ATOM 5892 N N . GLU B 1 279 ? 6.367 28.562 11.289 1 98.31 279 GLU B N 1
ATOM 5893 C CA . GLU B 1 279 ? 5.789 27.25 11.578 1 98.31 279 GLU B CA 1
ATOM 5894 C C . GLU B 1 279 ? 4.688 26.906 10.578 1 98.31 279 GLU B C 1
ATOM 5896 O O . GLU B 1 279 ? 4.098 27.781 9.961 1 98.31 279 GLU B O 1
ATOM 5901 N N . ILE B 1 280 ? 4.516 25.609 10.398 1 98.81 280 ILE B N 1
ATOM 5902 C CA . ILE B 1 280 ? 3.348 25.062 9.719 1 98.81 280 ILE B CA 1
ATOM 5903 C C . ILE B 1 280 ? 2.764 23.922 10.547 1 98.81 280 ILE B C 1
ATOM 5905 O O . ILE B 1 280 ? 3.434 23.375 11.438 1 98.81 280 ILE B O 1
ATOM 5909 N N . ILE B 1 281 ? 1.533 23.625 10.32 1 98.94 281 ILE B N 1
ATOM 5910 C CA . ILE B 1 281 ? 0.899 22.469 10.945 1 98.94 281 ILE B CA 1
ATOM 5911 C C . ILE B 1 281 ? 0.496 21.453 9.867 1 98.94 281 ILE B C 1
ATOM 5913 O O . ILE B 1 281 ? -0.059 21.828 8.836 1 98.94 281 ILE B O 1
ATOM 5917 N N . VAL B 1 282 ? 0.802 20.203 10.094 1 98.94 282 VAL B N 1
ATOM 5918 C CA . VAL B 1 282 ? 0.329 19.109 9.242 1 98.94 282 VAL B CA 1
ATOM 5919 C C . VAL B 1 282 ? -0.542 18.156 10.055 1 98.94 282 VAL B C 1
ATOM 5921 O O . VAL B 1 282 ? -0.054 17.5 10.969 1 98.94 282 VAL B O 1
ATOM 5924 N N . PHE B 1 283 ? -1.785 18.094 9.695 1 98.88 283 PHE B N 1
ATOM 5925 C CA . PHE B 1 283 ? -2.744 17.234 10.367 1 98.88 283 PHE B CA 1
ATOM 5926 C C . PHE B 1 283 ? -2.75 15.836 9.742 1 98.88 283 PHE B C 1
ATOM 5928 O O . PHE B 1 283 ? -2.561 15.695 8.531 1 98.88 283 PHE B O 1
ATOM 5935 N N . GLY B 1 284 ? -2.945 14.797 10.625 1 98.69 284 GLY B N 1
ATOM 5936 C CA . GLY B 1 284 ? -3.479 13.539 10.117 1 98.69 284 GLY B CA 1
ATOM 5937 C C . GLY B 1 284 ? -4.977 13.578 9.891 1 98.69 284 GLY B C 1
ATOM 5938 O O . GLY B 1 284 ? -5.566 14.656 9.781 1 98.69 284 GLY B O 1
ATOM 5939 N N . ASP B 1 285 ? -5.559 12.406 9.742 1 98.56 285 ASP B N 1
ATOM 5940 C CA . ASP B 1 285 ? -7.016 12.352 9.641 1 98.56 285 ASP B CA 1
ATOM 5941 C C . ASP B 1 285 ? -7.676 12.867 10.922 1 98.56 285 ASP B C 1
ATOM 5943 O O . ASP B 1 285 ? -7.215 12.57 12.023 1 98.56 285 ASP B O 1
ATOM 5947 N N . VAL B 1 286 ? -8.719 13.641 10.742 1 98.5 286 VAL B N 1
ATOM 5948 C CA . VAL B 1 286 ? -9.297 14.312 11.898 1 98.5 286 VAL B CA 1
ATOM 5949 C C . VAL B 1 286 ? -10.789 14.523 11.688 1 98.5 286 VAL B C 1
ATOM 5951 O O . VAL B 1 286 ? -11.234 14.789 10.562 1 98.5 286 VAL B O 1
ATOM 5954 N N . GLU B 1 287 ? -11.547 14.359 12.711 1 97.75 287 GLU B N 1
ATOM 5955 C CA . GLU B 1 287 ? -12.961 14.695 12.719 1 97.75 287 GLU B CA 1
ATOM 5956 C C . GLU B 1 287 ? -13.219 15.984 13.508 1 97.75 287 GLU B C 1
ATOM 5958 O O . GLU B 1 287 ? -12.391 16.391 14.32 1 97.75 287 GLU B O 1
ATOM 5963 N N . PRO B 1 288 ? -14.305 16.703 13.195 1 97.56 288 PRO B N 1
ATOM 5964 C CA . PRO B 1 288 ? -14.578 17.938 13.93 1 97.56 288 PRO B CA 1
ATOM 5965 C C . PRO B 1 288 ? -14.953 17.688 15.391 1 97.56 288 PRO B C 1
ATOM 5967 O O . PRO B 1 288 ? -15.578 16.672 15.703 1 97.56 288 PRO B O 1
ATOM 5970 N N . ASP B 1 289 ? -14.633 18.594 16.234 1 96.81 289 ASP B N 1
ATOM 5971 C CA . ASP B 1 289 ? -14.977 18.484 17.656 1 96.81 289 ASP B CA 1
ATOM 5972 C C . ASP B 1 289 ? -16.484 18.375 17.844 1 96.81 289 ASP B C 1
ATOM 5974 O O . ASP B 1 289 ? -16.953 17.734 18.781 1 96.81 289 ASP B O 1
ATOM 5978 N N . SER B 1 290 ? -17.281 18.906 16.953 1 94.94 290 SER B N 1
ATOM 5979 C CA . SER B 1 290 ? -18.734 18.891 17.047 1 94.94 290 SER B CA 1
ATOM 5980 C C . SER B 1 290 ? -19.281 17.469 16.891 1 94.94 290 SER B C 1
ATOM 5982 O O . SER B 1 290 ? -20.422 17.188 17.297 1 94.94 290 SER B O 1
ATOM 5984 N N . VAL B 1 291 ? -18.531 16.625 16.234 1 93.19 291 VAL B N 1
ATOM 5985 C CA . VAL B 1 291 ? -18.984 15.258 15.992 1 93.19 291 VAL B CA 1
ATOM 5986 C C . VAL B 1 291 ? -18.219 14.297 16.891 1 93.19 291 VAL B C 1
ATOM 5988 O O . VAL B 1 291 ? -18.719 13.219 17.219 1 93.19 291 VAL B O 1
ATOM 5991 N N . SER B 1 292 ? -17.078 14.688 17.344 1 92.25 292 SER B N 1
ATOM 5992 C CA . SER B 1 292 ? -16.172 13.828 18.109 1 92.25 292 SER B CA 1
ATOM 5993 C C . SER B 1 292 ? -16.625 13.68 19.547 1 92.25 292 SER B C 1
ATOM 5995 O O . SER B 1 292 ? -17.484 14.438 20.016 1 92.25 292 SER B O 1
ATOM 5997 N N . MET B 1 293 ? -16.062 12.68 20.281 1 84.62 293 MET B N 1
ATOM 5998 C CA . MET B 1 293 ? -16.359 12.445 21.688 1 84.62 293 MET B CA 1
ATOM 5999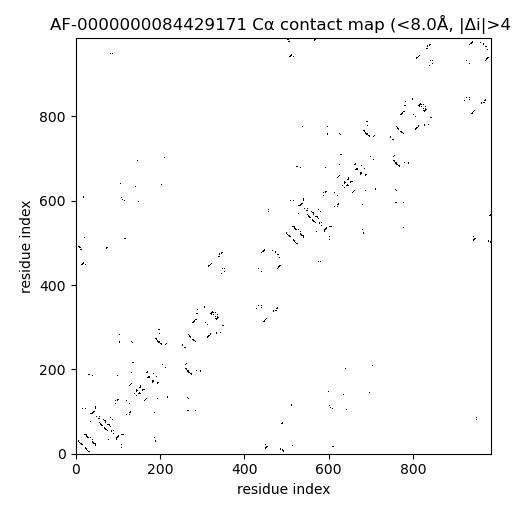 C C . MET B 1 293 ? -15.633 13.461 22.562 1 84.62 293 MET B C 1
ATOM 6001 O O . MET B 1 293 ? -16 13.656 23.719 1 84.62 293 MET B O 1
ATOM 6005 N N . GLY B 1 294 ? -14.602 14.062 22.016 1 84 294 GLY B N 1
ATOM 6006 C CA . GLY B 1 294 ? -13.812 15.008 22.781 1 84 294 GLY B CA 1
ATOM 6007 C C . GLY B 1 294 ? -13.477 16.266 22.016 1 84 294 GLY B C 1
ATOM 6008 O O . GLY B 1 294 ? -13.875 16.422 20.859 1 84 294 GLY B O 1
ATOM 6009 N N . THR B 1 295 ? -12.891 17.156 22.75 1 87.19 295 THR B N 1
ATOM 6010 C CA . THR B 1 295 ? -12.539 18.438 22.141 1 87.19 295 THR B CA 1
ATOM 6011 C C . THR B 1 295 ? -11.023 18.547 21.938 1 87.19 295 THR B C 1
ATOM 6013 O O . THR B 1 295 ? -10.406 19.516 22.375 1 87.19 295 THR B O 1
ATOM 6016 N N . HIS B 1 296 ? -10.57 17.703 21.141 1 94 296 HIS B N 1
ATOM 6017 C CA . HIS B 1 296 ? -9.125 17.641 20.938 1 94 296 HIS B CA 1
ATOM 6018 C C . HIS B 1 296 ? -8.656 18.75 20 1 94 296 HIS B C 1
ATOM 6020 O O . HIS B 1 296 ? -7.555 19.281 20.172 1 94 296 HIS B O 1
ATOM 6026 N N . ASN B 1 297 ? -9.469 19.125 19.031 1 97.88 297 ASN B N 1
ATOM 6027 C CA . ASN B 1 297 ? -9.086 20.156 18.078 1 97.88 297 ASN B CA 1
ATOM 6028 C C . ASN B 1 297 ? -8.906 21.5 18.766 1 97.88 297 ASN B C 1
ATOM 6030 O O . ASN B 1 297 ? -8.039 22.297 18.375 1 97.88 297 ASN B O 1
ATOM 6034 N N . LYS B 1 298 ? -9.719 21.766 19.766 1 97.31 298 LYS B N 1
ATOM 6035 C CA . LYS B 1 298 ? -9.641 23.031 20.5 1 97.31 298 LYS B CA 1
ATOM 6036 C C . LYS B 1 298 ? -8.227 23.266 21.031 1 97.31 298 LYS B C 1
ATOM 6038 O O . LYS B 1 298 ? -7.734 24.391 21.016 1 97.31 298 LYS B O 1
ATOM 6043 N N . ARG B 1 299 ? -7.637 22.219 21.5 1 97 299 ARG B N 1
ATOM 6044 C CA . ARG B 1 299 ? -6.285 22.328 22.031 1 97 299 ARG B CA 1
ATOM 6045 C C . ARG B 1 299 ? -5.289 22.703 20.953 1 97 299 ARG B C 1
ATOM 6047 O O . ARG B 1 299 ? -4.344 23.453 21.203 1 97 299 ARG B O 1
ATOM 6054 N N . VAL B 1 300 ? -5.477 22.141 19.812 1 98.44 300 VAL B N 1
ATOM 6055 C CA . VAL B 1 300 ? -4.617 22.5 18.688 1 98.44 300 VAL B CA 1
ATOM 6056 C C . VAL B 1 300 ? -4.793 23.969 18.344 1 98.44 300 VAL B C 1
ATOM 6058 O O . VAL B 1 300 ? -3.809 24.688 18.125 1 98.44 300 VAL B O 1
ATOM 6061 N N . TRP B 1 301 ? -6.027 24.469 18.328 1 98.56 301 TRP B N 1
ATOM 6062 C CA . TRP B 1 301 ? -6.309 25.859 17.984 1 98.56 301 TRP B CA 1
ATOM 6063 C C . TRP B 1 301 ? -5.754 26.812 19.031 1 98.56 301 TRP B C 1
ATOM 6065 O O . TRP B 1 301 ? -5.234 27.875 18.703 1 98.56 301 TRP B O 1
ATOM 6075 N N . GLU B 1 302 ? -5.836 26.391 20.281 1 97.25 302 GLU B N 1
ATOM 6076 C CA . GLU B 1 302 ? -5.27 27.188 21.359 1 97.25 302 GLU B CA 1
ATOM 6077 C C . GLU B 1 302 ? -3.76 27.344 21.203 1 97.25 302 GLU B C 1
ATOM 6079 O O . GLU B 1 302 ? -3.207 28.406 21.469 1 97.25 302 GLU B O 1
ATOM 6084 N N . ALA B 1 303 ? -3.156 26.281 20.766 1 96.94 303 ALA B N 1
ATOM 6085 C CA . ALA B 1 303 ? -1.712 26.312 20.547 1 96.94 303 ALA B CA 1
ATOM 6086 C C . ALA B 1 303 ? -1.363 27.109 19.297 1 96.94 303 ALA B C 1
ATOM 6088 O O . ALA B 1 303 ? -0.311 27.75 19.219 1 96.94 303 ALA B O 1
ATOM 6089 N N . ALA B 1 304 ? -2.213 27.125 18.344 1 98.25 304 ALA B N 1
ATOM 6090 C CA . ALA B 1 304 ? -1.958 27.734 17.031 1 98.25 304 ALA B CA 1
ATOM 6091 C C . ALA B 1 304 ? -2.225 29.25 17.062 1 98.25 304 ALA B C 1
ATOM 6093 O O . ALA B 1 304 ? -1.539 30.016 16.391 1 98.25 304 ALA B O 1
ATOM 6094 N N . ALA B 1 305 ? -3.178 29.672 17.812 1 98.25 305 ALA B N 1
ATOM 6095 C CA . ALA B 1 305 ? -3.719 31.016 17.75 1 98.25 305 ALA B CA 1
ATOM 6096 C C . ALA B 1 305 ? -2.629 32.062 18.031 1 98.25 305 ALA B C 1
ATOM 6098 O O . ALA B 1 305 ? -2.477 33 17.266 1 98.25 305 ALA B O 1
ATOM 6099 N N . PRO B 1 306 ? -1.843 31.922 19.125 1 96.81 306 PRO B N 1
ATOM 6100 C CA . PRO B 1 306 ? -0.8 32.938 19.359 1 96.81 306 PRO B CA 1
ATOM 6101 C C . PRO B 1 306 ? 0.203 33 18.203 1 96.81 306 PRO B C 1
ATOM 6103 O O . PRO B 1 306 ? 0.753 34.094 17.938 1 96.81 306 PRO B O 1
ATOM 6106 N N . LYS B 1 307 ? 0.45 31.891 17.547 1 97.19 307 LYS B N 1
ATOM 6107 C CA . LYS B 1 307 ? 1.404 31.844 16.453 1 97.19 307 LYS B CA 1
ATOM 6108 C C . LYS B 1 307 ? 0.852 32.562 15.211 1 97.19 307 LYS B C 1
ATOM 6110 O O . LYS B 1 307 ? 1.606 33.156 14.445 1 97.19 307 LYS B O 1
ATOM 6115 N N . ILE B 1 308 ? -0.427 32.438 15.023 1 97.56 308 ILE B N 1
ATOM 6116 C CA . ILE B 1 308 ? -1.062 33.156 13.93 1 97.56 308 ILE B CA 1
ATOM 6117 C C . ILE B 1 308 ? -1.071 34.656 14.234 1 97.56 308 ILE B C 1
ATOM 6119 O O . ILE B 1 308 ? -0.756 35.5 13.367 1 97.56 308 ILE B O 1
ATOM 6123 N N . ALA B 1 309 ? -1.385 35 15.461 1 95.69 309 ALA B N 1
ATOM 6124 C CA . ALA B 1 309 ? -1.456 36.406 15.883 1 95.69 309 ALA B CA 1
ATOM 6125 C C . ALA B 1 309 ? -0.107 37.094 15.711 1 95.69 309 ALA B C 1
ATOM 6127 O O . ALA B 1 309 ? -0.049 38.281 15.422 1 95.69 309 ALA B O 1
ATOM 6128 N N . THR B 1 310 ? 0.962 36.375 15.898 1 93.62 310 THR B N 1
ATOM 6129 C CA . THR B 1 310 ? 2.299 36.938 15.805 1 93.62 310 THR B CA 1
ATOM 6130 C C . THR B 1 310 ? 2.873 36.75 14.406 1 93.62 310 THR B C 1
ATOM 6132 O O . THR B 1 310 ? 4.02 37.125 14.141 1 93.62 310 THR B O 1
ATOM 6135 N N . GLY B 1 311 ? 2.191 36.031 13.5 1 94.19 311 GLY B N 1
ATOM 6136 C CA . GLY B 1 311 ? 2.605 35.875 12.117 1 94.19 311 GLY B CA 1
ATOM 6137 C C . GLY B 1 311 ? 3.588 34.75 11.922 1 94.19 311 GLY B C 1
ATOM 6138 O O . GLY B 1 311 ? 4.242 34.656 10.875 1 94.19 311 GLY B O 1
ATOM 6139 N N . LYS B 1 312 ? 3.725 33.875 12.891 1 96 312 LYS B N 1
ATOM 6140 C CA . LYS B 1 312 ? 4.711 32.781 12.836 1 96 312 LYS B CA 1
ATOM 6141 C C . LYS B 1 312 ? 4.141 31.562 12.133 1 96 312 LYS B C 1
ATOM 6143 O O . LYS B 1 312 ? 4.867 30.844 11.461 1 96 312 LYS B O 1
ATOM 6148 N N . LEU B 1 313 ? 2.883 31.297 12.359 1 98.25 313 LEU B N 1
ATOM 6149 C CA . LEU B 1 313 ? 2.24 30.188 11.68 1 98.25 313 LEU B CA 1
ATOM 6150 C C . LEU B 1 313 ? 1.753 30.594 10.297 1 98.25 313 LEU B C 1
ATOM 6152 O O . LEU B 1 313 ? 0.825 31.391 10.172 1 98.25 313 LEU B O 1
ATOM 6156 N N . ARG B 1 314 ? 2.268 29.938 9.281 1 97.81 314 ARG B N 1
ATOM 6157 C CA . ARG B 1 314 ? 2.088 30.453 7.922 1 97.81 314 ARG B CA 1
ATOM 6158 C C . ARG B 1 314 ? 1.121 29.562 7.133 1 97.81 314 ARG B C 1
ATOM 6160 O O . ARG B 1 314 ? 0.469 30.031 6.199 1 97.81 314 ARG B O 1
ATOM 6167 N N . ALA B 1 315 ? 1.081 28.266 7.504 1 98.81 315 ALA B N 1
ATOM 6168 C CA . ALA B 1 315 ? 0.231 27.375 6.723 1 98.81 315 ALA B CA 1
ATOM 6169 C C . ALA B 1 315 ? -0.255 26.203 7.566 1 98.81 315 ALA B C 1
ATOM 6171 O O . ALA B 1 315 ? 0.392 25.828 8.547 1 98.81 315 ALA B O 1
ATOM 6172 N N . ILE B 1 316 ? -1.372 25.734 7.176 1 98.88 316 ILE B N 1
ATOM 6173 C CA . ILE B 1 316 ? -1.952 24.531 7.75 1 98.88 316 ILE B CA 1
ATOM 6174 C C . ILE B 1 316 ? -2.293 23.531 6.637 1 98.88 316 ILE B C 1
ATOM 6176 O O . ILE B 1 316 ? -2.92 23.906 5.641 1 98.88 316 ILE B O 1
ATOM 6180 N N . PHE B 1 317 ? -1.798 22.328 6.758 1 98.88 317 PHE B N 1
ATOM 6181 C CA . PHE B 1 317 ? -2.221 21.203 5.922 1 98.88 317 PHE B CA 1
ATOM 6182 C C . PHE B 1 317 ? -3.227 20.328 6.66 1 98.88 317 PHE B C 1
ATOM 6184 O O . PHE B 1 317 ? -2.906 19.75 7.695 1 98.88 317 PHE B O 1
ATOM 6191 N N . ILE B 1 318 ? -4.418 20.25 6.137 1 98.88 318 ILE B N 1
ATOM 6192 C CA . ILE B 1 318 ? -5.484 19.594 6.887 1 98.88 318 ILE B CA 1
ATOM 6193 C C . ILE B 1 318 ? -6.449 18.922 5.918 1 98.88 318 ILE B C 1
ATOM 6195 O O . ILE B 1 318 ? -6.641 19.375 4.789 1 98.88 318 ILE B O 1
ATOM 6199 N N . GLU B 1 319 ? -7.016 17.828 6.395 1 98.38 319 GLU B N 1
ATOM 6200 C CA . GLU B 1 319 ? -7.887 17.062 5.508 1 98.38 319 GLU B CA 1
ATOM 6201 C C . GLU B 1 319 ? -9.273 17.703 5.41 1 98.38 319 GLU B C 1
ATOM 6203 O O . GLU B 1 319 ? -9.703 18.406 6.324 1 98.38 319 GLU B O 1
ATOM 6208 N N . CYS B 1 320 ? -9.898 17.578 4.379 1 98.25 320 CYS B N 1
ATOM 6209 C CA . CYS B 1 320 ? -11.32 17.688 4.078 1 98.25 320 CYS B CA 1
ATOM 6210 C C . CYS B 1 320 ? -11.758 16.625 3.084 1 98.25 320 CYS B C 1
ATOM 6212 O O . CYS B 1 320 ? -11.867 16.891 1.886 1 98.25 320 CYS B O 1
ATOM 6214 N N . SER B 1 321 ? -12.117 15.516 3.605 1 97.88 321 SER B N 1
ATOM 6215 C CA . SER B 1 321 ? -12.172 14.281 2.83 1 97.88 321 SER B CA 1
ATOM 6216 C C . SER B 1 321 ? -13.445 14.211 1.994 1 97.88 321 SER B C 1
ATOM 6218 O O . SER B 1 321 ? -13.484 13.547 0.956 1 97.88 321 SER B O 1
ATOM 6220 N N . TYR B 1 322 ? -14.539 14.906 2.479 1 97.56 322 TYR B N 1
ATOM 6221 C CA . TYR B 1 322 ? -15.836 14.812 1.827 1 97.56 322 TYR B CA 1
ATOM 6222 C C . TYR B 1 322 ? -16.422 16.203 1.556 1 97.56 322 TYR B C 1
ATOM 6224 O O . TYR B 1 322 ? -15.945 17.188 2.109 1 97.56 322 TYR B O 1
ATOM 6232 N N . ASN B 1 323 ? -17.328 16.203 0.627 1 97.56 323 ASN B N 1
ATOM 6233 C CA . ASN B 1 323 ? -18.016 17.469 0.384 1 97.56 323 ASN B CA 1
ATOM 6234 C C . ASN B 1 323 ? -19.188 17.641 1.347 1 97.56 323 ASN B C 1
ATOM 6236 O O . ASN B 1 323 ? -19.469 16.781 2.174 1 97.56 323 ASN B O 1
ATOM 6240 N N . ASP B 1 324 ? -19.891 18.688 1.252 1 98 324 ASP B N 1
ATOM 6241 C CA . ASP B 1 324 ? -20.891 19.078 2.227 1 98 324 ASP B CA 1
ATOM 6242 C C . ASP B 1 324 ? -22.156 18.234 2.092 1 98 324 ASP B C 1
ATOM 6244 O O . ASP B 1 324 ? -23.031 18.266 2.963 1 98 324 ASP B O 1
ATOM 6248 N N . SER B 1 325 ? -22.312 17.516 1.02 1 96.19 325 SER B N 1
ATOM 6249 C CA . SER B 1 325 ? -23.5 16.672 0.842 1 96.19 325 SER B CA 1
ATOM 6250 C C . SER B 1 325 ? -23.422 15.422 1.713 1 96.19 325 SER B C 1
ATOM 6252 O O . SER B 1 325 ? -24.406 14.703 1.86 1 96.19 325 SER B O 1
ATOM 6254 N N . THR B 1 326 ? -22.328 15.242 2.326 1 95.81 326 THR B N 1
ATOM 6255 C CA . THR B 1 326 ? -22.141 14.055 3.156 1 95.81 326 THR B CA 1
ATOM 6256 C C . THR B 1 326 ? -22.719 14.273 4.551 1 95.81 326 THR B C 1
ATOM 6258 O O . THR B 1 326 ? -22.359 15.25 5.227 1 95.81 326 THR B O 1
ATOM 6261 N N . ASP B 1 327 ? -23.516 13.297 4.988 1 95.88 327 ASP B N 1
ATOM 6262 C CA . ASP B 1 327 ? -24.094 13.344 6.328 1 95.88 327 ASP B CA 1
ATOM 6263 C C . ASP B 1 327 ? -23.047 13.008 7.387 1 95.88 327 ASP B C 1
ATOM 6265 O O . ASP B 1 327 ? -22.125 12.227 7.133 1 95.88 327 ASP B O 1
ATOM 6269 N N . ASP B 1 328 ? -23.266 13.516 8.602 1 94.94 328 ASP B N 1
ATOM 6270 C CA . ASP B 1 328 ? -22.297 13.328 9.688 1 94.94 328 ASP B CA 1
ATOM 6271 C C . ASP B 1 328 ? -22.094 11.844 9.992 1 94.94 328 ASP B C 1
ATOM 6273 O O . ASP B 1 328 ? -21 11.43 10.375 1 94.94 328 ASP B O 1
ATOM 6277 N N . SER B 1 329 ? -23.125 11.031 9.844 1 92.19 329 SER B N 1
ATOM 6278 C CA . SER B 1 329 ? -23.062 9.609 10.141 1 92.19 329 SER B CA 1
ATOM 6279 C C . SER B 1 329 ? -22.156 8.867 9.156 1 92.19 329 SER B C 1
ATOM 6281 O O . SER B 1 329 ? -21.766 7.727 9.391 1 92.19 329 SER B O 1
ATOM 6283 N N . TYR B 1 330 ? -21.797 9.594 8.047 1 91.94 330 TYR B N 1
ATOM 6284 C CA . TYR B 1 330 ? -21.016 8.945 6.996 1 91.94 330 TYR B CA 1
ATOM 6285 C C . TYR B 1 330 ? -19.656 9.617 6.828 1 91.94 330 TYR B C 1
ATOM 6287 O O . TYR B 1 330 ? -19.031 9.508 5.773 1 91.94 330 TYR B O 1
ATOM 6295 N N . LEU B 1 331 ? -19.234 10.25 7.883 1 94.69 331 LEU B N 1
ATOM 6296 C CA . LEU B 1 331 ? -17.969 10.953 7.789 1 94.69 331 LEU B CA 1
ATOM 6297 C C . LEU B 1 331 ? -16.797 10 8.055 1 94.69 331 LEU B C 1
ATOM 6299 O O . LEU B 1 331 ? -15.664 10.297 7.695 1 94.69 331 LEU B O 1
ATOM 6303 N N . TYR B 1 332 ? -17.031 8.953 8.805 1 92.25 332 TYR B N 1
ATOM 6304 C CA . TYR B 1 332 ? -16.031 7.953 9.141 1 92.25 332 TYR B CA 1
ATOM 6305 C C . TYR B 1 332 ? -14.805 8.602 9.773 1 92.25 332 TYR B C 1
ATOM 6307 O O . TYR B 1 332 ? -13.672 8.281 9.414 1 92.25 332 TYR B O 1
ATOM 6315 N N . GLY B 1 333 ? -15.055 9.555 10.617 1 96.12 333 GLY B N 1
ATOM 6316 C CA . GLY B 1 333 ? -13.969 10.18 11.359 1 96.12 333 GLY B CA 1
ATOM 6317 C C . GLY B 1 333 ? -13.273 11.281 10.578 1 96.12 333 GLY B C 1
ATOM 6318 O O . GLY B 1 333 ? -12.125 11.617 10.867 1 96.12 333 GLY B O 1
ATOM 6319 N N . HIS B 1 334 ? -13.898 11.805 9.531 1 97.88 334 HIS B N 1
ATOM 6320 C CA . HIS B 1 334 ? -13.328 12.859 8.703 1 97.88 334 HIS B CA 1
ATOM 6321 C C . HIS B 1 334 ? -14.172 14.133 8.766 1 97.88 334 HIS B C 1
ATOM 6323 O O . HIS B 1 334 ? -15.078 14.234 9.586 1 97.88 334 HIS B O 1
ATOM 6329 N N . MET B 1 335 ? -13.805 15.109 7.887 1 97.69 335 MET B N 1
ATOM 6330 C CA . MET B 1 335 ? -14.516 16.375 7.883 1 97.69 335 MET B CA 1
ATOM 6331 C C . MET B 1 335 ? -15.039 16.703 6.488 1 97.69 335 MET B C 1
ATOM 6333 O O . MET B 1 335 ? -14.562 16.156 5.496 1 97.69 335 MET B O 1
ATOM 6337 N N . CYS B 1 336 ? -16 17.578 6.488 1 98.19 336 CYS B N 1
ATOM 6338 C CA . CYS B 1 336 ? -16.453 18.266 5.285 1 98.19 336 CYS B CA 1
ATOM 6339 C C . CYS B 1 336 ? -16.25 19.781 5.418 1 98.19 336 CYS B C 1
ATOM 6341 O O . CYS B 1 336 ? -15.852 20.266 6.477 1 98.19 336 CYS B O 1
ATOM 6343 N N . PRO B 1 337 ? -16.484 20.547 4.371 1 98.81 337 PRO B N 1
ATOM 6344 C CA . PRO B 1 337 ? -16.188 21.984 4.391 1 98.81 337 PRO B CA 1
ATOM 6345 C C . PRO B 1 337 ? -16.922 22.719 5.512 1 98.81 337 PRO B C 1
ATOM 6347 O O . PRO B 1 337 ? -16.328 23.578 6.172 1 98.81 337 PRO B O 1
ATOM 6350 N N . ARG B 1 338 ? -18.125 22.422 5.762 1 98.38 338 ARG B N 1
ATOM 6351 C CA . ARG B 1 338 ? -18.844 23.094 6.836 1 98.38 338 ARG B CA 1
ATOM 6352 C C . ARG B 1 338 ? -18.156 22.859 8.18 1 98.38 338 ARG B C 1
ATOM 6354 O O . ARG B 1 338 ? -18.094 23.766 9.016 1 98.38 338 ARG B O 1
ATOM 6361 N N . HIS B 1 339 ? -17.656 21.656 8.359 1 98.56 339 HIS B N 1
ATOM 6362 C CA . HIS B 1 339 ? -16.969 21.328 9.594 1 98.56 339 HIS B CA 1
ATOM 6363 C C . HIS B 1 339 ? -15.641 22.078 9.695 1 98.56 339 HIS B C 1
ATOM 6365 O O . HIS B 1 339 ? -15.312 22.641 10.75 1 98.56 339 HIS B O 1
ATOM 6371 N N . LEU B 1 340 ? -14.883 22.062 8.633 1 98.75 340 LEU B N 1
ATOM 6372 C CA . LEU B 1 340 ? -13.578 22.703 8.656 1 98.75 340 LEU B CA 1
ATOM 6373 C C . LEU B 1 340 ? -13.711 24.203 8.914 1 98.75 340 LEU B C 1
ATOM 6375 O O . LEU B 1 340 ? -12.953 24.781 9.695 1 98.75 340 LEU B O 1
ATOM 6379 N N . VAL B 1 341 ? -14.641 24.844 8.281 1 98.62 341 VAL B N 1
ATOM 6380 C CA . VAL B 1 341 ? -14.836 26.281 8.461 1 98.62 341 VAL B CA 1
ATOM 6381 C C . VAL B 1 341 ? -15.281 26.562 9.898 1 98.62 341 VAL B C 1
ATOM 6383 O O . VAL B 1 341 ? -14.875 27.562 10.5 1 98.62 341 VAL B O 1
ATOM 6386 N N . SER B 1 342 ? -16.125 25.688 10.406 1 98.12 342 SER B N 1
ATOM 6387 C CA . SER B 1 342 ? -16.5 25.812 11.812 1 98.12 342 SER B CA 1
ATOM 6388 C C . SER B 1 342 ? -15.281 25.719 12.727 1 98.12 342 SER B C 1
ATOM 6390 O O . SER B 1 342 ? -15.141 26.5 13.672 1 98.12 342 SER B O 1
ATOM 6392 N N . GLU B 1 343 ? -14.461 24.766 12.461 1 98.56 343 GLU B N 1
ATOM 6393 C CA . GLU B 1 343 ? -13.227 24.609 13.227 1 98.56 343 GLU B CA 1
ATOM 6394 C C . GLU B 1 343 ? -12.352 25.844 13.102 1 98.56 343 GLU B C 1
ATOM 6396 O O . GLU B 1 343 ? -11.797 26.328 14.102 1 98.56 343 GLU B O 1
ATOM 6401 N N . LEU B 1 344 ? -12.203 26.375 11.93 1 98.69 344 LEU B N 1
ATOM 6402 C CA . LEU B 1 344 ? -11.367 27.547 11.703 1 98.69 344 LEU B CA 1
ATOM 6403 C C . LEU B 1 344 ? -11.984 28.797 12.328 1 98.69 344 LEU B C 1
ATOM 6405 O O . LEU B 1 344 ? -11.273 29.734 12.688 1 98.69 344 LEU B O 1
ATOM 6409 N N . SER B 1 345 ? -13.273 28.812 12.461 1 98.19 345 SER B N 1
ATOM 6410 C CA . SER B 1 345 ? -13.938 29.906 13.148 1 98.19 345 SER B CA 1
ATOM 6411 C C . SER B 1 345 ? -13.578 29.922 14.633 1 98.19 345 SER B C 1
ATOM 6413 O O . SER B 1 345 ? -13.453 30.984 15.234 1 98.19 345 SER B O 1
ATOM 6415 N N . VAL B 1 346 ? -13.5 28.734 15.188 1 97.75 346 VAL B N 1
ATOM 6416 C CA . VAL B 1 346 ? -13.023 28.641 16.562 1 97.75 346 VAL B CA 1
ATOM 6417 C C . VAL B 1 346 ? -11.609 29.219 16.672 1 97.75 346 VAL B C 1
ATOM 6419 O O . VAL B 1 346 ? -11.305 29.984 17.578 1 97.75 346 VAL B O 1
ATOM 6422 N N . LEU B 1 347 ? -10.805 28.828 15.781 1 98.44 347 LEU B N 1
ATOM 6423 C CA . LEU B 1 347 ? -9.445 29.359 15.719 1 98.44 347 LEU B CA 1
ATOM 6424 C C . LEU B 1 347 ? -9.453 30.875 15.578 1 98.44 347 LEU B C 1
ATOM 6426 O O . LEU B 1 347 ? -8.711 31.578 16.266 1 98.44 347 LEU B O 1
ATOM 6430 N N . ALA B 1 348 ? -10.25 31.391 14.688 1 98 348 ALA B N 1
ATOM 6431 C CA . ALA B 1 348 ? -10.375 32.844 14.445 1 98 348 ALA B CA 1
ATOM 6432 C C . ALA B 1 348 ? -10.742 33.562 15.727 1 98 348 ALA B C 1
ATOM 6434 O O . ALA B 1 348 ? -10.188 34.625 16.016 1 98 348 ALA B O 1
ATOM 6435 N N . SER B 1 349 ? -11.664 33.031 16.375 1 96.94 349 SER B N 1
ATOM 6436 C CA . SER B 1 349 ? -12.094 33.656 17.641 1 96.94 349 SER B CA 1
ATOM 6437 C C . SER B 1 349 ? -10.938 33.75 18.625 1 96.94 349 SER B C 1
ATOM 6439 O O . SER B 1 349 ? -10.773 34.75 19.297 1 96.94 349 SER B O 1
ATOM 6441 N N . ARG B 1 350 ? -10.203 32.688 18.719 1 97.25 350 ARG B N 1
ATOM 6442 C CA . ARG B 1 350 ? -9.062 32.688 19.625 1 97.25 350 ARG B CA 1
ATOM 6443 C C . ARG B 1 350 ? -8.008 33.688 19.188 1 97.25 350 ARG B C 1
ATOM 6445 O O . ARG B 1 350 ? -7.387 34.344 20.031 1 97.25 350 ARG B O 1
ATOM 6452 N N . VAL B 1 351 ? -7.742 33.812 17.938 1 97.62 351 VAL B N 1
ATOM 6453 C CA . VAL B 1 351 ? -6.777 34.781 17.406 1 97.62 351 VAL B CA 1
ATOM 6454 C C . VAL B 1 351 ? -7.203 36.188 17.766 1 97.62 351 VAL B C 1
ATOM 6456 O O . VAL B 1 351 ? -6.383 37 18.203 1 97.62 351 VAL B O 1
ATOM 6459 N N . MET B 1 352 ? -8.453 36.5 17.609 1 95.81 352 MET B N 1
ATOM 6460 C CA . MET B 1 352 ? -8.969 37.844 17.906 1 95.81 352 MET B CA 1
ATOM 6461 C C . MET B 1 352 ? -8.859 38.156 19.391 1 95.81 352 MET B C 1
ATOM 6463 O O . MET B 1 352 ? -8.562 39.281 19.766 1 95.81 352 MET B O 1
ATOM 6467 N N . GLU B 1 353 ? -9.133 37.156 20.188 1 94.88 353 GLU B N 1
ATOM 6468 C CA . GLU B 1 353 ? -8.977 37.344 21.625 1 94.88 353 GLU B CA 1
ATOM 6469 C C . GLU B 1 353 ? -7.551 37.75 21.969 1 94.88 353 GLU B C 1
ATOM 6471 O O . GLU B 1 353 ? -7.336 38.625 22.812 1 94.88 353 GLU B O 1
ATOM 6476 N N . ILE B 1 354 ? -6.668 37.156 21.359 1 95.06 354 ILE B N 1
ATOM 6477 C CA . ILE B 1 354 ? -5.258 37.406 21.641 1 95.06 354 ILE B CA 1
ATOM 6478 C C . ILE B 1 354 ? -4.883 38.812 21.125 1 95.06 354 ILE B C 1
ATOM 6480 O O . ILE B 1 354 ? -4.18 39.562 21.797 1 95.06 354 ILE B O 1
ATOM 6484 N N . ARG B 1 355 ? -5.324 39.188 20.016 1 92.56 355 ARG B N 1
ATOM 6485 C CA . ARG B 1 355 ? -5.027 40.5 19.422 1 92.56 355 ARG B CA 1
ATOM 6486 C C . ARG B 1 355 ? -5.617 41.625 20.266 1 92.56 355 ARG B C 1
ATOM 6488 O O . ARG B 1 355 ? -4.984 42.656 20.453 1 92.56 355 ARG B O 1
ATOM 6495 N N . ASP B 1 356 ? -6.793 41.375 20.781 1 89.75 356 ASP B N 1
ATOM 6496 C CA . ASP B 1 356 ? -7.453 42.344 21.625 1 89.75 356 ASP B CA 1
ATOM 6497 C C . ASP B 1 356 ? -6.734 42.5 22.969 1 89.75 356 ASP B C 1
ATOM 6499 O O . ASP B 1 356 ? -6.629 43.594 23.5 1 89.75 356 ASP B O 1
ATOM 6503 N N . SER B 1 357 ? -6.355 41.406 23.422 1 88 357 SER B N 1
ATOM 6504 C CA . SER B 1 357 ? -5.637 41.438 24.688 1 88 357 SER B CA 1
ATOM 6505 C C . SER B 1 357 ? -4.297 42.156 24.531 1 88 357 SER B C 1
ATOM 6507 O O . SER B 1 357 ? -3.877 42.875 25.438 1 88 357 SER B O 1
ATOM 6509 N N . ASN B 1 358 ? -3.684 42.031 23.516 1 83.31 358 ASN B N 1
ATOM 6510 C CA . ASN B 1 358 ? -2.414 42.719 23.266 1 83.31 358 ASN B CA 1
ATOM 6511 C C . ASN B 1 358 ? -2.605 44.188 23.031 1 83.31 358 ASN B C 1
ATOM 6513 O O . ASN B 1 358 ? -1.737 45 23.391 1 83.31 358 ASN B O 1
ATOM 6517 N N . ALA B 1 359 ? -3.744 44.594 22.531 1 74.5 359 ALA B N 1
ATOM 6518 C CA . ALA B 1 359 ? -4.062 46 22.312 1 74.5 359 ALA B CA 1
ATOM 6519 C C . ALA B 1 359 ? -4.43 46.688 23.625 1 74.5 359 ALA B C 1
ATOM 6521 O O . ALA B 1 359 ? -4.074 47.844 23.844 1 74.5 359 ALA B O 1
ATOM 6522 N N . GLY B 1 360 ? -5.164 45.906 24.438 1 68.12 360 GLY B N 1
ATOM 6523 C CA . GLY B 1 360 ? -5.535 46.469 25.719 1 68.12 360 GLY B CA 1
ATOM 6524 C C . GLY B 1 360 ? -4.352 46.688 26.641 1 68.12 360 GLY B C 1
ATOM 6525 O O . GLY B 1 360 ? -4.293 47.688 27.375 1 68.12 360 GLY B O 1
ATOM 6526 N N . GLU B 1 361 ? -3.541 45.688 26.594 1 63.91 361 GLU B N 1
ATOM 6527 C CA . GLU B 1 361 ? -2.352 45.844 27.438 1 63.91 361 GLU B CA 1
ATOM 6528 C C . GLU B 1 361 ? -1.489 47 26.969 1 63.91 361 GLU B C 1
ATOM 6530 O O . GLU B 1 361 ? -0.9 47.719 27.781 1 63.91 361 GLU B O 1
ATOM 6535 N N . LYS B 1 362 ? -1.56 47.281 25.766 1 58.28 362 LYS B N 1
ATOM 6536 C CA . LYS B 1 362 ? -0.854 48.438 25.25 1 58.28 362 LYS B CA 1
ATOM 6537 C C . LYS B 1 362 ? -1.566 49.75 25.641 1 58.28 362 LYS B C 1
ATOM 6539 O O . LYS B 1 362 ? -0.92 50.75 25.922 1 58.28 362 LYS B O 1
ATOM 6544 N N . LYS B 1 363 ? -2.951 49.656 25.797 1 53.69 363 LYS B N 1
ATOM 6545 C CA . LYS B 1 363 ? -3.709 50.812 26.219 1 53.69 363 LYS B CA 1
ATOM 6546 C C . LYS B 1 363 ? -3.561 51.031 27.734 1 53.69 363 LYS B C 1
ATOM 6548 O O . LYS B 1 363 ? -3.445 52.188 28.188 1 53.69 363 LYS B O 1
ATOM 6553 N N . ARG B 1 364 ? -3.639 49.875 28.438 1 54.22 364 ARG B N 1
ATOM 6554 C CA . ARG B 1 364 ? -3.484 50.031 29.875 1 54.22 364 ARG B CA 1
ATOM 6555 C C . ARG B 1 364 ? -2.078 50.5 30.234 1 54.22 364 ARG B C 1
ATOM 6557 O O . ARG B 1 364 ? -1.895 51.281 31.172 1 54.22 364 ARG B O 1
ATOM 6564 N N . LYS B 1 365 ? -1.218 49.906 29.531 1 53.53 365 LYS B N 1
ATOM 6565 C CA . LYS B 1 365 ? 0.132 50.375 29.812 1 53.53 365 LYS B CA 1
ATOM 6566 C C . LYS B 1 365 ? 0.279 51.875 29.469 1 53.53 365 LYS B C 1
ATOM 6568 O O . LYS B 1 365 ? 1.089 52.562 30.078 1 53.53 365 LYS B O 1
ATOM 6573 N N . ARG B 1 366 ? -0.526 52.25 28.531 1 49.12 366 ARG B N 1
ATOM 6574 C CA . ARG B 1 366 ? -0.45 53.656 28.219 1 49.12 366 ARG B CA 1
ATOM 6575 C C . ARG B 1 366 ? -1.217 54.5 29.25 1 49.12 366 ARG B C 1
ATOM 6577 O O . ARG B 1 366 ? -0.916 55.656 29.453 1 49.12 366 ARG B O 1
ATOM 6584 N N . GLU B 1 367 ? -2.348 53.812 29.672 1 45 367 GLU B N 1
ATOM 6585 C CA . GLU B 1 367 ? -3.154 54.625 30.594 1 45 367 GLU B CA 1
ATOM 6586 C C . GLU B 1 367 ? -2.533 54.656 31.984 1 45 367 GLU B C 1
ATOM 6588 O O . GLU B 1 367 ? -2.883 55.531 32.781 1 45 367 GLU B O 1
ATOM 6593 N N . HIS B 1 368 ? -1.89 53.469 32.281 1 42.28 368 HIS B N 1
ATOM 6594 C CA . HIS B 1 368 ? -1.46 53.438 33.656 1 42.28 368 HIS B CA 1
ATOM 6595 C C . HIS B 1 368 ? -0.414 54.5 33.938 1 42.28 368 HIS B C 1
ATOM 6597 O O . HIS B 1 368 ? 0.2 54.5 35.031 1 42.28 368 HIS B O 1
ATOM 6603 N N . ILE B 1 369 ? -0.044 55.188 32.812 1 39.72 369 ILE B N 1
ATOM 6604 C CA . ILE B 1 369 ? 0.877 56.188 33.344 1 39.72 369 ILE B CA 1
ATOM 6605 C C . ILE B 1 369 ? 0.111 57.188 34.188 1 39.72 369 ILE B C 1
ATOM 6607 O O . ILE B 1 369 ? 0.064 58.375 33.844 1 39.72 369 ILE B O 1
ATOM 6611 N N . GLY B 1 370 ? -1.19 56.656 34.5 1 31.28 370 GLY B N 1
ATOM 6612 C CA . GLY B 1 370 ? -1.848 57.688 35.281 1 31.28 370 GLY B CA 1
ATOM 6613 C C . GLY B 1 370 ? -1.112 58 36.594 1 31.28 370 GLY B C 1
ATOM 6614 O O . GLY B 1 370 ? -0.242 57.25 37 1 31.28 370 GLY B O 1
ATOM 6615 N N . PRO B 1 371 ? -1.247 59.219 37.031 1 32.88 371 PRO B N 1
ATOM 6616 C CA . PRO B 1 371 ? -0.526 59.688 38.219 1 32.88 371 PRO B CA 1
ATOM 6617 C C . PRO B 1 371 ? -0.821 58.844 39.469 1 32.88 371 PRO B C 1
ATOM 6619 O O . PRO B 1 371 ? -1.96 58.406 39.656 1 32.88 371 PRO B O 1
ATOM 6622 N N . VAL B 1 372 ? 0.02 57.844 39.781 1 31.17 372 VAL B N 1
ATOM 6623 C CA . VAL B 1 372 ? 0.076 57.031 41 1 31.17 372 VAL B CA 1
ATOM 6624 C C . VAL B 1 372 ? -0.477 57.844 42.156 1 31.17 372 VAL B C 1
ATOM 6626 O O . VAL B 1 372 ? 0.136 58.812 42.594 1 31.17 372 VAL B O 1
ATOM 6629 N N . GLU B 1 373 ? -1.901 58.031 42.125 1 23.55 373 GLU B N 1
ATOM 6630 C CA . GLU B 1 373 ? -2.42 58.688 43.312 1 23.55 373 GLU B CA 1
ATOM 6631 C C . GLU B 1 373 ? -2.133 57.875 44.562 1 23.55 373 GLU B C 1
ATOM 6633 O O . GLU B 1 373 ? -2.061 56.656 44.5 1 23.55 373 GLU B O 1
ATOM 6638 N N . SER B 1 374 ? -1.779 58.5 45.688 1 25.19 374 SER B N 1
ATOM 6639 C CA . SER B 1 374 ? -1.246 58.219 47 1 25.19 374 SER B CA 1
ATOM 6640 C C . SER B 1 374 ? -2.283 57.531 47.875 1 25.19 374 SER B C 1
ATOM 6642 O O . SER B 1 374 ? -2.086 57.375 49.094 1 25.19 374 SER B O 1
ATOM 6644 N N . GLY B 1 375 ? -3.426 56.906 47.281 1 20.53 375 GLY B N 1
ATOM 6645 C CA . GLY B 1 375 ? -4.52 56.812 48.25 1 20.53 375 GLY B CA 1
ATOM 6646 C C . GLY B 1 375 ? -4.246 55.844 49.375 1 20.53 375 GLY B C 1
ATOM 6647 O O . GLY B 1 375 ? -3.359 55 49.281 1 20.53 375 GLY B O 1
ATOM 6648 N N . SER B 1 376 ? -5.141 56 50.5 1 20.02 376 SER B N 1
ATOM 6649 C CA . SER B 1 376 ? -5.203 55.75 51.938 1 20.02 376 SER B CA 1
ATOM 6650 C C . SER B 1 376 ? -5.59 54.312 52.219 1 20.02 376 SER B C 1
ATOM 6652 O O . SER B 1 376 ? -6.262 53.656 51.438 1 20.02 376 SER B O 1
ATOM 6654 N N . GLU B 1 377 ? -5.023 53.656 53.281 1 19.2 377 GLU B N 1
ATOM 6655 C CA . GLU B 1 377 ? -4.734 52.375 53.875 1 19.2 377 GLU B CA 1
ATOM 6656 C C . GLU B 1 377 ? -5.992 51.75 54.5 1 19.2 377 GLU B C 1
ATOM 6658 O O . GLU B 1 377 ? -5.918 50.719 55.188 1 19.2 377 GLU B O 1
ATOM 6663 N N . GLN B 1 378 ? -7.262 52.062 54 1 18.33 378 GLN B N 1
ATOM 6664 C CA . GLN B 1 378 ? -8.164 51.719 55.094 1 18.33 378 GLN B CA 1
ATOM 6665 C C . GLN B 1 378 ? -8.188 50.219 55.312 1 18.33 378 GLN B C 1
ATOM 6667 O O . GLN B 1 378 ? -7.996 49.438 54.375 1 18.33 378 GLN B O 1
ATOM 6672 N N . VAL B 1 379 ? -8.672 49.875 56.594 1 18.41 379 VAL B N 1
ATOM 6673 C CA . VAL B 1 379 ? -8.508 48.875 57.656 1 18.41 379 VAL B CA 1
ATOM 6674 C C . VAL B 1 379 ? -9.32 47.625 57.344 1 18.41 379 VAL B C 1
ATOM 6676 O O . VAL B 1 379 ? -10.203 47.656 56.469 1 18.41 379 VAL B O 1
ATOM 6679 N N . SER B 1 380 ? -9.828 46.875 58.406 1 16.05 380 SER B N 1
ATOM 6680 C CA . SER B 1 380 ? -9.57 45.562 58.938 1 16.05 380 SER B CA 1
ATOM 6681 C C . SER B 1 380 ? -10.719 44.594 58.625 1 16.05 380 SER B C 1
ATOM 6683 O O . SER B 1 380 ? -10.492 43.469 58.219 1 16.05 380 SER B O 1
ATOM 6685 N N . PRO B 1 381 ? -12.094 44.812 58.75 1 17.33 381 PRO B N 1
ATOM 6686 C CA . PRO B 1 381 ? -12.586 43.938 59.812 1 17.33 381 PRO B CA 1
ATOM 6687 C C . PRO B 1 381 ? -13.008 42.562 59.281 1 17.33 381 PRO B C 1
ATOM 6689 O O . PRO B 1 381 ? -13.305 42.438 58.094 1 17.33 381 PRO B O 1
ATOM 6692 N N . ARG B 1 382 ? -13.18 41.531 60.281 1 16.3 382 ARG B N 1
ATOM 6693 C CA . ARG B 1 382 ? -13.016 40.094 60.531 1 16.3 382 ARG B CA 1
ATOM 6694 C C . ARG B 1 382 ? -14.211 39.312 60 1 16.3 382 ARG B C 1
ATOM 6696 O O . ARG B 1 382 ? -14.047 38.375 59.25 1 16.3 382 ARG B O 1
ATOM 6703 N N . SER B 1 383 ? -15.211 38.969 60.844 1 15.48 383 SER B N 1
ATOM 6704 C CA . SER B 1 383 ? -15.305 37.594 61.406 1 15.48 383 SER B CA 1
ATOM 6705 C C . SER B 1 383 ? -16.375 36.812 60.688 1 15.48 383 SER B C 1
ATOM 6707 O O . SER B 1 383 ? -16.125 35.656 60.25 1 15.48 383 SER B O 1
ATOM 6709 N N . LYS B 1 384 ? -17.703 37.156 60.594 1 16.02 384 LYS B N 1
ATOM 6710 C CA . LYS B 1 384 ? -18.609 36.25 61.312 1 16.02 384 LYS B CA 1
ATOM 6711 C C . LYS B 1 384 ? -19.094 35.125 60.438 1 16.02 384 LYS B C 1
ATOM 6713 O O . LYS B 1 384 ? -19.312 35.312 59.219 1 16.02 384 LYS B O 1
ATOM 6718 N N . ARG B 1 385 ? -19.312 33.844 61.031 1 16.47 385 ARG B N 1
ATOM 6719 C CA . ARG B 1 385 ? -19.375 32.406 60.844 1 16.47 385 ARG B CA 1
ATOM 6720 C C . ARG B 1 385 ? -20.766 31.969 60.375 1 16.47 385 ARG B C 1
ATOM 6722 O O . ARG B 1 385 ? -21 30.797 60.094 1 16.47 385 ARG B O 1
ATOM 6729 N N . THR B 1 386 ? -21.797 32.812 60.188 1 14.85 386 THR B N 1
ATOM 6730 C CA . THR B 1 386 ? -22.938 32.094 60.719 1 14.85 386 THR B CA 1
ATOM 6731 C C . THR B 1 386 ? -23.344 30.953 59.781 1 14.85 386 THR B C 1
ATOM 6733 O O . THR B 1 386 ? -23.156 31.047 58.562 1 14.85 386 THR B O 1
ATOM 6736 N N . LEU B 1 387 ? -24.172 29.891 60.406 1 14.77 387 LEU B N 1
ATOM 6737 C CA . LEU B 1 387 ? -24.453 28.469 60.469 1 14.77 387 LEU B CA 1
ATOM 6738 C C . LEU B 1 387 ? -25.578 28.078 59.5 1 14.77 387 LEU B C 1
ATOM 6740 O O . LEU B 1 387 ? -25.562 26.984 58.938 1 14.77 387 LEU B O 1
ATOM 6744 N N . SER B 1 388 ? -26.703 28.844 59.219 1 14.32 388 SER B N 1
ATOM 6745 C CA . SER B 1 388 ? -27.891 28.109 59.625 1 14.32 388 SER B CA 1
ATOM 6746 C C . SER B 1 388 ? -28.266 27.047 58.625 1 14.32 388 SER B C 1
ATOM 6748 O O . SER B 1 388 ? -27.75 27.062 57.5 1 14.32 388 SER B O 1
ATOM 6750 N N . SER B 1 389 ? -29.703 26.766 58.625 1 14.5 389 SER B N 1
ATOM 6751 C CA . SER B 1 389 ? -30.609 25.672 58.969 1 14.5 389 SER B CA 1
ATOM 6752 C C . SER B 1 389 ? -31.047 24.891 57.75 1 14.5 389 SER B C 1
ATOM 6754 O O . SER B 1 389 ? -30.859 23.672 57.656 1 14.5 389 SER B O 1
ATOM 6756 N N . SER B 1 390 ? -32.438 24.938 57.375 1 14.62 390 SER B N 1
ATOM 6757 C CA . SER B 1 390 ? -33.469 23.938 57.625 1 14.62 390 SER B CA 1
ATOM 6758 C C . SER B 1 390 ? -33.719 23.094 56.375 1 14.62 390 SER B C 1
ATOM 6760 O O . SER B 1 390 ? -33.25 23.438 55.281 1 14.62 390 SER B O 1
ATOM 6762 N N . VAL B 1 391 ? -35.094 22.688 56.25 1 14.91 391 VAL B N 1
ATOM 6763 C CA . VAL B 1 391 ? -35.812 21.422 56.375 1 14.91 391 VAL B CA 1
ATOM 6764 C C . VAL B 1 391 ? -36.156 20.891 54.969 1 14.91 391 VAL B C 1
ATOM 6766 O O . VAL B 1 391 ? -35.812 19.75 54.656 1 14.91 391 VAL B O 1
ATOM 6769 N N . ASP B 1 392 ? -37.406 21.109 54.5 1 14.55 392 ASP B N 1
ATOM 6770 C CA . ASP B 1 392 ? -38.406 20.047 54.562 1 14.55 392 ASP B CA 1
ATOM 6771 C C . ASP B 1 392 ? -38.5 19.312 53.25 1 14.55 392 ASP B C 1
ATOM 6773 O O . ASP B 1 392 ? -38.281 18.094 53.188 1 14.55 392 ASP B O 1
ATOM 6777 N N . LYS B 1 393 ? -39.562 19.656 52.375 1 14.88 393 LYS B N 1
ATOM 6778 C CA . LYS B 1 393 ? -40.781 18.859 52.25 1 14.88 393 LYS B CA 1
ATOM 6779 C C . LYS B 1 393 ? -40.656 17.875 51.094 1 14.88 393 LYS B C 1
ATOM 6781 O O . LYS B 1 393 ? -39.656 17.859 50.375 1 14.88 393 LYS B O 1
ATOM 6786 N N . ASP B 1 394 ? -41.625 17.906 50.219 1 14.38 394 ASP B N 1
ATOM 6787 C CA . ASP B 1 394 ? -42.781 17.078 49.906 1 14.38 394 ASP B CA 1
ATOM 6788 C C . ASP B 1 394 ? -42.531 16.219 48.688 1 14.38 394 ASP B C 1
ATOM 6790 O O . ASP B 1 394 ? -41.688 16.562 47.844 1 14.38 394 ASP B O 1
ATOM 6794 N N . LYS B 1 395 ? -43.406 15.055 48.688 1 15.62 395 LYS B N 1
ATOM 6795 C CA . LYS B 1 395 ? -43.5 13.648 48.312 1 15.62 395 LYS B CA 1
ATOM 6796 C C . LYS B 1 395 ? -43.75 13.492 46.844 1 15.62 395 LYS B C 1
ATOM 6798 O O . LYS B 1 395 ? -43.406 12.461 46.25 1 15.62 395 LYS B O 1
ATOM 6803 N N . THR B 1 396 ? -44.531 14.445 46.188 1 15.52 396 THR B N 1
ATOM 6804 C CA . THR B 1 396 ? -45.688 13.734 45.594 1 15.52 396 THR B CA 1
ATOM 6805 C C . THR B 1 396 ? -45.219 12.875 44.406 1 15.52 396 THR B C 1
ATOM 6807 O O . THR B 1 396 ? -44.25 13.211 43.75 1 15.52 396 THR B O 1
ATOM 6810 N N . SER B 1 397 ? -46.125 11.812 44.125 1 16.03 397 SER B N 1
ATOM 6811 C CA . SER B 1 397 ? -46.281 10.422 43.719 1 16.03 397 SER B CA 1
ATOM 6812 C C . SER B 1 397 ? -46.344 10.281 42.188 1 16.03 397 SER B C 1
ATOM 6814 O O . SER B 1 397 ? -46.25 9.172 41.656 1 16.03 397 SER B O 1
ATOM 6816 N N . GLU B 1 398 ? -46.75 11.312 41.438 1 17.27 398 GLU B N 1
ATOM 6817 C CA . GLU B 1 398 ? -47.719 10.844 40.469 1 17.27 398 GLU B CA 1
ATOM 6818 C C . GLU B 1 398 ? -47.094 9.859 39.5 1 17.27 398 GLU B C 1
ATOM 6820 O O . GLU B 1 398 ? -45.906 9.938 39.188 1 17.27 398 GLU B O 1
ATOM 6825 N N . SER B 1 399 ? -47.938 8.82 39.156 1 16.83 399 SER B N 1
ATOM 6826 C CA . SER B 1 399 ? -48.062 7.48 38.594 1 16.83 399 SER B CA 1
ATOM 6827 C C . SER B 1 399 ? -47.75 7.484 37.094 1 16.83 399 SER B C 1
ATOM 6829 O O . SER B 1 399 ? -48.406 8.195 36.312 1 16.83 399 SER B O 1
ATOM 6831 N N . LEU B 1 400 ? -46.562 7.184 36.688 1 17.86 400 LEU B N 1
ATOM 6832 C CA . LEU B 1 400 ? -46 7.188 35.344 1 17.86 400 LEU B CA 1
ATOM 6833 C C . LEU B 1 400 ? -46.531 6.02 34.5 1 17.86 400 LEU B C 1
ATOM 6835 O O . LEU B 1 400 ? -46.062 4.887 34.656 1 17.86 400 LEU B O 1
ATOM 6839 N N . ILE B 1 401 ? -47.844 5.859 34.5 1 18.05 401 ILE B N 1
ATOM 6840 C CA . ILE B 1 401 ? -48.219 4.602 33.844 1 18.05 401 ILE B CA 1
ATOM 6841 C C . ILE B 1 401 ? -47.531 4.512 32.469 1 18.05 401 ILE B C 1
ATOM 6843 O O . ILE B 1 401 ? -47.625 5.426 31.656 1 18.05 401 ILE B O 1
ATOM 6847 N N . GLU B 1 402 ? -46.656 3.537 32.281 1 18.2 402 GLU B N 1
ATOM 6848 C CA . GLU B 1 402 ? -45.656 3.195 31.266 1 18.2 402 GLU B CA 1
ATOM 6849 C C . GLU B 1 402 ? -46.312 2.516 30.062 1 18.2 402 GLU B C 1
ATOM 6851 O O . GLU B 1 402 ? -46.719 1.352 30.141 1 18.2 402 GLU B O 1
ATOM 6856 N N . HIS B 1 403 ? -47.469 3.004 29.562 1 19.03 403 HIS B N 1
ATOM 6857 C CA . HIS B 1 403 ? -47.969 2.084 28.531 1 19.03 403 HIS B CA 1
ATOM 6858 C C . HIS B 1 403 ? -46.875 1.732 27.547 1 19.03 403 HIS B C 1
ATOM 6860 O O . HIS B 1 403 ? -46.125 2.611 27.094 1 19.03 403 HIS B O 1
ATOM 6866 N N . ARG B 1 404 ? -46.594 0.412 27.375 1 19.31 404 ARG B N 1
ATOM 6867 C CA . ARG B 1 404 ? -45.531 -0.42 26.797 1 19.31 404 ARG B CA 1
ATOM 6868 C C . ARG B 1 404 ? -45.656 -0.478 25.281 1 19.31 404 ARG B C 1
ATOM 6870 O O . ARG B 1 404 ? -46.406 -1.29 24.734 1 19.31 404 ARG B O 1
ATOM 6877 N N . SER B 1 405 ? -46 0.609 24.594 1 19.86 405 SER B N 1
ATOM 6878 C CA . SER B 1 405 ? -46.219 0.378 23.172 1 19.86 405 SER B CA 1
ATOM 6879 C C . SER B 1 405 ? -45.031 -0.345 22.531 1 19.86 405 SER B C 1
ATOM 6881 O O . SER B 1 405 ? -43.906 -0.19 22.984 1 19.86 405 SER B O 1
ATOM 6883 N N . HIS B 1 406 ? -45.25 -1.479 21.859 1 20.27 406 HIS B N 1
ATOM 6884 C CA . HIS B 1 406 ? -44.469 -2.514 21.188 1 20.27 406 HIS B CA 1
ATOM 6885 C C . HIS B 1 406 ? -43.531 -1.91 20.156 1 20.27 406 HIS B C 1
ATOM 6887 O O . HIS B 1 406 ? -43.969 -1.379 19.141 1 20.27 406 HIS B O 1
ATOM 6893 N N . GLN B 1 407 ? -42.438 -1.217 20.562 1 21.38 407 GLN B N 1
ATOM 6894 C CA . GLN B 1 407 ? -41.531 -0.487 19.688 1 21.38 407 GLN B CA 1
ATOM 6895 C C . GLN B 1 407 ? -40.844 -1.427 18.688 1 21.38 407 GLN B C 1
ATOM 6897 O O . GLN B 1 407 ? -40.375 -2.5 19.062 1 21.38 407 GLN B O 1
ATOM 6902 N N . SER B 1 408 ? -41.406 -1.579 17.422 1 22.66 408 SER B N 1
ATOM 6903 C CA . SER B 1 408 ? -40.688 -2.037 16.234 1 22.66 408 SER B CA 1
ATOM 6904 C C . SER B 1 408 ? -39.188 -1.71 16.312 1 22.66 408 SER B C 1
ATOM 6906 O O . SER B 1 408 ? -38.812 -0.567 16.578 1 22.66 408 SER B O 1
ATOM 6908 N N . GLU B 1 409 ? -38.406 -2.672 16.641 1 23.52 409 GLU B N 1
ATOM 6909 C CA . GLU B 1 409 ? -37.031 -2.584 17.078 1 23.52 409 GLU B CA 1
ATOM 6910 C C . GLU B 1 409 ? -36.156 -1.855 16.047 1 23.52 409 GLU B C 1
ATOM 6912 O O . GLU B 1 409 ? -35.938 -2.371 14.953 1 23.52 409 GLU B O 1
ATOM 6917 N N . SER B 1 410 ? -36.531 -0.59 15.68 1 23.98 410 SER B N 1
ATOM 6918 C CA . SER B 1 410 ? -35.562 0.243 14.953 1 23.98 410 SER B CA 1
ATOM 6919 C C . SER B 1 410 ? -34.156 0.076 15.5 1 23.98 410 SER B C 1
ATOM 6921 O O . SER B 1 410 ? -33.969 -0.018 16.719 1 23.98 410 SER B O 1
ATOM 6923 N N . PHE B 1 411 ? -33.344 -0.729 14.742 1 24.11 411 PHE B N 1
ATOM 6924 C CA . PHE B 1 411 ? -31.938 -0.79 15.133 1 24.11 411 PHE B CA 1
ATOM 6925 C C . PHE B 1 411 ? -31.484 0.532 15.742 1 24.11 411 PHE B C 1
ATOM 6927 O O . PHE B 1 411 ? -31.312 1.523 15.031 1 24.11 411 PHE B O 1
ATOM 6934 N N . GLU B 1 412 ? -32.094 0.801 16.875 1 24.98 412 GLU B N 1
ATOM 6935 C CA . GLU B 1 412 ? -31.797 2.012 17.641 1 24.98 412 GLU B CA 1
ATOM 6936 C C . GLU B 1 412 ? -30.312 2.158 17.922 1 24.98 412 GLU B C 1
ATOM 6938 O O . GLU B 1 412 ? -29.719 1.348 18.641 1 24.98 412 GLU B O 1
ATOM 6943 N N . THR B 1 413 ? -29.531 2.387 16.828 1 27.86 413 THR B N 1
ATOM 6944 C CA . THR B 1 413 ? -28.203 2.859 17.203 1 27.86 413 THR B CA 1
ATOM 6945 C C . THR B 1 413 ? -28.281 3.732 18.453 1 27.86 413 THR B C 1
ATOM 6947 O O . THR B 1 413 ? -29.062 4.68 18.516 1 27.86 413 THR B O 1
ATOM 6950 N N . PRO B 1 414 ? -28.125 3.088 19.562 1 28.02 414 PRO B N 1
ATOM 6951 C CA . PRO B 1 414 ? -28.328 3.891 20.766 1 28.02 414 PRO B CA 1
ATOM 6952 C C . PRO B 1 414 ? -27.969 5.359 20.562 1 28.02 414 PRO B C 1
ATOM 6954 O O . PRO B 1 414 ? -26.922 5.672 19.984 1 28.02 414 PRO B O 1
ATOM 6957 N N . GLN B 1 415 ? -29.047 6.102 20.281 1 27.44 415 GLN B N 1
ATOM 6958 C CA . GLN B 1 415 ? -28.844 7.547 20.266 1 27.44 415 GLN B CA 1
ATOM 6959 C C . GLN B 1 415 ? -28.047 8.008 21.469 1 27.44 415 GLN B C 1
ATOM 6961 O O . GLN B 1 415 ? -28.484 7.852 22.609 1 27.44 415 GLN B O 1
ATOM 6966 N N . VAL B 1 416 ? -26.781 7.742 21.5 1 28.39 416 VAL B N 1
ATOM 6967 C CA . VAL B 1 416 ? -26.078 8.453 22.562 1 28.39 416 VAL B CA 1
ATOM 6968 C C . VAL B 1 416 ? -26.703 9.828 22.766 1 28.39 416 VAL B C 1
ATOM 6970 O O . VAL B 1 416 ? -26.938 10.562 21.797 1 28.39 416 VAL B O 1
ATOM 6973 N N . PRO B 1 417 ? -27.531 9.922 23.812 1 28.16 417 PRO B N 1
ATOM 6974 C CA . PRO B 1 417 ? -28.109 11.258 23.984 1 28.16 417 PRO B CA 1
ATOM 6975 C C . PRO B 1 417 ? -27.172 12.375 23.531 1 28.16 417 PRO B C 1
ATOM 6977 O O . PRO B 1 417 ? -25.969 12.305 23.781 1 28.16 417 PRO B O 1
ATOM 6980 N N . ARG B 1 418 ? -27.531 12.93 22.391 1 28.97 418 ARG B N 1
ATOM 6981 C CA . ARG B 1 418 ? -26.859 14.195 22.109 1 28.97 418 ARG B CA 1
ATOM 6982 C C . ARG B 1 418 ? -26.766 15.062 23.359 1 28.97 418 ARG B C 1
ATOM 6984 O O . ARG B 1 418 ? -27.781 15.445 23.938 1 28.97 418 ARG B O 1
ATOM 6991 N N . VAL B 1 419 ? -25.891 14.68 24.234 1 29.08 419 VAL B N 1
ATOM 6992 C CA . VAL B 1 419 ? -25.703 15.781 25.172 1 29.08 419 VAL B CA 1
ATOM 6993 C C . VAL B 1 419 ? -25.797 17.109 24.422 1 29.08 419 VAL B C 1
ATOM 6995 O O . VAL B 1 419 ? -25.203 17.281 23.359 1 29.08 419 VAL B O 1
ATOM 6998 N N . ASP B 1 420 ? -26.969 17.641 24.438 1 29.23 420 ASP B N 1
ATOM 6999 C CA . ASP B 1 420 ? -27.172 19 23.953 1 29.23 420 ASP B CA 1
ATOM 7000 C C . ASP B 1 420 ? -25.969 19.891 24.281 1 29.23 420 ASP B C 1
ATOM 7002 O O . ASP B 1 420 ? -25.891 20.469 25.359 1 29.23 420 ASP B O 1
ATOM 7006 N N . PHE B 1 421 ? -24.844 19.297 23.969 1 29.8 421 PHE B N 1
ATOM 7007 C CA . PHE B 1 421 ? -23.703 20.219 24.078 1 29.8 421 PHE B CA 1
ATOM 7008 C C . PHE B 1 421 ? -23.984 21.516 23.328 1 29.8 421 PHE B C 1
ATOM 7010 O O . PHE B 1 421 ? -23.344 21.828 22.328 1 29.8 421 PHE B O 1
ATOM 7017 N N . GLU B 1 422 ? -25.25 21.719 22.969 1 33.38 422 GLU B N 1
ATOM 7018 C CA . GLU B 1 422 ? -25.562 23.016 22.344 1 33.38 422 GLU B CA 1
ATOM 7019 C C . GLU B 1 422 ? -24.875 24.156 23.078 1 33.38 422 GLU B C 1
ATOM 7021 O O . GLU B 1 422 ? -24.516 25.172 22.469 1 33.38 422 GLU B O 1
ATOM 7026 N N . ASP B 1 423 ? -24.953 24.078 24.438 1 33.03 423 ASP B N 1
ATOM 7027 C CA . ASP B 1 423 ? -24.688 25.312 25.172 1 33.03 423 ASP B CA 1
ATOM 7028 C C . ASP B 1 423 ? -23.203 25.672 25.109 1 33.03 423 ASP B C 1
ATOM 7030 O O . ASP B 1 423 ? -22.844 26.828 25.312 1 33.03 423 ASP B O 1
ATOM 7034 N N . ALA B 1 424 ? -22.297 24.672 25.266 1 34.75 424 ALA B N 1
ATOM 7035 C CA . ALA B 1 424 ? -20.953 25.141 25.594 1 34.75 424 ALA B CA 1
ATOM 7036 C C . ALA B 1 424 ? -20.219 25.641 24.359 1 34.75 424 ALA B C 1
ATOM 7038 O O . ALA B 1 424 ? -19.234 26.375 24.469 1 34.75 424 ALA B O 1
ATOM 7039 N N . LEU B 1 425 ? -20.219 24.828 23.234 1 39.25 425 LEU B N 1
ATOM 7040 C CA . LEU B 1 425 ? -19.469 25.422 22.141 1 39.25 425 LEU B CA 1
ATOM 7041 C C . LEU B 1 425 ? -20.281 26.484 21.422 1 39.25 425 LEU B C 1
ATOM 7043 O O . LEU B 1 425 ? -21.172 26.156 20.625 1 39.25 425 LEU B O 1
ATOM 7047 N N . GLY B 1 426 ? -20.781 27.453 22 1 36.25 426 GLY B N 1
ATOM 7048 C CA . GLY B 1 426 ? -21.391 28.562 21.281 1 36.25 426 GLY B CA 1
ATOM 7049 C C . GLY B 1 426 ? -20.766 28.797 19.906 1 36.25 426 GLY B C 1
ATOM 7050 O O . GLY B 1 426 ? -19.547 28.812 19.766 1 36.25 426 GLY B O 1
ATOM 7051 N N . ASP B 1 427 ? -21.328 28.219 18.812 1 45.31 427 ASP B N 1
ATOM 7052 C CA . ASP B 1 427 ? -20.859 28.703 17.516 1 45.31 427 ASP B CA 1
ATOM 7053 C C . ASP B 1 427 ? -20.469 30.172 17.594 1 45.31 427 ASP B C 1
ATOM 7055 O O . ASP B 1 427 ? -21.297 31.031 17.906 1 45.31 427 ASP B O 1
ATOM 7059 N N . PRO B 1 428 ? -19.297 30.516 17.812 1 47.88 428 PRO B N 1
ATOM 7060 C CA . PRO B 1 428 ? -19.047 31.953 17.844 1 47.88 428 PRO B CA 1
ATOM 7061 C C . PRO B 1 428 ? -19.75 32.719 16.719 1 47.88 428 PRO B C 1
ATOM 7063 O O . PRO B 1 428 ? -19.812 32.219 15.586 1 47.88 428 PRO B O 1
ATOM 7066 N N . ASP B 1 429 ? -20.781 33.438 16.969 1 52.78 429 ASP B N 1
ATOM 7067 C CA . ASP B 1 429 ? -21.438 34.344 16.031 1 52.78 429 ASP B CA 1
ATOM 7068 C C . ASP B 1 429 ? -20.391 35.125 15.219 1 52.78 429 ASP B C 1
ATOM 7070 O O . ASP B 1 429 ? -19.562 35.812 15.781 1 52.78 429 ASP B O 1
ATOM 7074 N N . PRO B 1 430 ? -20.094 34.75 13.969 1 57.22 430 PRO B N 1
ATOM 7075 C CA . PRO B 1 430 ? -19.172 35.5 13.117 1 57.22 430 PRO B CA 1
ATOM 7076 C C . PRO B 1 430 ? -19.281 37.031 13.336 1 57.22 430 PRO B C 1
ATOM 7078 O O . PRO B 1 430 ? -18.484 37.781 12.805 1 57.22 430 PRO B O 1
ATOM 7081 N N . GLU B 1 431 ? -20.297 37.375 14.031 1 61.84 431 GLU B N 1
ATOM 7082 C CA . GLU B 1 431 ? -20.609 38.812 14.125 1 61.84 431 GLU B CA 1
ATOM 7083 C C . GLU B 1 431 ? -19.516 39.562 14.859 1 61.84 431 GLU B C 1
ATOM 7085 O O . GLU B 1 431 ? -19.344 40.75 14.648 1 61.84 431 GLU B O 1
ATOM 7090 N N . ASN B 1 432 ? -18.531 38.781 15.406 1 72.38 432 ASN B N 1
ATOM 7091 C CA . ASN B 1 432 ? -17.688 39.5 16.328 1 72.38 432 ASN B CA 1
ATOM 7092 C C . ASN B 1 432 ? -16.484 40.125 15.609 1 72.38 432 ASN B C 1
ATOM 7094 O O . ASN B 1 432 ? -15.797 41 16.156 1 72.38 432 ASN B O 1
ATOM 7098 N N . TRP B 1 433 ? -16.203 39.688 14.258 1 85.19 433 TRP B N 1
ATOM 7099 C CA . TRP B 1 433 ? -14.992 40.25 13.664 1 85.19 433 TRP B CA 1
ATOM 7100 C C . TRP B 1 433 ? -15.258 40.719 12.242 1 85.19 433 TRP B C 1
ATOM 7102 O O . TRP B 1 433 ? -14.328 40.906 11.461 1 85.19 433 TRP B O 1
ATOM 7112 N N . VAL B 1 434 ? -16.453 40.906 11.82 1 82.5 434 VAL B N 1
ATOM 7113 C CA . VAL B 1 434 ? -16.812 41.281 10.453 1 82.5 434 VAL B CA 1
ATOM 7114 C C . VAL B 1 434 ? -16.125 42.594 10.086 1 82.5 434 VAL B C 1
ATOM 7116 O O . VAL B 1 434 ? -15.664 42.75 8.961 1 82.5 434 VAL B O 1
ATOM 7119 N N . GLY B 1 435 ? -15.828 43.469 10.945 1 81.25 435 GLY B N 1
ATOM 7120 C CA . GLY B 1 435 ? -15.227 44.75 10.664 1 81.25 435 GLY B CA 1
ATOM 7121 C C . GLY B 1 435 ? -13.766 44.844 11.047 1 81.25 435 GLY B C 1
ATOM 7122 O O . GLY B 1 435 ? -13.141 45.906 10.922 1 81.25 435 GLY B O 1
ATOM 7123 N N . ALA B 1 436 ? -13.273 43.688 11.375 1 86.38 436 ALA B N 1
ATOM 7124 C CA . ALA B 1 436 ? -11.891 43.688 11.836 1 86.38 436 ALA B CA 1
ATOM 7125 C C . ALA B 1 436 ? -10.914 43.812 10.672 1 86.38 436 ALA B C 1
ATOM 7127 O O . ALA B 1 436 ? -11.141 43.219 9.602 1 86.38 436 ALA B O 1
ATOM 7128 N N . THR B 1 437 ? -9.883 44.719 10.789 1 88.62 437 THR B N 1
ATOM 7129 C CA . THR B 1 437 ? -8.773 44.844 9.844 1 88.62 437 THR B CA 1
ATOM 7130 C C . THR B 1 437 ? -7.434 44.75 10.562 1 88.62 437 THR B C 1
ATOM 7132 O O . THR B 1 437 ? -7.098 45.594 11.391 1 88.62 437 THR B O 1
ATOM 7135 N N . PRO B 1 438 ? -6.746 43.656 10.211 1 92.38 438 PRO B N 1
ATOM 7136 C CA . PRO B 1 438 ? -6.953 42.531 9.305 1 92.38 438 PRO B CA 1
ATOM 7137 C C . PRO B 1 438 ? -7.957 41.5 9.852 1 92.38 438 PRO B C 1
ATOM 7139 O O . PRO B 1 438 ? -8.195 41.469 11.062 1 92.38 438 PRO B O 1
ATOM 7142 N N . LEU B 1 439 ? -8.445 40.781 8.938 1 95.94 439 LEU B N 1
ATOM 7143 C CA . LEU B 1 439 ? -9.312 39.688 9.344 1 95.94 439 LEU B CA 1
ATOM 7144 C C . LEU B 1 439 ? -8.547 38.656 10.203 1 95.94 439 LEU B C 1
ATOM 7146 O O . LEU B 1 439 ? -7.316 38.625 10.18 1 95.94 439 LEU B O 1
ATOM 7150 N N . PRO B 1 440 ? -9.242 37.844 10.922 1 96.5 440 PRO B N 1
ATOM 7151 C CA . PRO B 1 440 ? -8.586 37.031 11.953 1 96.5 440 PRO B CA 1
ATOM 7152 C C . PRO B 1 440 ? -7.52 36.094 11.383 1 96.5 440 PRO B C 1
ATOM 7154 O O . PRO B 1 440 ? -6.469 35.906 11.992 1 96.5 440 PRO B O 1
ATOM 7157 N N . LEU B 1 441 ? -7.77 35.5 10.234 1 98.31 441 LEU B N 1
ATOM 7158 C CA . LEU B 1 441 ? -6.828 34.5 9.711 1 98.31 441 LEU B CA 1
ATOM 7159 C C . LEU B 1 441 ? -6.184 35 8.422 1 98.31 441 LEU B C 1
ATOM 7161 O O . LEU B 1 441 ? -5.77 34.219 7.578 1 98.31 441 LEU B O 1
ATOM 7165 N N . GLU B 1 442 ? -6.152 36.312 8.242 1 96.56 442 GLU B N 1
ATOM 7166 C CA . GLU B 1 442 ? -5.523 36.875 7.062 1 96.56 442 GLU B CA 1
ATOM 7167 C C . GLU B 1 442 ? -4.043 36.531 6.992 1 96.56 442 GLU B C 1
ATOM 7169 O O . GLU B 1 442 ? -3.326 36.594 7.992 1 96.56 442 GLU B O 1
ATOM 7174 N N . GLY B 1 443 ? -3.607 36.062 5.785 1 95.75 443 GLY B N 1
ATOM 7175 C CA . GLY B 1 443 ? -2.219 35.688 5.59 1 95.75 443 GLY B CA 1
ATOM 7176 C C . GLY B 1 443 ? -1.978 34.188 5.758 1 95.75 443 GLY B C 1
ATOM 7177 O O . GLY B 1 443 ? -0.938 33.656 5.344 1 95.75 443 GLY B O 1
ATOM 7178 N N . LEU B 1 444 ? -2.879 33.5 6.422 1 98.25 444 LEU B N 1
ATOM 7179 C CA . LEU B 1 444 ? -2.773 32.062 6.617 1 98.25 444 LEU B CA 1
ATOM 7180 C C . LEU B 1 444 ? -3.205 31.312 5.363 1 98.25 444 LEU B C 1
ATOM 7182 O O . LEU B 1 444 ? -4.246 31.609 4.777 1 98.25 444 LEU B O 1
ATOM 7186 N N . ARG B 1 445 ? -2.408 30.375 4.949 1 98.62 445 ARG B N 1
ATOM 7187 C CA . ARG B 1 445 ? -2.77 29.484 3.854 1 98.62 445 ARG B CA 1
ATOM 7188 C C . ARG B 1 445 ? -3.195 28.109 4.379 1 98.62 445 ARG B C 1
ATOM 7190 O O . ARG B 1 445 ? -2.502 27.516 5.203 1 98.62 445 ARG B O 1
ATOM 7197 N N . VAL B 1 446 ? -4.336 27.641 3.93 1 98.88 446 VAL B N 1
ATOM 7198 C CA . VAL B 1 446 ? -4.855 26.344 4.332 1 98.88 446 VAL B CA 1
ATOM 7199 C C . VAL B 1 446 ? -4.859 25.391 3.137 1 98.88 446 VAL B C 1
ATOM 7201 O O . VAL B 1 446 ? -5.648 25.562 2.203 1 98.88 446 VAL B O 1
ATOM 7204 N N . TYR B 1 447 ? -3.982 24.406 3.145 1 98.81 447 TYR B N 1
ATOM 7205 C CA . TYR B 1 447 ? -3.879 23.422 2.084 1 98.81 447 TYR B CA 1
ATOM 7206 C C . TYR B 1 447 ? -4.719 22.188 2.408 1 98.81 447 TYR B C 1
ATOM 7208 O O . TYR B 1 447 ? -4.543 21.562 3.459 1 98.81 447 TYR B O 1
ATOM 7216 N N . ILE B 1 448 ? -5.613 21.828 1.475 1 98.81 448 ILE B N 1
ATOM 7217 C CA . ILE B 1 448 ? -6.527 20.719 1.684 1 98.81 448 ILE B CA 1
ATOM 7218 C C . ILE B 1 448 ? -5.902 19.422 1.155 1 98.81 448 ILE B C 1
ATOM 7220 O O . ILE B 1 448 ? -5.621 19.312 -0.04 1 98.81 448 ILE B O 1
ATOM 7224 N N . ILE B 1 449 ? -5.738 18.453 2.062 1 98.31 449 ILE B N 1
ATOM 7225 C CA . ILE B 1 449 ? -5.113 17.172 1.715 1 98.31 449 ILE B CA 1
ATOM 7226 C C . ILE B 1 449 ? -6.066 16.031 2.027 1 98.31 449 ILE B C 1
ATOM 7228 O O . ILE B 1 449 ? -7.145 16.25 2.59 1 98.31 449 ILE B O 1
ATOM 7232 N N . HIS B 1 450 ? -5.746 14.797 1.612 1 98.5 450 HIS B N 1
ATOM 7233 C CA . HIS B 1 450 ? -6.445 13.562 1.949 1 98.5 450 HIS B CA 1
ATOM 7234 C C . HIS B 1 450 ? -7.887 13.594 1.461 1 98.5 450 HIS B C 1
ATOM 7236 O O . HIS B 1 450 ? -8.797 13.188 2.18 1 98.5 450 HIS B O 1
ATOM 7242 N N . ILE B 1 451 ? -8.117 14.164 0.344 1 98.12 451 ILE B N 1
ATOM 7243 C CA . ILE B 1 451 ? -9.445 14.164 -0.263 1 98.12 451 ILE B CA 1
ATOM 7244 C C . ILE B 1 451 ? -9.766 12.766 -0.79 1 98.12 451 ILE B C 1
ATOM 7246 O O . ILE B 1 451 ? -8.953 12.148 -1.482 1 98.12 451 ILE B O 1
ATOM 7250 N N . LYS B 1 452 ? -10.883 12.234 -0.435 1 96.81 452 LYS B N 1
ATOM 7251 C CA . LYS B 1 452 ? -11.32 10.922 -0.922 1 96.81 452 LYS B CA 1
ATOM 7252 C C . LYS B 1 452 ? -11.914 11.031 -2.322 1 96.81 452 LYS B C 1
ATOM 7254 O O . LYS B 1 452 ? -12.711 11.93 -2.598 1 96.81 452 LYS B O 1
ATOM 7259 N N . GLU B 1 453 ? -11.508 10.086 -3.156 1 94.94 453 GLU B N 1
ATOM 7260 C CA . GLU B 1 453 ? -11.977 10.094 -4.535 1 94.94 453 GLU B CA 1
ATOM 7261 C C . GLU B 1 453 ? -13.227 9.227 -4.699 1 94.94 453 GLU B C 1
ATOM 7263 O O . GLU B 1 453 ? -13.398 8.242 -3.984 1 94.94 453 GLU B O 1
ATOM 7268 N N . ASN B 1 454 ? -14.039 9.609 -5.68 1 91.94 454 ASN B N 1
ATOM 7269 C CA . ASN B 1 454 ? -15.242 8.82 -5.945 1 91.94 454 ASN B CA 1
ATOM 7270 C C . ASN B 1 454 ? -15.047 7.898 -7.145 1 91.94 454 ASN B C 1
ATOM 7272 O O . ASN B 1 454 ? -15.805 6.941 -7.324 1 91.94 454 ASN B O 1
ATOM 7276 N N . LEU B 1 455 ? -14.078 8.133 -7.957 1 94.75 455 LEU B N 1
ATOM 7277 C CA . LEU B 1 455 ? -13.781 7.371 -9.164 1 94.75 455 LEU B CA 1
ATOM 7278 C C . LEU B 1 455 ? -15.016 7.262 -10.055 1 94.75 455 LEU B C 1
ATOM 7280 O O . LEU B 1 455 ? -15.391 6.164 -10.469 1 94.75 455 LEU B O 1
ATOM 7284 N N . THR B 1 456 ? -15.688 8.32 -10.273 1 94.19 456 THR B N 1
ATOM 7285 C CA . THR B 1 456 ? -16.828 8.453 -11.172 1 94.19 456 THR B CA 1
ATOM 7286 C C . THR B 1 456 ? -16.484 9.344 -12.359 1 94.19 456 THR B C 1
ATOM 7288 O O . THR B 1 456 ? -15.383 9.898 -12.422 1 94.19 456 THR B O 1
ATOM 7291 N N . ASP B 1 457 ? -17.375 9.461 -13.305 1 92.5 457 ASP B N 1
ATOM 7292 C CA . ASP B 1 457 ? -17.172 10.289 -14.492 1 92.5 457 ASP B CA 1
ATOM 7293 C C . ASP B 1 457 ? -17.266 11.773 -14.148 1 92.5 457 ASP B C 1
ATOM 7295 O O . ASP B 1 457 ? -16.844 12.625 -14.93 1 92.5 457 ASP B O 1
ATOM 7299 N N . GLY B 1 458 ? -17.797 12.102 -13.047 1 90.5 458 GLY B N 1
ATOM 7300 C CA . GLY B 1 458 ? -17.938 13.492 -12.648 1 90.5 458 GLY B CA 1
ATOM 7301 C C . GLY B 1 458 ? -16.609 14.148 -12.281 1 90.5 458 GLY B C 1
ATOM 7302 O O . GLY B 1 458 ? -15.562 13.5 -12.312 1 90.5 458 GLY B O 1
ATOM 7303 N N . PRO B 1 459 ? -16.703 15.422 -12.07 1 91.88 459 PRO B N 1
ATOM 7304 C CA . PRO B 1 459 ? -15.484 16.125 -11.664 1 91.88 459 PRO B CA 1
ATOM 7305 C C . PRO B 1 459 ? -14.906 15.578 -10.359 1 91.88 459 PRO B C 1
ATOM 7307 O O . PRO B 1 459 ? -15.641 15.055 -9.523 1 91.88 459 PRO B O 1
ATOM 7310 N N . HIS B 1 460 ? -13.672 15.727 -10.266 1 92.31 460 HIS B N 1
ATOM 7311 C CA . HIS B 1 460 ? -13.016 15.336 -9.023 1 92.31 460 HIS B CA 1
ATOM 7312 C C . HIS B 1 460 ? -13.586 16.094 -7.832 1 92.31 460 HIS B C 1
ATOM 7314 O O . HIS B 1 460 ? -13.828 17.312 -7.926 1 92.31 460 HIS B O 1
ATOM 7320 N N . PRO B 1 461 ? -13.75 15.445 -6.695 1 95.88 461 PRO B N 1
ATOM 7321 C CA . PRO B 1 461 ? -14.367 16.094 -5.531 1 95.88 461 PRO B CA 1
ATOM 7322 C C . PRO B 1 461 ? -13.594 17.312 -5.051 1 95.88 461 PRO B C 1
ATOM 7324 O O . PRO B 1 461 ? -14.156 18.188 -4.387 1 95.88 461 PRO B O 1
ATOM 7327 N N . ARG B 1 462 ? -12.367 17.391 -5.379 1 96.69 462 ARG B N 1
ATOM 7328 C CA . ARG B 1 462 ? -11.523 18.484 -4.91 1 96.69 462 ARG B CA 1
ATOM 7329 C C . ARG B 1 462 ? -12.07 19.828 -5.379 1 96.69 462 ARG B C 1
ATOM 7331 O O . ARG B 1 462 ? -11.977 20.828 -4.66 1 96.69 462 ARG B O 1
ATOM 7338 N N . GLU B 1 463 ? -12.664 19.844 -6.535 1 96.12 463 GLU B N 1
ATOM 7339 C CA . GLU B 1 463 ? -13.195 21.094 -7.07 1 96.12 463 GLU B CA 1
ATOM 7340 C C . GLU B 1 463 ? -14.391 21.594 -6.25 1 96.12 463 GLU B C 1
ATOM 7342 O O . GLU B 1 463 ? -14.445 22.766 -5.871 1 96.12 463 GLU B O 1
ATOM 7347 N N . GLN B 1 464 ? -15.219 20.703 -6 1 97.62 464 GLN B N 1
ATOM 7348 C CA . GLN B 1 464 ? -16.406 21.047 -5.215 1 97.62 464 GLN B CA 1
ATOM 7349 C C . GLN B 1 464 ? -16.031 21.422 -3.785 1 97.62 464 GLN B C 1
ATOM 7351 O O . GLN B 1 464 ? -16.547 22.391 -3.23 1 97.62 464 GLN B O 1
ATOM 7356 N N . ILE B 1 465 ? -15.172 20.703 -3.215 1 98.62 465 ILE B N 1
ATOM 7357 C CA . ILE B 1 465 ? -14.742 20.938 -1.84 1 98.62 465 ILE B CA 1
ATOM 7358 C C . ILE B 1 465 ? -14.078 22.312 -1.729 1 98.62 465 ILE B C 1
ATOM 7360 O O . ILE B 1 465 ? -14.375 23.078 -0.81 1 98.62 465 ILE B O 1
ATOM 7364 N N . LEU B 1 466 ? -13.219 22.594 -2.666 1 98.69 466 LEU B N 1
ATOM 7365 C CA . LEU B 1 466 ? -12.539 23.891 -2.648 1 98.69 466 LEU B CA 1
ATOM 7366 C C . LEU B 1 466 ? -13.539 25.031 -2.756 1 98.69 466 LEU B C 1
ATOM 7368 O O . LEU B 1 466 ? -13.43 26.016 -2.025 1 98.69 466 LEU B O 1
ATOM 7372 N N . LYS B 1 467 ? -14.461 24.922 -3.654 1 98.56 467 LYS B N 1
ATOM 7373 C CA . LYS B 1 467 ? -15.477 25.953 -3.836 1 98.56 467 LYS B CA 1
ATOM 7374 C C . LYS B 1 467 ? -16.297 26.141 -2.566 1 98.56 467 LYS B C 1
ATOM 7376 O O . LYS B 1 467 ? -16.547 27.266 -2.148 1 98.56 467 LYS B O 1
ATOM 7381 N N . GLU B 1 468 ? -16.656 25.047 -1.98 1 98.81 468 GLU B N 1
ATOM 7382 C CA . GLU B 1 468 ? -17.438 25.109 -0.751 1 98.81 468 GLU B CA 1
ATOM 7383 C C . GLU B 1 468 ? -16.641 25.766 0.377 1 98.81 468 GLU B C 1
ATOM 7385 O O . GLU B 1 468 ? -17.188 26.562 1.142 1 98.81 468 GLU B O 1
ATOM 7390 N N . LEU B 1 469 ? -15.414 25.453 0.45 1 98.88 469 LEU B N 1
ATOM 7391 C CA . LEU B 1 469 ? -14.555 26.031 1.473 1 98.88 469 LEU B CA 1
ATOM 7392 C C . LEU B 1 469 ? -14.398 27.531 1.259 1 98.88 469 LEU B C 1
ATOM 7394 O O . LEU B 1 469 ? -14.461 28.312 2.215 1 98.88 469 LEU B O 1
ATOM 7398 N N . GLN B 1 470 ? -14.219 27.953 0.071 1 98.69 470 GLN B N 1
ATOM 7399 C CA . GLN B 1 470 ? -14.078 29.359 -0.252 1 98.69 470 GLN B CA 1
ATOM 7400 C C . GLN B 1 470 ? -15.367 30.125 0.061 1 98.69 470 GLN B C 1
ATOM 7402 O O . GLN B 1 470 ? -15.32 31.203 0.654 1 98.69 470 GLN B O 1
ATOM 7407 N N . ASP B 1 471 ? -16.469 29.547 -0.3 1 98.62 471 ASP B N 1
ATOM 7408 C CA . ASP B 1 471 ? -17.75 30.172 -0.027 1 98.62 471 ASP B CA 1
ATOM 7409 C C . ASP B 1 471 ? -17.984 30.312 1.475 1 98.62 471 ASP B C 1
ATOM 7411 O O . ASP B 1 471 ? -18.344 31.391 1.955 1 98.62 471 ASP B O 1
ATOM 7415 N N . HIS B 1 472 ? -17.812 29.219 2.182 1 98.44 472 HIS B N 1
ATOM 7416 C CA . HIS B 1 472 ? -18 29.234 3.627 1 98.44 472 HIS B CA 1
ATOM 7417 C C . HIS B 1 472 ? -17.016 30.172 4.309 1 98.44 472 HIS B C 1
ATOM 7419 O O . HIS B 1 472 ? -17.359 30.859 5.266 1 98.44 472 HIS B O 1
ATOM 7425 N N . GLY B 1 473 ? -15.758 30.156 3.877 1 97.94 473 GLY B N 1
ATOM 7426 C CA . GLY B 1 473 ? -14.734 31 4.453 1 97.94 473 GLY B CA 1
ATOM 7427 C C . GLY B 1 473 ? -15.023 32.469 4.289 1 97.94 473 GLY B C 1
ATOM 7428 O O . GLY B 1 473 ? -14.789 33.281 5.211 1 97.94 473 GLY B O 1
ATOM 7429 N N . GLU B 1 474 ? -15.5 32.844 3.1 1 97.19 474 GLU B N 1
ATOM 7430 C CA . GLU B 1 474 ? -15.875 34.219 2.836 1 97.19 474 GLU B CA 1
ATOM 7431 C C . GLU B 1 474 ? -17.062 34.625 3.695 1 97.19 474 GLU B C 1
ATOM 7433 O O . GLU B 1 474 ? -17.078 35.719 4.254 1 97.19 474 GLU B O 1
ATOM 7438 N N . ALA B 1 475 ? -18.016 33.781 3.734 1 97.25 475 ALA B N 1
ATOM 7439 C CA . ALA B 1 475 ? -19.203 34.062 4.527 1 97.25 475 ALA B CA 1
ATOM 7440 C C . ALA B 1 475 ? -18.859 34.25 6 1 97.25 475 ALA B C 1
ATOM 7442 O O . ALA B 1 475 ? -19.484 35.062 6.699 1 97.25 475 ALA B O 1
ATOM 7443 N N . ALA B 1 476 ? -17.859 33.562 6.477 1 97.19 476 ALA B N 1
ATOM 7444 C CA . ALA B 1 476 ? -17.469 33.625 7.879 1 97.19 476 ALA B CA 1
ATOM 7445 C C . ALA B 1 476 ? -16.422 34.688 8.109 1 97.19 476 ALA B C 1
ATOM 7447 O O . ALA B 1 476 ? -15.969 34.906 9.242 1 97.19 476 ALA B O 1
ATOM 7448 N N . HIS B 1 477 ? -15.992 35.344 7.055 1 97.31 477 HIS B N 1
ATOM 7449 C CA . HIS B 1 477 ? -15.008 36.406 7.109 1 97.31 477 HIS B CA 1
ATOM 7450 C C . HIS B 1 477 ? -13.727 35.969 7.797 1 97.31 477 HIS B C 1
ATOM 7452 O O . HIS B 1 477 ? -13.219 36.625 8.695 1 97.31 477 HIS B O 1
ATOM 7458 N N . LEU B 1 478 ? -13.242 34.812 7.426 1 97.69 478 LEU B N 1
ATOM 7459 C CA . LEU B 1 478 ? -12.078 34.25 8.086 1 97.69 478 LEU B CA 1
ATOM 7460 C C . LEU B 1 478 ? -10.797 34.938 7.621 1 97.69 478 LEU B C 1
ATOM 7462 O O . LEU B 1 478 ? -9.883 35.156 8.422 1 97.69 478 LEU B O 1
ATOM 7466 N N . GLY B 1 479 ? -10.711 35.188 6.289 1 97.69 479 GLY B N 1
ATOM 7467 C CA . GLY B 1 479 ? -9.57 35.906 5.73 1 97.69 479 GLY B CA 1
ATOM 7468 C C . GLY B 1 479 ? -8.492 34.969 5.203 1 97.69 479 GLY B C 1
ATOM 7469 O O . GLY B 1 479 ? -7.617 35.375 4.445 1 97.69 479 GLY B O 1
ATOM 7470 N N . CYS B 1 480 ? -8.461 33.719 5.566 1 98.12 480 CYS B N 1
ATOM 7471 C CA . CYS B 1 480 ? -7.441 32.781 5.109 1 98.12 480 CYS B CA 1
ATOM 7472 C C . CYS B 1 480 ? -7.695 32.344 3.666 1 98.12 480 CYS B C 1
ATOM 7474 O O . CYS B 1 480 ? -8.766 32.625 3.115 1 98.12 480 CYS B O 1
ATOM 7476 N N . GLU B 1 481 ? -6.672 31.75 3.021 1 98.5 481 GLU B N 1
ATOM 7477 C CA . GLU B 1 481 ? -6.758 31.234 1.659 1 98.5 481 GLU B CA 1
ATOM 7478 C C . GLU B 1 481 ? -6.812 29.719 1.649 1 98.5 481 GLU B C 1
ATOM 7480 O O . GLU B 1 481 ? -5.984 29.047 2.279 1 98.5 481 GLU B O 1
ATOM 7485 N N . PHE B 1 482 ? -7.785 29.172 0.96 1 98.81 482 PHE B N 1
ATOM 7486 C CA . PHE B 1 482 ? -7.887 27.734 0.781 1 98.81 482 PHE B CA 1
ATOM 7487 C C . PHE B 1 482 ? -7.254 27.312 -0.537 1 98.81 482 PHE B C 1
ATOM 7489 O O . PHE B 1 482 ? -7.543 27.891 -1.587 1 98.81 482 PHE B O 1
ATOM 7496 N N . LEU B 1 483 ? -6.387 26.266 -0.472 1 98.5 483 LEU B N 1
ATOM 7497 C CA . LEU B 1 483 ? -5.66 25.812 -1.652 1 98.5 483 LEU B CA 1
ATOM 7498 C C . LEU B 1 483 ? -5.668 24.281 -1.743 1 98.5 483 LEU B C 1
ATOM 7500 O O . LEU B 1 483 ? -5.789 23.594 -0.726 1 98.5 483 LEU B O 1
ATOM 7504 N N . ILE B 1 484 ? -5.613 23.766 -2.939 1 98 484 ILE B N 1
ATOM 7505 C CA . ILE B 1 484 ? -5.379 22.359 -3.211 1 98 484 ILE B CA 1
ATOM 7506 C C . ILE B 1 484 ? -3.961 22.156 -3.746 1 98 484 ILE B C 1
ATOM 7508 O O . ILE B 1 484 ? -3.592 22.734 -4.77 1 98 484 ILE B O 1
ATOM 7512 N N . PRO B 1 485 ? -3.23 21.344 -3.066 1 97.25 485 PRO B N 1
ATOM 7513 C CA . PRO B 1 485 ? -1.859 21.141 -3.543 1 97.25 485 PRO B CA 1
ATOM 7514 C C . PRO B 1 485 ? -1.803 20.516 -4.934 1 97.25 485 PRO B C 1
ATOM 7516 O O . PRO B 1 485 ? -2.604 19.625 -5.246 1 97.25 485 PRO B O 1
ATOM 7519 N N . ASN B 1 486 ? -0.921 21.016 -5.719 1 94.69 486 ASN B N 1
ATOM 7520 C CA . ASN B 1 486 ? -0.533 20.359 -6.961 1 94.69 486 ASN B CA 1
ATOM 7521 C C . ASN B 1 486 ? 0.65 19.422 -6.754 1 94.69 486 ASN B C 1
ATOM 7523 O O . ASN B 1 486 ? 1.774 19.859 -6.527 1 94.69 486 ASN B O 1
ATOM 7527 N N . PRO B 1 487 ? 0.406 18.141 -6.934 1 91.69 487 PRO B N 1
ATOM 7528 C CA . PRO B 1 487 ? 1.472 17.188 -6.625 1 91.69 487 PRO B CA 1
ATOM 7529 C C . PRO B 1 487 ? 2.674 17.328 -7.555 1 91.69 487 PRO B C 1
ATOM 7531 O O . PRO B 1 487 ? 3.744 16.781 -7.273 1 91.69 487 PRO B O 1
ATOM 7534 N N . LEU B 1 488 ? 2.586 18.031 -8.617 1 94.19 488 LEU B N 1
ATOM 7535 C CA . LEU B 1 488 ? 3.674 18.172 -9.578 1 94.19 488 LEU B CA 1
ATOM 7536 C C . LEU B 1 488 ? 4.527 19.406 -9.266 1 94.19 488 LEU B C 1
ATOM 7538 O O . LEU B 1 488 ? 5.551 19.641 -9.906 1 94.19 488 LEU B O 1
ATOM 7542 N N . GLU B 1 489 ? 4.074 20.062 -8.211 1 95.19 489 GLU B N 1
ATOM 7543 C CA . GLU B 1 489 ? 4.793 21.281 -7.836 1 95.19 489 GLU B CA 1
ATOM 7544 C C . GLU B 1 489 ? 5.16 21.281 -6.355 1 95.19 489 GLU B C 1
ATOM 7546 O O . GLU B 1 489 ? 4.488 20.641 -5.547 1 95.19 489 GLU B O 1
ATOM 7551 N N . GLY B 1 490 ? 6.246 21.922 -6.094 1 96.75 490 GLY B N 1
ATOM 7552 C CA . GLY B 1 490 ? 6.582 22.172 -4.703 1 96.75 490 GLY B CA 1
ATOM 7553 C C . GLY B 1 490 ? 5.875 23.391 -4.133 1 96.75 490 GLY B C 1
ATOM 7554 O O . GLY B 1 490 ? 5.688 24.391 -4.828 1 96.75 490 GLY B O 1
ATOM 7555 N N . ILE B 1 491 ? 5.488 23.328 -2.922 1 98.31 491 ILE B N 1
ATOM 7556 C CA . ILE B 1 491 ? 4.855 24.438 -2.227 1 98.31 491 ILE B CA 1
ATOM 7557 C C . ILE B 1 491 ? 5.902 25.203 -1.409 1 98.31 491 ILE B C 1
ATOM 7559 O O . ILE B 1 491 ? 6.559 24.625 -0.543 1 98.31 491 ILE B O 1
ATOM 7563 N N . TRP B 1 492 ? 6.051 26.484 -1.669 1 97.69 492 TRP B N 1
ATOM 7564 C CA . TRP B 1 492 ? 6.996 27.344 -0.958 1 97.69 492 TRP B CA 1
ATOM 7565 C C . TRP B 1 492 ? 6.273 28.234 0.039 1 97.69 492 TRP B C 1
ATOM 7567 O O . TRP B 1 492 ? 5.367 28.984 -0.335 1 97.69 492 TRP B O 1
ATOM 7577 N N . ILE B 1 493 ? 6.684 28.125 1.316 1 97.75 493 ILE B N 1
ATOM 7578 C CA . ILE B 1 493 ? 5.984 28.828 2.389 1 97.75 493 ILE B CA 1
ATOM 7579 C C . ILE B 1 493 ? 6.973 29.688 3.164 1 97.75 493 ILE B C 1
ATOM 7581 O O . ILE B 1 493 ? 7.965 29.188 3.699 1 97.75 493 ILE B O 1
#

Solvent-accessible surface area (backbone atoms only — not comparable to full-atom values): 54282 Å² total; per-residue (Å²): 125,86,78,76,50,51,34,39,36,37,42,45,7,56,17,62,19,36,47,49,66,35,7,26,9,32,39,39,30,29,53,87,46,70,74,34,72,22,21,24,33,28,48,25,18,15,16,39,61,45,34,46,25,54,54,35,60,74,40,56,67,88,61,91,71,56,61,51,55,29,81,44,60,58,56,46,67,34,75,28,89,39,68,37,37,48,22,34,32,50,45,39,58,64,44,25,36,34,21,35,37,42,36,35,52,33,45,58,28,38,49,16,47,63,47,33,49,79,71,51,51,71,90,77,47,47,45,38,38,35,23,46,54,48,36,50,44,43,37,45,68,36,36,38,52,58,60,33,32,66,34,41,30,61,56,96,83,27,75,35,43,26,35,82,40,73,46,48,75,71,22,41,78,88,28,59,60,80,95,42,48,14,32,41,80,51,32,48,46,30,28,31,33,38,36,59,30,39,32,34,72,35,74,35,56,67,41,71,88,68,70,42,62,54,45,78,58,58,72,78,72,71,82,71,78,79,76,65,77,79,76,77,74,78,73,75,78,79,80,90,73,85,71,82,71,80,64,74,75,77,75,66,67,87,58,85,83,57,70,54,73,38,72,35,66,16,22,34,36,40,37,31,28,67,86,80,60,37,28,36,36,45,45,30,62,38,33,40,47,90,76,45,97,50,66,38,54,58,56,54,33,63,65,43,18,63,32,46,66,70,64,31,39,44,38,38,36,35,56,42,33,39,44,71,86,58,53,80,93,70,37,82,23,34,27,24,33,68,45,52,46,52,53,49,47,55,29,30,53,49,19,46,52,52,54,49,51,57,50,46,52,56,49,44,62,61,52,60,72,46,80,84,72,84,82,84,85,91,83,87,88,85,87,89,81,89,80,86,85,86,85,86,90,82,81,89,78,90,78,80,88,71,83,70,73,77,69,73,75,62,83,63,65,75,70,66,73,70,68,73,63,62,73,75,65,58,74,74,64,57,76,80,46,72,83,46,86,71,32,58,32,51,80,29,37,38,33,49,31,34,36,40,56,80,48,52,72,60,79,63,54,65,59,58,32,51,52,47,35,50,52,51,33,58,75,52,48,35,51,49,45,80,46,70,78,51,65,75,41,52,44,75,70,123,86,76,75,50,52,33,38,36,37,43,46,8,53,18,62,18,36,48,50,65,35,7,26,10,30,38,38,30,28,54,88,47,70,75,34,71,22,21,24,34,28,48,26,18,16,17,39,60,44,32,46,25,54,54,34,60,75,40,56,67,88,62,89,73,56,64,50,54,28,80,44,60,59,55,45,68,33,74,29,88,39,69,37,38,49,22,34,31,48,45,39,58,62,45,26,37,32,23,36,37,42,37,34,49,33,45,57,28,38,48,16,47,62,47,33,49,77,71,50,51,71,88,75,47,47,46,37,38,32,25,47,54,46,36,49,44,42,36,46,67,36,38,39,52,59,59,33,32,67,35,39,30,61,58,96,84,27,75,35,43,26,35,82,39,71,48,47,74,70,23,42,79,90,28,59,62,80,93,42,46,14,32,43,80,51,29,48,46,30,27,32,31,37,37,60,28,40,33,33,74,35,74,34,57,67,40,71,88,69,70,42,61,53,44,76,56,60,72,77,70,71,83,71,76,77,77,66,78,80,78,79,74,78,74,75,78,78,80,91,72,82,70,80,72,80,66,75,75,76,75,65,67,86,57,85,83,55,72,55,72,37,72,34,65,16,22,34,35,40,36,31,29,66,87,79,60,38,28,36,35,45,45,33,62,39,34,42,47,91,77,46,97,51,65,37,54,58,56,53,33,63,65,43,18,65,34,46,67,70,65,31,39,43,37,37,36,37,55,43,34,40,45,72,88,59,53,80,92,71,38,83,23,35,26,24,34,69,45,51,46,52,52,49,48,54,30,29,52,48,18,45,52,51,54,51,51,57,50,45,52,53,46,45,61,59,51,60,70,43,80,81,70,83,78,82,80,84,84,82,89,84,80,88,77,86,79,89,86,90,81,82,86,84,80,85,74,85,79,75,80,72,80,76,74,84,70,76,78,60,83,62,64,74,71,65,72,70,68,74,61,61,71,75,64,57,73,75,65,55,76,81,47,71,84,44,86,71,33,57,33,50,81,29,36,36,33,50,30,34,35,42,57,80,48,51,72,61,78,64,54,65,59,57,32,51,50,47,35,50,53,51,34,59,75,51,46,36,52,50,46,81,43,70,76,52,65,73,40,50,43,74,71

Radius of gyration: 34.58 Å; Cα contacts (8 Å, |Δi|>4): 1917; chains: 2; bounding box: 88×138×97 Å

Sequence (986 aa):
MAEKAAFQVIVLGPTGGPREDTVTGILVRSTATKWSPNSVVAVDAGTLLAGIIRLLEQYIPECKDDRGMMTSGPFQGLELPCRTAQANAAHVFREIIGAVLITHPHLDHISGLAINTPILEAGNGPKPVAALPSVLSAIKNHMFNDVIWPNLSDEDGGAGLLTYQRLVEGGNPRFGRGDSRGYVRACNGLMTKCLSVSHGRCKQRYHPETGTHHRVGSTVFGDHQLMLPSRAISVDHTDGSFYSPARSPRILPSNPKEPVMATVESSAFFLRDHHTGSEIIVFGDVEPDSVSMGTHNKRVWEAAAPKIATGKLRAIFIECSYNDSTDDSYLYGHMCPRHLVSELSVLASRVMEIRDSNAGEKKRKREHIGPVESGSEQVSPRSKRTLSSSVDKDKTSESLIEHRSHQSESFETPQVPRVDFEDALGDPDPENWVGATPLPLEGLRVYIIHIKENLTDGPHPREQILKELQDHGEAAHLGCEFLIPNPLEGIWIMAEKAAFQVIVLGPTGGPREDTVTGILVRSTATKWSPNSVVAVDAGTLLAGIIRLLEQYIPECKDDRGMMTSGPFQGLELPCRTAQANAAHVFREIIGAVLITHPHLDHISGLAINTPILEAGNGPKPVAALPSVLSAIKNHMFNDVIWPNLSDEDGGAGLLTYQRLVEGGNPRFGRGDSRGYVRACNGLMTKCLSVSHGRCKQRYHPETGTHHRVGSTVFGDHQLMLPSRAISVDHTDGSFYSPARSPRILPSNPKEPVMATVESSAFFLRDHHTGSEIIVFGDVEPDSVSMGTHNKRVWEAAAPKIATGKLRAIFIECSYNDSTDDSYLYGHMCPRHLVSELSVLASRVMEIRDSNAGEKKRKREHIGPVESGSEQVSPRSKRTLSSSVDKDKTSESLIEHRSHQSESFETPQVPRVDFEDALGDPDPENWVGATPLPLEGLRVYIIHIKENLTDGPHPREQILKELQDHGEAAHLGCEFLIPNPLEGIWI